Protein AF-A0A2T2NBC7-F1 (afdb_monomer_lite)

Structure (mmCIF, N/CA/C/O backbone):
data_AF-A0A2T2NBC7-F1
#
_entry.id   AF-A0A2T2NBC7-F1
#
loop_
_atom_site.group_PDB
_atom_site.id
_atom_site.type_symbol
_atom_site.label_atom_id
_atom_site.label_alt_id
_atom_site.label_comp_id
_atom_site.label_asym_id
_atom_site.label_entity_id
_atom_site.label_seq_id
_atom_site.pdbx_PDB_ins_code
_atom_site.Cartn_x
_atom_site.Cartn_y
_atom_site.Cartn_z
_atom_site.occupancy
_atom_site.B_iso_or_equiv
_atom_site.auth_seq_id
_atom_site.auth_comp_id
_atom_site.auth_asym_id
_atom_site.auth_atom_id
_atom_site.pdbx_PDB_model_num
ATOM 1 N N . MET A 1 1 ? -47.007 14.100 30.247 1.00 38.25 1 MET A N 1
ATOM 2 C CA . MET A 1 1 ? -46.249 13.167 29.386 1.00 38.25 1 MET A CA 1
ATOM 3 C C . MET A 1 1 ? -46.389 13.642 27.948 1.00 38.25 1 MET A C 1
ATOM 5 O O . MET A 1 1 ? -47.490 13.591 27.414 1.00 38.25 1 MET A O 1
ATOM 9 N N . GLY A 1 2 ? -45.336 14.232 27.379 1.00 38.56 2 GLY A N 1
ATOM 10 C CA . GLY A 1 2 ? -45.371 14.776 26.018 1.00 38.56 2 GLY A CA 1
ATOM 11 C C . GLY A 1 2 ? -45.429 13.658 24.977 1.00 38.56 2 GLY A C 1
ATOM 12 O O . GLY A 1 2 ? -44.711 12.669 25.105 1.00 38.56 2 GLY A O 1
ATOM 13 N N . ARG A 1 3 ? -46.293 13.793 23.962 1.00 38.25 3 ARG A N 1
ATOM 14 C CA . ARG A 1 3 ? -46.306 12.893 22.798 1.00 38.25 3 ARG A CA 1
ATOM 15 C C . ARG A 1 3 ? -44.995 13.084 22.032 1.00 38.25 3 ARG A C 1
ATOM 17 O O . ARG A 1 3 ? -44.809 14.129 21.418 1.00 38.25 3 ARG A O 1
ATOM 24 N N . LEU A 1 4 ? -44.103 12.093 22.077 1.00 42.81 4 LEU A N 1
ATOM 25 C CA . LEU A 1 4 ? -42.958 12.019 21.169 1.00 42.81 4 LEU A CA 1
ATOM 26 C C . LEU A 1 4 ? -43.478 11.937 19.729 1.00 42.81 4 LEU A C 1
ATOM 28 O O . LEU A 1 4 ? -44.280 11.058 19.406 1.00 42.81 4 LEU A O 1
ATOM 32 N N . ASP A 1 5 ? -43.031 12.849 18.866 1.00 46.62 5 ASP A N 1
ATOM 33 C CA . ASP A 1 5 ? -43.326 12.784 17.437 1.00 46.62 5 ASP A CA 1
ATOM 34 C C . ASP A 1 5 ? -42.445 11.704 16.789 1.00 46.62 5 ASP A C 1
ATOM 36 O O . ASP A 1 5 ? -41.335 11.942 16.317 1.00 46.62 5 ASP A O 1
ATOM 40 N N . LEU A 1 6 ? -42.937 10.463 16.824 1.00 54.59 6 LEU A N 1
ATOM 41 C CA . LEU A 1 6 ? -42.244 9.260 16.343 1.00 54.59 6 LEU A CA 1
ATOM 42 C C . LEU A 1 6 ? -42.080 9.213 14.809 1.00 54.59 6 LEU A C 1
ATOM 44 O O . LEU A 1 6 ? -41.597 8.215 14.280 1.00 54.59 6 LEU A O 1
ATOM 48 N N . ARG A 1 7 ? -42.493 10.252 14.068 1.00 54.00 7 ARG A N 1
ATOM 49 C CA . ARG A 1 7 ? -42.494 10.252 12.594 1.00 54.00 7 ARG A CA 1
ATOM 50 C C . ARG A 1 7 ? -41.103 10.410 11.966 1.00 54.00 7 ARG A C 1
ATOM 52 O O . ARG A 1 7 ? -40.968 10.078 10.794 1.00 54.00 7 ARG A O 1
ATOM 59 N N . VAL A 1 8 ? -40.098 10.881 12.714 1.00 52.59 8 VAL A N 1
ATOM 60 C CA . VAL A 1 8 ? -38.752 11.204 12.178 1.00 52.59 8 VAL A CA 1
ATOM 61 C C . VAL A 1 8 ? -37.607 10.538 12.963 1.00 52.59 8 VAL A C 1
ATOM 63 O O . VAL A 1 8 ? -36.457 10.563 12.533 1.00 52.59 8 VAL A O 1
ATOM 66 N N . ALA A 1 9 ? -37.895 9.902 14.100 1.00 59.84 9 ALA A N 1
ATOM 67 C CA . ALA A 1 9 ? -36.867 9.254 14.911 1.00 59.84 9 ALA A CA 1
ATOM 68 C C . ALA A 1 9 ? -36.411 7.925 14.284 1.00 59.84 9 ALA A C 1
ATOM 70 O O . ALA A 1 9 ? -37.238 7.098 13.892 1.00 59.84 9 ALA A O 1
ATOM 71 N N . LEU A 1 10 ? -35.094 7.711 14.221 1.00 68.00 10 LEU A N 1
ATOM 72 C CA . LEU A 1 10 ? -34.526 6.401 13.904 1.00 68.00 10 LEU A CA 1
ATOM 73 C C . LEU A 1 10 ? -34.948 5.375 14.977 1.00 68.00 10 LEU A C 1
ATOM 75 O O . LEU A 1 10 ? -35.116 5.754 16.140 1.00 68.00 10 LEU A O 1
ATOM 79 N N . PRO A 1 11 ? -35.126 4.090 14.616 1.00 74.50 11 PRO A N 1
ATOM 80 C CA . PRO A 1 11 ? -35.441 3.056 15.593 1.00 74.50 11 PRO A CA 1
ATOM 81 C C . PRO A 1 11 ? -34.305 2.948 16.627 1.00 74.50 11 PRO A C 1
ATOM 83 O O . PRO A 1 11 ? -33.142 2.982 16.223 1.00 74.50 11 PRO A O 1
ATOM 86 N N . PRO A 1 12 ? -34.605 2.803 17.929 1.00 79.94 12 PRO A N 1
ATOM 87 C CA . PRO A 1 12 ? -33.582 2.721 18.970 1.00 79.94 12 PRO A CA 1
ATOM 88 C C . PRO A 1 12 ? -32.727 1.449 18.857 1.00 79.94 12 PRO A C 1
ATOM 90 O O . PRO A 1 12 ? -33.165 0.420 18.329 1.00 79.94 12 PRO A O 1
ATOM 93 N N . ASP A 1 13 ? -31.494 1.536 19.369 1.00 73.06 13 ASP A N 1
ATOM 94 C CA . ASP A 1 13 ? -30.495 0.477 19.214 1.00 73.06 13 ASP A CA 1
ATOM 95 C C . ASP A 1 13 ? -30.689 -0.709 20.164 1.00 73.06 13 ASP A C 1
ATOM 97 O O . ASP A 1 13 ? -30.290 -1.835 19.853 1.00 73.06 13 ASP A O 1
ATOM 101 N N . ASP A 1 14 ? -31.339 -0.463 21.292 1.00 85.69 14 ASP A N 1
ATOM 102 C CA . ASP A 1 14 ? -31.694 -1.480 22.266 1.00 85.69 14 ASP A CA 1
ATOM 103 C C . ASP A 1 14 ? -32.938 -2.268 21.815 1.00 85.69 14 ASP A C 1
ATOM 105 O O . ASP A 1 14 ? -33.930 -1.691 21.365 1.00 85.69 14 ASP A O 1
ATOM 109 N N . LEU A 1 15 ? -32.900 -3.601 21.930 1.00 77.44 15 LEU A N 1
ATOM 110 C CA . LEU A 1 15 ? -33.992 -4.474 21.475 1.00 77.44 15 LEU A CA 1
ATOM 111 C C . LEU A 1 15 ? -35.288 -4.240 22.257 1.00 77.44 15 LEU A C 1
ATOM 113 O O . LEU A 1 15 ? -36.369 -4.288 21.666 1.00 77.44 15 LEU A O 1
ATOM 117 N N . VAL A 1 16 ? -35.197 -3.960 23.560 1.00 83.06 16 VAL A N 1
ATOM 118 C CA . VAL A 1 16 ? -36.372 -3.693 24.399 1.00 83.06 16 VAL A CA 1
ATOM 119 C C . VAL A 1 16 ? -37.000 -2.365 23.984 1.00 83.06 16 VAL A C 1
ATOM 121 O O . VAL A 1 16 ? -38.204 -2.299 23.724 1.00 83.06 16 VAL A O 1
ATOM 124 N N . GLN A 1 17 ? -36.187 -1.322 23.810 1.00 84.75 17 GLN A N 1
ATOM 125 C CA . GLN A 1 17 ? -36.647 -0.032 23.301 1.00 84.75 17 GLN A CA 1
ATOM 126 C C . GLN A 1 17 ? -37.212 -0.135 21.882 1.00 84.75 17 GLN A C 1
ATOM 128 O O . GLN A 1 17 ? -38.213 0.512 21.585 1.00 84.75 17 GLN A O 1
ATOM 133 N N . LEU A 1 18 ? -36.631 -0.963 21.008 1.00 84.75 18 LEU A N 1
ATOM 134 C CA . LEU A 1 18 ? -37.111 -1.161 19.638 1.00 84.75 18 LEU A CA 1
ATOM 135 C C . LEU A 1 18 ? -38.503 -1.789 19.619 1.00 84.75 18 LEU A C 1
ATOM 137 O O . LEU A 1 18 ? -39.366 -1.368 18.849 1.00 84.75 18 LEU A O 1
ATOM 141 N N . GLN A 1 19 ? -38.745 -2.774 20.482 1.00 88.62 19 GLN A N 1
ATOM 142 C CA . GLN A 1 19 ? -40.063 -3.383 20.620 1.00 88.62 19 GLN A CA 1
ATOM 143 C C . GLN A 1 19 ? -41.098 -2.381 21.139 1.00 88.62 19 GLN A C 1
ATOM 145 O O . GLN A 1 19 ? -42.183 -2.286 20.565 1.00 88.62 19 GLN A O 1
ATOM 150 N N . VAL A 1 20 ? -40.756 -1.603 22.172 1.00 90.12 20 VAL A N 1
ATOM 151 C CA . VAL A 1 20 ? -41.613 -0.522 22.692 1.00 90.12 20 VAL A CA 1
ATOM 152 C C . VAL A 1 20 ? -41.909 0.505 21.597 1.00 90.12 20 VAL A C 1
ATOM 154 O O . VAL A 1 20 ? -43.051 0.920 21.413 1.00 90.12 20 VAL A O 1
ATOM 157 N N . TRP A 1 21 ? -40.896 0.868 20.814 1.00 88.12 21 TRP A N 1
ATOM 158 C CA . TRP A 1 21 ? -41.012 1.827 19.724 1.00 88.12 21 TRP A CA 1
ATOM 159 C C . TRP A 1 21 ? -41.918 1.322 18.586 1.00 88.12 21 TRP A C 1
ATOM 161 O O . TRP A 1 21 ? -42.786 2.062 18.121 1.00 88.12 21 TRP A O 1
ATOM 171 N N . ILE A 1 22 ? -41.802 0.048 18.184 1.00 89.94 22 ILE A N 1
ATOM 172 C CA . ILE A 1 22 ? -42.686 -0.581 17.181 1.00 89.94 22 ILE A CA 1
ATOM 173 C C . ILE A 1 22 ? -44.147 -0.595 17.653 1.00 89.94 22 ILE A C 1
ATOM 175 O O . ILE A 1 22 ? -45.047 -0.306 16.859 1.00 89.94 22 ILE A O 1
ATOM 179 N N . GLU A 1 23 ? -44.403 -0.885 18.931 1.00 93.00 23 GLU A N 1
ATOM 180 C CA . GLU A 1 23 ? -45.762 -0.811 19.486 1.00 93.00 23 GLU A CA 1
ATOM 181 C C . GLU A 1 23 ? -46.285 0.634 19.509 1.00 93.00 23 GLU A C 1
ATOM 183 O O . GLU A 1 23 ? -47.413 0.883 19.074 1.00 93.00 23 GLU A O 1
ATOM 188 N N . GLY A 1 24 ? -45.441 1.606 19.875 1.00 91.31 24 GLY A N 1
ATOM 189 C CA . GLY A 1 24 ? -45.772 3.034 19.831 1.00 91.31 24 GLY A CA 1
ATOM 190 C C . GLY A 1 24 ? -46.127 3.540 18.424 1.00 91.31 24 GLY A C 1
ATOM 191 O O . GLY A 1 24 ? -47.021 4.377 18.253 1.00 91.31 24 GLY A O 1
ATOM 192 N N . ILE A 1 25 ? -45.509 2.988 17.374 1.00 85.88 25 ILE A N 1
ATOM 193 C CA . ILE A 1 25 ? -45.914 3.261 15.984 1.00 85.88 25 ILE A CA 1
ATOM 194 C C . ILE A 1 25 ? -47.318 2.730 15.698 1.00 85.88 25 ILE A C 1
ATOM 196 O O . ILE A 1 25 ? -48.098 3.390 15.006 1.00 85.88 25 ILE A O 1
ATOM 200 N N . GLY A 1 26 ? -47.646 1.542 16.205 1.00 88.88 26 GLY A N 1
ATOM 201 C CA . GLY A 1 26 ? -48.995 0.996 16.115 1.00 88.88 26 GLY A CA 1
ATOM 202 C C . GLY A 1 26 ? -50.012 1.939 16.756 1.00 88.88 26 GLY A C 1
ATOM 203 O O . GLY A 1 26 ? -51.010 2.303 16.129 1.00 88.88 26 GLY A O 1
ATOM 204 N N . GLU A 1 27 ? -49.725 2.408 17.973 1.00 90.06 27 GLU A N 1
ATOM 205 C CA . GLU A 1 27 ? -50.592 3.297 18.756 1.00 90.06 27 GLU A CA 1
ATOM 206 C C . GLU A 1 27 ? -50.851 4.633 18.057 1.00 90.06 27 GLU A C 1
ATOM 208 O O . GLU A 1 27 ? -51.998 5.081 17.985 1.00 90.06 27 GLU A O 1
ATOM 213 N N . THR A 1 28 ? -49.812 5.220 17.468 1.00 90.19 28 THR A N 1
ATOM 214 C CA . THR A 1 28 ? -49.876 6.522 16.787 1.00 90.19 28 THR A CA 1
ATOM 215 C C . THR A 1 28 ? -50.348 6.450 15.332 1.00 90.19 28 THR A C 1
ATOM 217 O O . THR A 1 28 ? -50.627 7.484 14.724 1.00 90.19 28 THR A O 1
ATOM 220 N N . SER A 1 29 ? -50.457 5.257 14.736 1.00 91.38 29 SER A N 1
ATOM 221 C CA . SER A 1 29 ? -50.901 5.114 13.348 1.00 91.38 29 SER A CA 1
ATOM 222 C C . SER A 1 29 ? -52.424 5.161 13.209 1.00 91.38 29 SER A C 1
ATOM 224 O O . SER A 1 29 ? -53.139 4.382 13.826 1.00 91.38 29 SER A O 1
ATOM 226 N N . GLU A 1 30 ? -52.921 5.985 12.286 1.00 93.75 30 GLU A N 1
ATOM 227 C CA . GLU A 1 30 ? -54.351 6.056 11.925 1.00 93.75 30 GLU A CA 1
ATOM 228 C C . GLU A 1 30 ? -54.795 4.951 10.944 1.00 93.75 30 GLU A C 1
ATOM 230 O O . GLU A 1 30 ? -55.968 4.836 10.593 1.00 93.75 30 GLU A O 1
ATOM 235 N N . SER A 1 31 ? -53.868 4.112 10.472 1.00 95.50 31 SER A N 1
ATOM 236 C CA . SER A 1 31 ? -54.181 3.083 9.481 1.00 95.50 31 SER A CA 1
ATOM 237 C C . SER A 1 31 ? -54.972 1.933 10.102 1.00 95.50 31 SER A C 1
ATOM 239 O O . SER A 1 31 ? -54.478 1.232 10.988 1.00 95.50 31 SER A O 1
ATOM 241 N N . LYS A 1 32 ? -56.163 1.655 9.555 1.00 93.88 32 LYS A N 1
ATOM 242 C CA . LYS A 1 32 ? -56.999 0.509 9.953 1.00 93.88 32 LYS A CA 1
ATOM 243 C C . LYS A 1 32 ? -56.242 -0.822 9.868 1.00 93.88 32 LYS A C 1
ATOM 245 O O . LYS A 1 32 ? -56.415 -1.672 10.732 1.00 93.88 32 LYS A O 1
ATOM 250 N N . ALA A 1 33 ? -55.372 -0.983 8.870 1.00 93.38 33 ALA A N 1
ATOM 251 C CA . ALA A 1 33 ? -54.534 -2.172 8.706 1.00 93.38 33 ALA A CA 1
ATOM 252 C C . ALA A 1 33 ? -53.535 -2.351 9.857 1.00 93.38 33 ALA A C 1
ATOM 254 O O . ALA A 1 33 ? -53.384 -3.446 10.393 1.00 93.38 33 ALA A O 1
ATOM 255 N N . VAL A 1 34 ? -52.880 -1.257 10.253 1.00 95.62 34 VAL A N 1
ATOM 256 C CA . VAL A 1 34 ? -51.930 -1.248 11.371 1.00 95.62 34 VAL A CA 1
ATOM 257 C C . VAL A 1 34 ? -52.658 -1.578 12.670 1.00 95.62 34 VAL A C 1
ATOM 259 O O . VAL A 1 34 ? -52.217 -2.470 13.386 1.00 95.62 34 VAL A O 1
ATOM 262 N N . LYS A 1 35 ? -53.817 -0.954 12.923 1.00 95.62 35 LYS A N 1
ATOM 263 C CA . LYS A 1 35 ? -54.651 -1.241 14.102 1.00 95.62 35 LYS A CA 1
ATOM 264 C C . LYS A 1 35 ? -55.140 -2.686 14.156 1.00 95.62 35 LYS A C 1
ATOM 266 O O . LYS A 1 35 ? -55.132 -3.293 15.221 1.00 95.62 35 LYS A O 1
ATOM 271 N N . MET A 1 36 ? -55.528 -3.248 13.012 1.00 94.44 36 MET A N 1
ATOM 272 C CA . MET A 1 36 ? -56.009 -4.627 12.940 1.00 94.44 36 MET A CA 1
ATOM 273 C C . MET A 1 36 ? -54.915 -5.630 13.314 1.00 94.44 36 MET A C 1
ATOM 275 O O . MET A 1 36 ? -55.177 -6.564 14.064 1.00 94.44 36 MET A O 1
ATOM 279 N N . VAL A 1 37 ? -53.686 -5.424 12.827 1.00 96.06 37 VAL A N 1
ATOM 280 C CA . VAL A 1 37 ? -52.544 -6.269 13.202 1.00 96.06 37 VAL A CA 1
ATOM 281 C C . VAL A 1 37 ? -52.126 -5.995 14.642 1.00 96.06 37 VAL A C 1
ATOM 283 O O . VAL A 1 37 ? -51.900 -6.943 15.379 1.00 96.06 37 VAL A O 1
ATOM 286 N N . GLN A 1 38 ? -52.095 -4.734 15.079 1.00 96.19 38 GLN A N 1
ATOM 287 C CA . GLN A 1 38 ? -51.745 -4.359 16.451 1.00 96.19 38 GLN A CA 1
ATOM 288 C C . GLN A 1 38 ? -52.634 -5.046 17.501 1.00 96.19 38 GLN A C 1
ATOM 290 O O . GLN A 1 38 ? -52.126 -5.456 18.541 1.00 96.19 38 GLN A O 1
ATOM 295 N N . GLY A 1 39 ? -53.930 -5.211 17.215 1.00 92.88 39 GLY A N 1
ATOM 296 C CA . GLY A 1 39 ? -54.883 -5.879 18.107 1.00 92.88 39 GLY A CA 1
ATOM 297 C C . GLY A 1 39 ? -54.693 -7.394 18.256 1.00 92.88 39 GLY A C 1
ATOM 298 O O . GLY A 1 39 ? -55.360 -8.002 19.089 1.00 92.88 39 GLY A O 1
ATOM 299 N N . LEU A 1 40 ? -53.810 -8.024 17.473 1.00 94.75 40 LEU A N 1
ATOM 300 C CA . LEU A 1 40 ? -53.480 -9.441 17.643 1.00 94.75 40 LEU A CA 1
ATOM 301 C C . LEU A 1 40 ? -52.510 -9.630 18.823 1.00 94.75 40 LEU A C 1
ATOM 303 O O . LEU A 1 40 ? -51.653 -8.767 19.047 1.00 94.75 40 LEU A O 1
ATOM 307 N N . PRO A 1 41 ? -52.598 -10.758 19.555 1.00 95.31 41 PRO A N 1
ATOM 308 C CA . PRO A 1 41 ? -51.744 -11.012 20.709 1.00 95.31 41 PRO A CA 1
ATOM 309 C C . PRO A 1 41 ? -50.274 -11.103 20.299 1.00 95.31 41 PRO A C 1
ATOM 311 O O . PRO A 1 41 ? -49.933 -11.740 19.298 1.00 95.31 41 PRO A O 1
ATOM 314 N N . ILE A 1 42 ? -49.402 -10.489 21.099 1.00 96.00 42 ILE A N 1
ATOM 315 C CA . ILE A 1 42 ? -47.953 -10.648 20.976 1.00 96.00 42 ILE A CA 1
ATOM 316 C C . ILE A 1 42 ? -47.618 -12.094 21.346 1.00 96.00 42 ILE A C 1
ATOM 318 O O . ILE A 1 42 ? -47.976 -12.568 22.421 1.00 96.00 42 ILE A O 1
ATOM 322 N N . ARG A 1 43 ? -46.959 -12.803 20.432 1.00 94.31 43 ARG A N 1
ATOM 323 C CA . ARG A 1 43 ? -46.557 -14.205 20.598 1.00 94.31 43 ARG A CA 1
ATOM 324 C C . ARG A 1 43 ? -45.057 -14.364 20.793 1.00 94.31 43 ARG A C 1
ATOM 326 O O . ARG A 1 43 ? -44.620 -15.441 21.187 1.00 94.31 43 ARG A O 1
ATOM 333 N N . ARG A 1 44 ? -44.276 -13.339 20.443 1.00 91.50 44 ARG A N 1
ATOM 334 C CA . ARG A 1 44 ? -42.816 -13.395 20.473 1.00 91.50 44 ARG A CA 1
ATOM 335 C C . ARG A 1 44 ? -42.140 -12.039 20.429 1.00 91.50 44 ARG A C 1
ATOM 337 O O . ARG A 1 44 ? -42.720 -11.024 20.028 1.00 91.50 44 ARG A O 1
ATOM 344 N N . ASP A 1 45 ? -40.864 -12.101 20.764 1.00 89.44 45 ASP A N 1
ATOM 345 C CA . ASP A 1 45 ? -39.914 -11.025 20.583 1.00 89.44 45 ASP A CA 1
ATOM 346 C C . ASP A 1 45 ? -39.477 -10.892 19.129 1.00 89.44 45 ASP A C 1
ATOM 348 O O . ASP A 1 45 ? -39.567 -11.817 18.319 1.00 89.44 45 ASP A O 1
ATOM 352 N N . LEU A 1 46 ? -39.054 -9.678 18.803 1.00 85.69 46 LEU A N 1
ATOM 353 C CA . LEU A 1 46 ? -38.609 -9.290 17.476 1.00 85.69 46 LEU A CA 1
ATOM 354 C C . LEU A 1 46 ? -37.087 -9.292 17.431 1.00 85.69 46 LEU A C 1
ATOM 356 O O . LEU A 1 46 ? -36.452 -8.689 18.295 1.00 85.69 46 LEU A O 1
ATOM 360 N N . ILE A 1 47 ? -36.523 -9.910 16.395 1.00 83.44 47 ILE A N 1
ATOM 361 C CA . ILE A 1 47 ? -35.084 -9.925 16.143 1.00 83.44 47 ILE A CA 1
ATOM 362 C C . ILE A 1 47 ? -34.830 -9.276 14.778 1.00 83.44 47 ILE A C 1
ATOM 364 O O . ILE A 1 47 ? -35.454 -9.615 13.768 1.00 83.44 47 ILE A O 1
ATOM 368 N N . LEU A 1 48 ? -33.941 -8.285 14.767 1.00 83.00 48 LEU A N 1
ATOM 369 C CA . LEU A 1 48 ? -33.627 -7.476 13.595 1.00 83.00 48 LEU A CA 1
ATOM 370 C C . LEU A 1 48 ? -32.236 -7.828 13.057 1.00 83.00 48 LEU A C 1
ATOM 372 O O . LEU A 1 48 ? -31.282 -7.856 13.828 1.00 83.00 48 LEU A O 1
ATOM 376 N N . ILE A 1 49 ? -32.115 -8.044 11.744 1.00 79.06 49 ILE A N 1
ATOM 377 C CA . ILE A 1 49 ? -30.821 -8.212 11.062 1.00 79.06 49 ILE A CA 1
ATOM 378 C C . ILE A 1 49 ? -30.291 -6.861 10.578 1.00 79.06 49 ILE A C 1
ATOM 380 O O . ILE A 1 49 ? -29.112 -6.567 10.763 1.00 79.06 49 ILE A O 1
ATOM 384 N N . ASP A 1 50 ? -31.142 -6.054 9.936 1.00 72.06 50 ASP A N 1
ATOM 385 C CA . ASP A 1 50 ? -30.728 -4.807 9.286 1.00 72.06 50 ASP A CA 1
ATOM 386 C C . ASP A 1 50 ? -31.786 -3.708 9.460 1.00 72.06 50 ASP A C 1
ATOM 388 O O . ASP A 1 50 ? -32.929 -3.828 9.010 1.00 72.06 50 ASP A O 1
ATOM 392 N N . ARG A 1 51 ? -31.397 -2.618 10.134 1.00 71.75 51 ARG A N 1
ATOM 393 C CA . ARG A 1 51 ? -32.256 -1.453 10.411 1.00 71.75 51 ARG A CA 1
ATOM 394 C C . ARG A 1 51 ? -32.499 -0.594 9.179 1.00 71.75 51 ARG A C 1
ATOM 396 O O . ARG A 1 51 ? -33.543 0.049 9.087 1.00 71.75 51 ARG A O 1
ATOM 403 N N . SER A 1 52 ? -31.546 -0.567 8.250 1.00 69.88 52 SER A N 1
ATOM 404 C CA . SER A 1 52 ? -31.536 0.388 7.140 1.00 69.88 52 SER A CA 1
ATOM 405 C C . SER A 1 52 ? -32.648 0.134 6.116 1.00 69.88 52 SER A C 1
ATOM 407 O O . SER A 1 52 ? -33.051 1.045 5.390 1.00 69.88 52 SER A O 1
ATOM 409 N N . GLU A 1 53 ? -33.209 -1.076 6.102 1.00 70.00 53 GLU A N 1
ATOM 410 C CA . GLU A 1 53 ? -34.280 -1.458 5.180 1.00 70.00 53 GLU A CA 1
ATOM 411 C C . GLU A 1 53 ? -35.693 -1.114 5.682 1.00 70.00 53 GLU A C 1
ATOM 413 O O . GLU A 1 53 ? -36.660 -1.145 4.910 1.00 70.00 53 GLU A O 1
ATOM 418 N N . LEU A 1 54 ? -35.848 -0.745 6.959 1.00 75.81 54 LEU A N 1
ATOM 419 C CA . LEU A 1 54 ? -37.152 -0.453 7.551 1.00 75.81 54 LEU A CA 1
ATOM 420 C C . LEU A 1 54 ? -37.502 1.035 7.487 1.00 75.81 54 LEU A C 1
ATOM 422 O O . LEU A 1 54 ? -37.197 1.825 8.374 1.00 75.81 54 LEU A O 1
ATOM 426 N N . SER A 1 55 ? -38.255 1.406 6.451 1.00 83.44 55 SER A N 1
ATOM 427 C CA . SER A 1 55 ? -38.918 2.714 6.380 1.00 83.44 55 SER A CA 1
ATOM 428 C C . SER A 1 55 ? -40.297 2.657 7.043 1.00 83.44 55 SER A C 1
ATOM 430 O O . SER A 1 55 ? -41.273 2.197 6.446 1.00 83.44 55 SER A O 1
ATOM 432 N N . PHE A 1 56 ? -40.397 3.162 8.274 1.00 83.81 56 PHE A N 1
ATOM 433 C CA . PHE A 1 56 ? -41.656 3.233 9.025 1.00 83.81 56 PHE A CA 1
ATOM 434 C C . PHE A 1 56 ? -42.588 4.361 8.573 1.00 83.81 56 PHE A C 1
ATOM 436 O O . PHE A 1 56 ? -43.653 4.542 9.147 1.00 83.81 56 PHE A O 1
ATOM 443 N N . GLU A 1 57 ? -42.276 5.075 7.496 1.00 84.44 57 GLU A N 1
ATOM 444 C CA . GLU A 1 57 ? -43.229 5.983 6.848 1.00 84.44 57 GLU A CA 1
ATOM 445 C C . GLU A 1 57 ? -44.347 5.204 6.135 1.00 84.44 57 GLU A C 1
ATOM 447 O O . GLU A 1 57 ? -45.477 5.675 5.998 1.00 84.44 57 GLU A O 1
ATOM 452 N N . ARG A 1 58 ? -44.061 3.965 5.713 1.00 87.81 58 ARG A N 1
ATOM 453 C CA . ARG A 1 58 ? -44.976 3.145 4.912 1.00 87.81 58 ARG A CA 1
ATOM 454 C C . ARG A 1 58 ? -45.856 2.264 5.783 1.00 87.81 58 ARG A C 1
ATOM 456 O O . ARG A 1 58 ? -45.371 1.490 6.604 1.00 87.81 58 ARG A O 1
ATOM 463 N N . VAL A 1 59 ? -47.161 2.278 5.508 1.00 90.81 59 VAL A N 1
ATOM 464 C CA . VAL A 1 59 ? -48.150 1.409 6.175 1.00 90.81 59 VAL A CA 1
ATOM 465 C C . VAL A 1 59 ? -47.770 -0.073 6.077 1.00 90.81 59 VAL A C 1
ATOM 467 O O . VAL A 1 59 ? -47.926 -0.806 7.047 1.00 90.81 59 VAL A O 1
ATOM 470 N N . THR A 1 60 ? -47.230 -0.523 4.941 1.00 91.81 60 THR A N 1
ATOM 471 C CA . THR A 1 60 ? -46.802 -1.919 4.754 1.00 91.81 60 THR A CA 1
ATOM 472 C C . THR A 1 60 ? -45.646 -2.308 5.666 1.00 91.81 60 THR A C 1
ATOM 474 O O . THR A 1 60 ? -45.662 -3.400 6.226 1.00 91.81 60 THR A O 1
ATOM 477 N N . SER A 1 61 ? -44.681 -1.410 5.863 1.00 91.56 61 SER A N 1
ATOM 478 C CA . SER A 1 61 ? -43.537 -1.640 6.745 1.00 91.56 61 SER A CA 1
ATOM 479 C C . SER A 1 61 ? -43.964 -1.664 8.211 1.00 91.56 61 SER A C 1
ATOM 481 O O . SER A 1 61 ? -43.566 -2.569 8.937 1.00 91.56 61 SER A O 1
ATOM 483 N N . LYS A 1 62 ? -44.866 -0.755 8.618 1.00 93.62 62 LYS A N 1
ATOM 484 C CA . LYS A 1 62 ? -45.495 -0.777 9.953 1.00 93.62 62 LYS A CA 1
ATOM 485 C C . LYS A 1 62 ? -46.223 -2.098 10.213 1.00 93.62 62 LYS A C 1
ATOM 487 O O . LYS A 1 62 ? -46.030 -2.722 11.250 1.00 93.62 62 LYS A O 1
ATOM 492 N N . VAL A 1 63 ? -47.036 -2.540 9.250 1.00 94.75 63 VAL A N 1
ATOM 493 C CA . VAL A 1 63 ? -47.772 -3.809 9.335 1.00 94.75 63 VAL A CA 1
ATOM 494 C C . VAL A 1 63 ? -46.823 -5.001 9.431 1.00 94.75 63 VAL A C 1
ATOM 496 O O . VAL A 1 63 ? -47.020 -5.850 10.293 1.00 94.75 63 VAL A O 1
ATOM 499 N N . GLY A 1 64 ? -45.801 -5.076 8.573 1.00 94.12 64 GLY A N 1
ATOM 500 C CA . GLY A 1 64 ? -44.853 -6.188 8.592 1.00 94.12 64 GLY A CA 1
ATOM 501 C C . GLY A 1 64 ? -44.050 -6.242 9.894 1.00 94.12 64 GLY A C 1
ATOM 502 O O . GLY A 1 64 ? -43.927 -7.314 10.477 1.00 94.12 64 GLY A O 1
ATOM 503 N N . ALA A 1 65 ? -43.607 -5.094 10.414 1.00 93.62 65 ALA A N 1
ATOM 504 C CA . ALA A 1 65 ? -42.911 -5.019 11.698 1.00 93.62 65 ALA A CA 1
ATOM 505 C C . ALA A 1 65 ? -43.792 -5.452 12.886 1.00 93.62 65 ALA A C 1
ATOM 507 O O . ALA A 1 65 ? -43.342 -6.220 13.730 1.00 93.62 65 ALA A O 1
ATOM 508 N N . LEU A 1 66 ? -45.064 -5.038 12.937 1.00 95.69 66 LEU A N 1
ATOM 509 C CA . LEU A 1 66 ? -45.992 -5.508 13.978 1.00 95.69 66 LEU A CA 1
ATOM 510 C C . LEU A 1 66 ? -46.309 -7.003 13.834 1.00 95.69 66 LEU A C 1
ATOM 512 O O . LEU A 1 66 ? -46.420 -7.711 14.837 1.00 95.69 66 LEU A O 1
ATOM 516 N N . ALA A 1 67 ? -46.441 -7.490 12.597 1.00 96.19 67 ALA A N 1
ATOM 517 C CA . ALA A 1 67 ? -46.743 -8.886 12.293 1.00 96.19 67 ALA A CA 1
ATOM 518 C C . ALA A 1 67 ? -45.627 -9.845 12.737 1.00 96.19 67 ALA A C 1
ATOM 520 O O . ALA A 1 67 ? -45.929 -10.961 13.159 1.00 96.19 67 ALA A O 1
ATOM 521 N N . GLN A 1 68 ? -44.365 -9.407 12.721 1.00 95.25 68 GLN A N 1
ATOM 522 C CA . GLN A 1 68 ? -43.220 -10.193 13.200 1.00 95.25 68 GLN A CA 1
ATOM 523 C C . GLN A 1 68 ? -43.381 -10.672 14.650 1.00 95.25 68 GLN A C 1
ATOM 525 O O . GLN A 1 68 ? -43.018 -11.797 14.978 1.00 95.25 68 GLN A O 1
ATOM 530 N N . ARG A 1 69 ? -44.018 -9.865 15.504 1.00 95.00 69 ARG A N 1
ATOM 531 C CA . ARG A 1 69 ? -44.255 -10.209 16.917 1.00 95.00 69 ARG A CA 1
ATOM 532 C C . ARG A 1 69 ? -45.504 -11.051 17.164 1.00 95.00 69 ARG A C 1
ATOM 534 O O . ARG A 1 69 ? -45.700 -11.555 18.266 1.00 95.00 69 ARG A O 1
ATOM 541 N N . ARG A 1 70 ? -46.384 -11.165 16.169 1.00 96.25 70 ARG A N 1
ATOM 542 C CA . ARG A 1 70 ? -47.757 -11.684 16.326 1.00 96.25 70 ARG A CA 1
ATOM 543 C C . ARG A 1 70 ? -48.026 -12.947 15.512 1.00 96.25 70 ARG A C 1
ATOM 545 O O . ARG A 1 70 ? -48.984 -13.664 15.792 1.00 96.25 70 ARG A O 1
ATOM 552 N N . GLY A 1 71 ? -47.200 -13.217 14.504 1.00 94.81 71 GLY A N 1
ATOM 553 C CA . GLY A 1 71 ? -47.310 -14.402 13.661 1.00 94.81 71 GLY A CA 1
ATOM 554 C C . GLY A 1 71 ? -46.641 -15.646 14.248 1.00 94.81 71 GLY A C 1
ATOM 555 O O . GLY A 1 71 ? -46.024 -15.621 15.313 1.00 94.81 71 GLY A O 1
ATOM 556 N N . GLN A 1 72 ? -46.767 -16.752 13.523 1.00 95.75 72 GLN A N 1
ATOM 557 C CA . GLN A 1 72 ? -46.141 -18.035 13.832 1.00 95.75 72 GLN A CA 1
ATOM 558 C C . GLN A 1 72 ? -44.851 -18.209 13.034 1.00 95.75 72 GLN A C 1
ATOM 560 O O . GLN A 1 72 ? -44.676 -17.613 11.973 1.00 95.75 72 GLN A O 1
ATOM 565 N N . LEU A 1 73 ? -43.915 -19.006 13.554 1.00 95.19 73 LEU A N 1
ATOM 566 C CA . LEU A 1 73 ? -42.668 -19.273 12.838 1.00 95.19 73 LEU A CA 1
ATOM 567 C C . LEU A 1 73 ? -43.000 -20.243 11.709 1.00 95.19 73 LEU A C 1
ATOM 569 O O . LEU A 1 73 ? -43.634 -21.268 11.957 1.00 95.19 73 LEU A O 1
ATOM 573 N N . ALA A 1 74 ? -42.601 -19.920 10.483 1.00 95.19 74 ALA A N 1
ATOM 574 C CA . ALA A 1 74 ? -42.764 -20.841 9.373 1.00 95.19 74 ALA A CA 1
ATOM 575 C C . ALA A 1 74 ? -41.942 -22.110 9.641 1.00 95.19 74 ALA A C 1
ATOM 577 O O . ALA A 1 74 ? -40.740 -22.018 9.882 1.00 95.19 74 ALA A O 1
ATOM 578 N N . VAL A 1 75 ? -42.569 -23.286 9.525 1.00 94.50 75 VAL A N 1
ATOM 579 C CA . VAL A 1 75 ? -41.870 -24.587 9.598 1.00 94.50 75 VAL A CA 1
ATOM 580 C C . VAL A 1 75 ? -40.750 -24.657 8.559 1.00 94.50 75 VAL A C 1
ATOM 582 O O . VAL A 1 75 ? -39.688 -25.222 8.795 1.00 94.50 75 VAL A O 1
ATOM 585 N N . THR A 1 76 ? -40.970 -24.048 7.394 1.00 92.31 76 THR A N 1
ATOM 586 C CA . THR A 1 76 ? -39.942 -23.862 6.373 1.00 92.31 76 THR A CA 1
ATOM 587 C C . THR A 1 76 ? -39.915 -22.394 5.958 1.00 92.31 76 THR A C 1
ATOM 589 O O . THR A 1 76 ? -40.936 -21.885 5.492 1.00 92.31 76 THR A O 1
ATOM 592 N N . PRO A 1 77 ? -38.776 -21.693 6.100 1.00 92.56 77 PRO A N 1
ATOM 593 C CA . PRO A 1 77 ? -38.679 -20.300 5.691 1.00 92.56 77 PRO A CA 1
ATOM 594 C C . PRO A 1 77 ? -38.883 -20.154 4.178 1.00 92.56 77 PRO A C 1
ATOM 596 O O . PRO A 1 77 ? -38.441 -21.001 3.395 1.00 92.56 77 PRO A O 1
ATOM 599 N N . CYS A 1 78 ? -39.534 -19.067 3.757 1.00 92.19 78 CYS A N 1
ATOM 600 C CA . CYS A 1 78 ? -39.684 -18.747 2.338 1.00 92.19 78 CYS A CA 1
ATOM 601 C C . CYS A 1 78 ? -38.321 -18.448 1.689 1.00 92.19 78 CYS A C 1
ATOM 603 O O . CYS A 1 78 ? -37.344 -18.151 2.381 1.00 92.19 78 CYS A O 1
ATOM 605 N N . THR A 1 79 ? -38.257 -18.487 0.355 1.00 89.56 79 THR A N 1
ATOM 606 C CA . THR A 1 79 ? -37.017 -18.283 -0.415 1.00 89.56 79 THR A CA 1
ATOM 607 C C . THR A 1 79 ? -36.282 -17.001 -0.017 1.00 89.56 79 THR A C 1
ATOM 609 O O . THR A 1 79 ? -35.081 -17.037 0.227 1.00 89.56 79 THR A O 1
ATOM 612 N N . ASN A 1 80 ? -37.005 -15.894 0.165 1.00 85.75 80 ASN A N 1
ATOM 613 C CA . ASN A 1 80 ? -36.404 -14.612 0.546 1.00 85.75 80 ASN A CA 1
ATOM 614 C C . ASN A 1 80 ? -35.824 -14.626 1.969 1.00 85.75 80 ASN A C 1
ATOM 616 O O . ASN A 1 80 ? -34.740 -14.100 2.202 1.00 85.75 80 ASN A O 1
ATOM 620 N N . CYS A 1 81 ? -36.512 -15.260 2.924 1.00 87.38 81 CYS A N 1
ATOM 621 C CA . CYS A 1 81 ? -35.994 -15.397 4.286 1.00 87.38 81 CYS A CA 1
ATOM 622 C C . CYS A 1 81 ? -34.801 -16.363 4.356 1.00 87.38 81 CYS A C 1
ATOM 624 O O . CYS A 1 81 ? -33.897 -16.137 5.153 1.00 87.38 81 CYS A O 1
ATOM 626 N N . LYS A 1 82 ? -34.749 -17.396 3.499 1.00 87.56 82 LYS A N 1
ATOM 627 C CA . LYS A 1 82 ? -33.575 -18.282 3.385 1.00 87.56 82 LYS A CA 1
ATOM 628 C C . LYS A 1 82 ? -32.323 -17.535 2.923 1.00 87.56 82 LYS A C 1
ATOM 630 O O . LYS A 1 82 ? -31.235 -17.841 3.397 1.00 87.56 82 LYS A O 1
ATOM 635 N N . LEU A 1 83 ? -32.480 -16.554 2.035 1.00 82.88 83 LEU A N 1
ATOM 636 C CA . LEU A 1 83 ? -31.379 -15.750 1.495 1.00 82.88 83 LEU A CA 1
ATOM 637 C C . LEU A 1 83 ? -30.912 -14.620 2.432 1.00 82.88 83 LEU A C 1
ATOM 639 O O . LEU A 1 83 ? -29.928 -13.959 2.121 1.00 82.88 83 LEU A O 1
ATOM 643 N N . ARG A 1 84 ? -31.584 -14.411 3.578 1.00 78.62 84 ARG A N 1
ATOM 644 C CA . ARG A 1 84 ? -31.302 -13.332 4.552 1.00 78.62 84 ARG A CA 1
ATOM 645 C C . ARG A 1 84 ? -31.295 -11.913 3.949 1.00 78.62 84 ARG A C 1
ATOM 647 O O . ARG A 1 84 ? -30.638 -11.025 4.477 1.00 78.62 84 ARG A O 1
ATOM 654 N N . ASP A 1 85 ? -32.058 -11.696 2.880 1.00 75.56 85 ASP A N 1
ATOM 655 C CA . ASP A 1 85 ? -32.163 -10.420 2.145 1.00 75.56 85 ASP A CA 1
ATOM 656 C C . ASP A 1 85 ? -33.317 -9.536 2.665 1.00 75.56 85 ASP A C 1
ATOM 658 O O . ASP A 1 85 ? -34.138 -9.014 1.903 1.00 75.56 85 ASP A O 1
ATOM 662 N N . ARG A 1 86 ? -33.511 -9.517 3.991 1.00 82.06 86 ARG A N 1
ATOM 663 C CA . ARG A 1 86 ? -34.675 -8.904 4.645 1.00 82.06 86 ARG A CA 1
ATOM 664 C C . ARG A 1 86 ? -34.312 -8.372 6.037 1.00 82.06 86 ARG A C 1
ATOM 666 O O . ARG A 1 86 ? -33.408 -8.913 6.674 1.00 82.06 86 ARG A O 1
ATOM 673 N N . PRO A 1 87 ? -35.072 -7.399 6.575 1.00 82.94 87 PRO A N 1
ATOM 674 C CA . PRO A 1 87 ? -34.735 -6.751 7.844 1.00 82.94 87 PRO A CA 1
ATOM 675 C C . PRO A 1 87 ? -34.869 -7.648 9.084 1.00 82.94 87 PRO A C 1
ATOM 677 O O . PRO A 1 87 ? -34.313 -7.312 10.125 1.00 82.94 87 PRO A O 1
ATOM 680 N N . PHE A 1 88 ? -35.578 -8.779 9.006 1.00 89.00 88 PHE A N 1
ATOM 681 C CA . PHE A 1 88 ? -35.799 -9.696 10.135 1.00 89.00 88 PHE A CA 1
ATOM 682 C C . PHE A 1 88 ? -35.165 -11.064 9.889 1.00 89.00 88 PHE A C 1
ATOM 684 O O . PHE A 1 88 ? -35.139 -11.540 8.751 1.00 89.00 88 PHE A O 1
ATOM 691 N N . ASP A 1 89 ? -34.723 -11.714 10.964 1.00 85.44 89 ASP A N 1
ATOM 692 C CA . ASP A 1 89 ? -34.017 -13.001 10.936 1.00 85.44 89 ASP A CA 1
ATOM 693 C C . ASP A 1 89 ? -34.915 -14.220 10.720 1.00 85.44 89 ASP A C 1
ATOM 695 O O . ASP A 1 89 ? -34.461 -15.255 10.226 1.00 85.44 89 ASP A O 1
ATOM 699 N N . GLN A 1 90 ? -36.197 -14.086 11.044 1.00 91.81 90 GLN A N 1
ATOM 700 C CA . GLN A 1 90 ? -37.157 -15.174 11.023 1.00 91.81 90 GLN A CA 1
ATOM 701 C C . GLN A 1 90 ? -38.242 -14.975 9.962 1.00 91.81 90 GLN A C 1
ATOM 703 O O . GLN A 1 90 ? -38.737 -13.876 9.679 1.00 91.81 90 GLN A O 1
ATOM 708 N N . CYS A 1 91 ? -38.656 -16.099 9.373 1.00 95.06 91 CYS A N 1
ATOM 709 C CA . CYS A 1 91 ? -39.801 -16.152 8.476 1.00 95.06 91 CYS A CA 1
ATOM 710 C C . CYS A 1 91 ? -41.079 -16.306 9.302 1.00 95.06 91 CYS A C 1
ATOM 712 O O . CYS A 1 91 ? -41.445 -17.413 9.695 1.00 95.06 91 CYS A O 1
ATOM 714 N N . ILE A 1 92 ? -41.741 -15.187 9.583 1.00 96.62 92 ILE A N 1
ATOM 715 C CA . ILE A 1 92 ? -42.959 -15.169 10.395 1.00 96.62 92 ILE A CA 1
ATOM 716 C C . ILE A 1 92 ? -44.194 -15.097 9.508 1.00 96.62 92 ILE A C 1
ATOM 718 O O . ILE A 1 92 ? -44.306 -14.188 8.688 1.00 96.62 92 ILE A O 1
ATOM 722 N N . LEU A 1 93 ? -45.115 -16.045 9.669 1.00 95.44 93 LEU A N 1
ATOM 723 C CA . LEU A 1 93 ? -46.384 -16.111 8.947 1.00 95.44 93 LEU A CA 1
ATOM 724 C C . LEU A 1 93 ? -47.500 -15.559 9.829 1.00 95.44 93 LEU A C 1
ATOM 726 O O . LEU A 1 93 ? -47.637 -15.966 10.983 1.00 95.44 93 LEU A O 1
ATOM 730 N N . LEU A 1 94 ? -48.303 -14.636 9.300 1.00 96.31 94 LEU A N 1
ATOM 731 C CA . LEU A 1 94 ? -49.460 -14.103 10.020 1.00 96.31 94 LEU A CA 1
ATOM 732 C C . LEU A 1 94 ? -50.761 -14.529 9.336 1.00 96.31 94 LEU A C 1
ATOM 734 O O . LEU A 1 94 ? -51.122 -14.013 8.273 1.00 96.31 94 LEU A O 1
ATOM 738 N N . ASP A 1 95 ? -51.486 -15.442 9.974 1.00 87.12 95 ASP A N 1
ATOM 739 C CA . ASP A 1 95 ? -52.831 -15.819 9.545 1.00 87.12 95 ASP A CA 1
ATOM 740 C C . ASP A 1 95 ? -53.813 -14.650 9.716 1.00 87.12 95 ASP A C 1
ATOM 742 O O . ASP A 1 95 ? -53.642 -13.769 10.563 1.00 87.12 95 ASP A O 1
ATOM 746 N N . GLY A 1 96 ? -54.849 -14.606 8.879 1.00 90.25 96 GLY A N 1
ATOM 747 C CA . GLY A 1 96 ? -55.781 -13.479 8.834 1.00 90.25 96 GLY A CA 1
ATOM 748 C C . GLY A 1 96 ? -55.300 -12.380 7.887 1.00 90.25 96 GLY A C 1
ATOM 749 O O . GLY A 1 96 ? -55.425 -12.541 6.676 1.00 90.25 96 GLY A O 1
ATOM 750 N N . TYR A 1 97 ? -54.763 -11.265 8.406 1.00 88.38 97 TYR A N 1
ATOM 751 C CA . TYR A 1 97 ? -54.478 -10.060 7.597 1.00 88.38 97 TYR A CA 1
ATOM 752 C C . TYR A 1 97 ? -53.530 -10.314 6.419 1.00 88.38 97 TYR A C 1
ATOM 754 O O . TYR A 1 97 ? -53.755 -9.801 5.326 1.00 88.38 97 TYR A O 1
ATOM 762 N N . LEU A 1 98 ? -52.467 -11.096 6.638 1.00 90.69 98 LEU A N 1
ATOM 763 C CA . LEU A 1 98 ? -51.519 -11.457 5.580 1.00 90.69 98 LEU A CA 1
ATOM 764 C C . LEU A 1 98 ? -51.905 -12.759 4.866 1.00 90.69 98 LEU A C 1
ATOM 766 O O . LEU A 1 98 ? -51.170 -13.189 3.983 1.00 90.69 98 LEU A O 1
ATOM 770 N N . GLY A 1 99 ? -53.019 -13.400 5.239 1.00 89.94 99 GLY A N 1
ATOM 771 C CA . GLY A 1 99 ? -53.457 -14.673 4.664 1.00 89.94 99 GLY A CA 1
ATOM 772 C C . GLY A 1 99 ? -52.433 -15.803 4.818 1.00 89.94 99 GLY A C 1
ATOM 773 O O . GLY A 1 99 ? -52.293 -16.607 3.903 1.00 89.94 99 GLY A O 1
ATOM 774 N N . GLY A 1 100 ? -51.664 -15.816 5.915 1.00 90.69 100 GLY A N 1
ATOM 775 C CA . GLY A 1 100 ? -50.546 -16.748 6.112 1.00 90.69 100 GLY A CA 1
ATOM 776 C C . GLY A 1 100 ? -49.253 -16.318 5.406 1.00 90.69 100 GLY A C 1
ATOM 777 O O . GLY A 1 100 ? -48.278 -17.062 5.379 1.00 90.69 100 GLY A O 1
ATOM 778 N N . GLY A 1 101 ? -49.216 -15.116 4.825 1.00 92.19 101 GLY A N 1
ATOM 779 C CA . GLY A 1 101 ? -48.039 -14.554 4.172 1.00 92.19 101 GLY A CA 1
ATOM 780 C C . GLY A 1 101 ? -46.922 -14.163 5.145 1.00 92.19 101 GLY A C 1
ATOM 781 O O . GLY A 1 101 ? -47.154 -13.861 6.318 1.00 92.19 101 GLY A O 1
ATOM 782 N N . CYS A 1 102 ? -45.691 -14.132 4.626 1.00 95.31 102 CYS A N 1
ATOM 783 C CA . CYS A 1 102 ? -44.497 -13.785 5.392 1.00 95.31 102 CYS A CA 1
ATOM 784 C C . CYS A 1 102 ? -44.444 -12.285 5.737 1.00 95.31 102 CYS A C 1
ATOM 786 O O . CYS A 1 102 ? -44.354 -11.435 4.847 1.00 95.31 102 CYS A O 1
ATOM 788 N N . ALA A 1 103 ? -44.404 -11.969 7.031 1.00 94.62 103 ALA A N 1
ATOM 789 C CA . ALA A 1 103 ? -44.284 -10.620 7.575 1.00 94.62 103 ALA A CA 1
ATOM 790 C C . ALA A 1 103 ? -43.013 -9.896 7.095 1.00 94.62 103 ALA A C 1
ATOM 792 O O . ALA A 1 103 ? -43.075 -8.719 6.746 1.00 94.62 103 ALA A O 1
ATOM 793 N N . SER A 1 104 ? -41.887 -10.613 6.998 1.00 91.56 104 SER A N 1
ATOM 794 C CA . SER A 1 104 ? -40.606 -10.075 6.510 1.00 91.56 104 SER A CA 1
ATOM 795 C C . SER A 1 104 ? -40.663 -9.699 5.025 1.00 91.56 104 SER A C 1
ATOM 797 O O . SER A 1 104 ? -40.222 -8.633 4.617 1.00 91.56 104 SER A O 1
ATOM 799 N N . CYS A 1 105 ? -41.301 -10.528 4.193 1.00 91.50 105 CYS A N 1
ATOM 800 C CA . CYS A 1 105 ? -41.509 -10.191 2.778 1.00 91.50 105 CYS A CA 1
ATOM 801 C C . CYS A 1 105 ? -42.504 -9.037 2.602 1.00 91.50 105 CYS A C 1
ATOM 803 O O . CYS A 1 105 ? -42.480 -8.317 1.603 1.00 91.50 105 CYS A O 1
ATOM 805 N N . TYR A 1 106 ? -43.393 -8.849 3.576 1.00 91.25 106 TYR A N 1
ATOM 806 C CA . TYR A 1 106 ? -44.375 -7.782 3.537 1.00 91.25 106 TYR A CA 1
ATOM 807 C C . TYR A 1 106 ? -43.757 -6.393 3.774 1.00 91.25 106 TYR A C 1
ATOM 809 O O . TYR A 1 106 ? -44.337 -5.398 3.337 1.00 91.25 106 TYR A O 1
ATOM 817 N N . THR A 1 107 ? -42.574 -6.289 4.386 1.00 87.81 107 THR A N 1
ATOM 818 C CA . THR A 1 107 ? -41.892 -4.994 4.555 1.00 87.81 107 THR A CA 1
ATOM 819 C C . THR A 1 107 ? -41.180 -4.497 3.290 1.00 87.81 107 THR A C 1
ATOM 821 O O . THR A 1 107 ? -40.913 -3.300 3.185 1.00 87.81 107 THR A O 1
ATOM 824 N N . SER A 1 108 ? -40.939 -5.363 2.298 1.00 80.12 108 SER A N 1
ATOM 825 C CA . SER A 1 108 ? -40.216 -5.026 1.057 1.00 80.12 108 SER A CA 1
ATOM 826 C C . SER A 1 108 ? -41.044 -4.211 0.046 1.00 80.12 108 SER A C 1
ATOM 828 O O . SER A 1 108 ? -42.282 -4.180 0.082 1.00 80.12 108 SER A O 1
ATOM 830 N N . ARG A 1 109 ? -40.355 -3.510 -0.873 1.00 62.09 109 ARG A N 1
ATOM 831 C CA . ARG A 1 109 ? -40.959 -2.543 -1.812 1.00 62.09 109 ARG A CA 1
ATOM 832 C C . ARG A 1 109 ? -41.942 -3.213 -2.797 1.00 62.09 109 ARG A C 1
ATOM 834 O O . ARG A 1 109 ? -41.688 -4.318 -3.266 1.00 62.09 109 ARG A O 1
ATOM 841 N N . PRO A 1 110 ? -43.024 -2.524 -3.217 1.00 51.19 110 PRO A N 1
ATOM 842 C CA . PRO A 1 110 ? -44.004 -3.068 -4.167 1.00 51.19 110 PRO A CA 1
ATOM 843 C C . PRO A 1 110 ? -43.428 -3.511 -5.523 1.00 51.19 110 PRO A C 1
ATOM 845 O O . PRO A 1 110 ? -44.016 -4.374 -6.170 1.00 51.19 110 PRO A O 1
ATOM 848 N N . SER A 1 111 ? -42.295 -2.944 -5.959 1.00 44.38 111 SER A N 1
ATOM 849 C CA . SER A 1 111 ? -41.617 -3.317 -7.210 1.00 44.38 111 SER A CA 1
ATOM 850 C C . SER A 1 111 ? -41.114 -4.764 -7.216 1.00 44.38 111 SER A C 1
ATOM 852 O O . SER A 1 111 ? -41.051 -5.360 -8.283 1.00 44.38 111 SER A O 1
ATOM 854 N N . GLU A 1 112 ? -40.843 -5.354 -6.049 1.00 50.16 112 GLU A N 1
ATOM 855 C CA . GLU A 1 112 ? -40.447 -6.766 -5.916 1.00 50.16 112 GLU A CA 1
ATOM 856 C C . GLU A 1 112 ? -41.656 -7.715 -5.879 1.00 50.16 112 GLU A C 1
ATOM 858 O O . GLU A 1 112 ? -41.551 -8.868 -6.280 1.00 50.16 112 GLU A O 1
ATOM 863 N N . ARG A 1 113 ? -42.847 -7.232 -5.491 1.00 49.25 113 ARG A N 1
ATOM 864 C CA . ARG A 1 113 ? -44.071 -8.060 -5.438 1.00 49.25 113 ARG A CA 1
ATOM 865 C C . ARG A 1 113 ? -44.653 -8.380 -6.820 1.00 49.25 113 ARG A C 1
ATOM 867 O O . ARG A 1 113 ? -45.393 -9.351 -6.966 1.00 49.25 113 ARG A O 1
ATOM 874 N N . LYS A 1 114 ? -44.352 -7.569 -7.843 1.00 36.56 114 LYS A N 1
ATOM 875 C CA . LYS A 1 114 ? -44.894 -7.752 -9.204 1.00 36.56 114 LYS A CA 1
ATOM 876 C C . LYS A 1 114 ? -44.254 -8.907 -9.983 1.00 36.56 114 LYS A C 1
ATOM 878 O O . LYS A 1 114 ? -44.827 -9.302 -10.992 1.00 36.56 114 LYS A O 1
ATOM 883 N N . ALA A 1 115 ? -43.146 -9.482 -9.511 1.00 36.88 115 ALA A N 1
ATOM 884 C CA . ALA A 1 115 ? -42.549 -10.661 -10.138 1.00 36.88 115 ALA A CA 1
ATOM 885 C C . ALA A 1 115 ? -43.314 -11.971 -9.838 1.00 36.88 115 ALA A C 1
ATOM 887 O O . ALA A 1 115 ? -43.178 -12.929 -10.589 1.00 36.88 115 ALA A O 1
ATOM 888 N N . GLU A 1 116 ? -44.167 -12.017 -8.804 1.00 43.81 116 GLU A N 1
ATOM 889 C CA . GLU A 1 116 ? -44.796 -13.275 -8.351 1.00 43.81 116 GLU A CA 1
ATOM 890 C C . GLU A 1 116 ? -46.328 -13.327 -8.506 1.00 43.81 116 GLU A C 1
ATOM 892 O O . GLU A 1 116 ? -46.915 -14.409 -8.517 1.00 43.81 116 GLU A O 1
ATOM 897 N N . ALA A 1 117 ? -47.007 -12.195 -8.735 1.00 35.78 117 ALA A N 1
ATOM 898 C CA . ALA A 1 117 ? -48.459 -12.189 -8.972 1.00 35.78 117 ALA A CA 1
ATOM 899 C C . ALA A 1 117 ? -48.879 -12.795 -10.333 1.00 35.78 117 ALA A C 1
ATOM 901 O O . ALA A 1 117 ? -50.063 -13.049 -10.549 1.00 35.78 117 ALA A O 1
ATOM 902 N N . ALA A 1 118 ? -47.931 -13.075 -11.237 1.00 32.03 118 ALA A N 1
ATOM 903 C CA . ALA A 1 118 ? -48.192 -13.744 -12.515 1.00 32.03 118 ALA A CA 1
ATOM 904 C C . ALA A 1 118 ? -48.263 -15.287 -12.413 1.00 32.03 118 ALA A C 1
ATOM 906 O O . ALA A 1 118 ? -48.601 -15.940 -13.396 1.00 32.03 118 ALA A O 1
ATOM 907 N N . GLY A 1 119 ? -47.975 -15.882 -11.245 1.00 34.78 119 GLY A N 1
ATOM 908 C CA . GLY A 1 119 ? -47.859 -17.341 -11.090 1.00 34.78 119 GLY A CA 1
ATOM 909 C C . GLY A 1 119 ? -48.996 -18.057 -10.354 1.00 34.78 119 GLY A C 1
ATOM 910 O O . GLY A 1 119 ? -49.036 -19.284 -10.372 1.00 34.78 119 GLY A O 1
ATOM 911 N N . SER A 1 120 ? -49.930 -17.351 -9.706 1.00 35.16 120 SER A N 1
ATOM 912 C CA . SER A 1 120 ? -50.932 -18.001 -8.843 1.00 35.16 120 SER A CA 1
ATOM 913 C C . SER A 1 120 ? -52.341 -17.442 -9.032 1.00 35.16 120 SER A C 1
ATOM 915 O O . SER A 1 120 ? -52.908 -16.760 -8.184 1.00 35.16 120 SER A O 1
ATOM 917 N N . THR A 1 121 ? -52.941 -17.769 -10.174 1.00 33.75 121 THR A N 1
ATOM 918 C CA . THR A 1 121 ? -54.402 -17.833 -10.316 1.00 33.75 121 THR A CA 1
ATOM 919 C C . THR A 1 121 ? -54.794 -19.213 -10.831 1.00 33.75 121 THR A C 1
ATOM 921 O O . THR A 1 121 ? -55.220 -19.396 -11.967 1.00 33.75 121 THR A O 1
ATOM 924 N N . LYS A 1 122 ? -54.691 -20.226 -9.964 1.00 29.64 122 LYS A N 1
ATOM 925 C CA . LYS A 1 122 ? -55.516 -21.431 -10.097 1.00 29.64 122 LYS A CA 1
ATOM 926 C C . LYS A 1 122 ? -56.384 -21.590 -8.861 1.00 29.64 122 LYS A C 1
ATOM 928 O O . LYS A 1 122 ? -55.962 -22.009 -7.792 1.00 29.64 122 LYS A O 1
ATOM 933 N N . ARG A 1 123 ? -57.638 -21.209 -9.075 1.00 31.11 123 ARG A N 1
ATOM 934 C CA . ARG A 1 123 ? -58.811 -21.441 -8.244 1.00 31.11 123 ARG A CA 1
ATOM 935 C C . ARG A 1 123 ? -58.972 -22.955 -8.046 1.00 31.11 123 ARG A C 1
ATOM 937 O O . ARG A 1 123 ? -59.546 -23.622 -8.902 1.00 31.11 123 ARG A O 1
ATOM 944 N N . VAL A 1 124 ? -58.450 -23.504 -6.950 1.00 28.72 124 VAL A N 1
ATOM 945 C CA . VAL A 1 124 ? -58.743 -24.886 -6.542 1.00 28.72 124 VAL A CA 1
ATOM 946 C C . VAL A 1 124 ? -60.007 -24.862 -5.692 1.00 28.72 124 VAL A C 1
ATOM 948 O O . VAL A 1 124 ? -60.081 -24.199 -4.659 1.00 28.72 124 VAL A O 1
ATOM 951 N N . LYS A 1 125 ? -61.041 -25.537 -6.196 1.00 28.72 125 LYS A N 1
ATOM 952 C CA . LYS A 1 125 ? -62.311 -25.740 -5.505 1.00 28.72 125 LYS A CA 1
ATOM 953 C C . LYS A 1 125 ? -62.092 -26.606 -4.262 1.00 28.72 125 LYS A C 1
ATOM 955 O O . LYS A 1 125 ? -61.456 -27.651 -4.330 1.00 28.72 125 LYS A O 1
ATOM 960 N N . SER A 1 126 ? -62.694 -26.139 -3.171 1.00 32.91 126 SER A N 1
ATOM 961 C CA . SER A 1 126 ? -63.082 -26.864 -1.959 1.00 32.91 126 SER A CA 1
ATOM 962 C C . SER A 1 126 ? -63.210 -28.380 -2.148 1.00 32.91 126 SER A C 1
ATOM 964 O O . SER A 1 126 ? -64.031 -28.843 -2.939 1.00 32.91 126 SER A O 1
ATOM 966 N N . SER A 1 127 ? -62.427 -29.137 -1.380 1.00 27.81 127 SER A N 1
ATOM 967 C CA . SER A 1 127 ? -62.707 -30.531 -1.037 1.00 27.81 127 SER A CA 1
ATOM 968 C C . SER A 1 127 ? -62.493 -30.682 0.462 1.00 27.81 127 SER A C 1
ATOM 970 O O . SER A 1 127 ? -61.433 -30.375 1.001 1.00 27.81 127 SER A O 1
ATOM 972 N N . ARG A 1 128 ? -63.577 -31.053 1.130 1.00 32.66 128 ARG A N 1
ATOM 973 C CA . ARG A 1 128 ? -63.739 -31.165 2.573 1.00 32.66 128 ARG A CA 1
ATOM 974 C C . ARG A 1 128 ? -63.155 -32.513 3.003 1.00 32.66 128 ARG A C 1
ATOM 976 O O . ARG A 1 128 ? -63.710 -33.541 2.637 1.00 32.66 128 ARG A O 1
ATOM 983 N N . THR A 1 129 ? -62.086 -32.508 3.791 1.00 27.77 129 THR A N 1
ATOM 984 C CA . THR A 1 129 ? -61.614 -33.700 4.511 1.00 27.77 129 THR A CA 1
ATOM 985 C C . THR A 1 129 ? -61.344 -33.330 5.959 1.00 27.77 129 THR A C 1
ATOM 987 O O . THR A 1 129 ? -60.361 -32.679 6.295 1.00 27.77 129 THR A O 1
ATOM 990 N N . THR A 1 130 ? -62.291 -33.720 6.804 1.00 31.44 130 THR A N 1
ATOM 991 C CA . THR A 1 130 ? -62.155 -33.909 8.247 1.00 31.44 130 THR A CA 1
ATOM 992 C C . THR A 1 130 ? -61.103 -34.973 8.534 1.00 31.44 130 THR A C 1
ATOM 994 O O . THR A 1 130 ? -61.253 -36.077 8.024 1.00 31.44 130 THR A O 1
ATOM 997 N N . PHE A 1 131 ? -60.118 -34.678 9.385 1.00 26.92 131 PHE A N 1
ATOM 998 C CA . PHE A 1 131 ? -59.459 -35.687 10.217 1.00 26.92 131 PHE A CA 1
ATOM 999 C C . PHE A 1 131 ? -58.988 -35.091 11.555 1.00 26.92 131 PHE A C 1
ATOM 1001 O O . PHE A 1 131 ? -58.719 -33.901 11.688 1.00 26.92 131 PHE A O 1
ATOM 1008 N N . THR A 1 132 ? -59.023 -35.987 12.527 1.00 29.52 132 THR A N 1
ATOM 1009 C CA . THR A 1 132 ? -59.145 -35.917 13.989 1.00 29.52 132 THR A CA 1
ATOM 1010 C C . THR A 1 132 ? -57.847 -35.471 14.694 1.00 29.52 132 THR A C 1
ATOM 1012 O O . THR A 1 132 ? -56.770 -35.663 14.129 1.00 29.52 132 THR A O 1
ATOM 1015 N N . PRO A 1 133 ? -57.901 -34.900 15.917 1.00 27.16 133 PRO A N 1
ATOM 1016 C CA . PRO A 1 133 ? -56.715 -34.404 16.613 1.00 27.16 133 PRO A CA 1
ATOM 1017 C C . PRO A 1 133 ? -55.933 -35.547 17.275 1.00 27.16 133 PRO A C 1
ATOM 1019 O O . PRO A 1 133 ? -56.517 -36.386 17.959 1.00 27.16 133 PRO A O 1
ATOM 1022 N N . LEU A 1 134 ? -54.610 -35.550 17.099 1.00 28.05 134 LEU A N 1
ATOM 1023 C CA . LEU A 1 134 ? -53.685 -36.365 17.885 1.00 28.05 134 LEU A CA 1
ATOM 1024 C C . LEU A 1 134 ? -53.034 -35.488 18.959 1.00 28.05 134 LEU A C 1
ATOM 1026 O O . LEU A 1 134 ? -52.491 -34.421 18.673 1.00 28.05 134 LEU A O 1
ATOM 1030 N N . THR A 1 135 ? -53.150 -35.951 20.198 1.00 33.44 135 THR A N 1
ATOM 1031 C CA . THR A 1 135 ? -52.503 -35.449 21.413 1.00 33.44 135 THR A CA 1
ATOM 1032 C C . THR A 1 135 ? -50.969 -35.559 21.337 1.00 33.44 135 THR A C 1
ATOM 1034 O O . THR A 1 135 ? -50.452 -36.392 20.590 1.00 33.44 135 THR A O 1
ATOM 1037 N N . PRO A 1 136 ? -50.228 -34.728 22.096 1.00 31.59 136 PRO A N 1
ATOM 1038 C CA . PRO A 1 136 ? -48.772 -34.635 22.006 1.00 31.59 136 PRO A CA 1
ATOM 1039 C C . PRO A 1 136 ? -48.082 -35.733 22.832 1.00 31.59 136 PRO A C 1
ATOM 1041 O O . PRO A 1 136 ? -48.609 -36.099 23.884 1.00 31.59 136 PRO A O 1
ATOM 1044 N N . PRO A 1 137 ? -46.890 -36.220 22.438 1.00 30.78 137 PRO A N 1
ATOM 1045 C CA . PRO A 1 137 ? -46.018 -36.898 23.374 1.00 30.78 137 PRO A CA 1
ATOM 1046 C C . PRO A 1 137 ? -45.222 -35.865 24.179 1.00 30.78 137 PRO A C 1
ATOM 1048 O O . PRO A 1 137 ? -44.678 -34.892 23.651 1.00 30.78 137 PRO A O 1
ATOM 1051 N N . GLU A 1 138 ? -45.205 -36.105 25.481 1.00 31.17 138 GLU A N 1
ATOM 1052 C CA . GLU A 1 138 ? -44.363 -35.470 26.480 1.00 31.17 138 GLU A CA 1
ATOM 1053 C C . GLU A 1 138 ? -42.875 -35.773 26.243 1.00 31.17 138 GLU A C 1
ATOM 1055 O O . GLU A 1 138 ? -42.518 -36.868 25.816 1.00 31.17 138 GLU A O 1
ATOM 1060 N N . GLY A 1 139 ? -42.026 -34.816 26.631 1.00 31.66 139 GLY A N 1
ATOM 1061 C CA . GLY A 1 139 ? -40.672 -35.070 27.123 1.00 31.66 139 GLY A CA 1
ATOM 1062 C C . GLY A 1 139 ? -39.580 -35.290 26.076 1.00 31.66 139 GLY A C 1
ATOM 1063 O O . GLY A 1 139 ? -39.474 -36.358 25.496 1.00 31.66 139 GLY A O 1
ATOM 1064 N N . THR A 1 140 ? -38.694 -34.302 25.933 1.00 29.08 140 THR A N 1
ATOM 1065 C CA . THR A 1 140 ? -37.295 -34.411 26.397 1.00 29.08 140 THR A CA 1
ATOM 1066 C C . THR A 1 140 ? -36.605 -33.062 26.227 1.00 29.08 140 THR A C 1
ATOM 1068 O O . THR A 1 140 ? -36.498 -32.550 25.113 1.00 29.08 140 THR A O 1
ATOM 1071 N N . ASP A 1 141 ? -36.120 -32.513 27.340 1.00 39.31 141 ASP A N 1
ATOM 1072 C CA . ASP A 1 141 ? -35.087 -31.485 27.366 1.00 39.31 141 ASP A CA 1
ATOM 1073 C C . ASP A 1 141 ? -33.834 -32.012 26.657 1.00 39.31 141 ASP A C 1
ATOM 1075 O O . ASP A 1 141 ? -33.207 -32.967 27.119 1.00 39.31 141 ASP A O 1
ATOM 1079 N N . GLN A 1 142 ? -33.442 -31.384 25.550 1.00 29.59 142 GLN A N 1
ATOM 1080 C CA . GLN A 1 142 ? -32.075 -31.471 25.048 1.00 29.59 142 GLN A CA 1
ATOM 1081 C C . GLN A 1 142 ? -31.581 -30.075 24.691 1.00 29.59 142 GLN A C 1
ATOM 1083 O O . GLN A 1 142 ? -32.097 -29.398 23.802 1.00 29.59 142 GLN A O 1
ATOM 1088 N N . ALA A 1 143 ? -30.578 -29.657 25.459 1.00 29.59 143 ALA A N 1
ATOM 1089 C CA . ALA A 1 143 ? -29.767 -28.484 25.228 1.00 29.59 143 ALA A CA 1
ATOM 1090 C C . ALA A 1 143 ? -29.242 -28.473 23.785 1.00 29.59 143 ALA A C 1
ATOM 1092 O O . ALA A 1 143 ? -28.739 -29.477 23.283 1.00 29.59 143 ALA A O 1
ATOM 1093 N N . PHE A 1 144 ? -29.354 -27.319 23.131 1.00 28.47 144 PHE A N 1
ATOM 1094 C CA . PHE A 1 144 ? -28.701 -27.059 21.856 1.00 28.47 144 PHE A CA 1
ATOM 1095 C C . PHE A 1 144 ? -27.182 -27.083 22.060 1.00 28.47 144 PHE A C 1
ATOM 1097 O O . PHE A 1 144 ? -26.611 -26.156 22.633 1.00 28.47 144 PHE A O 1
ATOM 1104 N N . ASP A 1 145 ? -26.542 -28.150 21.585 1.00 27.58 145 ASP A N 1
ATOM 1105 C CA . ASP A 1 145 ? -25.093 -28.247 21.462 1.00 27.58 145 ASP A CA 1
ATOM 1106 C C . ASP A 1 145 ? -24.621 -27.338 20.316 1.00 27.58 145 ASP A C 1
ATOM 1108 O O . ASP A 1 145 ? -24.890 -27.571 19.134 1.00 27.58 145 ASP A O 1
ATOM 1112 N N . ALA A 1 146 ? -23.963 -26.246 20.694 1.00 33.06 146 ALA A N 1
ATOM 1113 C CA . ALA A 1 146 ? -23.380 -25.255 19.810 1.00 33.06 146 ALA A CA 1
ATOM 1114 C C . ALA A 1 146 ? -21.862 -25.458 19.715 1.00 33.06 146 ALA A C 1
ATOM 1116 O O . ALA A 1 146 ? -21.108 -24.567 20.086 1.00 33.06 146 ALA A O 1
ATOM 1117 N N . THR A 1 147 ? -21.387 -26.601 19.209 1.00 38.62 147 THR A N 1
ATOM 1118 C CA . THR A 1 147 ? -19.950 -26.749 18.912 1.00 38.62 147 THR A CA 1
ATOM 1119 C C . THR A 1 147 ? -19.667 -27.736 17.779 1.00 38.62 147 THR A C 1
ATOM 1121 O O . THR A 1 147 ? -19.275 -28.877 17.983 1.00 38.62 147 THR A O 1
ATOM 1124 N N . ALA A 1 148 ? -19.799 -27.272 16.537 1.00 30.28 148 ALA A N 1
ATOM 1125 C CA . ALA A 1 148 ? -19.154 -27.910 15.389 1.00 30.28 148 ALA A CA 1
ATOM 1126 C C . ALA A 1 148 ? -18.455 -26.846 14.532 1.00 30.28 148 ALA A C 1
ATOM 1128 O O . ALA A 1 148 ? -18.743 -26.676 13.350 1.00 30.28 148 ALA A O 1
ATOM 1129 N N . MET A 1 149 ? -17.532 -26.095 15.142 1.00 38.97 149 MET A N 1
ATOM 1130 C CA . MET A 1 149 ? -16.479 -25.437 14.368 1.00 38.97 149 MET A CA 1
ATOM 1131 C C . MET A 1 149 ? -15.507 -26.534 13.944 1.00 38.97 149 MET A C 1
ATOM 1133 O O . MET A 1 149 ? -14.816 -27.121 14.775 1.00 38.97 149 MET A O 1
ATOM 1137 N N . MET A 1 150 ? -15.521 -26.867 12.654 1.00 36.16 150 MET A N 1
ATOM 1138 C CA . MET A 1 150 ? -14.609 -27.850 12.085 1.00 36.16 150 MET A CA 1
ATOM 1139 C C . MET A 1 150 ? -13.170 -27.373 12.270 1.00 36.16 150 MET A C 1
ATOM 1141 O O . MET A 1 150 ? -12.725 -26.442 11.606 1.00 36.16 150 MET A O 1
ATOM 1145 N N . ILE A 1 151 ? -12.438 -28.025 13.171 1.00 43.88 151 ILE A N 1
ATOM 1146 C CA . ILE A 1 151 ? -10.978 -28.019 13.137 1.00 43.88 151 ILE A CA 1
ATOM 1147 C C . ILE A 1 151 ? -10.599 -28.705 11.815 1.00 43.88 151 ILE A C 1
ATOM 1149 O O . ILE A 1 151 ? -11.030 -29.846 11.610 1.00 43.88 151 ILE A O 1
ATOM 1153 N N . PRO A 1 152 ? -9.847 -28.054 10.906 1.00 43.22 152 PRO A N 1
ATOM 1154 C CA . PRO A 1 152 ? -9.397 -28.695 9.680 1.00 43.22 152 PRO A CA 1
ATOM 1155 C C . PRO A 1 152 ? -8.667 -29.989 10.033 1.00 43.22 152 PRO A C 1
ATOM 1157 O O . PRO A 1 152 ? -7.712 -29.998 10.815 1.00 43.22 152 PRO A O 1
ATOM 1160 N N . LYS A 1 153 ? -9.166 -31.106 9.507 1.00 41.50 153 LYS A N 1
ATOM 1161 C CA . LYS A 1 153 ? -8.543 -32.414 9.686 1.00 41.50 153 LYS A CA 1
ATOM 1162 C C . LYS A 1 153 ? -7.186 -32.334 8.989 1.00 41.50 153 LYS A C 1
ATOM 1164 O O . LYS A 1 153 ? -7.156 -32.170 7.776 1.00 41.50 153 LYS A O 1
ATOM 1169 N N . ALA A 1 154 ? -6.093 -32.391 9.750 1.00 48.78 154 ALA A N 1
ATOM 1170 C CA . ALA A 1 154 ? -4.746 -32.284 9.198 1.00 48.78 154 ALA A CA 1
ATOM 1171 C C . ALA A 1 154 ? -4.563 -33.328 8.084 1.00 48.78 154 ALA A C 1
ATOM 1173 O O . ALA A 1 154 ? -4.576 -34.533 8.347 1.00 48.78 154 ALA A O 1
ATOM 1174 N N . LEU A 1 155 ? -4.449 -32.862 6.840 1.00 55.97 155 LEU A N 1
ATOM 1175 C CA . LEU A 1 155 ? -4.057 -33.697 5.713 1.00 55.97 155 LEU A CA 1
ATOM 1176 C C . LEU A 1 155 ? -2.633 -34.187 5.996 1.00 55.97 155 LEU A C 1
ATOM 1178 O O . LEU A 1 155 ? -1.742 -33.393 6.291 1.00 55.97 155 LEU A O 1
ATOM 1182 N N . ALA A 1 156 ? -2.427 -35.502 5.986 1.00 57.31 156 ALA A N 1
ATOM 1183 C CA . ALA A 1 156 ? -1.091 -36.061 6.129 1.00 57.31 156 ALA A CA 1
ATOM 1184 C C . ALA A 1 156 ? -0.302 -35.786 4.842 1.00 57.31 156 ALA A C 1
ATOM 1186 O O . ALA A 1 156 ? -0.796 -36.070 3.751 1.00 57.31 156 ALA A O 1
ATOM 1187 N N . SER A 1 157 ? 0.912 -35.250 4.975 1.00 66.50 157 SER A N 1
ATOM 1188 C CA . SER A 1 157 ? 1.843 -35.066 3.859 1.00 66.50 157 SER A CA 1
ATOM 1189 C C . SER A 1 157 ? 2.061 -36.390 3.119 1.00 66.50 157 SER A C 1
ATOM 1191 O O . SER A 1 157 ? 2.370 -37.409 3.745 1.00 66.50 157 SER A O 1
ATOM 1193 N N . THR A 1 158 ? 1.909 -36.392 1.794 1.00 75.94 158 THR A N 1
ATOM 1194 C CA . THR A 1 158 ? 2.359 -37.513 0.957 1.00 75.94 158 THR A CA 1
ATOM 1195 C C . THR A 1 158 ? 3.872 -37.390 0.716 1.00 75.94 158 THR A C 1
ATOM 1197 O O . THR A 1 158 ? 4.429 -36.313 0.913 1.00 75.94 158 THR A O 1
ATOM 1200 N N . PRO A 1 159 ? 4.587 -38.447 0.283 1.00 71.56 159 PRO A N 1
ATOM 1201 C CA . PRO A 1 159 ? 6.043 -38.386 0.089 1.00 71.56 159 PRO A CA 1
ATOM 1202 C C . PRO A 1 159 ? 6.533 -37.290 -0.874 1.00 71.56 159 PRO A C 1
ATOM 1204 O O . PRO A 1 159 ? 7.709 -36.948 -0.843 1.00 71.56 159 PRO A O 1
ATOM 1207 N N . ASN A 1 160 ? 5.646 -36.754 -1.720 1.00 82.94 160 ASN A N 1
ATOM 1208 C CA . ASN A 1 160 ? 5.966 -35.737 -2.723 1.00 82.94 160 ASN A CA 1
ATOM 1209 C C . ASN A 1 160 ? 5.356 -34.362 -2.408 1.00 82.94 160 ASN A C 1
ATOM 1211 O O . ASN A 1 160 ? 5.530 -33.428 -3.190 1.00 82.94 160 ASN A O 1
ATOM 1215 N N . GLU A 1 161 ? 4.630 -34.226 -1.298 1.00 89.56 161 GLU A N 1
ATOM 1216 C CA . GLU A 1 161 ? 3.879 -33.021 -0.959 1.00 89.56 161 GLU A CA 1
ATOM 1217 C C . GLU A 1 161 ? 4.118 -32.619 0.494 1.00 89.56 161 GLU A C 1
ATOM 1219 O O . GLU A 1 161 ? 4.125 -33.439 1.409 1.00 89.56 161 GLU A O 1
ATOM 1224 N N . LEU A 1 162 ? 4.262 -31.322 0.716 1.00 91.94 162 LEU A N 1
ATOM 1225 C CA . LEU A 1 162 ? 4.438 -30.709 2.013 1.00 91.94 162 LEU A CA 1
ATOM 1226 C C . LEU A 1 162 ? 3.249 -29.797 2.311 1.00 91.94 162 LEU A C 1
ATOM 1228 O O . LEU A 1 162 ? 3.019 -28.797 1.627 1.00 91.94 162 LEU A O 1
ATOM 1232 N N . VAL A 1 163 ? 2.515 -30.116 3.373 1.00 93.56 163 VAL A N 1
ATOM 1233 C CA . VAL A 1 163 ? 1.512 -29.202 3.927 1.00 93.56 163 VAL A CA 1
ATOM 1234 C C . VAL A 1 163 ? 2.242 -28.034 4.585 1.00 93.56 163 VAL A C 1
ATOM 1236 O O . VAL A 1 163 ? 3.060 -28.248 5.477 1.00 93.56 163 VAL A O 1
ATOM 1239 N N . VAL A 1 164 ? 1.961 -26.802 4.167 1.00 94.44 164 VAL A N 1
ATOM 1240 C CA . VAL A 1 164 ? 2.545 -25.593 4.769 1.00 94.44 164 VAL A CA 1
ATOM 1241 C C . VAL A 1 164 ? 1.706 -25.150 5.965 1.00 94.44 164 VAL A C 1
ATOM 1243 O O . VAL A 1 164 ? 2.203 -25.093 7.087 1.00 94.44 164 VAL A O 1
ATOM 1246 N N . MET A 1 165 ? 0.423 -24.862 5.736 1.00 95.31 165 MET A N 1
ATOM 1247 C CA . MET A 1 165 ? -0.569 -24.535 6.764 1.00 95.31 165 MET A CA 1
ATOM 1248 C C . MET A 1 165 ? -1.975 -24.677 6.168 1.00 95.31 165 MET A C 1
ATOM 1250 O O . MET A 1 165 ? -2.188 -24.289 5.021 1.00 95.31 165 MET A O 1
ATOM 1254 N N . GLY A 1 166 ? -2.933 -25.200 6.940 1.00 93.12 166 GLY A N 1
ATOM 1255 C CA . GLY A 1 166 ? -4.292 -25.445 6.442 1.00 93.12 166 GLY A CA 1
ATOM 1256 C C . GLY A 1 166 ? -4.282 -26.385 5.234 1.00 93.12 166 GLY A C 1
ATOM 1257 O O . GLY A 1 166 ? -3.614 -27.417 5.263 1.00 93.12 166 GLY A O 1
ATOM 1258 N N . ASP A 1 167 ? -4.960 -25.978 4.165 1.00 94.19 167 ASP A N 1
ATOM 1259 C CA . ASP A 1 167 ? -5.044 -26.697 2.890 1.00 94.19 167 ASP A CA 1
ATOM 1260 C C . ASP A 1 167 ? -3.997 -26.210 1.868 1.00 94.19 167 ASP A C 1
ATOM 1262 O O . ASP A 1 167 ? -4.031 -26.591 0.696 1.00 94.19 167 ASP A O 1
ATOM 1266 N N . LEU A 1 168 ? -3.047 -25.354 2.275 1.00 95.44 168 LEU A N 1
ATOM 1267 C CA . LEU A 1 168 ? -1.937 -24.962 1.409 1.00 95.44 168 LEU A CA 1
ATOM 1268 C C . LEU A 1 168 ? -0.909 -26.097 1.347 1.00 95.44 168 LEU A C 1
ATOM 1270 O O . LEU A 1 168 ? -0.056 -26.235 2.227 1.00 95.44 168 LEU A O 1
ATOM 1274 N N . VAL A 1 169 ? -0.991 -26.883 0.277 1.00 94.94 169 VAL A N 1
ATOM 1275 C CA . VAL A 1 169 ? -0.077 -27.986 -0.032 1.00 94.94 169 VAL A CA 1
ATOM 1276 C C . VAL A 1 169 ? 0.850 -27.576 -1.174 1.00 94.94 169 VAL A C 1
ATOM 1278 O O . VAL A 1 169 ? 0.388 -27.125 -2.222 1.00 94.94 169 VAL A O 1
ATOM 1281 N N . LEU A 1 170 ? 2.159 -27.725 -0.971 1.00 95.00 170 LEU A N 1
ATOM 1282 C CA . LEU A 1 170 ? 3.192 -27.470 -1.977 1.00 95.00 170 LEU A CA 1
ATOM 1283 C C . LEU A 1 170 ? 3.983 -28.754 -2.261 1.00 95.00 170 LEU A C 1
ATOM 1285 O O . LEU A 1 170 ? 3.982 -29.648 -1.421 1.00 95.00 170 LEU A O 1
ATOM 1289 N N . PRO A 1 171 ? 4.684 -28.877 -3.399 1.00 93.88 171 PRO A N 1
ATOM 1290 C CA . PRO A 1 171 ? 5.573 -30.016 -3.628 1.00 93.88 171 PRO A CA 1
ATOM 1291 C C . PRO A 1 171 ? 6.686 -30.082 -2.570 1.00 93.88 171 PRO A C 1
ATOM 1293 O O . PRO A 1 171 ? 7.032 -29.057 -1.980 1.00 93.88 171 PRO A O 1
ATOM 1296 N N . ASP A 1 172 ? 7.283 -31.251 -2.329 1.00 90.75 172 ASP A N 1
ATOM 1297 C CA . ASP A 1 172 ? 8.429 -31.342 -1.413 1.00 90.75 172 ASP A CA 1
ATOM 1298 C C . ASP A 1 172 ? 9.565 -30.411 -1.899 1.00 90.75 172 ASP A C 1
ATOM 1300 O O . ASP A 1 172 ? 9.954 -30.484 -3.071 1.00 90.75 172 ASP A O 1
ATOM 1304 N N . PRO A 1 173 ? 10.126 -29.535 -1.044 1.00 89.25 173 PRO A N 1
ATOM 1305 C CA . PRO A 1 173 ? 11.154 -28.579 -1.456 1.00 89.25 173 PRO A CA 1
ATOM 1306 C C . PRO A 1 173 ? 12.426 -29.257 -1.996 1.00 89.25 173 PRO A C 1
ATOM 1308 O O . PRO A 1 173 ? 13.095 -28.697 -2.860 1.00 89.25 173 PRO A O 1
ATOM 1311 N N . THR A 1 174 ? 12.738 -30.488 -1.569 1.00 88.44 174 THR A N 1
ATOM 1312 C CA . THR A 1 174 ? 13.856 -31.281 -2.121 1.00 88.44 174 THR A CA 1
ATOM 1313 C C . THR A 1 174 ? 13.631 -31.707 -3.570 1.00 88.44 174 THR A C 1
ATOM 1315 O O . THR A 1 174 ? 14.596 -31.959 -4.285 1.00 88.44 174 THR A O 1
ATOM 1318 N N . SER A 1 175 ? 12.375 -31.750 -4.022 1.00 86.31 175 SER A N 1
ATOM 1319 C CA . SER A 1 175 ? 12.015 -32.068 -5.408 1.00 86.31 175 SER A CA 1
ATOM 1320 C C . SER A 1 175 ? 11.995 -30.845 -6.336 1.00 86.31 175 SER A C 1
ATOM 1322 O O . SER A 1 175 ? 11.834 -31.003 -7.542 1.00 86.31 175 SER A O 1
ATOM 1324 N N . CYS A 1 176 ? 12.172 -29.632 -5.797 1.00 82.00 176 CYS A N 1
ATOM 1325 C CA . CYS A 1 176 ? 11.990 -28.366 -6.519 1.00 82.00 176 CYS A CA 1
ATOM 1326 C C . CYS A 1 176 ? 13.299 -27.680 -6.955 1.00 82.00 176 CYS A C 1
ATOM 1328 O O . CYS A 1 176 ? 13.293 -26.472 -7.169 1.00 82.00 176 CYS A O 1
ATOM 1330 N N . GLU A 1 177 ? 14.418 -28.409 -7.047 1.00 79.50 177 GLU A N 1
ATOM 1331 C CA . GLU A 1 177 ? 15.745 -27.855 -7.401 1.00 79.50 177 GLU A CA 1
ATOM 1332 C C . GLU A 1 177 ? 16.210 -26.682 -6.502 1.00 79.50 177 GLU A C 1
ATOM 1334 O O . GLU A 1 177 ? 17.029 -25.857 -6.903 1.00 79.50 177 GLU A O 1
ATOM 1339 N N . MET A 1 178 ? 15.704 -26.600 -5.266 1.00 79.75 178 MET A N 1
ATOM 1340 C CA . MET A 1 178 ? 16.099 -25.574 -4.295 1.00 79.75 178 MET A CA 1
ATOM 1341 C C . MET A 1 178 ? 17.468 -25.894 -3.678 1.00 79.75 178 MET A C 1
ATOM 1343 O O . MET A 1 178 ? 17.829 -27.064 -3.524 1.00 79.75 178 MET A O 1
ATOM 1347 N N . ASP A 1 179 ? 18.225 -24.871 -3.272 1.00 79.94 179 ASP A N 1
ATOM 1348 C CA . ASP A 1 179 ? 19.494 -25.085 -2.574 1.00 79.94 179 ASP A CA 1
ATOM 1349 C C . ASP A 1 179 ? 19.293 -25.718 -1.187 1.00 79.94 179 ASP A C 1
ATOM 1351 O O . ASP A 1 179 ? 18.243 -25.587 -0.546 1.00 79.94 179 ASP A O 1
ATOM 1355 N N . SER A 1 180 ? 20.331 -26.402 -0.700 1.00 81.94 180 SER A N 1
ATOM 1356 C CA . SER A 1 180 ? 20.291 -27.126 0.572 1.00 81.94 180 SER A CA 1
ATOM 1357 C C . SER A 1 180 ? 19.968 -26.233 1.769 1.00 81.94 180 SER A C 1
ATOM 1359 O O . SER A 1 180 ? 19.303 -26.694 2.700 1.00 81.94 180 SER A O 1
ATOM 1361 N N . ASP A 1 181 ? 20.400 -24.970 1.753 1.00 78.94 181 ASP A N 1
ATOM 1362 C CA . ASP A 1 181 ? 20.187 -24.046 2.865 1.00 78.94 181 ASP A CA 1
ATOM 1363 C C . ASP A 1 181 ? 18.736 -23.565 2.903 1.00 78.94 181 ASP A C 1
ATOM 1365 O O . ASP A 1 181 ? 18.141 -23.513 3.983 1.00 78.94 181 ASP A O 1
ATOM 1369 N N . SER A 1 182 ? 18.140 -23.277 1.744 1.00 80.75 182 SER A N 1
ATOM 1370 C CA . SER A 1 182 ? 16.715 -22.967 1.603 1.00 80.75 182 SER A CA 1
ATOM 1371 C C . SER A 1 182 ? 15.845 -24.140 2.040 1.00 80.75 182 SER A C 1
ATOM 1373 O O . SER A 1 182 ? 14.926 -23.960 2.840 1.00 80.75 182 SER A O 1
ATOM 1375 N N . VAL A 1 183 ? 16.166 -25.359 1.594 1.00 88.50 183 VAL A N 1
ATOM 1376 C CA . VAL A 1 183 ? 15.455 -26.576 2.019 1.00 88.50 183 VAL A CA 1
ATOM 1377 C C . VAL A 1 183 ? 15.549 -26.756 3.534 1.00 88.50 183 VAL A C 1
ATOM 1379 O O . VAL A 1 183 ? 14.537 -27.020 4.186 1.00 88.50 183 VAL A O 1
ATOM 1382 N N . HIS A 1 184 ? 16.743 -26.598 4.112 1.00 88.19 184 HIS A N 1
ATOM 1383 C CA . HIS A 1 184 ? 16.939 -26.689 5.557 1.00 88.19 184 HIS A CA 1
ATOM 1384 C C . HIS A 1 184 ? 16.136 -25.612 6.302 1.00 88.19 184 HIS A C 1
ATOM 1386 O O . HIS A 1 184 ? 15.467 -25.908 7.292 1.00 88.19 184 HIS A O 1
ATOM 1392 N N . HIS A 1 185 ? 16.145 -24.372 5.807 1.00 86.81 185 HIS A N 1
ATOM 1393 C CA . HIS A 1 185 ? 15.380 -23.271 6.382 1.00 86.81 185 HIS A CA 1
ATOM 1394 C C . HIS A 1 185 ? 13.869 -23.541 6.362 1.00 86.81 185 HIS A C 1
ATOM 1396 O O . HIS A 1 185 ? 13.222 -23.442 7.407 1.00 86.81 185 HIS A O 1
ATOM 1402 N N . ILE A 1 186 ? 13.321 -23.971 5.221 1.00 90.75 186 ILE A N 1
ATOM 1403 C CA . ILE A 1 186 ? 11.912 -24.364 5.085 1.00 90.75 186 ILE A CA 1
ATOM 1404 C C . ILE A 1 186 ? 11.581 -25.469 6.089 1.00 90.75 186 ILE A C 1
ATOM 1406 O O . ILE A 1 186 ? 10.667 -25.314 6.899 1.00 90.75 186 ILE A O 1
ATOM 1410 N N . LYS A 1 187 ? 12.362 -26.557 6.102 1.00 91.31 187 LYS A N 1
ATOM 1411 C CA . LYS A 1 187 ? 12.136 -27.692 7.011 1.00 91.31 187 LYS A CA 1
ATOM 1412 C C . LYS A 1 187 ? 12.220 -27.294 8.486 1.00 91.31 187 LYS A C 1
ATOM 1414 O O . LYS A 1 187 ? 11.500 -27.872 9.292 1.00 91.31 187 LYS A O 1
ATOM 1419 N N . SER A 1 188 ? 13.030 -26.292 8.833 1.00 94.00 188 SER A N 1
ATOM 1420 C CA . SER A 1 188 ? 13.100 -25.765 10.202 1.00 94.00 188 SER A CA 1
ATOM 1421 C C . SER A 1 188 ? 11.860 -24.959 10.612 1.00 94.00 188 SER A C 1
ATOM 1423 O O . SER A 1 188 ? 11.487 -24.974 11.780 1.00 94.00 188 SER A O 1
ATOM 1425 N N . ILE A 1 189 ? 11.189 -24.285 9.670 1.00 95.19 189 ILE A N 1
ATOM 1426 C CA . ILE A 1 189 ? 10.021 -23.432 9.946 1.00 95.19 189 ILE A CA 1
ATOM 1427 C C . ILE A 1 189 ? 8.708 -24.222 9.963 1.00 95.19 189 ILE A C 1
ATOM 1429 O O . ILE A 1 189 ? 7.809 -23.909 10.744 1.00 95.19 189 ILE A O 1
ATOM 1433 N N . ILE A 1 190 ? 8.577 -25.239 9.112 1.00 95.19 190 ILE A N 1
ATOM 1434 C CA . ILE A 1 190 ? 7.318 -25.972 8.894 1.00 95.19 190 ILE A CA 1
ATOM 1435 C C . ILE A 1 190 ? 6.673 -26.512 10.184 1.00 95.19 190 ILE A C 1
ATOM 1437 O O . ILE A 1 190 ? 5.469 -26.305 10.351 1.00 95.19 190 ILE A O 1
ATOM 1441 N N . PRO A 1 191 ? 7.411 -27.110 11.143 1.00 95.81 191 PRO A N 1
ATOM 1442 C CA . PRO A 1 191 ? 6.821 -27.546 12.410 1.00 95.81 191 PRO A CA 1
ATOM 1443 C C . PRO A 1 191 ? 6.115 -26.415 13.173 1.00 95.81 191 PRO A C 1
ATOM 1445 O O . PRO A 1 191 ? 5.049 -26.630 13.749 1.00 95.81 191 PRO A O 1
ATOM 1448 N N . HIS A 1 192 ? 6.661 -25.196 13.127 1.00 97.12 192 HIS A N 1
ATOM 1449 C CA . HIS A 1 192 ? 6.077 -24.018 13.773 1.00 97.12 192 HIS A CA 1
ATOM 1450 C C . HIS A 1 192 ? 4.845 -23.484 13.028 1.00 97.12 192 HIS A C 1
ATOM 1452 O O . HIS A 1 192 ? 3.929 -22.950 13.650 1.00 97.12 192 HIS A O 1
ATOM 1458 N N . LEU A 1 193 ? 4.777 -23.653 11.704 1.00 96.62 193 LEU A N 1
ATOM 1459 C CA . LEU A 1 193 ? 3.567 -23.349 10.932 1.00 96.62 193 LEU A CA 1
ATOM 1460 C C . LEU A 1 193 ? 2.450 -24.362 11.194 1.00 96.62 193 LEU A C 1
ATOM 1462 O O . LEU A 1 193 ? 1.287 -23.978 11.302 1.00 96.62 193 LEU A O 1
ATOM 1466 N N . HIS A 1 194 ? 2.785 -25.644 11.355 1.00 95.25 194 HIS A N 1
ATOM 1467 C CA . HIS A 1 194 ? 1.821 -26.679 11.751 1.00 95.25 194 HIS A CA 1
ATOM 1468 C C . HIS A 1 194 ? 1.293 -26.463 13.165 1.00 95.25 194 HIS A C 1
ATOM 1470 O O . HIS A 1 194 ? 0.122 -26.728 13.438 1.00 95.25 194 HIS A O 1
ATOM 1476 N N . ASP A 1 195 ? 2.155 -26.020 14.074 1.00 95.31 195 ASP A N 1
ATOM 1477 C CA . ASP A 1 195 ? 1.776 -25.603 15.420 1.00 95.31 195 ASP A CA 1
ATOM 1478 C C . ASP A 1 195 ? 0.789 -24.421 15.383 1.00 95.31 195 ASP A C 1
ATOM 1480 O O . ASP A 1 195 ? -0.349 -24.554 15.843 1.00 95.31 195 ASP A O 1
ATOM 1484 N N . LEU A 1 196 ? 1.138 -23.332 14.685 1.00 96.00 196 LEU A N 1
ATOM 1485 C CA . LEU A 1 196 ? 0.230 -22.202 14.455 1.00 96.00 196 LEU A CA 1
ATOM 1486 C C . LEU A 1 196 ? -1.097 -22.651 13.817 1.00 96.00 196 LEU A C 1
ATOM 1488 O O . LEU A 1 196 ? -2.178 -22.252 14.256 1.00 96.00 196 LEU A O 1
ATOM 1492 N N . GLY A 1 197 ? -1.041 -23.526 12.811 1.00 94.31 197 GLY A N 1
ATOM 1493 C CA . GLY A 1 197 ? -2.203 -24.078 12.115 1.00 94.31 197 GLY A CA 1
ATOM 1494 C C . GLY A 1 197 ? -3.162 -24.853 13.026 1.00 94.31 197 GLY A C 1
ATOM 1495 O O . GLY A 1 197 ? -4.376 -24.750 12.848 1.00 94.31 197 GLY A O 1
ATOM 1496 N N . ARG A 1 198 ? -2.656 -25.535 14.061 1.00 93.12 198 ARG A N 1
ATOM 1497 C CA . ARG A 1 198 ? -3.463 -26.289 15.042 1.00 93.12 198 ARG A CA 1
ATOM 1498 C C . ARG A 1 198 ? -3.933 -25.450 16.230 1.00 93.12 198 ARG A C 1
ATOM 1500 O O . ARG A 1 198 ? -4.975 -25.754 16.805 1.00 93.12 198 ARG A O 1
ATOM 1507 N N . ARG A 1 199 ? -3.209 -24.383 16.577 1.00 93.25 199 ARG A N 1
ATOM 1508 C CA . ARG A 1 199 ? -3.503 -23.523 17.734 1.00 93.25 199 ARG A CA 1
ATOM 1509 C C . ARG A 1 199 ? -4.894 -22.892 17.665 1.00 93.25 199 ARG A C 1
ATOM 1511 O O . ARG A 1 199 ? -5.295 -22.379 16.622 1.00 93.25 199 ARG A O 1
ATOM 1518 N N . ASN A 1 200 ? -5.630 -22.862 18.773 1.00 93.19 200 ASN A N 1
ATOM 1519 C CA . ASN A 1 200 ? -6.921 -22.178 18.826 1.00 93.19 200 ASN A CA 1
ATOM 1520 C C . ASN A 1 200 ? -6.782 -20.766 19.417 1.00 93.19 200 ASN A C 1
ATOM 1522 O O . ASN A 1 200 ? -6.814 -20.583 20.629 1.00 93.19 200 ASN A O 1
ATOM 1526 N N . LEU A 1 201 ? -6.688 -19.760 18.546 1.00 94.50 201 LEU A N 1
ATOM 1527 C CA . LEU A 1 201 ? -6.519 -18.358 18.944 1.00 94.50 201 LEU A CA 1
ATOM 1528 C C . LEU A 1 201 ? -7.810 -17.687 19.468 1.00 94.50 201 LEU A C 1
ATOM 1530 O O . LEU A 1 201 ? -7.793 -16.509 19.820 1.00 94.50 201 LEU A O 1
ATOM 1534 N N . HIS A 1 202 ? -8.933 -18.405 19.563 1.00 92.12 202 HIS A N 1
ATOM 1535 C CA . HIS A 1 202 ? -10.144 -17.863 20.195 1.00 92.12 202 HIS A CA 1
ATOM 1536 C C . HIS A 1 202 ? -9.971 -17.687 21.710 1.00 92.12 202 HIS A C 1
ATOM 1538 O O . HIS A 1 202 ? -10.604 -16.814 22.305 1.00 92.12 202 HIS A O 1
ATOM 1544 N N . PHE A 1 203 ? -9.090 -18.487 22.319 1.00 89.75 203 PHE A N 1
ATOM 1545 C CA . PHE A 1 203 ? -8.859 -18.525 23.763 1.00 89.75 203 PHE A CA 1
ATOM 1546 C C . PHE A 1 203 ? -7.662 -17.692 24.222 1.00 89.75 203 PHE A C 1
ATOM 1548 O O . PHE A 1 203 ? -7.201 -17.864 25.347 1.00 89.75 203 PHE A O 1
ATOM 1555 N N . LEU A 1 204 ? -7.166 -16.781 23.377 1.00 90.94 204 LEU A N 1
ATOM 1556 C CA . LEU A 1 204 ? -6.090 -15.884 23.784 1.00 90.94 204 LEU A CA 1
ATOM 1557 C C . LEU A 1 204 ? -6.469 -15.110 25.042 1.00 90.94 204 LEU A C 1
ATOM 1559 O O . LEU A 1 204 ? -7.592 -14.619 25.188 1.00 90.94 204 LEU A O 1
ATOM 1563 N N . SER A 1 205 ? -5.502 -14.967 25.940 1.00 87.94 205 SER A N 1
ATOM 1564 C CA . SER A 1 205 ? -5.673 -14.127 27.116 1.00 87.94 205 SER A CA 1
ATOM 1565 C C . SER A 1 205 ? -5.784 -12.649 26.711 1.00 87.94 205 SER A C 1
ATOM 1567 O O . SER A 1 205 ? -5.215 -12.205 25.710 1.00 87.94 205 SER A O 1
ATOM 1569 N N . GLN A 1 206 ? -6.536 -11.873 27.500 1.00 89.25 206 GLN A N 1
ATOM 1570 C CA . GLN A 1 206 ? -6.625 -10.409 27.378 1.00 89.25 206 GLN A CA 1
ATOM 1571 C C . GLN A 1 206 ? -7.103 -9.892 26.004 1.00 89.25 206 GLN A C 1
ATOM 1573 O O . GLN A 1 206 ? -6.649 -8.845 25.531 1.00 89.25 206 GLN A O 1
ATOM 1578 N N . ARG A 1 207 ? -8.028 -10.607 25.350 1.00 94.69 207 ARG A N 1
ATOM 1579 C CA . ARG A 1 207 ? -8.660 -10.125 24.112 1.00 94.69 207 ARG A CA 1
ATOM 1580 C C . ARG A 1 207 ? -9.517 -8.892 24.389 1.00 94.69 207 ARG A C 1
ATOM 1582 O O . ARG A 1 207 ? -10.281 -8.857 25.352 1.00 94.69 207 ARG A O 1
ATOM 1589 N N . ILE A 1 208 ? -9.415 -7.895 23.515 1.00 96.56 208 ILE A N 1
ATOM 1590 C CA . ILE A 1 208 ? -10.273 -6.708 23.568 1.00 96.56 208 ILE A CA 1
ATOM 1591 C C . ILE A 1 208 ? -11.685 -7.017 23.056 1.00 96.56 208 ILE A C 1
ATOM 1593 O O . ILE A 1 208 ? -11.880 -7.885 22.206 1.00 96.56 208 ILE A O 1
ATOM 1597 N N . ASN A 1 209 ? -12.663 -6.218 23.480 1.00 96.06 209 ASN A N 1
ATOM 1598 C CA . ASN A 1 209 ? -13.893 -6.021 22.716 1.00 96.06 209 ASN A CA 1
ATOM 1599 C C . ASN A 1 209 ? -13.677 -4.844 21.749 1.00 96.06 209 ASN A C 1
ATOM 1601 O O . ASN A 1 209 ? -13.361 -3.747 22.209 1.00 96.06 209 ASN A O 1
ATOM 1605 N N . ILE A 1 210 ? -13.841 -5.053 20.433 1.00 95.12 210 ILE A N 1
ATOM 1606 C CA . ILE A 1 210 ? -13.582 -4.005 19.423 1.00 95.12 210 ILE A CA 1
ATOM 1607 C C . ILE A 1 210 ? -14.396 -2.740 19.710 1.00 95.12 210 ILE A C 1
ATOM 1609 O O . ILE A 1 210 ? -13.836 -1.652 19.674 1.00 95.12 210 ILE A O 1
ATOM 1613 N N . SER A 1 211 ? -15.694 -2.858 20.000 1.00 93.56 211 SER A N 1
ATOM 1614 C CA . SER A 1 211 ? -16.576 -1.700 20.188 1.00 93.56 211 SER A CA 1
ATOM 1615 C C . SER A 1 211 ? -16.197 -0.876 21.421 1.00 93.56 211 SER A C 1
ATOM 1617 O O . SER A 1 211 ? -16.117 0.353 21.343 1.00 93.56 211 SER A O 1
ATOM 1619 N N . THR A 1 212 ? -15.907 -1.544 22.541 1.00 96.38 212 THR A N 1
ATOM 1620 C CA . THR A 1 212 ? -15.452 -0.872 23.768 1.00 96.38 212 THR A CA 1
ATOM 1621 C C . THR A 1 212 ? -14.091 -0.218 23.553 1.00 96.38 212 THR A C 1
ATOM 1623 O O . THR A 1 212 ? -13.937 0.981 23.779 1.00 96.38 212 THR A O 1
ATOM 1626 N N . ARG A 1 213 ? -13.122 -0.973 23.025 1.00 97.31 213 ARG A N 1
ATOM 1627 C CA . ARG A 1 213 ? -11.760 -0.476 22.812 1.00 97.31 213 ARG A CA 1
ATOM 1628 C C . ARG A 1 213 ? -11.709 0.641 21.770 1.00 97.31 213 ARG A C 1
ATOM 1630 O O . ARG A 1 213 ? -10.912 1.562 21.917 1.00 97.31 213 ARG A O 1
ATOM 1637 N N . PHE A 1 214 ? -12.568 0.601 20.750 1.00 97.19 214 PHE A N 1
ATOM 1638 C CA . PHE A 1 214 ? -12.701 1.688 19.782 1.00 97.19 214 PHE A CA 1
ATOM 1639 C C . PHE A 1 214 ? -13.187 2.969 20.463 1.00 97.19 214 PHE A C 1
ATOM 1641 O O . PHE A 1 214 ? -12.595 4.017 20.238 1.00 97.19 214 PHE A O 1
ATOM 1648 N N . SER A 1 215 ? -14.187 2.893 21.347 1.00 95.94 215 SER A N 1
ATOM 1649 C CA . SER A 1 215 ? -14.653 4.053 22.130 1.00 95.94 215 SER A CA 1
ATOM 1650 C C . SER A 1 215 ? -13.546 4.653 23.010 1.00 95.94 215 SER A C 1
ATOM 1652 O O . SER A 1 215 ? -13.411 5.872 23.114 1.00 95.94 215 SER A O 1
ATOM 1654 N N . GLU A 1 216 ? -12.709 3.810 23.618 1.00 97.56 216 GLU A N 1
ATOM 1655 C CA . GLU A 1 216 ? -11.521 4.256 24.362 1.00 97.56 216 GLU A CA 1
ATOM 1656 C C . GLU A 1 216 ? -10.512 4.940 23.434 1.00 97.56 216 GLU A C 1
ATOM 1658 O O . GLU A 1 216 ? -10.052 6.045 23.717 1.00 97.56 216 GLU A O 1
ATOM 1663 N N . PHE A 1 217 ? -10.237 4.334 22.279 1.00 97.62 217 PHE A N 1
ATOM 1664 C CA . PHE A 1 217 ? -9.352 4.890 21.262 1.00 97.62 217 PHE A CA 1
ATOM 1665 C C . PHE A 1 217 ? -9.840 6.255 20.745 1.00 97.62 217 PHE A C 1
ATOM 1667 O O . PHE A 1 217 ? -9.027 7.159 20.569 1.00 97.62 217 PHE A O 1
ATOM 1674 N N . GLN A 1 218 ? -11.151 6.461 20.567 1.00 96.12 218 GLN A N 1
ATOM 1675 C CA . GLN A 1 218 ? -11.703 7.770 20.189 1.00 96.12 218 GLN A CA 1
ATOM 1676 C C . GLN A 1 218 ? -11.325 8.860 21.205 1.00 96.12 218 GLN A C 1
ATOM 1678 O O . GLN A 1 218 ? -11.008 9.991 20.828 1.00 96.12 218 GLN A O 1
ATOM 1683 N N . ASN A 1 219 ? -11.327 8.522 22.496 1.00 94.94 219 ASN A N 1
ATOM 1684 C CA . ASN A 1 219 ? -10.902 9.434 23.552 1.00 94.94 219 ASN A CA 1
ATOM 1685 C C . ASN A 1 219 ? -9.384 9.635 23.566 1.00 94.94 219 ASN A C 1
ATOM 1687 O O . ASN A 1 219 ? -8.935 10.778 23.638 1.00 94.94 219 ASN A O 1
ATOM 1691 N N . GLU A 1 220 ? -8.604 8.558 23.466 1.00 97.19 220 GLU A N 1
ATOM 1692 C CA . GLU A 1 220 ? -7.137 8.607 23.413 1.00 97.19 220 GLU A CA 1
ATOM 1693 C C . GLU A 1 220 ? -6.643 9.465 22.250 1.00 97.19 220 GLU A C 1
ATOM 1695 O O . GLU A 1 220 ? -5.764 10.307 22.420 1.00 97.19 220 GLU A O 1
ATOM 1700 N N . GLU A 1 221 ? -7.230 9.291 21.069 1.00 95.69 221 GLU A N 1
ATOM 1701 C CA . GLU A 1 221 ? -6.841 10.036 19.884 1.00 95.69 221 GLU A CA 1
ATOM 1702 C C . GLU A 1 221 ? -7.215 11.519 20.004 1.00 95.69 221 GLU A C 1
ATOM 1704 O O . GLU A 1 221 ? -6.398 12.382 19.688 1.00 95.69 221 GLU A O 1
ATOM 1709 N N . ARG A 1 222 ? -8.400 11.838 20.542 1.00 94.31 222 ARG A N 1
ATOM 1710 C CA . ARG A 1 222 ? -8.786 13.224 20.855 1.00 94.31 222 ARG A CA 1
ATOM 1711 C C . ARG A 1 222 ? -7.788 13.889 21.808 1.00 94.31 222 ARG A C 1
ATOM 1713 O O . ARG A 1 222 ? -7.375 15.019 21.561 1.00 94.31 222 ARG A O 1
ATOM 1720 N N . LEU A 1 223 ? -7.383 13.196 22.872 1.00 94.69 223 LEU A N 1
ATOM 1721 C CA . LEU A 1 223 ? -6.368 13.698 23.804 1.00 94.69 223 LEU A CA 1
ATOM 1722 C C . LEU A 1 223 ? -5.004 13.845 23.118 1.00 94.69 223 LEU A C 1
ATOM 1724 O O . LEU A 1 223 ? -4.297 14.820 23.354 1.00 94.69 223 LEU A O 1
ATOM 1728 N N . ALA A 1 224 ? -4.639 12.914 22.237 1.00 94.25 224 ALA A N 1
ATOM 1729 C CA . ALA A 1 224 ? -3.392 12.979 21.486 1.00 94.25 224 ALA A CA 1
ATOM 1730 C C . ALA A 1 224 ? -3.330 14.201 20.555 1.00 94.25 224 ALA A C 1
ATOM 1732 O O . ALA A 1 224 ? -2.271 14.824 20.448 1.00 94.25 224 ALA A O 1
ATOM 1733 N N . TRP A 1 225 ? -4.454 14.578 19.936 1.00 92.75 225 TRP A N 1
ATOM 1734 C CA . TRP A 1 225 ? -4.576 15.828 19.181 1.00 92.75 225 TRP A CA 1
ATOM 1735 C C . TRP A 1 225 ? -4.332 17.041 20.089 1.00 92.75 225 TRP A C 1
ATOM 1737 O O . TRP A 1 225 ? -3.406 17.812 19.829 1.00 92.75 225 TRP A O 1
ATOM 1747 N N . GLN A 1 226 ? -5.029 17.128 21.226 1.00 91.19 226 GLN A N 1
ATOM 1748 C CA . GLN A 1 226 ? -4.843 18.213 22.201 1.00 91.19 226 GLN A CA 1
ATOM 1749 C C . GLN A 1 226 ? -3.388 18.341 22.680 1.00 91.19 226 GLN A C 1
ATOM 1751 O O . GLN A 1 226 ? -2.827 19.435 22.675 1.00 91.19 226 GLN A O 1
ATOM 1756 N N . ILE A 1 227 ? -2.747 17.221 23.033 1.00 88.19 227 ILE A N 1
ATOM 1757 C CA . ILE A 1 227 ? -1.342 17.181 23.473 1.00 88.19 227 ILE A CA 1
ATOM 1758 C C . ILE A 1 227 ? -0.399 17.674 22.372 1.00 88.19 227 ILE A C 1
ATOM 1760 O O . ILE A 1 227 ? 0.604 18.324 22.656 1.00 88.19 227 ILE A O 1
ATOM 1764 N N . SER A 1 228 ? -0.706 17.371 21.111 1.00 89.19 228 SER A N 1
ATOM 1765 C CA . SER A 1 228 ? 0.110 17.805 19.976 1.00 89.19 228 SER A CA 1
ATOM 1766 C C . SER A 1 228 ? -0.040 19.289 19.623 1.00 89.19 228 SER A C 1
ATOM 1768 O O . SER A 1 228 ? 0.676 19.768 18.745 1.00 89.19 228 SER A O 1
ATOM 1770 N N . GLY A 1 229 ? -0.968 20.015 20.261 1.00 88.56 229 GLY A N 1
ATOM 1771 C CA . GLY A 1 229 ? -1.301 21.397 19.900 1.00 88.56 229 GLY A CA 1
ATOM 1772 C C . GLY A 1 229 ? -1.920 21.527 18.503 1.00 88.56 229 GLY A C 1
ATOM 1773 O O . GLY A 1 229 ? -1.928 22.616 17.933 1.00 88.56 229 GLY A O 1
ATOM 1774 N N . CYS A 1 230 ? -2.399 20.416 17.940 1.00 85.50 230 CYS A N 1
ATOM 1775 C CA . CYS A 1 230 ? -3.005 20.335 16.618 1.00 85.50 230 CYS A CA 1
ATOM 1776 C C . CYS A 1 230 ? -4.453 19.857 16.745 1.00 85.50 230 CYS A C 1
ATOM 1778 O O . CYS A 1 230 ? -4.796 19.119 17.663 1.00 85.50 230 CYS A O 1
ATOM 1780 N N . GLU A 1 231 ? -5.289 20.214 15.778 1.00 84.81 231 GLU A N 1
ATOM 1781 C CA . GLU A 1 231 ? -6.669 19.733 15.699 1.00 84.81 231 GLU A CA 1
ATOM 1782 C C . GLU A 1 231 ? -6.815 18.736 14.544 1.00 84.81 231 GLU A C 1
ATOM 1784 O O . GLU A 1 231 ? -6.146 18.895 13.512 1.00 84.81 231 GLU A O 1
ATOM 1789 N N . PRO A 1 232 ? -7.698 17.726 14.670 1.00 84.31 232 PRO A N 1
ATOM 1790 C CA . PRO A 1 232 ? -8.026 16.868 13.548 1.00 84.31 232 PRO A CA 1
ATOM 1791 C C . PRO A 1 232 ? -8.638 17.696 12.412 1.00 84.31 232 PRO A C 1
ATOM 1793 O O . PRO A 1 232 ? -9.307 18.708 12.625 1.00 84.31 232 PRO A O 1
ATOM 1796 N N . GLU A 1 233 ? -8.445 17.239 11.175 1.00 80.62 233 GLU A N 1
ATOM 1797 C CA . GLU A 1 233 ? -9.011 17.903 10.003 1.00 80.62 233 GLU A CA 1
ATOM 1798 C C . GLU A 1 233 ? -10.538 18.051 10.123 1.00 80.62 233 GLU A C 1
ATOM 1800 O O . GLU A 1 233 ? -11.246 17.102 10.478 1.00 80.62 233 GLU A O 1
ATOM 1805 N N . LEU A 1 234 ? -11.061 19.233 9.787 1.00 77.12 234 LEU A N 1
ATOM 1806 C CA . LEU A 1 234 ? -12.494 19.504 9.849 1.00 77.12 234 LEU A CA 1
ATOM 1807 C C . LEU A 1 234 ? -13.279 18.526 8.960 1.00 77.12 234 LEU A C 1
ATOM 1809 O O . LEU A 1 234 ? -13.000 18.381 7.772 1.00 77.12 234 LEU A O 1
ATOM 1813 N N . GLY A 1 235 ? -14.285 17.872 9.543 1.00 77.62 235 GLY A N 1
ATOM 1814 C CA . GLY A 1 235 ? -15.114 16.879 8.854 1.00 77.62 235 GLY A CA 1
ATOM 1815 C C . GLY A 1 235 ? -14.496 15.480 8.772 1.00 77.62 235 GLY A C 1
ATOM 1816 O O . GLY A 1 235 ? -15.145 14.576 8.247 1.00 77.62 235 GLY A O 1
ATOM 1817 N N . SER A 1 236 ? -13.283 15.274 9.299 1.00 84.75 236 SER A N 1
ATOM 1818 C CA . SER A 1 236 ? -12.705 13.937 9.450 1.00 84.75 236 SER A CA 1
ATOM 1819 C C . SER A 1 236 ? -13.443 13.125 10.514 1.00 84.75 236 SER A C 1
ATOM 1821 O O . SER A 1 236 ? -13.857 13.647 11.552 1.00 84.75 236 SER A O 1
ATOM 1823 N N . THR A 1 237 ? -13.599 11.828 10.266 1.00 89.25 237 THR A N 1
ATOM 1824 C CA . THR A 1 237 ? -14.345 10.921 11.147 1.00 89.25 237 THR A CA 1
ATOM 1825 C C . THR A 1 237 ? -13.545 9.663 11.429 1.00 89.25 237 THR A C 1
ATOM 1827 O O . THR A 1 237 ? -12.814 9.168 10.569 1.00 89.25 237 THR A O 1
ATOM 1830 N N . LEU A 1 238 ? -13.670 9.148 12.651 1.00 93.00 238 LEU A N 1
ATOM 1831 C CA . LEU A 1 238 ? -13.116 7.847 12.998 1.00 93.00 238 LEU A CA 1
ATOM 1832 C C . LEU A 1 238 ? -14.004 6.735 12.443 1.00 93.00 238 LEU A C 1
ATOM 1834 O O . LEU A 1 238 ? -15.230 6.846 12.433 1.00 93.00 238 LEU A O 1
ATOM 1838 N N . VAL A 1 239 ? -13.368 5.666 11.982 1.00 94.25 239 VAL A N 1
ATOM 1839 C CA . VAL A 1 239 ? -13.999 4.520 11.338 1.00 94.25 239 VAL A CA 1
ATOM 1840 C C . VAL A 1 239 ? -13.603 3.272 12.116 1.00 94.25 239 VAL A C 1
ATOM 1842 O O . VAL A 1 239 ? -12.425 2.954 12.241 1.00 94.25 239 VAL A O 1
ATOM 1845 N N . CYS A 1 240 ? -14.598 2.583 12.659 1.00 94.94 240 CYS A N 1
ATOM 1846 C CA . CYS A 1 240 ? -14.440 1.360 13.427 1.00 94.94 240 CYS A CA 1
ATOM 1847 C C . CYS A 1 240 ? -14.117 0.179 12.496 1.00 94.94 240 CYS A C 1
ATOM 1849 O O . CYS A 1 240 ? -14.706 0.065 11.412 1.00 94.94 240 CYS A O 1
ATOM 1851 N N . PRO A 1 241 ? -13.234 -0.741 12.918 1.00 96.88 241 PRO A N 1
ATOM 1852 C CA . PRO A 1 241 ? -13.092 -2.051 12.298 1.00 96.88 241 PRO A CA 1
ATOM 1853 C C . PRO A 1 241 ? -14.433 -2.768 12.093 1.00 96.88 241 PRO A C 1
ATOM 1855 O O . PRO A 1 241 ? -15.400 -2.558 12.827 1.00 96.88 241 PRO A O 1
ATOM 1858 N N . SER A 1 242 ? -14.487 -3.654 11.104 1.00 95.94 242 SER A N 1
ATOM 1859 C CA . SER A 1 242 ? -15.685 -4.439 10.788 1.00 95.94 242 SER A CA 1
ATOM 1860 C C . SER A 1 242 ? -15.374 -5.926 10.790 1.00 95.94 242 SER A C 1
ATOM 1862 O O . SER A 1 242 ? -14.289 -6.331 10.383 1.00 95.94 242 SER A O 1
ATOM 1864 N N . GLY A 1 243 ? -16.349 -6.745 11.181 1.00 94.88 243 GLY A N 1
ATOM 1865 C CA . GLY A 1 243 ? -16.172 -8.190 11.340 1.00 9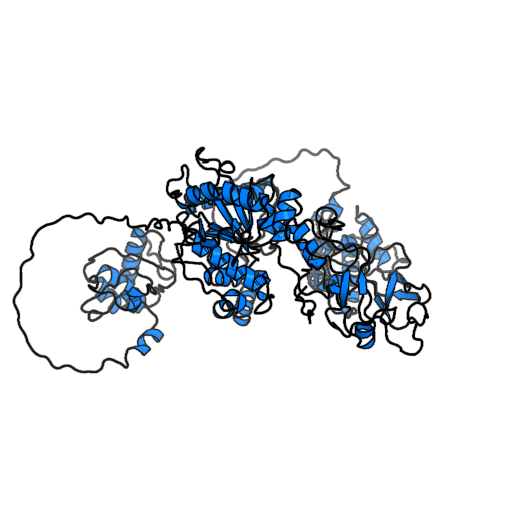4.88 243 GLY A CA 1
ATOM 1866 C C . GLY A 1 243 ? -15.759 -8.585 12.759 1.00 94.88 243 GLY A C 1
ATOM 1867 O O . GLY A 1 243 ? -15.593 -7.734 13.631 1.00 94.88 243 GLY A O 1
ATOM 1868 N N . SER A 1 244 ? -15.644 -9.892 12.998 1.00 95.00 244 SER A N 1
ATOM 1869 C CA . SER A 1 244 ? -15.314 -10.434 14.321 1.00 95.00 244 SER A CA 1
ATOM 1870 C C . SER A 1 244 ? -13.804 -10.584 14.513 1.00 95.00 244 SER A C 1
ATOM 1872 O O . SER A 1 244 ? -13.098 -10.946 13.570 1.00 95.00 244 SER A O 1
ATOM 1874 N N . LEU A 1 245 ? -13.314 -10.416 15.746 1.00 96.75 245 LEU A N 1
ATOM 1875 C CA . LEU A 1 245 ? -11.967 -10.865 16.122 1.00 96.75 245 LEU A CA 1
ATOM 1876 C C . LEU A 1 245 ? -11.811 -12.386 16.018 1.00 96.75 245 LEU A C 1
ATOM 1878 O O . LEU A 1 245 ? -10.687 -12.859 16.010 1.00 96.75 245 LEU A O 1
ATOM 1882 N N . ASP A 1 246 ? -12.902 -13.144 15.934 1.00 96.00 246 ASP A N 1
ATOM 1883 C CA . ASP A 1 246 ? -12.910 -14.602 15.735 1.00 96.00 246 ASP A CA 1
ATOM 1884 C C . ASP A 1 246 ? -12.799 -15.010 14.256 1.00 96.00 246 ASP A C 1
ATOM 1886 O O . ASP A 1 246 ? -12.884 -16.184 13.905 1.00 96.00 246 ASP A O 1
ATOM 1890 N N . SER A 1 247 ? -12.655 -14.038 13.354 1.00 95.38 247 SER A N 1
ATOM 1891 C CA . SER A 1 247 ? -12.538 -14.314 11.922 1.00 95.38 247 SER A CA 1
ATOM 1892 C C . SER A 1 247 ? -11.273 -15.120 11.623 1.00 95.38 247 SER A C 1
ATOM 1894 O O . SER A 1 247 ? -10.203 -14.814 12.142 1.00 95.38 247 SER A O 1
ATOM 1896 N N . ALA A 1 248 ? -11.370 -16.102 10.723 1.00 92.75 248 ALA A N 1
ATOM 1897 C CA . ALA A 1 248 ? -10.217 -16.902 10.298 1.00 92.75 248 ALA A CA 1
ATOM 1898 C C . ALA A 1 248 ? -9.197 -16.082 9.486 1.00 92.75 248 ALA A C 1
ATOM 1900 O O . ALA A 1 248 ? -7.995 -16.353 9.526 1.00 92.75 248 ALA A O 1
ATOM 1901 N N . ILE A 1 249 ? -9.686 -15.061 8.774 1.00 95.56 249 ILE A N 1
ATOM 1902 C CA . ILE A 1 249 ? -8.897 -14.171 7.924 1.00 95.56 249 ILE A CA 1
ATOM 1903 C C . ILE A 1 249 ? -9.151 -12.701 8.273 1.00 95.56 249 ILE A C 1
ATOM 1905 O O . ILE A 1 249 ? -10.282 -12.298 8.575 1.00 95.56 249 ILE A O 1
ATOM 1909 N N . ALA A 1 250 ? -8.088 -11.900 8.204 1.00 97.88 250 ALA A N 1
ATOM 1910 C CA . ALA A 1 250 ? -8.131 -10.455 8.378 1.00 97.88 250 ALA A CA 1
ATOM 1911 C C . ALA A 1 250 ? -7.604 -9.710 7.140 1.00 97.88 250 ALA A C 1
ATOM 1913 O O . ALA A 1 250 ? -6.671 -10.159 6.477 1.00 97.88 250 ALA A O 1
ATOM 1914 N N . HIS A 1 251 ? -8.187 -8.550 6.844 1.00 98.06 251 HIS A N 1
ATOM 1915 C CA . HIS A 1 251 ? -7.725 -7.609 5.827 1.00 98.06 251 HIS A CA 1
ATOM 1916 C C . HIS A 1 251 ? -7.280 -6.321 6.513 1.00 98.06 251 HIS A C 1
ATOM 1918 O O . HIS A 1 251 ? -8.086 -5.648 7.156 1.00 98.06 251 HIS A O 1
ATOM 1924 N N . HIS A 1 252 ? -6.008 -5.975 6.343 1.00 97.94 252 HIS A N 1
ATOM 1925 C CA . HIS A 1 252 ? -5.390 -4.795 6.936 1.00 97.94 252 HIS A CA 1
ATOM 1926 C C . HIS A 1 252 ? -5.037 -3.787 5.843 1.00 97.94 252 HIS A C 1
ATOM 1928 O O . HIS A 1 252 ? -4.172 -4.035 5.002 1.00 97.94 252 HIS A O 1
ATOM 1934 N N . LEU A 1 253 ? -5.744 -2.661 5.824 1.00 95.12 253 LEU A N 1
ATOM 1935 C CA . LEU A 1 253 ? -5.577 -1.587 4.847 1.00 95.12 253 LEU A CA 1
ATOM 1936 C C . LEU A 1 253 ? -4.878 -0.366 5.459 1.00 95.12 253 LEU A C 1
ATOM 1938 O O . LEU A 1 253 ? -4.474 -0.369 6.619 1.00 95.12 253 LEU A O 1
ATOM 1942 N N . HIS A 1 254 ? -4.674 0.673 4.651 1.00 91.31 254 HIS A N 1
ATOM 1943 C CA . HIS A 1 254 ? -3.943 1.865 5.065 1.00 91.31 254 HIS A CA 1
ATOM 1944 C C . HIS A 1 254 ? -4.805 2.847 5.861 1.00 91.31 254 HIS A C 1
ATOM 1946 O O . HIS A 1 254 ? -4.496 3.118 7.020 1.00 91.31 254 HIS A O 1
ATOM 1952 N N . GLN A 1 255 ? -5.846 3.391 5.232 1.00 91.19 255 GLN A N 1
ATOM 1953 C CA . GLN A 1 255 ? -6.665 4.463 5.783 1.00 91.19 255 GLN A CA 1
ATOM 1954 C C . GLN A 1 255 ? -8.035 4.521 5.072 1.00 91.19 255 GLN A C 1
ATOM 1956 O O . GLN A 1 255 ? -8.085 4.429 3.838 1.00 91.19 255 GLN A O 1
ATOM 1961 N N . PRO A 1 256 ? -9.142 4.778 5.796 1.00 90.19 256 PRO A N 1
ATOM 1962 C CA . PRO A 1 256 ? -10.443 5.033 5.199 1.00 90.19 256 PRO A CA 1
ATOM 1963 C C . PRO A 1 256 ? -10.437 6.301 4.336 1.00 90.19 256 PRO A C 1
ATOM 1965 O O . PRO A 1 256 ? -9.872 7.327 4.707 1.00 90.19 256 PRO A O 1
ATOM 1968 N N . SER A 1 257 ? -11.170 6.282 3.220 1.00 84.38 257 SER A N 1
ATOM 1969 C CA . SER A 1 257 ? -11.302 7.447 2.327 1.00 84.38 257 SER A CA 1
ATOM 1970 C C . SER A 1 257 ? -12.726 8.008 2.293 1.00 84.38 257 SER A C 1
ATOM 1972 O O . SER A 1 257 ? -13.690 7.294 2.566 1.00 84.38 257 SER A O 1
ATOM 1974 N N . PHE A 1 258 ? -12.867 9.271 1.878 1.00 83.00 258 PHE A N 1
ATOM 1975 C CA . PHE A 1 258 ? -14.163 9.914 1.610 1.00 83.00 258 PHE A CA 1
ATOM 1976 C C . PHE A 1 258 ? -14.844 9.457 0.314 1.00 83.00 258 PHE A C 1
ATOM 1978 O O . PHE A 1 258 ? -15.950 9.898 0.017 1.00 83.00 258 PHE A O 1
ATOM 1985 N N . SER A 1 259 ? -14.227 8.554 -0.453 1.00 80.50 259 SER A N 1
ATOM 1986 C CA . SER A 1 259 ? -14.834 7.984 -1.663 1.00 80.50 259 SER A CA 1
ATOM 1987 C C . SER A 1 259 ? -15.843 6.882 -1.310 1.00 80.50 259 SER A C 1
ATOM 1989 O O . SER A 1 259 ? -15.698 5.747 -1.749 1.00 80.50 259 SER A O 1
ATOM 1991 N N . THR A 1 260 ? -16.827 7.204 -0.472 1.00 80.25 260 THR A N 1
ATOM 1992 C CA . THR A 1 260 ? -17.929 6.341 -0.014 1.00 80.25 260 THR A CA 1
ATOM 1993 C C . THR A 1 260 ? -19.247 7.111 -0.105 1.00 80.25 260 THR A C 1
ATOM 1995 O O . THR A 1 260 ? -19.256 8.339 -0.041 1.00 80.25 260 THR A O 1
ATOM 1998 N N . ARG A 1 261 ? -20.370 6.399 -0.264 1.00 77.38 261 ARG A N 1
ATOM 1999 C CA . ARG A 1 261 ? -21.715 6.987 -0.252 1.00 77.38 261 ARG A CA 1
ATOM 2000 C C . ARG A 1 261 ? -22.076 7.529 1.126 1.00 77.38 261 ARG A C 1
ATOM 2002 O O . ARG A 1 261 ? -22.880 8.451 1.222 1.00 77.38 261 ARG A O 1
ATOM 2009 N N . PHE A 1 262 ? -21.499 6.958 2.177 1.00 77.56 262 PHE A N 1
ATOM 2010 C CA . PHE A 1 262 ? -21.828 7.296 3.548 1.00 77.56 262 PHE A CA 1
ATOM 2011 C C . PHE A 1 262 ? -20.588 7.820 4.274 1.00 77.56 262 PHE A C 1
ATOM 2013 O O . PHE A 1 262 ? -19.854 7.100 4.941 1.00 77.56 262 PHE A O 1
ATOM 2020 N N . ARG A 1 263 ? -20.339 9.128 4.177 1.00 74.00 263 ARG A N 1
ATOM 2021 C CA . ARG A 1 263 ? -19.170 9.745 4.828 1.00 74.00 263 ARG A CA 1
ATOM 2022 C C . ARG A 1 263 ? -19.184 9.669 6.357 1.00 74.00 263 ARG A C 1
ATOM 2024 O O . ARG A 1 263 ? -18.122 9.762 6.972 1.00 74.00 263 ARG A O 1
ATOM 2031 N N . SER A 1 264 ? -20.355 9.466 6.951 1.00 68.69 264 SER A N 1
ATOM 2032 C CA . SER A 1 264 ? -20.545 9.298 8.390 1.00 68.69 264 SER A CA 1
ATOM 2033 C C . SER A 1 264 ? -20.626 7.838 8.842 1.00 68.69 264 SER A C 1
ATOM 2035 O O . SER A 1 264 ? -20.699 7.613 10.048 1.00 68.69 264 SER A O 1
ATOM 2037 N N . THR A 1 265 ? -20.606 6.840 7.940 1.00 68.00 265 THR A N 1
ATOM 2038 C CA . THR A 1 265 ? -20.544 5.442 8.395 1.00 68.00 265 THR A CA 1
ATOM 2039 C C . THR A 1 265 ? -19.239 5.216 9.133 1.00 68.00 265 THR A C 1
ATOM 2041 O O . THR A 1 265 ? -18.146 5.417 8.601 1.00 68.00 265 THR A O 1
ATOM 2044 N N . GLY A 1 266 ? -19.376 4.780 10.379 1.00 74.19 266 GLY A N 1
ATOM 2045 C CA . GLY A 1 266 ? -18.260 4.487 11.258 1.00 74.19 266 GLY A CA 1
ATOM 2046 C C . GLY A 1 266 ? -17.726 3.074 11.083 1.00 74.19 266 GLY A C 1
ATOM 2047 O O . GLY A 1 266 ? -17.261 2.533 12.068 1.00 74.19 266 GLY A O 1
ATOM 2048 N N . HIS A 1 267 ? -17.817 2.451 9.901 1.00 89.56 267 HIS A N 1
ATOM 2049 C CA . HIS A 1 267 ? -17.355 1.074 9.690 1.00 89.56 267 HIS A CA 1
ATOM 2050 C C . HIS A 1 267 ? -16.514 0.923 8.422 1.00 89.56 267 HIS A C 1
ATOM 2052 O O . HIS A 1 267 ? -16.820 1.507 7.383 1.00 89.56 267 HIS A O 1
ATOM 2058 N N . THR A 1 268 ? -15.453 0.124 8.515 1.00 92.12 268 THR A N 1
ATOM 2059 C CA . THR A 1 268 ? -14.509 -0.151 7.421 1.00 92.12 268 THR A CA 1
ATOM 2060 C C . THR A 1 268 ? -15.093 -0.994 6.282 1.00 92.12 268 THR A C 1
ATOM 2062 O O . THR A 1 268 ? -14.725 -0.767 5.133 1.00 92.12 268 THR A O 1
ATOM 2065 N N . ALA A 1 269 ? -16.017 -1.929 6.547 1.00 92.12 269 ALA A N 1
ATOM 2066 C CA . ALA A 1 269 ? -16.668 -2.780 5.540 1.00 92.12 269 ALA A CA 1
ATOM 2067 C C . ALA A 1 269 ? -17.797 -2.041 4.800 1.00 92.12 269 ALA A C 1
ATOM 2069 O O . ALA A 1 269 ? -18.974 -2.391 4.893 1.00 92.12 269 ALA A O 1
ATOM 2070 N N . ASP A 1 270 ? -17.428 -0.999 4.064 1.00 90.06 270 ASP A N 1
ATOM 2071 C CA . ASP A 1 270 ? -18.338 -0.172 3.284 1.00 90.06 270 ASP A CA 1
ATOM 2072 C C . ASP A 1 270 ? -18.254 -0.495 1.784 1.00 90.06 270 ASP A C 1
ATOM 2074 O O . ASP A 1 270 ? -17.380 -0.006 1.063 1.00 90.06 270 ASP A O 1
ATOM 2078 N N . SER A 1 271 ? -19.206 -1.284 1.283 1.00 89.00 271 SER A N 1
ATOM 2079 C CA . SER A 1 271 ? -19.261 -1.686 -0.129 1.00 89.00 271 SER A CA 1
ATOM 2080 C C . SER A 1 271 ? -19.547 -0.534 -1.098 1.00 89.00 271 SER A C 1
ATOM 2082 O O . SER A 1 271 ? -19.454 -0.716 -2.311 1.00 89.00 271 SER A O 1
ATOM 2084 N N . SER A 1 272 ? -19.909 0.654 -0.606 1.00 86.25 272 SER A N 1
ATOM 2085 C CA . SER A 1 272 ? -20.048 1.841 -1.454 1.00 86.25 272 SER A CA 1
ATOM 2086 C C . SER A 1 272 ? -18.708 2.525 -1.740 1.00 86.25 272 SER A C 1
ATOM 2088 O O . SER A 1 272 ? -18.629 3.381 -2.621 1.00 86.25 272 SER A O 1
ATOM 2090 N N . ASN A 1 273 ? -17.642 2.136 -1.037 1.00 88.62 273 ASN A N 1
ATOM 2091 C CA . ASN A 1 273 ? -16.284 2.518 -1.383 1.00 88.62 273 ASN A CA 1
ATOM 2092 C C . ASN A 1 273 ? -15.710 1.559 -2.436 1.00 88.62 273 ASN A C 1
ATOM 2094 O O . ASN A 1 273 ? -15.731 0.347 -2.255 1.00 88.62 273 ASN A O 1
ATOM 2098 N N . GLY A 1 274 ? -15.154 2.087 -3.531 1.00 86.38 274 GLY A N 1
ATOM 2099 C CA . GLY A 1 274 ? -14.627 1.257 -4.624 1.00 86.38 274 GLY A CA 1
ATOM 2100 C C . GLY A 1 274 ? -13.483 0.317 -4.213 1.00 86.38 274 GLY A C 1
ATOM 2101 O O . GLY A 1 274 ? -13.465 -0.838 -4.632 1.00 86.38 274 GLY A O 1
ATOM 2102 N N . CYS A 1 275 ? -12.551 0.774 -3.371 1.00 89.81 275 CYS A N 1
ATOM 2103 C CA . CYS A 1 275 ? -11.450 -0.054 -2.870 1.00 89.81 275 CYS A CA 1
ATOM 2104 C C . CYS A 1 275 ? -11.958 -1.143 -1.923 1.00 89.81 275 CYS A C 1
ATOM 2106 O O . CYS A 1 275 ? -11.559 -2.299 -2.044 1.00 89.81 275 CYS A O 1
ATOM 2108 N N . ILE A 1 276 ? -12.859 -0.788 -1.008 1.00 93.62 276 ILE A N 1
ATOM 2109 C CA . ILE A 1 276 ? -13.420 -1.749 -0.057 1.00 93.62 276 ILE A CA 1
ATOM 2110 C C . ILE A 1 276 ? -14.337 -2.749 -0.759 1.00 93.62 276 ILE A C 1
ATOM 2112 O O . ILE A 1 276 ? -14.227 -3.935 -0.491 1.00 93.62 276 ILE A O 1
ATOM 2116 N N . SER A 1 277 ? -15.168 -2.325 -1.714 1.00 91.50 277 SER A N 1
ATOM 2117 C CA . SER A 1 277 ? -15.968 -3.237 -2.543 1.00 91.50 277 SER A CA 1
ATOM 2118 C C . SER A 1 277 ? -15.088 -4.242 -3.287 1.00 91.50 277 SER A C 1
ATOM 2120 O O . SER A 1 277 ? -15.380 -5.437 -3.310 1.00 91.50 277 SER A O 1
ATOM 2122 N N . MET A 1 278 ? -13.959 -3.780 -3.838 1.00 91.94 278 MET A N 1
ATOM 2123 C CA . MET A 1 278 ? -12.988 -4.657 -4.488 1.00 91.94 278 MET A CA 1
ATOM 2124 C C . MET A 1 278 ? -12.464 -5.726 -3.521 1.00 91.94 278 MET A C 1
ATOM 2126 O O . MET A 1 278 ? -12.424 -6.895 -3.902 1.00 91.94 278 MET A O 1
ATOM 2130 N N . VAL A 1 279 ? -12.115 -5.341 -2.289 1.00 93.50 279 VAL A N 1
ATOM 2131 C CA . VAL A 1 279 ? -11.683 -6.269 -1.231 1.00 93.50 279 VAL A CA 1
ATOM 2132 C C . VAL A 1 279 ? -12.819 -7.200 -0.809 1.00 93.50 279 VAL A C 1
ATOM 2134 O O . VAL A 1 279 ? -12.647 -8.407 -0.817 1.00 93.50 279 VAL A O 1
ATOM 2137 N N . MET A 1 280 ? -14.009 -6.677 -0.522 1.00 92.50 280 MET A N 1
ATOM 2138 C CA . MET A 1 280 ? -15.172 -7.472 -0.112 1.00 92.50 280 MET A CA 1
ATOM 2139 C C . MET A 1 280 ? -15.647 -8.450 -1.191 1.00 92.50 280 MET A C 1
ATOM 2141 O O . MET A 1 280 ? -16.335 -9.424 -0.898 1.00 92.50 280 MET A O 1
ATOM 2145 N N . GLY A 1 281 ? -15.317 -8.196 -2.455 1.00 89.62 281 GLY A N 1
ATOM 2146 C CA . GLY A 1 281 ? -15.644 -9.103 -3.540 1.00 89.62 281 GLY A CA 1
ATOM 2147 C C . GLY A 1 281 ? -14.670 -10.274 -3.714 1.00 89.62 281 GLY A C 1
ATOM 2148 O O . GLY A 1 281 ? -14.995 -11.130 -4.541 1.00 89.62 281 GLY A O 1
ATOM 2149 N N . GLY A 1 282 ? -13.544 -10.322 -2.980 1.00 86.44 282 GLY A N 1
ATOM 2150 C CA . GLY A 1 282 ? -12.537 -11.391 -3.038 1.00 86.44 282 GLY A CA 1
ATOM 2151 C C . GLY A 1 282 ? -12.013 -11.816 -1.656 1.00 86.44 282 GLY A C 1
ATOM 2152 O O . GLY A 1 282 ? -11.598 -10.983 -0.862 1.00 86.44 282 GLY A O 1
ATOM 2153 N N . ALA A 1 283 ? -12.008 -13.124 -1.373 1.00 88.62 283 ALA A N 1
ATOM 2154 C CA . ALA A 1 283 ? -11.579 -13.702 -0.086 1.00 88.62 283 ALA A CA 1
ATOM 2155 C C . ALA A 1 283 ? -12.248 -13.077 1.164 1.00 88.62 283 ALA A C 1
ATOM 2157 O O . ALA A 1 283 ? -11.665 -13.054 2.243 1.00 88.62 283 ALA A O 1
ATOM 2158 N N . TYR A 1 284 ? -13.489 -12.601 1.028 1.00 92.25 284 TYR A N 1
ATOM 2159 C CA . TYR A 1 284 ? -14.250 -11.962 2.098 1.00 92.25 284 TYR A CA 1
ATOM 2160 C C . TYR A 1 284 ? -15.591 -12.662 2.310 1.00 92.25 284 TYR A C 1
ATOM 2162 O O . TYR A 1 284 ? -16.329 -12.944 1.362 1.00 92.25 284 TYR A O 1
ATOM 2170 N N . ARG A 1 285 ? -15.945 -12.880 3.577 1.00 91.25 285 ARG A N 1
ATOM 2171 C CA . ARG A 1 285 ? -17.259 -13.353 4.007 1.00 91.25 285 ARG A CA 1
ATOM 2172 C C . ARG A 1 285 ? -17.790 -12.419 5.091 1.00 91.25 285 ARG A C 1
ATOM 2174 O O . ARG A 1 285 ? -17.163 -12.240 6.134 1.00 91.25 285 ARG A O 1
ATOM 2181 N N . LYS A 1 286 ? -18.977 -11.844 4.867 1.00 88.31 286 LYS A N 1
ATOM 2182 C CA . LYS A 1 286 ? -19.630 -10.936 5.826 1.00 88.31 286 LYS A CA 1
ATOM 2183 C C . LYS A 1 286 ? -19.675 -11.583 7.217 1.00 88.31 286 LYS A C 1
ATOM 2185 O O . LYS A 1 286 ? -20.066 -12.740 7.337 1.00 88.31 286 LYS A O 1
ATOM 2190 N N . ASN A 1 287 ? -19.266 -10.833 8.242 1.00 85.56 287 ASN A N 1
ATOM 2191 C CA . ASN A 1 287 ? -19.170 -11.236 9.657 1.00 85.56 287 ASN A CA 1
ATOM 2192 C C . ASN A 1 287 ? -18.145 -12.336 10.002 1.00 85.56 287 ASN A C 1
ATOM 2194 O O . ASN A 1 287 ? -17.903 -12.565 11.182 1.00 85.56 287 ASN A O 1
ATOM 2198 N N . HIS A 1 288 ? -17.516 -12.969 9.012 1.00 89.12 288 HIS A N 1
ATOM 2199 C CA . HIS A 1 288 ? -16.496 -14.012 9.197 1.00 89.12 288 HIS A CA 1
ATOM 2200 C C . HIS A 1 288 ? -15.113 -13.594 8.682 1.00 89.12 288 HIS A C 1
ATOM 2202 O O . HIS A 1 288 ? -14.175 -14.390 8.674 1.00 89.12 288 HIS A O 1
ATOM 2208 N N . THR A 1 289 ? -15.001 -12.345 8.240 1.00 94.62 289 THR A N 1
ATOM 2209 C CA . THR A 1 289 ? -13.765 -11.710 7.810 1.00 94.62 289 THR A CA 1
ATOM 2210 C C . THR A 1 289 ? -13.619 -10.395 8.557 1.00 94.62 289 THR A C 1
ATOM 2212 O O . THR A 1 289 ? -14.526 -9.558 8.530 1.00 94.62 289 THR A O 1
ATOM 2215 N N . LEU A 1 290 ? -12.473 -10.218 9.208 1.00 97.50 290 LEU A N 1
ATOM 2216 C CA . LEU A 1 290 ? -12.112 -8.987 9.896 1.00 97.50 290 LEU A CA 1
ATOM 2217 C C . LEU A 1 290 ? -11.510 -8.012 8.879 1.00 97.50 290 LEU A C 1
ATOM 2219 O O . LEU A 1 290 ? -10.667 -8.399 8.075 1.00 97.50 290 LEU A O 1
ATOM 2223 N N . ILE A 1 291 ? -11.916 -6.749 8.904 1.00 97.38 291 ILE A N 1
ATOM 2224 C CA . ILE A 1 291 ? -11.337 -5.695 8.068 1.00 97.38 291 ILE A CA 1
ATOM 2225 C C . ILE A 1 291 ? -11.099 -4.439 8.896 1.00 97.38 291 ILE A C 1
ATOM 2227 O O . ILE A 1 291 ? -12.003 -3.932 9.565 1.00 97.38 291 ILE A O 1
ATOM 2231 N N . TYR A 1 292 ? -9.876 -3.929 8.849 1.00 97.62 292 TYR A N 1
ATOM 2232 C CA . TYR A 1 292 ? -9.476 -2.708 9.538 1.00 97.62 292 TYR A CA 1
ATOM 2233 C C . TYR A 1 292 ? -8.393 -1.973 8.762 1.00 97.62 292 TYR A C 1
ATOM 2235 O O . TYR A 1 292 ? -7.712 -2.535 7.904 1.00 97.62 292 TYR A O 1
ATOM 2243 N N . ASP A 1 293 ? -8.237 -0.701 9.090 1.00 96.00 293 ASP A N 1
ATOM 2244 C CA . ASP A 1 293 ? -7.181 0.145 8.566 1.00 96.00 293 ASP A CA 1
ATOM 2245 C C . ASP A 1 293 ? -6.063 0.301 9.602 1.00 96.00 293 ASP A C 1
ATOM 2247 O O . ASP A 1 293 ? -6.248 0.053 10.791 1.00 96.00 293 ASP A O 1
ATOM 2251 N N . HIS A 1 294 ? -4.878 0.695 9.155 1.00 95.38 294 HIS A N 1
ATOM 2252 C CA . HIS A 1 294 ? -3.774 1.056 10.036 1.00 95.38 294 HIS A CA 1
ATOM 2253 C C . HIS A 1 294 ? -4.011 2.420 10.699 1.00 95.38 294 HIS A C 1
ATOM 2255 O O . HIS A 1 294 ? -3.692 2.619 11.868 1.00 95.38 294 HIS A O 1
ATOM 2261 N N . LEU A 1 295 ? -4.605 3.348 9.947 1.00 94.69 295 LEU A N 1
ATOM 2262 C CA . LEU A 1 295 ? -5.116 4.617 10.442 1.00 94.69 295 LEU A CA 1
ATOM 2263 C C . LEU A 1 295 ? -6.636 4.577 10.409 1.00 94.69 295 LEU A C 1
ATOM 2265 O O . LEU A 1 295 ? -7.239 4.485 9.349 1.00 94.69 295 LEU A O 1
ATOM 2269 N N . HIS A 1 296 ? -7.273 4.725 11.558 1.00 94.81 296 HIS A N 1
ATOM 2270 C CA . HIS A 1 296 ? -8.717 4.573 11.739 1.00 94.81 296 HIS A CA 1
ATOM 2271 C C . HIS A 1 296 ? -9.485 5.880 11.520 1.00 94.81 296 HIS A C 1
ATOM 2273 O O . HIS A 1 296 ? -10.612 6.015 11.983 1.00 94.81 296 HIS A O 1
ATOM 2279 N N . ARG A 1 297 ? -8.891 6.877 10.849 1.00 91.44 297 ARG A N 1
ATOM 2280 C CA . ARG A 1 297 ? -9.515 8.184 10.576 1.00 91.44 297 ARG A CA 1
ATOM 2281 C C . ARG A 1 297 ? -9.624 8.430 9.082 1.00 91.44 297 ARG A C 1
ATOM 2283 O O . ARG A 1 297 ? -8.626 8.421 8.367 1.00 91.44 297 ARG A O 1
ATOM 2290 N N . ARG A 1 298 ? -10.832 8.754 8.634 1.00 88.25 298 ARG A N 1
ATOM 2291 C CA . ARG A 1 298 ? -11.120 9.250 7.293 1.00 88.25 298 ARG A CA 1
ATOM 2292 C C . ARG A 1 298 ? -10.712 10.718 7.189 1.00 88.25 298 ARG A C 1
ATOM 2294 O O . ARG A 1 298 ? -11.288 11.552 7.879 1.00 88.25 298 ARG A O 1
ATOM 2301 N N . SER A 1 299 ? -9.744 11.030 6.332 1.00 79.81 299 SER A N 1
ATOM 2302 C CA . SER A 1 299 ? -9.221 12.389 6.116 1.00 79.81 299 SER A CA 1
ATOM 2303 C C . SER A 1 299 ? -9.176 12.718 4.621 1.00 79.81 299 SER A C 1
ATOM 2305 O O . SER A 1 299 ? -8.978 11.829 3.786 1.00 79.81 299 SER A O 1
ATOM 2307 N N . ALA A 1 300 ? -9.408 13.987 4.271 1.00 68.06 300 ALA A N 1
ATOM 2308 C CA . ALA A 1 300 ? -9.354 14.464 2.892 1.00 68.06 300 ALA A CA 1
ATOM 2309 C C . ALA A 1 300 ? -7.903 14.652 2.431 1.00 68.06 300 ALA A C 1
ATOM 2311 O O . ALA A 1 300 ? -7.622 14.548 1.238 1.00 68.06 300 ALA A O 1
ATOM 2312 N N . ARG A 1 301 ? -6.981 14.832 3.382 1.00 63.12 301 ARG A N 1
ATOM 2313 C CA . ARG A 1 301 ? -5.530 14.744 3.194 1.00 63.12 301 ARG A CA 1
ATOM 2314 C C . ARG A 1 301 ? -5.075 13.313 3.485 1.00 63.12 301 ARG A C 1
ATOM 2316 O O . ARG A 1 301 ? -4.605 12.988 4.568 1.00 63.12 301 ARG A O 1
ATOM 2323 N N . SER A 1 302 ? -5.319 12.412 2.538 1.00 54.47 302 SER A N 1
ATOM 2324 C CA . SER A 1 302 ? -5.157 10.957 2.710 1.00 54.47 302 SER A CA 1
ATOM 2325 C C . SER A 1 302 ? -3.695 10.446 2.723 1.00 54.47 302 SER A C 1
ATOM 2327 O O . SER A 1 302 ? -3.426 9.377 2.176 1.00 54.47 302 SER A O 1
ATOM 2329 N N . GLU A 1 303 ? -2.743 11.165 3.332 1.00 56.84 303 GLU A N 1
ATOM 2330 C CA . GLU A 1 303 ? -1.306 10.793 3.371 1.00 56.84 303 GLU A CA 1
ATOM 2331 C C . GLU A 1 303 ? -0.794 10.484 4.806 1.00 56.84 303 GLU A C 1
ATOM 2333 O O . GLU A 1 303 ? 0.400 10.490 5.105 1.00 56.84 303 GLU A O 1
ATOM 2338 N N . GLY A 1 304 ? -1.722 10.133 5.706 1.00 64.81 304 GLY A N 1
ATOM 2339 C CA . GLY A 1 304 ? -1.630 10.221 7.172 1.00 64.81 304 GLY A CA 1
ATOM 2340 C C . GLY A 1 304 ? -0.611 9.380 7.959 1.00 64.81 304 GLY A C 1
ATOM 2341 O O . GLY A 1 304 ? -0.690 9.380 9.184 1.00 64.81 304 GLY A O 1
ATOM 2342 N N . LEU A 1 305 ? 0.343 8.671 7.352 1.00 75.56 305 LEU A N 1
ATOM 2343 C CA . LEU A 1 305 ? 1.396 7.981 8.126 1.00 75.56 305 LEU A CA 1
ATOM 2344 C C . LEU A 1 305 ? 2.622 8.865 8.398 1.00 75.56 305 LEU A C 1
ATOM 2346 O O . LEU A 1 305 ? 3.305 8.672 9.404 1.00 75.56 305 LEU A O 1
ATOM 2350 N N . GLU A 1 306 ? 2.906 9.814 7.506 1.00 71.75 306 GLU A N 1
ATOM 2351 C CA . GLU A 1 306 ? 4.074 10.704 7.598 1.00 71.75 306 GLU A CA 1
ATOM 2352 C C . GLU A 1 306 ? 3.704 12.081 8.172 1.00 71.75 306 GLU A C 1
ATOM 2354 O O . GLU A 1 306 ? 4.535 12.726 8.806 1.00 71.75 306 GLU A O 1
ATOM 2359 N N . GLU A 1 307 ? 2.447 12.499 8.005 1.00 77.62 307 GLU A N 1
ATOM 2360 C CA . GLU A 1 307 ? 1.960 13.825 8.407 1.00 77.62 307 GLU A CA 1
ATOM 2361 C C . GLU A 1 307 ? 1.344 13.864 9.814 1.00 77.62 307 GLU A C 1
ATOM 2363 O O . GLU A 1 307 ? 1.178 14.939 10.391 1.00 77.62 307 GLU A O 1
ATOM 2368 N N . TYR A 1 308 ? 0.966 12.712 10.380 1.00 85.62 308 TYR A N 1
ATOM 2369 C CA . TYR A 1 308 ? 0.310 12.685 11.687 1.00 85.62 308 TYR A CA 1
ATOM 2370 C C . TYR A 1 308 ? 1.284 13.071 12.803 1.00 85.62 308 TYR A C 1
ATOM 2372 O O . TYR A 1 308 ? 2.398 12.537 12.853 1.00 85.62 308 TYR A O 1
ATOM 2380 N N . PRO A 1 309 ? 0.857 13.907 13.770 1.00 89.94 309 PRO A N 1
ATOM 2381 C CA . PRO A 1 309 ? 1.636 14.121 14.977 1.00 89.94 309 PRO A CA 1
ATOM 2382 C C . PRO A 1 309 ? 1.960 12.786 15.651 1.00 89.94 309 PRO A C 1
ATOM 2384 O O . PRO A 1 309 ? 1.101 11.910 15.771 1.00 89.94 309 PRO A O 1
ATOM 2387 N N . SER A 1 310 ? 3.188 12.635 16.149 1.00 90.31 310 SER A N 1
ATOM 2388 C CA . SER A 1 310 ? 3.677 11.368 16.712 1.00 90.31 310 SER A CA 1
ATOM 2389 C C . SER A 1 310 ? 2.787 10.793 17.821 1.00 90.31 310 SER A C 1
ATOM 2391 O O . SER A 1 310 ? 2.690 9.575 17.954 1.00 90.31 310 SER A O 1
ATOM 2393 N N . ALA A 1 311 ? 2.145 11.648 18.627 1.00 91.50 311 ALA A N 1
ATOM 2394 C CA . ALA A 1 311 ? 1.209 11.221 19.669 1.00 91.50 311 ALA A CA 1
ATOM 2395 C C . ALA A 1 311 ? -0.074 10.616 19.077 1.00 91.50 311 ALA A C 1
ATOM 2397 O O . ALA A 1 311 ? -0.525 9.565 19.527 1.00 91.50 311 ALA A O 1
ATOM 2398 N N . VAL A 1 312 ? -0.623 11.244 18.036 1.00 93.38 312 VAL A N 1
ATOM 2399 C CA . VAL A 1 312 ? -1.830 10.783 17.338 1.00 93.38 312 VAL A CA 1
ATOM 2400 C C . VAL A 1 312 ? -1.538 9.474 16.619 1.00 93.38 312 VAL A C 1
ATOM 2402 O O . VAL A 1 312 ? -2.258 8.496 16.798 1.00 93.38 312 VAL A O 1
ATOM 2405 N N . LEU A 1 313 ? -0.441 9.423 15.861 1.00 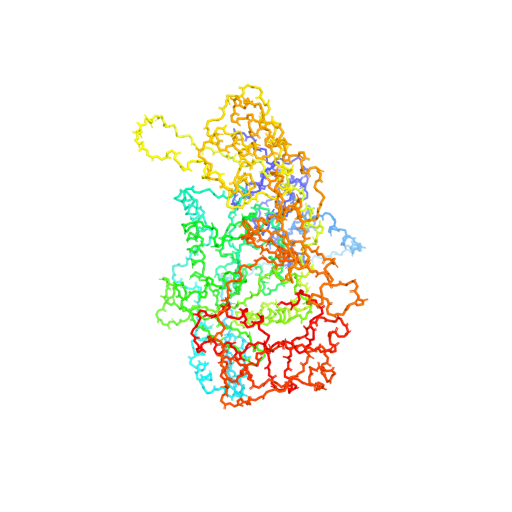92.88 313 LEU A N 1
ATOM 2406 C CA . LEU A 1 313 ? -0.024 8.212 15.161 1.00 92.88 313 LEU A CA 1
ATOM 2407 C C . LEU A 1 313 ? 0.155 7.040 16.133 1.00 92.88 313 LEU A C 1
ATOM 2409 O O . LEU A 1 313 ? -0.305 5.936 15.860 1.00 92.88 313 LEU A O 1
ATOM 2413 N N . ARG A 1 314 ? 0.741 7.294 17.308 1.00 93.50 314 ARG A N 1
ATOM 2414 C CA . ARG A 1 314 ? 0.867 6.286 18.363 1.00 93.50 314 ARG A CA 1
ATOM 2415 C C . ARG A 1 314 ? -0.489 5.776 18.847 1.00 93.50 314 ARG A C 1
ATOM 2417 O O . ARG A 1 314 ? -0.615 4.577 19.032 1.00 93.50 314 ARG A O 1
ATOM 2424 N N . ALA A 1 315 ? -1.490 6.637 19.030 1.00 96.25 315 ALA A N 1
ATOM 2425 C CA . ALA A 1 315 ? -2.828 6.201 19.440 1.00 96.25 315 ALA A CA 1
ATOM 2426 C C . ALA A 1 315 ? -3.460 5.242 18.411 1.00 96.25 315 ALA A C 1
ATOM 2428 O O . ALA A 1 315 ? -3.964 4.181 18.778 1.00 96.25 315 ALA A O 1
ATOM 2429 N N . HIS A 1 316 ? -3.365 5.572 17.116 1.00 96.38 316 HIS A N 1
ATOM 2430 C CA . HIS A 1 316 ? -3.841 4.708 16.022 1.00 96.38 316 HIS A CA 1
ATOM 2431 C C . HIS A 1 316 ? -3.094 3.374 15.971 1.00 96.38 316 HIS A C 1
ATOM 2433 O O . HIS A 1 316 ? -3.703 2.315 15.804 1.00 96.38 316 HIS A O 1
ATOM 2439 N N . GLU A 1 317 ? -1.774 3.412 16.135 1.00 95.19 317 GLU A N 1
ATOM 2440 C CA . GLU A 1 317 ? -0.943 2.212 16.129 1.00 95.19 317 GLU A CA 1
ATOM 2441 C C . GLU A 1 317 ? -1.231 1.324 17.334 1.00 95.19 317 GLU A C 1
ATOM 2443 O O . GLU A 1 317 ? -1.420 0.129 17.144 1.00 95.19 317 GLU A O 1
ATOM 2448 N N . THR A 1 318 ? -1.346 1.882 18.541 1.00 96.50 318 THR A N 1
ATOM 2449 C CA . THR A 1 318 ? -1.729 1.128 19.743 1.00 96.50 318 THR A CA 1
ATOM 2450 C C . THR A 1 318 ? -3.053 0.404 19.526 1.00 96.50 318 THR A C 1
ATOM 2452 O O . THR A 1 318 ? -3.132 -0.801 19.758 1.00 96.50 318 THR A O 1
ATOM 2455 N N . PHE A 1 319 ? -4.070 1.097 19.006 1.00 98.06 319 PHE A N 1
ATOM 2456 C CA . PHE A 1 319 ? -5.358 0.470 18.722 1.00 98.06 319 PHE A CA 1
ATOM 2457 C C . PHE A 1 319 ? -5.251 -0.629 17.650 1.00 98.06 319 PHE A C 1
ATOM 2459 O O . PHE A 1 319 ? -5.790 -1.722 17.820 1.00 98.06 319 PHE A O 1
ATOM 2466 N N . THR A 1 320 ? -4.487 -0.391 16.580 1.00 97.50 320 THR A N 1
ATOM 2467 C CA . THR A 1 320 ? -4.212 -1.404 15.546 1.00 97.50 320 THR A CA 1
ATOM 2468 C C . THR A 1 320 ? -3.509 -2.634 16.126 1.00 97.50 320 THR A C 1
ATOM 2470 O O . THR A 1 320 ? -3.892 -3.765 15.830 1.00 97.50 320 THR A O 1
ATOM 2473 N N . PHE A 1 321 ? -2.514 -2.435 16.990 1.00 96.25 321 PHE A N 1
ATOM 2474 C CA . PHE A 1 321 ? -1.811 -3.518 17.671 1.00 96.25 321 PHE A CA 1
ATOM 2475 C C . PHE A 1 321 ? -2.726 -4.279 18.630 1.00 96.25 321 PHE A C 1
ATOM 2477 O O . PHE A 1 321 ? -2.639 -5.503 18.683 1.00 96.25 321 PHE A O 1
ATOM 2484 N N . ASP A 1 322 ? -3.642 -3.606 19.328 1.00 97.50 322 ASP A N 1
ATOM 2485 C CA . ASP A 1 322 ? -4.631 -4.264 20.184 1.00 97.50 322 ASP A CA 1
ATOM 2486 C C . ASP A 1 322 ? -5.581 -5.172 19.384 1.00 97.50 322 ASP A C 1
ATOM 2488 O O . ASP A 1 322 ? -5.903 -6.276 19.839 1.00 97.50 322 ASP A O 1
ATOM 2492 N N . ILE A 1 323 ? -5.969 -4.763 18.168 1.00 97.94 323 ILE A N 1
ATOM 2493 C CA . ILE A 1 323 ? -6.718 -5.613 17.226 1.00 97.94 323 ILE A CA 1
ATOM 2494 C C . ILE A 1 323 ? -5.864 -6.813 16.813 1.00 97.94 323 ILE A C 1
ATOM 2496 O O . ILE A 1 323 ? -6.309 -7.955 16.940 1.00 97.94 323 ILE A O 1
ATOM 2500 N N . MET A 1 324 ? -4.628 -6.582 16.355 1.00 97.12 324 MET A N 1
ATOM 2501 C CA . MET A 1 324 ? -3.733 -7.656 15.907 1.00 97.12 324 MET A CA 1
ATOM 2502 C C . MET A 1 324 ? -3.473 -8.689 17.009 1.00 97.12 324 MET A C 1
ATOM 2504 O O . MET A 1 324 ? -3.480 -9.884 16.712 1.00 97.12 324 MET A O 1
ATOM 2508 N N . LYS A 1 325 ? -3.281 -8.216 18.248 1.00 95.69 325 LYS A N 1
ATOM 2509 C CA . LYS A 1 325 ? -3.058 -8.983 19.484 1.00 95.69 325 LYS A CA 1
ATOM 2510 C C . LYS A 1 325 ? -4.252 -9.854 19.875 1.00 95.69 325 LYS A C 1
ATOM 2512 O O . LYS A 1 325 ? -4.071 -10.938 20.419 1.00 95.69 325 LYS A O 1
ATOM 2517 N N . SER A 1 326 ? -5.465 -9.364 19.620 1.00 97.56 326 SER A N 1
ATOM 2518 C CA . SER A 1 326 ? -6.714 -10.005 20.056 1.00 97.56 326 SER A CA 1
ATOM 2519 C C . SER A 1 326 ? -7.397 -10.826 18.961 1.00 97.56 326 SER A C 1
ATOM 2521 O O . SER A 1 326 ? -8.378 -11.524 19.231 1.00 97.56 326 SER A O 1
ATOM 2523 N N . SER A 1 327 ? -6.929 -10.714 17.719 1.00 97.38 327 SER A N 1
ATOM 2524 C CA . SER A 1 327 ? -7.502 -11.397 16.564 1.00 97.38 327 SER A CA 1
ATOM 2525 C C . SER A 1 327 ? -7.112 -12.875 16.533 1.00 97.38 327 SER A C 1
ATOM 2527 O O . SER A 1 327 ? -5.940 -13.222 16.659 1.00 97.38 327 SER A O 1
ATOM 2529 N N . ALA A 1 328 ? -8.101 -13.733 16.295 1.00 96.75 328 ALA A N 1
ATOM 2530 C CA . ALA A 1 328 ? -7.932 -15.156 16.044 1.00 96.75 328 ALA A CA 1
ATOM 2531 C C . ALA A 1 328 ? -7.506 -15.458 14.596 1.00 96.75 328 ALA A C 1
ATOM 2533 O O . ALA A 1 328 ? -7.190 -16.606 14.275 1.00 96.75 328 ALA A O 1
ATOM 2534 N N . ALA A 1 329 ? -7.471 -14.441 13.725 1.00 96.94 329 ALA A N 1
ATOM 2535 C CA . ALA A 1 329 ? -7.027 -14.595 12.349 1.00 96.94 329 ALA A CA 1
ATOM 2536 C C . ALA A 1 329 ? -5.538 -14.960 12.311 1.00 96.94 329 ALA A C 1
ATOM 2538 O O . ALA A 1 329 ? -4.664 -14.146 12.632 1.00 96.94 329 ALA A O 1
ATOM 2539 N N . LYS A 1 330 ? -5.255 -16.187 11.869 1.00 96.81 330 LYS A N 1
ATOM 2540 C CA . LYS A 1 330 ? -3.889 -16.687 11.648 1.00 96.81 330 LYS A CA 1
ATOM 2541 C C . LYS A 1 330 ? -3.284 -16.146 10.365 1.00 96.81 330 LYS A C 1
ATOM 2543 O O . LYS A 1 330 ? -2.065 -16.139 10.230 1.00 96.81 330 LYS A O 1
ATOM 2548 N N . VAL A 1 331 ? -4.130 -15.718 9.431 1.00 98.00 331 VAL A N 1
ATOM 2549 C CA . VAL A 1 331 ? -3.725 -15.152 8.149 1.00 98.00 331 VAL A CA 1
ATOM 2550 C C . VAL A 1 331 ? -4.292 -13.751 8.016 1.00 98.00 331 VAL A C 1
ATOM 2552 O O . VAL A 1 331 ? -5.492 -13.521 8.183 1.00 98.00 331 VAL A O 1
ATOM 2555 N N . GLU A 1 332 ? -3.417 -12.817 7.681 1.00 98.19 332 GLU A N 1
ATOM 2556 C CA . GLU A 1 332 ? -3.747 -11.411 7.524 1.00 98.19 332 GLU A CA 1
ATOM 2557 C C . GLU A 1 332 ? -3.209 -10.903 6.184 1.00 98.19 332 GLU A C 1
ATOM 2559 O O . GLU A 1 332 ? -2.017 -11.003 5.892 1.00 98.19 332 GLU A O 1
ATOM 2564 N N . ILE A 1 333 ? -4.090 -10.376 5.335 1.00 98.12 333 ILE A N 1
ATOM 2565 C CA . ILE A 1 333 ? -3.703 -9.791 4.052 1.00 98.12 333 ILE A CA 1
ATOM 2566 C C . ILE A 1 333 ? -3.473 -8.294 4.258 1.00 98.12 333 ILE A C 1
ATOM 2568 O O . ILE A 1 333 ? -4.406 -7.558 4.581 1.00 98.12 333 ILE A O 1
ATOM 2572 N N . VAL A 1 334 ? -2.240 -7.840 4.034 1.00 97.19 334 VAL A N 1
ATOM 2573 C CA . VAL A 1 334 ? -1.804 -6.458 4.275 1.00 97.19 334 VAL A CA 1
ATOM 2574 C C . VAL A 1 334 ? -1.692 -5.699 2.959 1.00 97.19 334 VAL A C 1
ATOM 2576 O O . VAL A 1 334 ? -0.824 -5.980 2.127 1.00 97.19 334 VAL A O 1
ATOM 2579 N N . TYR A 1 335 ? -2.535 -4.688 2.783 1.00 93.75 335 TYR A N 1
ATOM 2580 C CA . TYR A 1 335 ? -2.668 -3.944 1.538 1.00 93.75 335 TYR A CA 1
ATOM 2581 C C . TYR A 1 335 ? -1.865 -2.640 1.547 1.00 93.75 335 TYR A C 1
ATOM 2583 O O . TYR A 1 335 ? -2.167 -1.701 2.281 1.00 93.75 335 TYR A O 1
ATOM 2591 N N . GLY A 1 336 ? -0.919 -2.531 0.612 1.00 85.88 336 GLY A N 1
ATOM 2592 C CA . GLY A 1 336 ? -0.257 -1.271 0.275 1.00 85.88 336 GLY A CA 1
ATOM 2593 C C . GLY A 1 336 ? 1.090 -1.023 0.950 1.00 85.88 336 GLY A C 1
ATOM 2594 O O . GLY A 1 336 ? 1.346 -1.411 2.086 1.00 85.88 336 GLY A O 1
ATOM 2595 N N . LEU A 1 337 ? 1.964 -0.329 0.217 1.00 78.12 337 LEU A N 1
ATOM 2596 C CA . LEU A 1 337 ? 3.386 -0.213 0.545 1.00 78.12 337 LEU A CA 1
ATOM 2597 C C . LEU A 1 337 ? 3.658 0.504 1.875 1.00 78.12 337 LEU A C 1
ATOM 2599 O O . LEU A 1 337 ? 4.587 0.124 2.579 1.00 78.12 337 LEU A O 1
ATOM 2603 N N . HIS A 1 338 ? 2.877 1.529 2.226 1.00 82.19 338 HIS A N 1
ATOM 2604 C CA . HIS A 1 338 ? 3.112 2.294 3.455 1.00 82.19 338 HIS A CA 1
ATOM 2605 C C . HIS A 1 338 ? 2.895 1.437 4.709 1.00 82.19 338 HIS A C 1
ATOM 2607 O O . HIS A 1 338 ? 3.761 1.406 5.582 1.00 82.19 338 HIS A O 1
ATOM 2613 N N . VAL A 1 339 ? 1.804 0.665 4.753 1.00 87.06 339 VAL A N 1
ATOM 2614 C CA . VAL A 1 339 ? 1.522 -0.267 5.857 1.00 87.06 339 VAL A CA 1
ATOM 2615 C C . VAL A 1 339 ? 2.560 -1.382 5.892 1.00 87.06 339 VAL A C 1
ATOM 2617 O O . VAL A 1 339 ? 3.097 -1.691 6.949 1.00 87.06 339 VAL A O 1
ATOM 2620 N N . GLN A 1 340 ? 2.914 -1.937 4.730 1.00 87.69 340 GLN A N 1
ATOM 2621 C CA . GLN A 1 340 ? 3.926 -2.991 4.636 1.00 87.69 340 GLN A CA 1
ATOM 2622 C C . GLN A 1 340 ? 5.278 -2.532 5.185 1.00 87.69 340 GLN A C 1
ATOM 2624 O O . GLN A 1 340 ? 5.846 -3.210 6.031 1.00 87.69 340 GLN A O 1
ATOM 2629 N N . LYS A 1 341 ? 5.769 -1.354 4.780 1.00 81.31 341 LYS A N 1
ATOM 2630 C CA . LYS A 1 341 ? 7.009 -0.781 5.329 1.00 81.31 341 LYS A CA 1
ATOM 2631 C C . LYS A 1 341 ? 6.928 -0.593 6.839 1.00 81.31 341 LYS A C 1
ATOM 2633 O O . LYS A 1 341 ? 7.908 -0.832 7.535 1.00 81.31 341 LYS A O 1
ATOM 2638 N N . ARG A 1 342 ? 5.767 -0.165 7.341 1.00 86.94 342 ARG A N 1
ATOM 2639 C CA . ARG A 1 342 ? 5.553 0.063 8.770 1.00 86.94 342 ARG A CA 1
ATOM 2640 C C . ARG A 1 342 ? 5.570 -1.234 9.580 1.00 86.94 342 ARG A C 1
ATOM 2642 O O . ARG A 1 342 ? 6.137 -1.239 10.667 1.00 86.94 342 ARG A O 1
ATOM 2649 N N . LEU A 1 343 ? 4.982 -2.309 9.053 1.00 88.00 343 LEU A N 1
ATOM 2650 C CA . LEU A 1 343 ? 4.937 -3.627 9.699 1.00 88.00 343 LEU A CA 1
ATOM 2651 C C . LEU A 1 343 ? 6.231 -4.431 9.534 1.00 88.00 343 LEU A C 1
ATOM 2653 O O . LEU A 1 343 ? 6.518 -5.282 10.365 1.00 88.00 343 LEU A O 1
ATOM 2657 N N . LEU A 1 344 ? 7.004 -4.188 8.476 1.00 84.06 344 LEU A N 1
ATOM 2658 C CA . LEU A 1 344 ? 8.290 -4.854 8.254 1.00 84.06 344 LEU A CA 1
ATOM 2659 C C . LEU A 1 344 ? 9.462 -4.152 8.947 1.00 84.06 344 LEU A C 1
ATOM 2661 O O . LEU A 1 344 ? 10.557 -4.705 8.989 1.00 84.06 344 LEU A O 1
ATOM 2665 N N . ASP A 1 345 ? 9.248 -2.960 9.512 1.00 83.81 345 ASP A N 1
ATOM 2666 C CA . ASP A 1 345 ? 10.272 -2.265 10.287 1.00 83.81 345 ASP A CA 1
ATOM 2667 C C . ASP A 1 345 ? 10.708 -3.139 11.483 1.00 83.81 345 ASP A C 1
ATOM 2669 O O . ASP A 1 345 ? 9.909 -3.366 12.402 1.00 83.81 345 ASP A O 1
ATOM 2673 N N . PRO A 1 346 ? 11.974 -3.602 11.528 1.00 78.25 346 PRO A N 1
ATOM 2674 C CA . PRO A 1 346 ? 12.457 -4.491 12.581 1.00 78.25 346 PRO A CA 1
ATOM 2675 C C . PRO A 1 346 ? 12.468 -3.824 13.961 1.00 78.25 346 PRO A C 1
ATOM 2677 O O . PRO A 1 346 ? 12.559 -4.515 14.973 1.00 78.25 346 PRO A O 1
ATOM 2680 N N . LYS A 1 347 ? 12.356 -2.489 14.031 1.00 83.81 347 LYS A N 1
ATOM 2681 C CA . LYS A 1 347 ? 12.188 -1.760 15.298 1.00 83.81 347 LYS A CA 1
ATOM 2682 C C . LYS A 1 347 ? 10.771 -1.863 15.863 1.00 83.81 347 LYS A C 1
ATOM 2684 O O . LYS A 1 347 ? 10.555 -1.475 17.007 1.00 83.81 347 LYS A O 1
ATOM 2689 N N . ARG A 1 348 ? 9.808 -2.317 15.058 1.00 86.25 348 ARG A N 1
ATOM 2690 C CA . ARG A 1 348 ? 8.381 -2.380 15.400 1.00 86.25 348 ARG A CA 1
ATOM 2691 C C . ARG A 1 348 ? 7.897 -3.805 15.556 1.00 86.25 348 ARG A C 1
ATOM 2693 O O . ARG A 1 348 ? 7.181 -4.095 16.506 1.00 86.25 348 ARG A O 1
ATOM 2700 N N . LEU A 1 349 ? 8.272 -4.672 14.620 1.00 90.75 349 LEU A N 1
ATOM 2701 C CA . LEU A 1 349 ? 7.840 -6.059 14.599 1.00 90.75 349 LEU A CA 1
ATOM 2702 C C . LEU A 1 349 ? 8.999 -6.976 14.237 1.00 90.75 349 LEU A C 1
ATOM 2704 O O . LEU A 1 349 ? 9.616 -6.867 13.178 1.00 90.75 349 LEU A O 1
ATOM 2708 N N . LYS A 1 350 ? 9.239 -7.953 15.106 1.00 93.19 350 LYS A N 1
ATOM 2709 C CA . LYS A 1 350 ? 10.109 -9.080 14.808 1.00 93.19 350 LYS A CA 1
ATOM 2710 C C . LYS A 1 350 ? 9.382 -10.029 13.859 1.00 93.19 350 LYS A C 1
ATOM 2712 O O . LYS A 1 350 ? 8.343 -10.597 14.210 1.00 93.19 350 LYS A O 1
ATOM 2717 N N . THR A 1 351 ? 9.927 -10.207 12.663 1.00 93.75 351 THR A N 1
ATOM 2718 C CA . THR A 1 351 ? 9.338 -11.054 11.621 1.00 93.75 351 THR A CA 1
ATOM 2719 C C . THR A 1 351 ? 10.363 -12.031 11.049 1.00 93.75 351 THR A C 1
ATOM 2721 O O . THR A 1 351 ? 11.566 -11.776 11.066 1.00 93.75 351 THR A O 1
ATOM 2724 N N . THR A 1 352 ? 9.883 -13.171 10.555 1.00 91.81 352 THR A N 1
ATOM 2725 C CA . THR A 1 352 ? 10.654 -14.109 9.725 1.00 91.81 352 THR A CA 1
ATOM 2726 C C . THR A 1 352 ? 9.982 -14.207 8.368 1.00 91.81 352 THR A C 1
ATOM 2728 O O . THR A 1 352 ? 8.762 -14.295 8.302 1.00 91.81 352 THR A O 1
ATOM 2731 N N . ILE A 1 353 ? 10.751 -14.192 7.284 1.00 87.62 353 ILE A N 1
ATOM 2732 C CA . ILE A 1 353 ? 10.201 -14.311 5.933 1.00 87.62 353 ILE A CA 1
ATOM 2733 C C . ILE A 1 353 ? 10.434 -15.727 5.425 1.00 87.62 353 ILE A C 1
ATOM 2735 O O . ILE A 1 353 ? 11.567 -16.196 5.420 1.00 87.62 353 ILE A O 1
ATOM 2739 N N . LEU A 1 354 ? 9.364 -16.370 4.963 1.00 89.62 354 LEU A N 1
ATOM 2740 C CA . LEU A 1 354 ? 9.410 -17.652 4.275 1.00 89.62 354 LEU A CA 1
ATOM 2741 C C . LEU A 1 354 ? 8.921 -17.466 2.827 1.00 89.62 354 LEU A C 1
ATOM 2743 O O . LEU A 1 354 ? 7.731 -17.201 2.621 1.00 89.62 354 LEU A O 1
ATOM 2747 N N . PRO A 1 355 ? 9.798 -17.576 1.815 1.00 86.38 355 PRO A N 1
ATOM 2748 C CA . PRO A 1 355 ? 9.360 -17.675 0.428 1.00 86.38 355 PRO A CA 1
ATOM 2749 C C . PRO A 1 355 ? 8.536 -18.945 0.189 1.00 86.38 355 PRO A C 1
ATOM 2751 O O . PRO A 1 355 ? 8.890 -20.020 0.671 1.00 86.38 355 PRO A O 1
ATOM 2754 N N . LEU A 1 356 ? 7.448 -18.821 -0.571 1.00 88.75 356 LEU A N 1
ATOM 2755 C CA . LEU A 1 356 ? 6.722 -19.966 -1.116 1.00 88.75 356 LEU A CA 1
ATOM 2756 C C . LEU A 1 356 ? 7.334 -20.401 -2.449 1.00 88.75 356 LEU A C 1
ATOM 2758 O O . LEU A 1 356 ? 7.930 -19.593 -3.156 1.00 88.75 356 LEU A O 1
ATOM 2762 N N . TRP A 1 357 ? 7.132 -21.669 -2.798 1.00 90.94 357 TRP A N 1
ATOM 2763 C CA . TRP A 1 357 ? 7.681 -22.303 -3.997 1.00 90.94 357 TRP A CA 1
ATOM 2764 C C . TRP A 1 357 ? 6.583 -22.993 -4.825 1.00 90.94 357 TRP A C 1
ATOM 2766 O O . TRP A 1 357 ? 5.388 -22.936 -4.509 1.00 90.94 357 TRP A O 1
ATOM 2776 N N . GLY A 1 358 ? 6.979 -23.627 -5.931 1.00 90.00 358 GLY A N 1
ATOM 2777 C CA . GLY A 1 358 ? 6.058 -24.316 -6.835 1.00 90.00 358 GLY A CA 1
ATOM 2778 C C . GLY A 1 358 ? 5.037 -23.357 -7.456 1.00 90.00 358 GLY A C 1
ATOM 2779 O O . GLY A 1 358 ? 5.394 -22.309 -7.991 1.00 90.00 358 GLY A O 1
ATOM 2780 N N . ALA A 1 359 ? 3.746 -23.694 -7.374 1.00 89.56 359 ALA A N 1
ATOM 2781 C CA . ALA A 1 359 ? 2.669 -22.877 -7.947 1.00 89.56 359 ALA A CA 1
ATOM 2782 C C . ALA A 1 359 ? 2.539 -21.476 -7.311 1.00 89.56 359 ALA A C 1
ATOM 2784 O O . ALA A 1 359 ? 1.958 -20.578 -7.922 1.00 89.56 359 ALA A O 1
ATOM 2785 N N . PHE A 1 360 ? 3.099 -21.287 -6.112 1.00 92.12 360 PHE A N 1
ATOM 2786 C CA . PHE A 1 360 ? 3.074 -20.031 -5.362 1.00 92.12 360 PHE A CA 1
ATOM 2787 C C . PHE A 1 360 ? 4.438 -19.322 -5.338 1.00 92.12 360 PHE A C 1
ATOM 2789 O O . PHE A 1 360 ? 4.633 -18.410 -4.534 1.00 92.12 360 PHE A O 1
ATOM 2796 N N . ALA A 1 361 ? 5.362 -19.700 -6.229 1.00 82.69 361 ALA A N 1
ATOM 2797 C CA . ALA A 1 361 ? 6.645 -19.017 -6.394 1.00 82.69 361 ALA A CA 1
ATOM 2798 C C . ALA A 1 361 ? 6.463 -17.493 -6.557 1.00 82.69 361 ALA A C 1
ATOM 2800 O O . ALA A 1 361 ? 5.597 -17.015 -7.301 1.00 82.69 361 ALA A O 1
ATOM 2801 N N . GLY A 1 362 ? 7.272 -16.719 -5.830 1.00 73.31 362 GLY A N 1
ATOM 2802 C CA . GLY A 1 362 ? 7.172 -15.253 -5.755 1.00 73.31 362 GLY A CA 1
ATOM 2803 C C . GLY A 1 362 ? 6.151 -14.698 -4.747 1.00 73.31 362 GLY A C 1
ATOM 2804 O O . GLY A 1 362 ? 5.978 -13.471 -4.650 1.00 73.31 362 GLY A O 1
ATOM 2805 N N . ILE A 1 363 ? 5.483 -15.560 -3.977 1.00 87.06 363 ILE A N 1
ATOM 2806 C CA . ILE A 1 363 ? 4.713 -15.175 -2.786 1.00 87.06 363 ILE A CA 1
ATOM 2807 C C . ILE A 1 363 ? 5.576 -15.362 -1.537 1.00 87.06 363 ILE A C 1
ATOM 2809 O O . ILE A 1 363 ? 6.340 -16.314 -1.427 1.00 87.06 363 ILE A O 1
ATOM 2813 N N . PHE A 1 364 ? 5.447 -14.439 -0.586 1.00 87.88 364 PHE A N 1
ATOM 2814 C CA . PHE A 1 364 ? 6.211 -14.451 0.658 1.00 87.88 364 PHE A CA 1
ATOM 2815 C C . PHE A 1 364 ? 5.262 -14.500 1.845 1.00 87.88 364 PHE A C 1
ATOM 2817 O O . PHE A 1 364 ? 4.335 -13.690 1.927 1.00 87.88 364 PHE A O 1
ATOM 2824 N N . LEU A 1 365 ? 5.524 -15.420 2.768 1.00 95.12 365 LEU A N 1
ATOM 2825 C CA . LEU A 1 365 ? 4.891 -15.451 4.077 1.00 95.12 365 LEU A CA 1
ATOM 2826 C C . LEU A 1 365 ? 5.734 -14.627 5.045 1.00 95.12 365 LEU A C 1
ATOM 2828 O O . LEU A 1 365 ? 6.908 -14.925 5.262 1.00 95.12 365 LEU A O 1
ATOM 2832 N N . VAL A 1 366 ? 5.140 -13.602 5.647 1.00 95.19 366 VAL A N 1
ATOM 2833 C CA . VAL A 1 366 ? 5.780 -12.839 6.722 1.00 95.19 366 VAL A CA 1
ATOM 2834 C C . VAL A 1 366 ? 5.249 -13.364 8.048 1.00 95.19 366 VAL A C 1
ATOM 2836 O O . VAL A 1 366 ? 4.113 -13.105 8.431 1.00 95.19 366 VAL A O 1
ATOM 2839 N N . LEU A 1 367 ? 6.070 -14.137 8.741 1.00 97.38 367 LEU A N 1
ATOM 2840 C CA . LEU A 1 367 ? 5.739 -14.790 9.999 1.00 97.38 367 LEU A CA 1
ATOM 2841 C C . LEU A 1 367 ? 5.979 -13.814 11.148 1.00 97.38 367 LEU A C 1
ATOM 2843 O O . LEU A 1 367 ? 7.121 -13.448 11.440 1.00 97.38 367 LEU A O 1
ATOM 2847 N N . VAL A 1 368 ? 4.903 -13.375 11.794 1.00 97.38 368 VAL A N 1
ATOM 2848 C CA . VAL A 1 368 ? 4.976 -12.463 12.939 1.00 97.38 368 VAL A CA 1
ATOM 2849 C C . VAL A 1 368 ? 5.275 -13.277 14.186 1.00 97.38 368 VAL A C 1
ATOM 2851 O O . VAL A 1 368 ? 4.528 -14.197 14.522 1.00 97.38 368 VAL A O 1
ATOM 2854 N N . HIS A 1 369 ? 6.361 -12.935 14.879 1.00 97.25 369 HIS A N 1
ATOM 2855 C CA . HIS A 1 369 ? 6.758 -13.634 16.102 1.00 97.25 369 HIS A CA 1
ATOM 2856 C C . HIS A 1 369 ? 5.724 -13.423 17.208 1.00 97.25 369 HIS A C 1
ATOM 2858 O O . HIS A 1 369 ? 5.189 -12.323 17.367 1.00 97.25 369 HIS A O 1
ATOM 2864 N N . GLU A 1 370 ? 5.482 -14.475 17.985 1.00 97.25 370 GLU A N 1
ATOM 2865 C CA . GLU A 1 370 ? 4.624 -14.456 19.174 1.00 97.25 370 GLU A CA 1
ATOM 2866 C C . GLU A 1 370 ? 5.115 -13.421 20.196 1.00 97.25 370 GLU A C 1
ATOM 2868 O O . GLU A 1 370 ? 4.324 -12.659 20.748 1.00 97.25 370 GLU A O 1
ATOM 2873 N N . SER A 1 371 ? 6.438 -13.291 20.336 1.00 96.31 371 SER A N 1
ATOM 2874 C CA . SER A 1 371 ? 7.102 -12.361 21.257 1.00 96.31 371 SER A CA 1
ATOM 2875 C C . SER A 1 371 ? 6.829 -10.874 20.990 1.00 96.31 371 SER A C 1
ATOM 2877 O O . SER A 1 371 ? 7.277 -10.030 21.758 1.00 96.31 371 SER A O 1
ATOM 2879 N N . ASN A 1 372 ? 6.162 -10.521 19.886 1.00 95.88 372 ASN A N 1
ATOM 2880 C CA . ASN A 1 372 ? 5.761 -9.136 19.621 1.00 95.88 372 ASN A CA 1
ATOM 2881 C C . ASN A 1 372 ? 4.559 -8.691 20.465 1.00 95.88 372 ASN A C 1
ATOM 2883 O O . ASN A 1 372 ? 4.257 -7.499 20.514 1.00 95.88 372 ASN A O 1
ATOM 2887 N N . PHE A 1 373 ? 3.833 -9.629 21.074 1.00 95.81 373 PHE A N 1
ATOM 2888 C CA . PHE A 1 373 ? 2.551 -9.357 21.711 1.00 95.81 373 PHE A CA 1
ATOM 2889 C C . PHE A 1 373 ? 2.656 -9.422 23.232 1.00 95.81 373 PHE A C 1
ATOM 2891 O O . PHE A 1 373 ? 3.277 -10.318 23.789 1.00 95.81 373 PHE A O 1
ATOM 2898 N N . ALA A 1 374 ? 1.994 -8.489 23.919 1.00 92.50 374 ALA A N 1
ATOM 2899 C CA . ALA A 1 374 ? 1.986 -8.447 25.384 1.00 92.50 374 ALA A CA 1
ATOM 2900 C C . ALA A 1 374 ? 1.280 -9.657 26.033 1.00 92.50 374 ALA A C 1
ATOM 2902 O O . ALA A 1 374 ? 1.531 -9.956 27.193 1.00 92.50 374 ALA A O 1
ATOM 2903 N N . ASN A 1 375 ? 0.412 -10.349 25.286 1.00 93.81 375 ASN A N 1
ATOM 2904 C CA . ASN A 1 375 ? -0.249 -11.597 25.677 1.00 93.81 375 ASN A CA 1
ATOM 2905 C C . ASN A 1 375 ? 0.400 -12.826 25.003 1.00 93.81 375 ASN A C 1
ATOM 2907 O O . ASN A 1 375 ? -0.299 -13.760 24.605 1.00 93.81 375 ASN A O 1
ATOM 2911 N N . ALA A 1 376 ? 1.715 -12.776 24.769 1.00 94.44 376 ALA A N 1
ATOM 2912 C CA . ALA A 1 376 ? 2.475 -13.893 24.216 1.00 94.44 376 ALA A CA 1
ATOM 2913 C C . ALA A 1 376 ? 2.356 -15.146 25.096 1.00 94.44 376 ALA A C 1
ATOM 2915 O O . ALA A 1 376 ? 2.327 -15.051 26.322 1.00 94.44 376 ALA A O 1
ATOM 2916 N N . GLU A 1 377 ? 2.309 -16.308 24.452 1.00 93.12 377 GLU A N 1
ATOM 2917 C CA . GLU A 1 377 ? 2.409 -17.618 25.097 1.00 93.12 377 GLU A CA 1
ATOM 2918 C C . GLU A 1 377 ? 3.774 -18.233 24.736 1.00 93.12 377 GLU A C 1
ATOM 2920 O O . GLU A 1 377 ? 4.136 -18.303 23.561 1.00 93.12 377 GLU A O 1
ATOM 2925 N N . ASP A 1 378 ? 4.565 -18.617 25.744 1.00 89.75 378 ASP A N 1
ATOM 2926 C CA . ASP A 1 378 ? 5.990 -18.971 25.584 1.00 89.75 378 ASP A CA 1
ATOM 2927 C C . ASP A 1 378 ? 6.240 -20.246 24.755 1.00 89.75 378 ASP A C 1
ATOM 2929 O O . ASP A 1 378 ? 7.354 -20.482 24.283 1.00 89.75 378 ASP A O 1
ATOM 2933 N N . ASP A 1 379 ? 5.220 -21.081 24.574 1.00 93.44 379 ASP A N 1
ATOM 2934 C CA . ASP A 1 379 ? 5.261 -22.335 23.821 1.00 93.44 379 ASP A CA 1
ATOM 2935 C C . ASP A 1 379 ? 5.133 -22.146 22.302 1.00 93.44 379 ASP A C 1
ATOM 2937 O O . ASP A 1 379 ? 5.391 -23.080 21.537 1.00 93.44 379 ASP A O 1
ATOM 2941 N N . HIS A 1 380 ? 4.808 -20.935 21.847 1.00 95.06 380 HIS A N 1
ATOM 2942 C CA . HIS A 1 380 ? 4.556 -20.643 20.444 1.00 95.06 380 HIS A CA 1
ATOM 2943 C C . HIS A 1 380 ? 5.585 -19.672 19.857 1.00 95.06 380 HIS A C 1
ATOM 2945 O O . HIS A 1 380 ? 5.883 -18.618 20.410 1.00 95.06 380 HIS A O 1
ATOM 2951 N N . LEU A 1 381 ? 6.113 -19.992 18.669 1.00 96.88 381 LEU A N 1
ATOM 2952 C CA . LEU A 1 381 ? 7.083 -19.120 17.992 1.00 96.88 381 LEU A CA 1
ATOM 2953 C C . LEU A 1 381 ? 6.407 -17.997 17.191 1.00 96.88 381 LEU A C 1
ATOM 2955 O O . LEU A 1 381 ? 6.900 -16.866 17.152 1.00 96.88 381 LEU A O 1
ATOM 2959 N N . TYR A 1 382 ? 5.284 -18.299 16.540 1.00 97.81 382 TYR A N 1
ATOM 2960 C CA . TYR A 1 382 ? 4.604 -17.388 15.622 1.00 97.81 382 TYR A CA 1
ATOM 2961 C C . TYR A 1 382 ? 3.150 -17.160 16.034 1.00 97.81 382 TYR A C 1
ATOM 2963 O O . TYR A 1 382 ? 2.432 -18.102 16.366 1.00 97.81 382 TYR A O 1
ATOM 2971 N N . ARG A 1 383 ? 2.701 -15.904 15.934 1.00 96.88 383 ARG A N 1
ATOM 2972 C CA . ARG A 1 383 ? 1.309 -15.506 16.186 1.00 96.88 383 ARG A CA 1
ATOM 2973 C C . ARG A 1 383 ? 0.434 -15.648 14.948 1.00 96.88 383 ARG A C 1
ATOM 2975 O O . ARG A 1 383 ? -0.729 -16.023 15.055 1.00 96.88 383 ARG A O 1
ATOM 2982 N N . LYS A 1 384 ? 0.960 -15.234 13.793 1.00 96.94 384 LYS A N 1
ATOM 2983 C CA . LYS A 1 384 ? 0.212 -15.125 12.534 1.00 96.94 384 LYS A CA 1
ATOM 2984 C C . LYS A 1 384 ? 1.130 -14.985 11.321 1.00 96.94 384 LYS A C 1
ATOM 2986 O O . LYS A 1 384 ? 2.312 -14.662 11.449 1.00 96.94 384 LYS A O 1
ATOM 2991 N N . VAL A 1 385 ? 0.541 -15.175 10.147 1.00 98.31 385 VAL A N 1
ATOM 2992 C CA . VAL A 1 385 ? 1.142 -15.031 8.822 1.00 98.31 385 VAL A CA 1
ATOM 2993 C C . VAL A 1 385 ? 0.569 -13.790 8.139 1.00 98.31 385 VAL A C 1
ATOM 2995 O O . VAL A 1 385 ? -0.645 -13.690 7.962 1.00 98.31 385 VAL A O 1
ATOM 2998 N N . LEU A 1 386 ? 1.431 -12.861 7.719 1.00 98.19 386 LEU A N 1
ATOM 2999 C CA . LEU A 1 386 ? 1.043 -11.742 6.861 1.00 98.19 386 LEU A CA 1
ATOM 3000 C C . LEU A 1 386 ? 1.350 -12.064 5.400 1.00 98.19 386 LEU A C 1
ATOM 3002 O O . LEU A 1 386 ? 2.441 -12.530 5.062 1.00 98.19 386 LEU A O 1
ATOM 3006 N N . LEU A 1 387 ? 0.399 -11.742 4.531 1.00 96.81 387 LEU A N 1
ATOM 3007 C CA . LEU A 1 387 ? 0.543 -11.794 3.084 1.00 96.81 387 LEU A CA 1
ATOM 3008 C C . LEU A 1 387 ? 0.473 -10.379 2.510 1.00 96.81 387 LEU A C 1
ATOM 3010 O O . LEU A 1 387 ? -0.515 -9.665 2.682 1.00 96.81 387 LEU A O 1
ATOM 3014 N N . LEU A 1 388 ? 1.534 -9.964 1.821 1.00 92.00 388 LEU A N 1
ATOM 3015 C CA . LEU A 1 388 ? 1.695 -8.583 1.370 1.00 92.00 388 LEU A CA 1
ATOM 3016 C C . LEU A 1 388 ? 1.025 -8.370 0.008 1.00 92.00 388 LEU A C 1
ATOM 3018 O O . LEU A 1 388 ? 1.535 -8.797 -1.027 1.00 92.00 388 LEU A O 1
ATOM 3022 N N . ALA A 1 389 ? -0.110 -7.679 0.016 1.00 91.75 389 ALA A N 1
ATOM 3023 C CA . ALA A 1 389 ? -0.949 -7.392 -1.139 1.00 91.75 389 ALA A CA 1
ATOM 3024 C C . ALA A 1 389 ? -0.748 -5.980 -1.707 1.00 91.75 389 ALA A C 1
ATOM 3026 O O . ALA A 1 389 ? -0.465 -5.008 -1.004 1.00 91.75 389 ALA A O 1
ATOM 3027 N N . THR A 1 390 ? -0.981 -5.830 -3.007 1.00 86.06 390 THR A N 1
ATOM 3028 C CA . THR A 1 390 ? -1.045 -4.517 -3.652 1.00 86.06 390 THR A CA 1
ATOM 3029 C C . THR A 1 390 ? -2.261 -3.743 -3.147 1.00 86.06 390 THR A C 1
ATOM 3031 O O . THR A 1 390 ? -3.348 -4.299 -3.019 1.00 86.06 390 THR A O 1
ATOM 3034 N N . HIS A 1 391 ? -2.104 -2.441 -2.882 1.00 88.88 391 HIS A N 1
ATOM 3035 C CA . HIS A 1 391 ? -3.229 -1.608 -2.452 1.00 88.88 391 HIS A CA 1
ATOM 3036 C C . HIS A 1 391 ? -4.361 -1.618 -3.506 1.00 88.88 391 HIS A C 1
ATOM 3038 O O . HIS A 1 391 ? -4.064 -1.398 -4.686 1.00 88.88 391 HIS A O 1
ATOM 3044 N N . PRO A 1 392 ? -5.647 -1.777 -3.127 1.00 87.50 392 PRO A N 1
ATOM 3045 C CA . PRO A 1 392 ? -6.758 -1.873 -4.081 1.00 87.50 392 PRO A CA 1
ATOM 3046 C C . PRO A 1 392 ? -6.846 -0.686 -5.047 1.00 87.50 392 PRO A C 1
ATOM 3048 O O . PRO A 1 392 ? -7.161 -0.856 -6.220 1.00 87.50 392 PRO A O 1
ATOM 3051 N N . GLN A 1 393 ? -6.482 0.521 -4.601 1.00 83.06 393 GLN A N 1
ATOM 3052 C CA . GLN A 1 393 ? -6.469 1.709 -5.463 1.00 83.06 393 GLN A CA 1
ATOM 3053 C C . GLN A 1 393 ? -5.537 1.560 -6.676 1.00 83.06 393 GLN A C 1
ATOM 3055 O O . GLN A 1 393 ? -5.848 2.057 -7.755 1.00 83.06 393 GLN A O 1
ATOM 3060 N N . ARG A 1 394 ? -4.406 0.861 -6.526 1.00 78.31 394 ARG A N 1
ATOM 3061 C CA . ARG A 1 394 ? -3.475 0.618 -7.636 1.00 78.31 394 ARG A CA 1
ATOM 3062 C C . ARG A 1 394 ? -4.068 -0.348 -8.662 1.00 78.31 394 ARG A C 1
ATOM 3064 O O . ARG A 1 394 ? -3.860 -0.161 -9.855 1.00 78.31 394 ARG A O 1
ATOM 3071 N N . MET A 1 395 ? -4.874 -1.313 -8.219 1.00 81.31 395 MET A N 1
ATOM 3072 C CA . MET A 1 395 ? -5.499 -2.314 -9.092 1.00 81.31 395 MET A CA 1
ATOM 3073 C C . MET A 1 395 ? -6.457 -1.713 -10.128 1.00 81.31 395 MET A C 1
ATOM 3075 O O . MET A 1 395 ? -6.687 -2.326 -11.171 1.00 81.31 395 MET A O 1
ATOM 3079 N N . PHE A 1 396 ? -6.968 -0.497 -9.901 1.00 74.81 396 PHE A N 1
ATOM 3080 C CA . PHE A 1 396 ? -7.737 0.222 -10.920 1.00 74.81 396 PHE A CA 1
ATOM 3081 C C . PHE A 1 396 ? -6.925 0.473 -12.196 1.00 74.81 396 PHE A C 1
ATOM 3083 O O . PHE A 1 396 ? -7.466 0.334 -13.296 1.00 74.81 396 PHE A O 1
ATOM 3090 N N . TYR A 1 397 ? -5.633 0.763 -12.044 1.00 77.12 397 TYR A N 1
ATOM 3091 C CA . TYR A 1 397 ? -4.733 1.159 -13.127 1.00 77.12 397 TYR A CA 1
ATOM 3092 C C . TYR A 1 397 ? -3.966 -0.013 -13.748 1.00 77.12 397 TYR A C 1
ATOM 3094 O O . TYR A 1 397 ? -3.504 0.092 -14.876 1.00 77.12 397 TYR A O 1
ATOM 3102 N N . GLU A 1 398 ? -3.863 -1.146 -13.053 1.00 74.94 398 GLU A N 1
ATOM 3103 C CA . GLU A 1 398 ? -3.189 -2.342 -13.574 1.00 74.94 398 GLU A CA 1
ATOM 3104 C C . GLU A 1 398 ? -3.910 -2.896 -14.815 1.00 74.94 398 GLU A C 1
ATOM 3106 O O . GLU A 1 398 ? -5.138 -2.933 -14.852 1.00 74.94 398 GLU A O 1
ATOM 3111 N N . ALA A 1 399 ? -3.192 -3.351 -15.843 1.00 70.38 399 ALA A N 1
ATOM 3112 C CA . ALA A 1 399 ? -3.812 -3.989 -17.008 1.00 70.38 399 ALA A CA 1
ATOM 3113 C C . ALA A 1 399 ? -4.432 -5.361 -16.657 1.00 70.38 399 ALA A C 1
ATOM 3115 O O . ALA A 1 399 ? -4.017 -6.028 -15.708 1.00 70.38 399 ALA A O 1
ATOM 3116 N N . ARG A 1 400 ? -5.420 -5.822 -17.442 1.00 82.25 400 ARG A N 1
ATOM 3117 C CA . ARG A 1 400 ? -5.891 -7.220 -17.345 1.00 82.25 400 ARG A CA 1
ATOM 3118 C C . ARG A 1 400 ? -4.733 -8.167 -17.647 1.00 82.25 400 ARG A C 1
ATOM 3120 O O . ARG A 1 400 ? -3.985 -7.930 -18.591 1.00 82.25 400 ARG A O 1
ATOM 3127 N N . GLY A 1 401 ? -4.611 -9.237 -16.870 1.00 78.62 401 GLY A N 1
ATOM 3128 C CA . GLY A 1 401 ? -3.513 -10.188 -17.031 1.00 78.62 401 GLY A CA 1
ATOM 3129 C C . GLY A 1 401 ? -2.145 -9.684 -16.565 1.00 78.62 401 GLY A C 1
ATOM 3130 O O . GLY A 1 401 ? -1.159 -10.362 -16.839 1.00 78.62 401 GLY A O 1
ATOM 3131 N N . SER A 1 402 ? -2.049 -8.522 -15.900 1.00 76.12 402 SER A N 1
ATOM 3132 C CA . SER A 1 402 ? -0.754 -8.037 -15.410 1.00 76.12 402 SER A CA 1
ATOM 3133 C C . SER A 1 402 ? -0.161 -8.985 -14.364 1.00 76.12 402 SER A C 1
ATOM 3135 O O . SER A 1 402 ? -0.887 -9.638 -13.609 1.00 76.12 402 SER A O 1
ATOM 3137 N N . ASP A 1 403 ? 1.173 -9.025 -14.276 1.00 72.25 403 ASP A N 1
ATOM 3138 C CA . ASP A 1 403 ? 1.876 -9.812 -13.254 1.00 72.25 403 ASP A CA 1
ATOM 3139 C C . ASP A 1 403 ? 1.430 -9.417 -11.838 1.00 72.25 403 ASP A C 1
ATOM 3141 O O . ASP A 1 403 ? 1.299 -10.273 -10.966 1.00 72.25 403 ASP A O 1
ATOM 3145 N N . THR A 1 404 ? 1.162 -8.124 -11.610 1.00 76.44 404 THR A N 1
ATOM 3146 C CA . THR A 1 404 ? 0.641 -7.606 -10.338 1.00 76.44 404 THR A CA 1
ATOM 3147 C C . THR A 1 404 ? -0.720 -8.217 -10.019 1.00 76.44 404 THR A C 1
ATOM 3149 O O . THR A 1 404 ? -0.931 -8.671 -8.898 1.00 76.44 404 THR A O 1
ATOM 3152 N N . ALA A 1 405 ? -1.631 -8.267 -10.997 1.00 82.81 405 ALA A N 1
ATOM 3153 C CA . ALA A 1 405 ? -2.962 -8.839 -10.819 1.00 82.81 405 ALA A CA 1
ATOM 3154 C C . ALA A 1 405 ? -2.916 -10.351 -10.584 1.00 82.81 405 ALA A C 1
ATOM 3156 O O . ALA A 1 405 ? -3.550 -10.838 -9.651 1.00 82.81 405 ALA A O 1
ATOM 3157 N N . ARG A 1 406 ? -2.085 -11.073 -11.342 1.00 85.38 406 ARG A N 1
ATOM 3158 C CA . ARG A 1 406 ? -1.872 -12.510 -11.133 1.00 85.38 406 ARG A CA 1
ATOM 3159 C C . ARG A 1 406 ? -1.287 -12.802 -9.753 1.00 85.38 406 ARG A C 1
ATOM 3161 O O . ARG A 1 406 ? -1.734 -13.716 -9.070 1.00 85.38 406 ARG A O 1
ATOM 3168 N N . ARG A 1 407 ? -0.302 -12.011 -9.322 1.00 85.94 407 ARG A N 1
ATOM 3169 C CA . ARG A 1 407 ? 0.284 -12.129 -7.981 1.00 85.94 407 ARG A CA 1
ATOM 3170 C C . ARG A 1 407 ? -0.754 -11.854 -6.896 1.00 85.94 407 ARG A C 1
ATOM 3172 O O . ARG A 1 407 ? -0.781 -12.558 -5.895 1.00 85.94 407 ARG A O 1
ATOM 3179 N N . GLN A 1 408 ? -1.607 -10.854 -7.103 1.00 92.31 408 GLN A N 1
ATOM 3180 C CA . GLN A 1 408 ? -2.697 -10.526 -6.192 1.00 92.31 408 GLN A CA 1
ATOM 3181 C C . GLN A 1 408 ? -3.675 -11.703 -6.037 1.00 92.31 408 GLN A C 1
ATOM 3183 O O . GLN A 1 408 ? -4.047 -12.023 -4.910 1.00 92.31 408 GLN A O 1
ATOM 3188 N N . ASP A 1 409 ? -4.037 -12.380 -7.132 1.00 94.88 409 ASP A N 1
ATOM 3189 C CA . ASP A 1 409 ? -4.885 -13.579 -7.082 1.00 94.88 409 ASP A CA 1
ATOM 3190 C C . ASP A 1 409 ? -4.213 -14.731 -6.315 1.00 94.88 409 ASP A C 1
ATOM 3192 O O . ASP A 1 409 ? -4.833 -15.330 -5.436 1.00 94.88 409 ASP A O 1
ATOM 3196 N N . LEU A 1 410 ? -2.925 -14.992 -6.569 1.00 94.56 410 LEU A N 1
ATOM 3197 C CA . LEU A 1 410 ? -2.161 -16.023 -5.850 1.00 94.56 410 LEU A CA 1
ATOM 3198 C C . LEU A 1 410 ? -2.059 -15.741 -4.346 1.00 94.56 410 LEU A C 1
ATOM 3200 O O . LEU A 1 410 ? -2.116 -16.670 -3.544 1.00 94.56 410 LEU A O 1
ATOM 3204 N N . ILE A 1 411 ? -1.943 -14.469 -3.950 1.00 95.19 411 ILE A N 1
ATOM 3205 C CA . ILE A 1 411 ? -1.945 -14.066 -2.538 1.00 95.19 411 ILE A CA 1
ATOM 3206 C C . ILE A 1 411 ? -3.272 -14.436 -1.873 1.00 95.19 411 ILE A C 1
ATOM 3208 O O . ILE A 1 411 ? -3.265 -15.048 -0.808 1.00 95.19 411 ILE A O 1
ATOM 3212 N N . LEU A 1 412 ? -4.407 -14.093 -2.488 1.00 95.50 412 LEU A N 1
ATOM 3213 C CA . LEU A 1 412 ? -5.720 -14.419 -1.923 1.00 95.50 412 LEU A CA 1
ATOM 3214 C C . LEU A 1 412 ? -5.978 -15.930 -1.918 1.00 95.50 412 LEU A C 1
ATOM 3216 O O . LEU A 1 412 ? -6.553 -16.451 -0.961 1.00 95.50 412 LEU A O 1
ATOM 3220 N N . GLN A 1 413 ? -5.515 -16.646 -2.941 1.00 95.62 413 GLN A N 1
ATOM 3221 C CA . GLN A 1 413 ? -5.592 -18.102 -2.973 1.00 95.62 413 GLN A CA 1
ATOM 3222 C C . GLN A 1 413 ? -4.777 -18.734 -1.838 1.00 95.62 413 GLN A C 1
ATOM 3224 O O . GLN A 1 413 ? -5.299 -19.573 -1.111 1.00 95.62 413 GLN A O 1
ATOM 3229 N N . ALA A 1 414 ? -3.527 -18.307 -1.633 1.00 95.94 414 ALA A N 1
ATOM 3230 C CA . ALA A 1 414 ? -2.715 -18.789 -0.518 1.00 95.94 414 ALA A CA 1
ATOM 3231 C C . ALA A 1 414 ? -3.383 -18.467 0.827 1.00 95.94 414 ALA A C 1
ATOM 3233 O O . ALA A 1 414 ? -3.425 -19.314 1.716 1.00 95.94 414 ALA A O 1
ATOM 3234 N N . ALA A 1 415 ? -3.949 -17.263 0.963 1.00 96.56 415 ALA A N 1
ATOM 3235 C CA . ALA A 1 415 ? -4.609 -16.841 2.189 1.00 96.56 415 ALA A CA 1
ATOM 3236 C C . ALA A 1 415 ? -5.819 -17.716 2.539 1.00 96.56 415 ALA A C 1
ATOM 3238 O O . ALA A 1 415 ? -5.965 -18.140 3.683 1.00 96.56 415 ALA A O 1
ATOM 3239 N N . THR A 1 416 ? -6.672 -17.995 1.550 1.00 94.88 416 THR A N 1
ATOM 3240 C CA . THR A 1 416 ? -7.883 -18.808 1.729 1.00 94.88 416 THR A CA 1
ATOM 3241 C C . THR A 1 416 ? -7.548 -20.266 2.015 1.00 94.88 416 THR A C 1
ATOM 3243 O O . THR A 1 416 ? -8.069 -20.806 2.984 1.00 94.88 416 THR A O 1
ATOM 3246 N N . LEU A 1 417 ? -6.610 -20.868 1.275 1.00 95.19 417 LEU A N 1
ATOM 3247 C CA . LEU A 1 417 ? -6.138 -22.233 1.544 1.00 95.19 417 LEU A CA 1
ATOM 3248 C C . LEU A 1 417 ? -5.568 -22.381 2.961 1.00 95.19 417 LEU A C 1
ATOM 3250 O O . LEU A 1 417 ? -5.836 -23.368 3.637 1.00 95.19 417 LEU A O 1
ATOM 3254 N N . MET A 1 418 ? -4.812 -21.392 3.439 1.00 96.12 418 MET A N 1
ATOM 3255 C CA . MET A 1 418 ? -4.223 -21.434 4.778 1.00 96.12 418 MET A CA 1
ATOM 3256 C C . MET A 1 418 ? -5.225 -21.189 5.916 1.00 96.12 418 MET A C 1
ATOM 3258 O O . MET A 1 418 ? -5.054 -21.749 6.998 1.00 96.12 418 MET A O 1
ATOM 3262 N N . ALA A 1 419 ? -6.210 -20.308 5.714 1.00 93.31 419 ALA A N 1
ATOM 3263 C CA . ALA A 1 419 ? -7.087 -19.823 6.783 1.00 93.31 419 ALA A CA 1
ATOM 3264 C C . ALA A 1 419 ? -8.435 -20.543 6.853 1.00 93.31 419 ALA A C 1
ATOM 3266 O O . ALA A 1 419 ? -8.834 -21.011 7.917 1.00 93.31 419 ALA A O 1
ATOM 3267 N N . ASP A 1 420 ? -9.159 -20.566 5.736 1.00 87.62 420 ASP A N 1
ATOM 3268 C CA . ASP A 1 420 ? -10.489 -21.155 5.616 1.00 87.62 420 ASP A CA 1
ATOM 3269 C C . ASP A 1 420 ? -10.768 -21.440 4.125 1.00 87.62 420 ASP A C 1
ATOM 3271 O O . ASP A 1 420 ? -11.171 -20.529 3.387 1.00 87.62 420 ASP A O 1
ATOM 3275 N N . PRO A 1 421 ? -10.591 -22.694 3.670 1.00 82.12 421 PRO A N 1
ATOM 3276 C CA . PRO A 1 421 ? -10.794 -23.086 2.273 1.00 82.12 421 PRO A CA 1
ATOM 3277 C C . PRO A 1 421 ? -12.261 -22.959 1.837 1.00 82.12 421 PRO A C 1
ATOM 3279 O O . PRO A 1 421 ? -12.568 -22.992 0.647 1.00 82.12 421 PRO A O 1
ATOM 3282 N N . THR A 1 422 ? -13.196 -22.799 2.781 1.00 85.44 422 THR A N 1
ATOM 3283 C CA . THR A 1 422 ? -14.612 -22.610 2.459 1.00 85.44 422 THR A CA 1
ATOM 3284 C C . THR A 1 422 ? -14.911 -21.189 1.974 1.00 85.44 422 THR A C 1
ATOM 3286 O O . THR A 1 422 ? -15.988 -20.943 1.413 1.00 85.44 422 THR A O 1
ATOM 3289 N N . ILE A 1 423 ? -14.008 -20.225 2.202 1.00 84.38 423 ILE A N 1
ATOM 3290 C CA . ILE A 1 423 ? -14.154 -18.863 1.682 1.00 84.38 423 ILE A CA 1
ATOM 3291 C C . ILE A 1 423 ? -14.039 -18.927 0.161 1.00 84.38 423 ILE A C 1
ATOM 3293 O O . ILE A 1 423 ? -12.973 -19.181 -0.392 1.00 84.38 423 ILE A O 1
ATOM 3297 N N . GLN A 1 424 ? -15.157 -18.674 -0.521 1.00 77.31 424 GLN A N 1
ATOM 3298 C CA . GLN A 1 424 ? -15.184 -18.668 -1.977 1.00 77.31 424 GLN A CA 1
ATOM 3299 C C . GLN A 1 424 ? -14.270 -17.565 -2.512 1.00 77.31 424 GLN A C 1
ATOM 3301 O O . GLN A 1 424 ? -14.439 -16.380 -2.210 1.00 77.31 424 GLN A O 1
ATOM 3306 N N . PHE A 1 425 ? -13.314 -17.975 -3.336 1.00 82.50 425 PHE A N 1
ATOM 3307 C CA . PHE A 1 425 ? -12.405 -17.099 -4.047 1.00 82.50 425 PHE A CA 1
ATOM 3308 C C . PHE A 1 425 ? -12.395 -17.486 -5.524 1.00 82.50 425 PHE A C 1
ATOM 3310 O O . PHE A 1 425 ? -12.379 -18.662 -5.876 1.00 82.50 425 PHE A O 1
ATOM 3317 N N . ASP A 1 426 ? -12.448 -16.476 -6.384 1.00 86.50 426 ASP A N 1
ATOM 3318 C CA . ASP A 1 426 ? -12.409 -16.653 -7.828 1.00 86.50 426 ASP A CA 1
ATOM 3319 C C . ASP A 1 426 ? -10.958 -16.498 -8.304 1.00 86.50 426 ASP A C 1
ATOM 3321 O O . ASP A 1 426 ? -10.362 -15.438 -8.120 1.00 86.50 426 ASP A O 1
ATOM 3325 N N . HIS A 1 427 ? -10.379 -17.558 -8.872 1.00 87.62 427 HIS A N 1
ATOM 3326 C CA . HIS A 1 427 ? -8.932 -17.683 -9.099 1.00 87.62 427 HIS A CA 1
ATOM 3327 C C . HIS A 1 427 ? -8.325 -16.653 -10.067 1.00 87.62 427 HIS A C 1
ATOM 3329 O O . HIS A 1 427 ? -7.108 -16.493 -10.097 1.00 87.62 427 HIS A O 1
ATOM 3335 N N . ASP A 1 428 ? -9.142 -15.957 -10.855 1.00 91.50 428 ASP A N 1
ATOM 3336 C CA . ASP A 1 428 ? -8.734 -14.878 -11.763 1.00 91.50 428 ASP A CA 1
ATOM 3337 C C . ASP A 1 428 ? -9.449 -13.549 -11.440 1.00 91.50 428 ASP A C 1
ATOM 3339 O O . ASP A 1 428 ? -9.590 -12.682 -12.308 1.00 91.50 428 ASP A O 1
ATOM 3343 N N . TYR A 1 429 ? -9.925 -13.367 -10.203 1.00 94.19 429 TYR A N 1
ATOM 3344 C CA . TYR A 1 429 ? -10.713 -12.207 -9.778 1.00 94.19 429 TYR A CA 1
ATOM 3345 C C . TYR A 1 429 ? -10.063 -10.862 -10.137 1.00 94.19 429 TYR A C 1
ATOM 3347 O O . TYR A 1 429 ? -10.713 -9.985 -10.729 1.00 94.19 429 TYR A O 1
ATOM 3355 N N . TYR A 1 430 ? -8.780 -10.691 -9.816 1.00 91.88 430 TYR A N 1
ATOM 3356 C CA . TYR A 1 430 ? -8.009 -9.499 -10.155 1.00 91.88 430 TYR A CA 1
ATOM 3357 C C . TYR A 1 430 ? -7.497 -9.548 -11.591 1.00 91.88 430 TYR A C 1
ATOM 3359 O O . TYR A 1 430 ? -7.616 -8.549 -12.306 1.00 91.88 430 TYR A O 1
ATOM 3367 N N . THR A 1 431 ? -6.988 -10.699 -12.034 1.00 90.44 431 THR A N 1
ATOM 3368 C CA . THR A 1 431 ? -6.433 -10.921 -13.379 1.00 90.44 431 THR A CA 1
ATOM 3369 C C . THR A 1 431 ? -7.438 -10.562 -14.477 1.00 90.44 431 THR A C 1
ATOM 3371 O O . THR A 1 431 ? -7.103 -9.832 -15.416 1.00 90.44 431 THR A O 1
ATOM 3374 N N . ALA A 1 432 ? -8.691 -10.998 -14.338 1.00 91.69 432 ALA A N 1
ATOM 3375 C CA . ALA A 1 432 ? -9.788 -10.711 -15.260 1.00 91.69 432 ALA A CA 1
ATOM 3376 C C . ALA A 1 432 ? -10.551 -9.412 -14.922 1.00 91.69 432 ALA A C 1
ATOM 3378 O O . ALA A 1 432 ? -11.439 -8.994 -15.676 1.00 91.69 432 ALA A O 1
ATOM 3379 N N . LYS A 1 433 ? -10.191 -8.725 -13.827 1.00 90.38 433 LYS A N 1
ATOM 3380 C CA . LYS A 1 433 ? -10.885 -7.541 -13.289 1.00 90.38 433 LYS A CA 1
ATOM 3381 C C . LYS A 1 433 ? -12.382 -7.768 -13.034 1.00 90.38 433 LYS A C 1
ATOM 3383 O O . LYS A 1 433 ? -13.207 -6.888 -13.296 1.00 90.38 433 LYS A O 1
ATOM 3388 N N . LYS A 1 434 ? -12.754 -8.938 -12.511 1.00 91.06 434 LYS A N 1
ATOM 3389 C CA . LYS A 1 434 ? -14.158 -9.287 -12.216 1.00 91.06 434 LYS A CA 1
ATOM 3390 C C . LYS A 1 434 ? -14.782 -8.350 -11.177 1.00 91.06 434 LYS A C 1
ATOM 3392 O O . LYS A 1 434 ? -15.981 -8.071 -11.229 1.00 91.06 434 LYS A O 1
ATOM 3397 N N . TRP A 1 435 ? -13.951 -7.775 -10.308 1.00 86.88 435 TRP A N 1
ATOM 3398 C CA . TRP A 1 435 ? -14.330 -6.762 -9.324 1.00 86.88 435 TRP A CA 1
ATOM 3399 C C . TRP A 1 435 ? -14.962 -5.496 -9.919 1.00 86.88 435 TRP A C 1
ATOM 3401 O O . TRP A 1 435 ? -15.764 -4.865 -9.238 1.00 86.88 435 TRP A O 1
ATOM 3411 N N . MET A 1 436 ? -14.684 -5.134 -11.180 1.00 84.75 436 MET A N 1
ATOM 3412 C CA . MET A 1 436 ? -15.256 -3.919 -11.790 1.00 84.75 436 MET A CA 1
ATOM 3413 C C . MET A 1 436 ? -16.787 -3.950 -11.856 1.00 84.75 436 MET A C 1
ATOM 3415 O O . MET A 1 436 ? -17.425 -2.904 -11.825 1.00 84.75 436 MET A O 1
ATOM 3419 N N . SER A 1 437 ? -17.376 -5.147 -11.932 1.00 80.50 437 SER A N 1
ATOM 3420 C CA . SER A 1 437 ? -18.833 -5.330 -11.899 1.00 80.50 437 SER A CA 1
ATOM 3421 C C . SER A 1 437 ? -19.446 -5.078 -10.516 1.00 80.50 437 SER A C 1
ATOM 3423 O O . SER A 1 437 ? -20.647 -4.845 -10.414 1.00 80.50 437 SER A O 1
ATOM 3425 N N . LYS A 1 438 ? -18.625 -5.122 -9.460 1.00 75.56 438 LYS A N 1
ATOM 3426 C CA . LYS A 1 438 ? -19.021 -4.949 -8.056 1.00 75.56 438 LYS A CA 1
ATOM 3427 C C . LYS A 1 438 ? -18.710 -3.541 -7.531 1.00 75.56 438 LYS A C 1
ATOM 3429 O O . LYS A 1 438 ? -19.254 -3.131 -6.507 1.00 75.56 438 LYS A O 1
ATOM 3434 N N . THR A 1 439 ? -17.837 -2.792 -8.206 1.00 73.25 439 THR A N 1
ATOM 3435 C CA . THR A 1 439 ? -17.470 -1.424 -7.817 1.00 73.25 439 THR A CA 1
ATOM 3436 C C . THR A 1 439 ? -18.463 -0.390 -8.351 1.00 73.25 439 THR A C 1
ATOM 3438 O O . THR A 1 439 ? -18.885 -0.518 -9.501 1.00 73.25 439 THR A O 1
ATOM 3441 N N . PRO A 1 440 ? -18.779 0.671 -7.583 1.00 67.25 440 PRO A N 1
ATOM 3442 C CA . PRO A 1 440 ? -19.599 1.777 -8.070 1.00 67.25 440 PRO A CA 1
ATOM 3443 C C . PRO A 1 440 ? -19.026 2.388 -9.353 1.00 67.25 440 PRO A C 1
ATOM 3445 O O . PRO A 1 440 ? -17.815 2.582 -9.488 1.00 67.25 440 PRO A O 1
ATOM 3448 N N . THR A 1 441 ? -19.902 2.717 -10.296 1.00 63.47 441 THR A N 1
ATOM 3449 C CA . THR A 1 441 ? -19.526 3.316 -11.580 1.00 63.47 441 THR A CA 1
ATOM 3450 C C . THR A 1 441 ? -18.951 4.725 -11.400 1.00 63.47 441 THR A C 1
ATOM 3452 O O . THR A 1 441 ? -19.260 5.433 -10.439 1.00 63.47 441 THR A O 1
ATOM 3455 N N . ALA A 1 442 ? -18.161 5.198 -12.371 1.00 56.16 442 ALA A N 1
ATOM 3456 C CA . ALA A 1 442 ? -17.627 6.567 -12.365 1.00 56.16 442 ALA A CA 1
ATOM 3457 C C . ALA A 1 442 ? -18.733 7.641 -12.251 1.00 56.16 442 ALA A C 1
ATOM 3459 O O . ALA A 1 442 ? -18.540 8.666 -11.600 1.00 56.16 442 ALA A O 1
ATOM 3460 N N . ASN A 1 443 ? -19.917 7.378 -12.818 1.00 50.72 443 ASN A N 1
ATOM 3461 C CA . ASN A 1 443 ? -21.086 8.257 -12.721 1.00 50.72 443 ASN A CA 1
ATOM 3462 C C . ASN A 1 443 ? -21.737 8.248 -11.329 1.00 50.72 443 ASN A C 1
ATOM 3464 O O . ASN A 1 443 ? -22.359 9.234 -10.934 1.00 50.72 443 ASN A O 1
ATOM 3468 N N . GLU A 1 444 ? -21.644 7.145 -10.588 1.00 57.50 444 GLU A N 1
ATOM 3469 C CA . GLU A 1 444 ? -22.095 7.070 -9.194 1.00 57.50 444 GLU A CA 1
ATOM 3470 C C . GLU A 1 444 ? -21.102 7.784 -8.275 1.00 57.50 444 GLU A C 1
ATOM 3472 O O . GLU A 1 444 ? -21.513 8.647 -7.503 1.00 57.50 444 GLU A O 1
ATOM 3477 N N . LEU A 1 445 ? -19.799 7.549 -8.459 1.00 55.59 445 LEU A N 1
ATOM 3478 C CA . LEU A 1 445 ? -18.730 8.259 -7.744 1.00 55.59 445 LEU A CA 1
ATOM 3479 C C . LEU A 1 445 ? -18.762 9.777 -8.001 1.00 55.59 445 LEU A C 1
ATOM 3481 O O . LEU A 1 445 ? -18.571 10.568 -7.077 1.00 55.59 445 LEU A O 1
ATOM 3485 N N . GLY A 1 446 ? -19.038 10.198 -9.240 1.00 48.88 446 GLY A N 1
ATOM 3486 C CA . GLY A 1 446 ? -19.187 11.609 -9.610 1.00 48.88 446 GLY A CA 1
ATOM 3487 C C . GLY A 1 446 ? -20.407 12.275 -8.968 1.00 48.88 446 GLY A C 1
ATOM 3488 O O . GLY A 1 446 ? -20.303 13.396 -8.472 1.00 48.88 446 GLY A O 1
ATOM 3489 N N . ARG A 1 447 ? -21.548 11.574 -8.903 1.00 51.72 447 ARG A N 1
ATOM 3490 C CA . ARG A 1 447 ? -22.754 12.062 -8.210 1.00 51.72 447 ARG A CA 1
ATOM 3491 C C . ARG A 1 447 ? -22.550 12.165 -6.701 1.00 51.72 447 ARG A C 1
ATOM 3493 O O . ARG A 1 447 ? -23.007 13.132 -6.097 1.00 51.72 447 ARG A O 1
ATOM 3500 N N . MET A 1 448 ? -21.820 11.224 -6.109 1.00 53.97 448 MET A N 1
ATOM 3501 C CA . MET A 1 448 ? -21.477 11.254 -4.686 1.00 53.97 448 MET A CA 1
ATOM 3502 C C . MET A 1 448 ? -20.656 12.504 -4.341 1.00 53.97 448 MET A C 1
ATOM 3504 O O . MET A 1 448 ? -21.086 13.275 -3.491 1.00 53.97 448 MET A O 1
ATOM 3508 N N . ARG A 1 449 ? -19.591 12.798 -5.105 1.00 50.28 449 ARG A N 1
ATOM 3509 C CA . ARG A 1 449 ? -18.773 14.017 -4.920 1.00 50.28 449 ARG A CA 1
ATOM 3510 C C . ARG A 1 449 ? -19.563 15.324 -5.072 1.00 50.28 449 ARG A C 1
ATOM 3512 O O . ARG A 1 449 ? -19.249 16.304 -4.404 1.00 50.28 449 ARG A O 1
ATOM 3519 N N . ALA A 1 450 ? -20.564 15.357 -5.954 1.00 41.56 450 ALA A N 1
ATOM 3520 C CA . ALA A 1 450 ? -21.359 16.557 -6.227 1.00 41.56 450 ALA A CA 1
ATOM 3521 C C . ALA A 1 450 ? -22.398 16.877 -5.135 1.00 41.56 450 ALA A C 1
ATOM 3523 O O . ALA A 1 450 ? -22.793 18.030 -4.991 1.00 41.56 450 ALA A O 1
ATOM 3524 N N . THR A 1 451 ? -22.828 15.883 -4.351 1.00 42.84 451 THR A N 1
ATOM 3525 C CA . THR A 1 451 ? -23.901 16.043 -3.347 1.00 42.84 451 THR A CA 1
ATOM 3526 C C . THR A 1 451 ? -23.387 16.661 -2.026 1.00 42.84 451 THR A C 1
ATOM 3528 O O . THR A 1 451 ? -24.163 16.942 -1.120 1.00 42.84 451 THR A O 1
ATOM 3531 N N . GLU A 1 452 ? -22.078 16.915 -1.900 1.00 44.44 452 GLU A N 1
ATOM 3532 C CA . GLU A 1 452 ? -21.402 17.152 -0.610 1.00 44.44 452 GLU A CA 1
ATOM 3533 C C . GLU A 1 452 ? -20.906 18.584 -0.371 1.00 44.44 452 GLU A C 1
ATOM 3535 O O . GLU A 1 452 ? -20.518 18.913 0.747 1.00 44.44 452 GLU A O 1
ATOM 3540 N N . LEU A 1 453 ? -20.976 19.479 -1.358 1.00 35.72 453 LEU A N 1
ATOM 3541 C CA . LEU A 1 453 ? -20.617 20.889 -1.141 1.00 35.72 453 LEU A CA 1
ATOM 3542 C C . LEU A 1 453 ? -21.682 21.683 -0.358 1.00 35.72 453 LEU A C 1
ATOM 3544 O O . LEU A 1 453 ? -21.370 22.767 0.123 1.00 35.72 453 LEU A O 1
ATOM 3548 N N . SER A 1 454 ? -22.905 21.159 -0.181 1.00 31.55 454 SER A N 1
ATOM 3549 C CA . SER A 1 454 ? -23.987 21.877 0.521 1.00 31.55 454 SER A CA 1
ATOM 3550 C C . SER A 1 454 ? -24.260 21.423 1.962 1.00 31.55 454 SER A C 1
ATOM 3552 O O . SER A 1 454 ? -24.977 22.127 2.664 1.00 31.55 454 SER A O 1
ATOM 3554 N N . HIS A 1 455 ? -23.718 20.286 2.422 1.00 32.06 455 HIS A N 1
ATOM 3555 C CA . HIS A 1 455 ? -24.116 19.668 3.704 1.00 32.06 455 HIS A CA 1
ATOM 3556 C C . HIS A 1 455 ? -22.984 19.439 4.722 1.00 32.06 455 HIS A C 1
ATOM 3558 O O . HIS A 1 455 ? -23.251 18.958 5.818 1.00 32.06 455 HIS A O 1
ATOM 3564 N N . CYS A 1 456 ? -21.733 19.812 4.426 1.00 25.39 456 CYS A N 1
ATOM 3565 C CA . CYS A 1 456 ? -20.619 19.693 5.384 1.00 25.39 456 CYS A CA 1
ATOM 3566 C C . CYS A 1 456 ? -20.457 20.901 6.331 1.00 25.39 456 CYS A C 1
ATOM 3568 O O . CYS A 1 456 ? -19.435 21.014 7.006 1.00 25.39 456 CYS A O 1
ATOM 3570 N N . LEU A 1 457 ? -21.448 21.795 6.410 1.00 28.83 457 LEU A N 1
ATOM 3571 C CA . LEU A 1 457 ? -21.519 22.833 7.437 1.00 28.83 457 LEU A CA 1
ATOM 3572 C C . LEU A 1 457 ? -22.565 22.420 8.479 1.00 28.83 457 LEU A C 1
ATOM 3574 O O . LEU A 1 457 ? -23.739 22.298 8.150 1.00 28.83 457 LEU A O 1
ATOM 3578 N N . SER A 1 458 ? -22.121 22.279 9.728 1.00 30.83 458 SER A N 1
ATOM 3579 C CA . SER A 1 458 ? -22.935 22.089 10.938 1.00 30.83 458 SER A CA 1
ATOM 3580 C C . SER A 1 458 ? -23.413 20.665 11.250 1.00 30.83 458 SER A C 1
ATOM 3582 O O . SER A 1 458 ? -24.512 20.266 10.881 1.00 30.83 458 SER A O 1
ATOM 3584 N N . ILE A 1 459 ? -22.607 19.945 12.041 1.00 24.23 459 ILE A N 1
ATOM 3585 C CA . ILE A 1 459 ? -23.109 19.166 13.185 1.00 24.23 459 ILE A CA 1
ATOM 3586 C C . ILE A 1 459 ? -22.118 19.381 14.339 1.00 24.23 459 ILE A C 1
ATOM 3588 O O . ILE A 1 459 ? -21.171 18.622 14.527 1.00 24.23 459 ILE A O 1
ATOM 3592 N N . GLN A 1 460 ? -22.311 20.463 15.083 1.00 26.67 460 GLN A N 1
ATOM 3593 C CA . GLN A 1 460 ? -21.944 20.522 16.495 1.00 26.67 460 GLN A CA 1
ATOM 3594 C C . GLN A 1 460 ? -23.227 20.806 17.269 1.00 26.67 460 GLN A C 1
ATOM 3596 O O . GLN A 1 460 ? -23.989 21.661 16.829 1.00 26.67 460 GLN A O 1
ATOM 3601 N N . GLU A 1 461 ? -23.443 20.054 18.356 1.00 26.61 461 GLU A N 1
ATOM 3602 C CA . GLU A 1 461 ? -24.044 20.433 19.660 1.00 26.61 461 GLU A CA 1
ATOM 3603 C C . GLU A 1 461 ? -24.656 19.196 20.371 1.00 26.61 461 GLU A C 1
ATOM 3605 O O . GLU A 1 461 ? -24.927 18.220 19.663 1.00 26.61 461 GLU A O 1
ATOM 3610 N N . PRO A 1 462 ? -24.942 19.185 21.708 1.00 35.09 462 PRO A N 1
ATOM 3611 C CA . PRO A 1 462 ? -24.811 20.252 22.736 1.00 35.09 462 PRO A CA 1
ATOM 3612 C C . PRO A 1 462 ? -24.170 19.860 24.117 1.00 35.09 462 PRO A C 1
ATOM 3614 O O . PRO A 1 462 ? -24.147 18.688 24.478 1.00 35.09 462 PRO A O 1
ATOM 3617 N N . PHE A 1 463 ? -23.817 20.902 24.912 1.00 21.89 463 PHE A N 1
ATOM 3618 C CA . PHE A 1 463 ? -23.655 21.029 26.400 1.00 21.89 463 PHE A CA 1
ATOM 3619 C C . PHE A 1 463 ? -22.503 20.265 27.118 1.00 21.89 463 PHE A C 1
ATOM 3621 O O . PHE A 1 463 ? -22.213 19.127 26.793 1.00 21.89 463 PHE A O 1
ATOM 3628 N N . GLU A 1 464 ? -21.749 20.817 28.089 1.00 25.22 464 GLU A N 1
ATOM 3629 C CA . GLU A 1 464 ? -22.098 21.716 29.209 1.00 25.22 464 GLU A CA 1
ATOM 3630 C C . GLU A 1 464 ? -21.094 22.863 29.468 1.00 25.22 464 GLU A C 1
ATOM 3632 O O . GLU A 1 464 ? -19.901 22.791 29.175 1.00 25.22 464 GLU A O 1
ATOM 3637 N N . ALA A 1 465 ? -21.621 23.928 30.076 1.00 27.89 465 ALA A N 1
ATOM 3638 C CA . ALA A 1 465 ? -20.924 25.131 30.499 1.00 27.89 465 ALA A CA 1
ATOM 3639 C C . ALA A 1 465 ? -20.006 24.898 31.712 1.00 27.89 465 ALA A C 1
ATOM 3641 O O . ALA A 1 465 ? -20.459 24.456 32.765 1.00 27.89 465 ALA A O 1
ATOM 3642 N N . ILE A 1 466 ? -18.747 25.332 31.608 1.00 24.50 466 ILE A N 1
ATOM 3643 C CA . ILE A 1 466 ? -17.940 25.720 32.769 1.00 24.50 466 ILE A CA 1
ATOM 3644 C C . ILE A 1 466 ? -17.390 27.120 32.506 1.00 24.50 466 ILE A C 1
ATOM 3646 O O . ILE A 1 466 ? -16.470 27.331 31.721 1.00 24.50 466 ILE A O 1
ATOM 3650 N N . THR A 1 467 ? -17.989 28.084 33.194 1.00 30.59 467 THR A N 1
ATOM 3651 C CA . THR A 1 467 ? -17.441 29.412 33.457 1.00 30.59 467 THR A CA 1
ATOM 3652 C C . THR A 1 467 ? -16.127 29.293 34.223 1.00 30.59 467 THR A C 1
ATOM 3654 O O . THR A 1 467 ? -16.139 28.733 35.318 1.00 30.59 467 THR A O 1
ATOM 3657 N N . LYS A 1 468 ? -15.037 29.894 33.731 1.00 25.44 468 LYS A N 1
ATOM 3658 C CA . LYS A 1 468 ? -14.008 30.476 34.604 1.00 25.44 468 LYS A CA 1
ATOM 3659 C C . LYS A 1 468 ? -13.413 31.743 33.997 1.00 25.44 468 LYS A C 1
ATOM 3661 O O . LYS A 1 468 ? -12.846 31.735 32.909 1.00 25.44 468 LYS A O 1
ATOM 3666 N N . ASP A 1 469 ? -13.594 32.803 34.771 1.00 24.05 469 ASP A N 1
ATOM 3667 C CA . ASP A 1 469 ? -12.967 34.109 34.679 1.00 24.05 469 ASP A CA 1
ATOM 3668 C C . ASP A 1 469 ? -11.438 34.051 34.809 1.00 24.05 469 ASP A C 1
ATOM 3670 O O . ASP A 1 469 ? -10.886 33.218 35.525 1.00 24.05 469 ASP A O 1
ATOM 3674 N N . GLN A 1 470 ? -10.823 35.034 34.147 1.00 27.89 470 GLN A N 1
ATOM 3675 C CA . GLN A 1 470 ? -9.630 35.799 34.524 1.00 27.89 470 GLN A CA 1
ATOM 3676 C C . GLN A 1 470 ? -8.387 35.051 35.034 1.00 27.89 470 GLN A C 1
ATOM 3678 O O . GLN A 1 470 ? -8.301 34.662 36.193 1.00 27.89 470 GLN A O 1
ATOM 3683 N N . GLN A 1 471 ? -7.329 35.083 34.215 1.00 23.98 471 GLN A N 1
ATOM 3684 C CA . GLN A 1 471 ? -6.114 35.847 34.539 1.00 23.98 471 GLN A CA 1
ATOM 3685 C C . GLN A 1 471 ? -5.203 35.985 33.305 1.00 23.98 471 GLN A C 1
ATOM 3687 O O . GLN A 1 471 ? -4.836 35.022 32.643 1.00 23.98 471 GLN A O 1
ATOM 3692 N N . SER A 1 472 ? -4.836 37.226 33.011 1.00 24.78 472 SER A N 1
ATOM 3693 C CA . SER A 1 472 ? -3.654 37.648 32.248 1.00 24.78 472 SER A CA 1
ATOM 3694 C C . SER A 1 472 ? -2.910 38.655 33.139 1.00 24.78 472 SER A C 1
ATOM 3696 O O . SER A 1 472 ? -3.542 39.182 34.058 1.00 24.78 472 SER A O 1
ATOM 3698 N N . PRO A 1 473 ? -1.669 39.074 32.840 1.00 40.38 473 PRO A N 1
ATOM 3699 C CA . PRO A 1 473 ? -0.622 38.465 32.014 1.00 40.38 473 PRO A CA 1
ATOM 3700 C C . PRO A 1 473 ? 0.727 38.393 32.772 1.00 40.38 473 PRO A C 1
ATOM 3702 O O . PRO A 1 473 ? 0.962 39.135 33.721 1.00 40.38 473 PRO A O 1
ATOM 3705 N N . MET A 1 474 ? 1.672 37.580 32.299 1.00 24.70 474 MET A N 1
ATOM 3706 C CA . MET A 1 474 ? 3.095 37.857 32.530 1.00 24.70 474 MET A CA 1
ATOM 3707 C C . MET A 1 474 ? 3.792 37.962 31.181 1.00 24.70 474 MET A C 1
ATOM 3709 O O . MET A 1 474 ? 3.927 36.985 30.447 1.00 24.70 474 MET A O 1
ATOM 3713 N N . ALA A 1 475 ? 4.153 39.197 30.851 1.00 34.41 475 ALA A N 1
ATOM 3714 C CA . ALA A 1 475 ? 5.053 39.536 29.770 1.00 34.41 475 ALA A CA 1
ATOM 3715 C C . ALA A 1 475 ? 6.494 39.446 30.282 1.00 34.41 475 ALA A C 1
ATOM 3717 O O . ALA A 1 475 ? 6.776 39.964 31.355 1.00 34.41 475 ALA A O 1
ATOM 3718 N N . GLU A 1 476 ? 7.361 38.829 29.485 1.00 29.75 476 GLU A N 1
ATOM 3719 C CA . GLU A 1 476 ? 8.796 39.116 29.333 1.00 29.75 476 GLU A CA 1
ATOM 3720 C C . GLU A 1 476 ? 9.193 38.453 27.998 1.00 29.75 476 GLU A C 1
ATOM 3722 O O . GLU A 1 476 ? 9.176 37.236 27.847 1.00 29.75 476 GLU A O 1
ATOM 3727 N N . GLU A 1 477 ? 9.032 39.188 26.898 1.00 36.69 477 GLU A N 1
ATOM 3728 C CA . GLU A 1 477 ? 10.105 39.877 26.163 1.00 36.69 477 GLU A CA 1
ATOM 3729 C C . GLU A 1 477 ? 11.162 38.934 25.574 1.00 36.69 477 GLU A C 1
ATOM 3731 O O . GLU A 1 477 ? 12.048 38.431 26.257 1.00 36.69 477 GLU A O 1
ATOM 3736 N N . GLY A 1 478 ? 11.093 38.746 24.246 1.00 34.22 478 GLY A N 1
ATOM 3737 C CA . GLY A 1 478 ? 12.211 38.150 23.523 1.00 34.22 478 GLY A CA 1
ATOM 3738 C C . GLY A 1 478 ? 12.032 37.715 22.068 1.00 34.22 478 GLY A C 1
ATOM 3739 O O . GLY A 1 478 ? 13.046 37.374 21.480 1.00 34.22 478 GLY A O 1
ATOM 3740 N N . HIS A 1 479 ? 10.850 37.688 21.428 1.00 38.59 479 HIS A N 1
ATOM 3741 C CA . HIS A 1 479 ? 10.700 36.984 20.125 1.00 38.59 479 HIS A CA 1
ATOM 3742 C C . HIS A 1 479 ? 9.909 37.726 19.021 1.00 38.59 479 HIS A C 1
ATOM 3744 O O . HIS A 1 479 ? 9.154 37.119 18.266 1.00 38.59 479 HIS A O 1
ATOM 3750 N N . GLY A 1 480 ? 10.123 39.033 18.835 1.00 41.09 480 GLY A N 1
ATOM 3751 C CA . GLY A 1 480 ? 9.463 39.799 17.756 1.00 41.09 480 GLY A CA 1
ATOM 3752 C C . GLY A 1 480 ? 9.853 39.406 16.315 1.00 41.09 480 GLY A C 1
ATOM 3753 O O . GLY A 1 480 ? 9.159 39.768 15.371 1.00 41.09 480 GLY A O 1
ATOM 3754 N N . ASN A 1 481 ? 10.934 38.641 16.121 1.00 46.75 481 ASN A N 1
ATOM 3755 C CA . ASN A 1 481 ? 11.506 38.382 14.791 1.00 46.75 481 ASN A CA 1
ATOM 3756 C C . ASN A 1 481 ? 10.961 37.134 14.062 1.00 46.75 481 ASN A C 1
ATOM 3758 O O . ASN A 1 481 ? 11.304 36.948 12.896 1.00 46.75 481 ASN A O 1
ATOM 3762 N N . GLN A 1 482 ? 10.144 36.280 14.699 1.00 53.19 482 GLN A N 1
ATOM 3763 C CA . GLN A 1 482 ? 9.648 35.027 14.090 1.00 53.19 482 GLN A CA 1
ATOM 3764 C C . GLN A 1 482 ? 8.166 35.040 13.674 1.00 53.19 482 GLN A C 1
ATOM 3766 O O . GLN A 1 482 ? 7.772 34.203 12.865 1.00 53.19 482 GLN A O 1
ATOM 3771 N N . LEU A 1 483 ? 7.350 35.984 14.156 1.00 68.75 483 LEU A N 1
ATOM 3772 C CA . LEU A 1 483 ? 5.891 35.939 13.961 1.00 68.75 483 LEU A CA 1
ATOM 3773 C C . LEU A 1 483 ? 5.458 36.012 12.488 1.00 68.75 483 LEU A C 1
ATOM 3775 O O . LEU A 1 483 ? 4.560 35.288 12.082 1.00 68.75 483 LEU A O 1
ATOM 3779 N N . TRP A 1 484 ? 6.107 36.828 11.655 1.00 83.62 484 TRP A N 1
ATOM 3780 C CA . TRP A 1 484 ? 5.670 37.039 10.267 1.00 83.62 484 TRP A CA 1
ATOM 3781 C C . TRP A 1 484 ? 5.903 35.838 9.342 1.00 83.62 484 TRP A C 1
ATOM 3783 O O . TRP A 1 484 ? 5.060 35.542 8.493 1.00 83.62 484 TRP A O 1
ATOM 3793 N N . GLU A 1 485 ? 7.033 35.146 9.509 1.00 82.94 485 GLU A N 1
ATOM 3794 C CA . GLU A 1 485 ? 7.410 33.988 8.687 1.00 82.94 485 GLU A CA 1
ATOM 3795 C C . GLU A 1 485 ? 6.638 32.722 9.072 1.00 82.94 485 GLU A C 1
ATOM 3797 O O . GLU A 1 485 ? 6.354 31.899 8.206 1.00 82.94 485 GLU A O 1
ATOM 3802 N N . GLN A 1 486 ? 6.229 32.589 10.340 1.00 84.31 486 GLN A N 1
ATOM 3803 C CA . GLN A 1 486 ? 5.422 31.461 10.832 1.00 84.31 486 GLN A CA 1
ATOM 3804 C C . GLN A 1 486 ? 4.060 31.344 10.132 1.00 84.31 486 GLN A C 1
ATOM 3806 O O . GLN A 1 486 ? 3.434 30.286 10.146 1.00 84.31 486 GLN A O 1
ATOM 3811 N N . HIS A 1 487 ? 3.592 32.426 9.508 1.00 87.19 487 HIS A N 1
ATOM 3812 C CA . HIS A 1 487 ? 2.337 32.441 8.770 1.00 87.19 487 HIS A CA 1
ATOM 3813 C C . HIS A 1 487 ? 2.481 32.053 7.297 1.00 87.19 487 HIS A C 1
ATOM 3815 O O . HIS A 1 487 ? 1.466 32.041 6.604 1.00 87.19 487 HIS A O 1
ATOM 3821 N N . PHE A 1 488 ? 3.679 31.738 6.798 1.00 89.81 488 PHE A N 1
ATOM 3822 C CA . PHE A 1 488 ? 3.837 31.188 5.455 1.00 89.81 488 PHE A CA 1
ATOM 3823 C C . PHE A 1 488 ? 3.646 29.671 5.435 1.00 89.81 488 PHE A C 1
ATOM 3825 O O . PHE A 1 488 ? 4.014 28.954 6.358 1.00 89.81 488 PHE A O 1
ATOM 3832 N N . SER A 1 489 ? 3.066 29.177 4.348 1.00 84.56 489 SER A N 1
ATOM 3833 C CA . SER A 1 489 ? 3.017 27.756 4.033 1.00 84.56 489 SER A CA 1
ATOM 3834 C C . SER A 1 489 ? 4.337 27.309 3.411 1.00 84.56 489 SER A C 1
ATOM 3836 O O . SER A 1 489 ? 4.986 28.069 2.689 1.00 84.56 489 SER A O 1
ATOM 3838 N N . GLU A 1 490 ? 4.713 26.054 3.661 1.00 79.75 490 GLU A N 1
ATOM 3839 C CA . GLU A 1 490 ? 5.919 25.446 3.083 1.00 79.75 490 GLU A CA 1
ATOM 3840 C C . GLU A 1 490 ? 5.862 25.397 1.549 1.00 79.75 490 GLU A C 1
ATOM 3842 O O . GLU A 1 490 ? 6.885 25.530 0.877 1.00 79.75 490 GLU A O 1
ATOM 3847 N N . THR A 1 491 ? 4.658 25.266 0.985 1.00 84.56 491 THR A N 1
ATOM 3848 C CA . THR A 1 491 ? 4.410 25.257 -0.458 1.00 84.56 491 THR A CA 1
ATOM 3849 C C . THR A 1 491 ? 3.782 26.575 -0.930 1.00 84.56 491 THR A C 1
ATOM 3851 O O . THR A 1 491 ? 2.889 27.119 -0.271 1.00 84.56 491 THR A O 1
ATOM 3854 N N . PRO A 1 492 ? 4.224 27.130 -2.075 1.00 92.19 492 PRO A N 1
ATOM 3855 C CA . PRO A 1 492 ? 3.603 28.317 -2.643 1.00 92.19 492 PRO A CA 1
ATOM 3856 C C . PRO A 1 492 ? 2.259 27.999 -3.286 1.00 92.19 492 PRO A C 1
ATOM 3858 O O . PRO A 1 492 ? 2.061 26.927 -3.864 1.00 92.19 492 PRO A O 1
ATOM 3861 N N . HIS A 1 493 ? 1.370 28.992 -3.281 1.00 94.31 493 HIS A N 1
ATOM 3862 C CA . HIS A 1 493 ? 0.104 28.900 -4.005 1.00 94.31 493 HIS A CA 1
ATOM 3863 C C . HIS A 1 493 ? 0.353 28.788 -5.505 1.00 94.31 493 HIS A C 1
ATOM 3865 O O . HIS A 1 493 ? 1.118 29.563 -6.079 1.00 94.31 493 HIS A O 1
ATOM 3871 N N . SER A 1 494 ? -0.326 27.839 -6.144 1.00 94.56 494 SER A N 1
ATOM 3872 C CA . SER A 1 494 ? -0.330 27.734 -7.600 1.00 94.56 494 SER A CA 1
ATOM 3873 C C . SER A 1 494 ? -1.032 28.932 -8.238 1.00 94.56 494 SER A C 1
ATOM 3875 O O . SER A 1 494 ? -1.829 29.621 -7.593 1.00 94.56 494 SER A O 1
ATOM 3877 N N . ASN A 1 495 ? -0.780 29.178 -9.523 1.00 93.81 495 ASN A N 1
ATOM 3878 C CA . ASN A 1 495 ? -1.483 30.239 -10.241 1.00 93.81 495 ASN A CA 1
ATOM 3879 C C . ASN A 1 495 ? -3.009 30.009 -10.265 1.00 93.81 495 ASN A C 1
ATOM 3881 O O . ASN A 1 495 ? -3.754 30.987 -10.233 1.00 93.81 495 ASN A O 1
ATOM 3885 N N . ASP A 1 496 ? -3.481 28.756 -10.279 1.00 90.94 496 ASP A N 1
ATOM 3886 C CA . ASP A 1 496 ? -4.916 28.443 -10.180 1.00 90.94 496 ASP A CA 1
ATOM 3887 C C . ASP A 1 496 ? -5.467 28.724 -8.778 1.00 90.94 496 ASP A C 1
ATOM 3889 O O . ASP A 1 496 ? -6.471 29.420 -8.640 1.00 90.94 496 ASP A O 1
ATOM 3893 N N . THR A 1 497 ? -4.745 28.320 -7.731 1.00 92.31 497 THR A N 1
ATOM 3894 C CA . THR A 1 497 ? -5.098 28.641 -6.339 1.00 92.31 497 THR A CA 1
ATOM 3895 C C . THR A 1 497 ? -5.168 30.155 -6.113 1.00 92.31 497 THR A C 1
ATOM 3897 O O . THR A 1 497 ? -6.077 30.650 -5.449 1.00 92.31 497 THR A O 1
ATOM 3900 N N . LEU A 1 498 ? -4.253 30.935 -6.699 1.00 95.00 498 LEU A N 1
ATOM 3901 C CA . LEU A 1 498 ? -4.295 32.397 -6.599 1.00 95.00 498 LEU A CA 1
ATOM 3902 C C . LEU A 1 498 ? -5.541 33.000 -7.261 1.00 95.00 498 LEU A C 1
ATOM 3904 O O . LEU A 1 498 ? -6.084 33.967 -6.729 1.00 95.00 498 LEU A O 1
ATOM 3908 N N . ARG A 1 499 ? -6.032 32.444 -8.379 1.00 93.44 499 ARG A N 1
ATOM 3909 C CA . ARG A 1 499 ? -7.271 32.922 -9.026 1.00 93.44 499 ARG A CA 1
ATOM 3910 C C . ARG A 1 499 ? -8.493 32.757 -8.129 1.00 93.44 499 ARG A C 1
ATOM 3912 O O . ARG A 1 499 ? -9.386 33.597 -8.178 1.00 93.44 499 ARG A O 1
ATOM 3919 N N . GLU A 1 500 ? -8.517 31.711 -7.313 1.00 93.00 500 GLU A N 1
ATOM 3920 C CA . GLU A 1 500 ? -9.595 31.459 -6.354 1.00 93.00 500 GLU A CA 1
ATOM 3921 C C . GLU A 1 500 ? -9.493 32.372 -5.124 1.00 93.00 500 GLU A C 1
ATOM 3923 O O . GLU A 1 500 ? -10.501 32.885 -4.639 1.00 93.00 500 GLU A O 1
ATOM 3928 N N . LEU A 1 501 ? -8.273 32.605 -4.625 1.00 94.19 501 LEU A N 1
ATOM 3929 C CA . LEU A 1 501 ? -8.045 33.342 -3.378 1.00 94.19 501 LEU A CA 1
ATOM 3930 C C . LEU A 1 501 ? -8.056 34.869 -3.537 1.00 94.19 501 LEU A C 1
ATOM 3932 O O . LEU A 1 501 ? -8.409 35.572 -2.590 1.00 94.19 501 LEU A O 1
ATOM 3936 N N . LEU A 1 502 ? -7.672 35.401 -4.701 1.00 95.44 502 LEU A N 1
ATOM 3937 C CA . LEU A 1 502 ? -7.542 36.847 -4.911 1.00 95.44 502 LEU A CA 1
ATOM 3938 C C . LEU A 1 502 ? -8.874 37.616 -4.835 1.00 95.44 502 LEU A C 1
ATOM 3940 O O . LEU A 1 502 ? -8.903 38.617 -4.119 1.00 95.44 502 LEU A O 1
ATOM 3944 N N . PRO A 1 503 ? -9.980 37.195 -5.486 1.00 96.06 503 PRO A N 1
ATOM 3945 C CA . PRO A 1 503 ? -11.236 37.944 -5.435 1.00 96.06 503 PRO A CA 1
ATOM 3946 C C . PRO A 1 503 ? -11.769 38.197 -4.009 1.00 96.06 503 PRO A C 1
ATOM 3948 O O . PRO A 1 503 ? -12.035 39.360 -3.686 1.00 96.06 503 PRO A O 1
ATOM 3951 N N . PRO A 1 504 ? -11.882 37.187 -3.116 1.00 93.31 504 PRO A N 1
ATOM 3952 C CA . PRO A 1 504 ? -12.331 37.434 -1.747 1.00 93.31 504 PRO A CA 1
ATOM 3953 C C . PRO A 1 504 ? -11.301 38.221 -0.922 1.00 93.31 504 PRO A C 1
ATOM 3955 O O . PRO A 1 504 ? -11.690 39.065 -0.118 1.00 93.31 504 PRO A O 1
ATOM 3958 N N . ALA A 1 505 ? -9.996 38.013 -1.132 1.00 94.31 505 ALA A N 1
ATOM 3959 C CA . ALA A 1 505 ? -8.959 38.749 -0.406 1.00 94.31 505 ALA A CA 1
ATOM 3960 C C . ALA A 1 505 ? -8.942 40.248 -0.763 1.00 94.31 505 ALA A C 1
ATOM 3962 O O . ALA A 1 505 ? -8.838 41.096 0.125 1.00 94.31 505 ALA A O 1
ATOM 3963 N N . ILE A 1 506 ? -9.123 40.590 -2.044 1.00 95.00 506 ILE A N 1
ATOM 3964 C CA . ILE A 1 506 ? -9.236 41.979 -2.517 1.00 95.00 506 ILE A CA 1
ATOM 3965 C C . ILE A 1 506 ? -10.496 42.644 -1.954 1.00 95.00 506 ILE A C 1
ATOM 3967 O O . ILE A 1 506 ? -10.440 43.805 -1.544 1.00 95.00 506 ILE A O 1
ATOM 3971 N N . ALA A 1 507 ? -11.625 41.929 -1.925 1.00 93.56 507 ALA A N 1
ATOM 3972 C CA . ALA A 1 507 ? -12.873 42.448 -1.370 1.00 93.56 507 ALA A CA 1
ATOM 3973 C C . ALA A 1 507 ? -12.724 42.816 0.116 1.00 93.56 507 ALA A C 1
ATOM 3975 O O . ALA A 1 507 ? -13.104 43.916 0.515 1.00 93.56 507 ALA A O 1
ATOM 3976 N N . GLU A 1 508 ? -12.101 41.943 0.913 1.00 91.75 508 GLU A N 1
ATOM 3977 C CA . GLU A 1 508 ? -11.808 42.209 2.327 1.00 91.75 508 GLU A CA 1
ATOM 3978 C C . GLU A 1 508 ? -10.830 43.376 2.506 1.00 91.75 508 GLU A C 1
ATOM 3980 O O . GLU A 1 508 ? -11.077 44.284 3.299 1.00 91.75 508 GLU A O 1
ATOM 3985 N N . ALA A 1 509 ? -9.754 43.418 1.717 1.00 89.56 509 ALA A N 1
ATOM 3986 C CA . ALA A 1 509 ? -8.754 44.476 1.804 1.00 89.56 509 ALA A CA 1
ATOM 3987 C C . ALA A 1 509 ? -9.292 45.871 1.418 1.00 89.56 509 ALA A C 1
ATOM 3989 O O . ALA A 1 509 ? -8.712 46.879 1.822 1.00 89.56 509 ALA A O 1
ATOM 3990 N N . ARG A 1 510 ? -10.406 45.970 0.676 1.00 91.50 510 ARG A N 1
ATOM 3991 C CA . ARG A 1 510 ? -11.037 47.247 0.282 1.00 91.50 510 ARG A CA 1
ATOM 3992 C C . ARG A 1 510 ? -11.964 47.862 1.334 1.00 91.50 510 ARG A C 1
ATOM 3994 O O . ARG A 1 510 ? -12.281 49.040 1.206 1.00 91.50 510 ARG A O 1
ATOM 4001 N N . LYS A 1 511 ? -12.379 47.128 2.370 1.00 88.38 511 LYS A N 1
ATOM 4002 C CA . LYS A 1 511 ? -13.332 47.627 3.381 1.00 88.38 511 LYS A CA 1
ATOM 4003 C C . LYS A 1 511 ? -12.786 48.859 4.115 1.00 88.38 511 LYS A C 1
ATOM 4005 O O . LYS A 1 511 ? -11.778 48.765 4.808 1.00 88.38 511 LYS A O 1
ATOM 4010 N N . ALA A 1 512 ? -13.413 50.021 3.923 1.00 59.47 512 ALA A N 1
ATOM 4011 C CA . ALA A 1 512 ? -12.874 51.328 4.316 1.00 59.47 512 ALA A CA 1
ATOM 4012 C C . ALA A 1 512 ? -12.582 51.473 5.825 1.00 59.47 512 ALA A C 1
ATOM 4014 O O . ALA A 1 512 ? -11.600 52.124 6.168 1.00 59.47 512 ALA A O 1
ATOM 4015 N N . ASP A 1 513 ? -13.332 50.785 6.691 1.00 65.50 513 ASP A N 1
ATOM 4016 C CA . ASP A 1 513 ? -13.326 51.016 8.146 1.00 65.50 513 ASP A CA 1
ATOM 4017 C C . ASP A 1 513 ? -12.315 50.169 8.949 1.00 65.50 513 ASP A C 1
ATOM 4019 O O . ASP A 1 513 ? -12.288 50.232 10.176 1.00 65.50 513 ASP A O 1
ATOM 4023 N N . SER A 1 514 ? -11.476 49.356 8.294 1.00 66.25 514 SER A N 1
ATOM 4024 C CA . SER A 1 514 ? -10.483 48.533 9.005 1.00 66.25 514 SER A CA 1
ATOM 4025 C C . SER A 1 514 ? -9.227 49.343 9.360 1.00 66.25 514 SER A C 1
ATOM 4027 O O . SER A 1 514 ? -8.652 49.954 8.447 1.00 66.25 514 SER A O 1
ATOM 4029 N N . PRO A 1 515 ? -8.730 49.280 10.618 1.00 77.56 515 PRO A N 1
ATOM 4030 C CA . PRO A 1 515 ? -7.419 49.824 10.974 1.00 77.56 515 PRO A CA 1
ATOM 4031 C C . PRO A 1 515 ? -6.313 49.166 10.135 1.00 77.56 515 PRO A C 1
ATOM 4033 O O . PRO A 1 515 ? -6.496 48.058 9.616 1.00 77.56 515 PRO A O 1
ATOM 4036 N N . ASP A 1 516 ? -5.177 49.857 9.978 1.00 85.56 516 ASP A N 1
ATOM 4037 C CA . ASP A 1 516 ? -4.019 49.293 9.275 1.00 85.56 516 ASP A CA 1
ATOM 4038 C C . ASP A 1 516 ? -3.456 48.079 10.023 1.00 85.56 516 ASP A C 1
ATOM 4040 O O . ASP A 1 516 ? -3.512 48.004 11.253 1.00 85.56 516 ASP A O 1
ATOM 4044 N N . TRP A 1 517 ? -2.904 47.135 9.268 1.00 88.12 517 TRP A N 1
ATOM 4045 C CA . TRP A 1 517 ? -2.402 45.876 9.798 1.00 88.12 517 TRP A CA 1
ATOM 4046 C C . TRP A 1 517 ? -0.941 46.022 10.213 1.00 88.12 517 TRP A C 1
ATOM 4048 O O . TRP A 1 517 ? -0.075 46.360 9.399 1.00 88.12 517 TRP A O 1
ATOM 4058 N N . LYS A 1 518 ? -0.670 45.755 11.491 1.00 84.38 518 LYS A N 1
ATOM 4059 C CA . LYS A 1 518 ? 0.676 45.805 12.078 1.00 84.38 518 LYS A CA 1
ATOM 4060 C C . LYS A 1 518 ? 1.373 44.451 12.105 1.00 84.38 518 LYS A C 1
ATOM 4062 O O . LYS A 1 518 ? 2.591 44.421 12.235 1.00 84.38 518 LYS A O 1
ATOM 4067 N N . ASP A 1 519 ? 0.619 43.363 11.994 1.00 84.94 519 ASP A N 1
ATOM 4068 C CA . ASP A 1 519 ? 1.120 41.991 11.981 1.00 84.94 519 ASP A CA 1
ATOM 4069 C C . ASP A 1 519 ? 0.094 41.039 11.321 1.00 84.94 519 ASP A C 1
ATOM 4071 O O . ASP A 1 519 ? -1.078 41.411 11.174 1.00 84.94 519 ASP A O 1
ATOM 4075 N N . PRO A 1 520 ? 0.489 39.815 10.915 1.00 87.69 520 PRO A N 1
ATOM 4076 C CA . PRO A 1 520 ? -0.405 38.922 10.181 1.00 87.69 520 PRO A CA 1
ATOM 4077 C C . PRO A 1 520 ? -1.590 38.362 10.971 1.00 87.69 520 PRO A C 1
ATOM 4079 O O . PRO A 1 520 ? -2.533 37.872 10.349 1.00 87.69 520 PRO A O 1
ATOM 4082 N N . THR A 1 521 ? -1.591 38.429 12.307 1.00 84.94 521 THR A N 1
ATOM 4083 C CA . THR A 1 521 ? -2.746 37.992 13.115 1.00 84.94 521 THR A CA 1
ATOM 4084 C C . THR A 1 521 ? -3.946 38.923 12.939 1.00 84.94 521 THR A C 1
ATOM 4086 O O . THR A 1 521 ? -5.087 38.513 13.142 1.00 84.94 521 THR A O 1
ATOM 4089 N N . GLN A 1 522 ? -3.698 40.152 12.477 1.00 88.06 522 GLN A N 1
ATOM 4090 C CA . GLN A 1 522 ? -4.715 41.162 12.183 1.00 88.06 522 GLN A CA 1
ATOM 4091 C C . GLN A 1 522 ? -5.293 41.033 10.766 1.00 88.06 522 GLN A C 1
ATOM 4093 O O . GLN A 1 522 ? -6.215 41.767 10.403 1.00 88.06 522 GLN A O 1
ATOM 4098 N N . PHE A 1 523 ? -4.763 40.126 9.937 1.00 90.19 523 PHE A N 1
ATOM 4099 C CA . PHE A 1 523 ? -5.243 39.953 8.572 1.00 90.19 523 PHE A CA 1
ATOM 4100 C C . PHE A 1 523 ? -6.634 39.308 8.559 1.00 90.19 523 PHE A C 1
ATOM 4102 O O . PHE A 1 523 ? -6.830 38.251 9.168 1.00 90.19 523 PHE A O 1
ATOM 4109 N N . PRO A 1 524 ? -7.591 39.855 7.785 1.00 92.31 524 PRO A N 1
ATOM 4110 C CA . PRO A 1 524 ? -8.836 39.159 7.499 1.00 92.31 524 PRO A CA 1
ATOM 4111 C C . PRO A 1 524 ? -8.560 37.759 6.946 1.00 92.31 524 PRO A C 1
ATOM 4113 O O . PRO A 1 524 ? -7.603 37.553 6.197 1.00 92.31 524 PRO A O 1
ATOM 4116 N N . SER A 1 525 ? -9.420 36.791 7.261 1.00 90.44 525 SER A N 1
ATOM 4117 C CA . SER A 1 525 ? -9.186 35.376 6.937 1.00 90.44 525 SER A CA 1
ATOM 4118 C C . SER A 1 525 ? -8.885 35.122 5.452 1.00 90.44 525 SER A C 1
ATOM 4120 O O . SER A 1 525 ? -8.019 34.306 5.131 1.00 90.44 525 SER A O 1
ATOM 4122 N N . ALA A 1 526 ? -9.542 35.845 4.537 1.00 92.44 526 ALA A N 1
ATOM 4123 C CA . ALA A 1 526 ? -9.280 35.761 3.100 1.00 92.44 526 ALA A CA 1
ATOM 4124 C C . ALA A 1 526 ? -7.887 36.300 2.723 1.00 92.44 526 ALA A C 1
ATOM 4126 O O . ALA A 1 526 ? -7.169 35.671 1.945 1.00 92.44 526 ALA A O 1
ATOM 4127 N N . VAL A 1 527 ? -7.474 37.420 3.324 1.00 94.00 527 VAL A N 1
ATOM 4128 C CA . VAL A 1 527 ? -6.151 38.029 3.122 1.00 94.00 527 VAL A CA 1
ATOM 4129 C C . VAL A 1 527 ? -5.052 37.135 3.696 1.00 94.00 527 VAL A C 1
ATOM 4131 O O . VAL A 1 527 ? -4.042 36.912 3.034 1.00 94.00 527 VAL A O 1
ATOM 4134 N N . LEU A 1 528 ? -5.266 36.546 4.877 1.00 93.19 528 LEU A N 1
ATOM 4135 C CA . LEU A 1 528 ? -4.316 35.616 5.491 1.00 93.19 528 LEU A CA 1
ATOM 4136 C C . LEU A 1 528 ? -4.143 34.337 4.658 1.00 93.19 528 LEU A C 1
ATOM 4138 O O . LEU A 1 528 ? -3.021 33.867 4.466 1.00 93.19 528 LEU A O 1
ATOM 4142 N N . LYS A 1 529 ? -5.240 33.781 4.124 1.00 91.88 529 LYS A N 1
ATOM 4143 C CA . LYS A 1 529 ? -5.191 32.623 3.215 1.00 91.88 529 LYS A CA 1
ATOM 4144 C C . LYS A 1 529 ? -4.374 32.925 1.965 1.00 91.88 529 LYS A C 1
ATOM 4146 O O . LYS A 1 529 ? -3.552 32.099 1.579 1.00 91.88 529 LYS A O 1
ATOM 4151 N N . TRP A 1 530 ? -4.560 34.097 1.361 1.00 96.62 530 TRP A N 1
ATOM 4152 C CA . TRP A 1 530 ? -3.734 34.544 0.242 1.00 96.62 530 TRP A CA 1
ATOM 4153 C C . TRP A 1 530 ? -2.261 34.708 0.648 1.00 96.62 530 TRP A C 1
ATOM 4155 O O . TRP A 1 530 ? -1.386 34.165 -0.030 1.00 96.62 530 TRP A O 1
ATOM 4165 N N . TYR A 1 531 ? -1.994 35.392 1.766 1.00 95.38 531 TYR A N 1
ATOM 4166 C CA . TYR A 1 531 ? -0.649 35.706 2.261 1.00 95.38 531 TYR A CA 1
ATOM 4167 C C . TYR A 1 531 ? 0.203 34.450 2.500 1.00 95.38 531 TYR A C 1
ATOM 4169 O O . TYR A 1 531 ? 1.372 34.417 2.116 1.00 95.38 531 TYR A O 1
ATOM 4177 N N . ARG A 1 532 ? -0.402 33.384 3.042 1.00 94.94 532 ARG A N 1
ATOM 4178 C CA . ARG A 1 532 ? 0.258 32.106 3.365 1.00 94.94 532 ARG A CA 1
ATOM 4179 C C . ARG A 1 532 ? 1.126 31.537 2.239 1.00 94.94 532 ARG A C 1
ATOM 4181 O O . ARG A 1 532 ? 2.234 31.092 2.500 1.00 94.94 532 ARG A O 1
ATOM 4188 N N . GLY A 1 533 ? 0.687 31.591 0.984 1.00 93.12 533 GLY A N 1
ATOM 4189 C CA . GLY A 1 533 ? 1.452 31.023 -0.133 1.00 93.12 533 GLY A CA 1
ATOM 4190 C C . GLY A 1 533 ? 2.406 31.997 -0.822 1.00 93.12 533 GLY A C 1
ATOM 4191 O O . GLY A 1 533 ? 2.950 31.650 -1.867 1.00 93.12 533 GLY A O 1
ATOM 4192 N N . GLN A 1 534 ? 2.608 33.212 -0.296 1.00 94.75 534 GLN A N 1
ATOM 4193 C CA . GLN A 1 534 ? 3.371 34.255 -0.996 1.00 94.75 534 GLN A CA 1
ATOM 4194 C C . GLN A 1 534 ? 4.885 34.182 -0.790 1.00 94.75 534 GLN A C 1
ATOM 4196 O O . GLN A 1 534 ? 5.612 34.881 -1.504 1.00 94.75 534 GLN A O 1
ATOM 4201 N N . LYS A 1 535 ? 5.382 33.344 0.134 1.00 93.75 535 LYS A N 1
ATOM 4202 C CA . LYS A 1 535 ? 6.810 33.300 0.489 1.00 93.75 535 LYS A CA 1
ATOM 4203 C C . LYS A 1 535 ? 7.715 33.153 -0.727 1.00 93.75 535 LYS A C 1
ATOM 4205 O O . LYS A 1 535 ? 8.665 33.901 -0.879 1.00 93.75 535 LYS A O 1
ATOM 4210 N N . GLN A 1 536 ? 7.394 32.229 -1.624 1.00 91.44 536 GLN A N 1
ATOM 4211 C CA . GLN A 1 536 ? 8.222 31.924 -2.800 1.00 91.44 536 GLN A CA 1
ATOM 4212 C C . GLN A 1 536 ? 7.773 32.679 -4.058 1.00 91.44 536 GLN A C 1
ATOM 4214 O O . GLN A 1 536 ? 8.383 32.555 -5.121 1.00 91.44 536 GLN A O 1
ATOM 4219 N N . ILE A 1 537 ? 6.711 33.474 -3.928 1.00 93.56 537 ILE A N 1
ATOM 4220 C CA . ILE A 1 537 ? 6.075 34.229 -5.003 1.00 93.56 537 ILE A CA 1
ATOM 4221 C C . ILE A 1 537 ? 6.561 35.675 -4.948 1.00 93.56 537 ILE A C 1
ATOM 4223 O O . ILE A 1 537 ? 7.324 36.100 -5.807 1.00 93.56 537 ILE A O 1
ATOM 4227 N N . LEU A 1 538 ? 6.156 36.409 -3.910 1.00 93.00 538 LEU A N 1
ATOM 4228 C CA . LEU A 1 538 ? 6.437 37.836 -3.744 1.00 93.00 538 LEU A CA 1
ATOM 4229 C C . LEU A 1 538 ? 7.657 38.090 -2.849 1.00 93.00 538 LEU A C 1
ATOM 4231 O O . LEU A 1 538 ? 8.343 39.100 -3.015 1.00 93.00 538 LEU A O 1
ATOM 4235 N N . PHE A 1 539 ? 7.947 37.171 -1.921 1.00 91.31 539 PHE A N 1
ATOM 4236 C CA . PHE A 1 539 ? 8.961 37.335 -0.870 1.00 91.31 539 PHE A CA 1
ATOM 4237 C C . PHE A 1 539 ? 10.155 36.377 -1.010 1.00 91.31 539 PHE A C 1
ATOM 4239 O O . PHE A 1 539 ? 10.848 36.089 -0.039 1.00 91.31 539 PHE A O 1
ATOM 4246 N N . TYR A 1 540 ? 10.408 35.874 -2.220 1.00 86.94 540 TYR A N 1
ATOM 4247 C CA . TYR A 1 540 ? 11.355 34.777 -2.461 1.00 86.94 540 TYR A CA 1
ATOM 4248 C C . TYR A 1 540 ? 12.822 35.120 -2.148 1.00 86.94 540 TYR A C 1
ATOM 4250 O O . TYR A 1 540 ? 13.626 34.222 -1.927 1.00 86.94 540 TYR A O 1
ATOM 4258 N N . GLU A 1 541 ? 13.162 36.409 -2.123 1.00 81.06 541 GLU A N 1
ATOM 4259 C CA . GLU A 1 541 ? 14.506 36.941 -1.853 1.00 81.06 541 GLU A CA 1
ATOM 4260 C C . GLU A 1 541 ? 14.649 37.573 -0.461 1.00 81.06 541 GLU A C 1
ATOM 4262 O O . GLU A 1 541 ? 15.739 38.007 -0.097 1.00 81.06 541 GLU A O 1
ATOM 4267 N N . ALA A 1 542 ? 13.568 37.663 0.320 1.00 81.75 542 ALA A N 1
ATOM 4268 C CA . ALA A 1 542 ? 13.571 38.409 1.574 1.00 81.75 542 ALA A CA 1
ATOM 4269 C C . ALA A 1 542 ? 12.868 37.655 2.704 1.00 81.75 542 ALA A C 1
ATOM 4271 O O . ALA A 1 542 ? 11.839 37.003 2.517 1.00 81.75 542 ALA A O 1
ATOM 4272 N N . THR A 1 543 ? 13.412 37.780 3.910 1.00 84.88 543 THR A N 1
ATOM 4273 C CA . THR A 1 543 ? 12.688 37.449 5.139 1.00 84.88 543 THR A CA 1
ATOM 4274 C C . THR A 1 543 ? 11.740 38.596 5.460 1.00 84.88 543 THR A C 1
ATOM 4276 O O . THR A 1 543 ? 12.191 39.730 5.596 1.00 84.88 543 THR A O 1
ATOM 4279 N N . VAL A 1 544 ? 10.447 38.311 5.584 1.00 87.50 544 VAL A N 1
ATOM 4280 C CA . VAL A 1 544 ? 9.437 39.297 5.967 1.00 87.50 544 VAL A CA 1
ATOM 4281 C C . VAL A 1 544 ? 9.468 39.427 7.478 1.00 87.50 544 VAL A C 1
ATOM 4283 O O . VAL A 1 544 ? 9.136 38.489 8.196 1.00 87.50 544 VAL A O 1
ATOM 4286 N N . LYS A 1 545 ? 9.908 40.585 7.962 1.00 85.00 545 LYS A N 1
ATOM 4287 C CA . LYS A 1 545 ? 9.999 40.902 9.393 1.00 85.00 545 LYS A CA 1
ATOM 4288 C C . LYS A 1 545 ? 9.065 42.039 9.775 1.00 85.00 545 LYS A C 1
ATOM 4290 O O . LYS A 1 545 ? 8.737 42.202 10.944 1.00 85.00 545 LYS A O 1
ATOM 4295 N N . SER A 1 546 ? 8.676 42.850 8.798 1.00 83.94 546 SER A N 1
ATOM 4296 C CA . SER A 1 546 ? 7.871 44.038 9.020 1.00 83.94 546 SER A CA 1
ATOM 4297 C C . SER A 1 546 ? 7.109 44.451 7.766 1.00 83.94 546 SER A C 1
ATOM 4299 O O . SER A 1 546 ? 7.360 43.988 6.652 1.00 83.94 546 SER A O 1
ATOM 4301 N N . CYS A 1 547 ? 6.228 45.428 7.940 1.00 81.69 547 CYS A N 1
ATOM 4302 C CA . CYS A 1 547 ? 5.494 46.068 6.857 1.00 81.69 547 CYS A CA 1
ATOM 4303 C C . CYS A 1 547 ? 6.411 46.727 5.808 1.00 81.69 547 CYS A C 1
ATOM 4305 O O . CYS A 1 547 ? 6.024 46.848 4.647 1.00 81.69 547 CYS A O 1
ATOM 4307 N N . VAL A 1 548 ? 7.644 47.102 6.181 1.00 83.44 548 VAL A N 1
ATOM 4308 C CA . VAL A 1 548 ? 8.647 47.646 5.247 1.00 83.44 548 VAL A CA 1
ATOM 4309 C C . VAL A 1 548 ? 8.996 46.619 4.167 1.00 83.44 548 VAL A C 1
ATOM 4311 O O . VAL A 1 548 ? 9.113 46.968 2.993 1.00 83.44 548 VAL A O 1
ATOM 4314 N N . 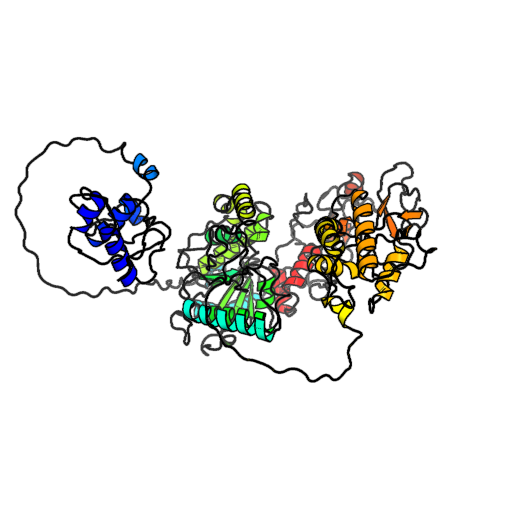ASP A 1 549 ? 9.074 45.337 4.525 1.00 86.62 549 ASP A N 1
ATOM 4315 C CA . ASP A 1 549 ? 9.398 44.256 3.588 1.00 86.62 549 ASP A CA 1
ATOM 4316 C C . ASP A 1 549 ? 8.268 44.017 2.574 1.00 86.62 549 ASP A C 1
ATOM 4318 O O . ASP A 1 549 ? 8.517 43.676 1.413 1.00 86.62 549 ASP A O 1
ATOM 4322 N N . ILE A 1 550 ? 7.022 44.268 2.986 1.00 86.69 550 ILE A N 1
ATOM 4323 C CA . ILE A 1 550 ? 5.842 44.224 2.114 1.00 86.69 550 ILE A CA 1
ATOM 4324 C C . ILE A 1 550 ? 5.869 45.378 1.115 1.00 86.69 550 ILE A C 1
ATOM 4326 O O . ILE A 1 550 ? 5.677 45.155 -0.083 1.00 86.69 550 ILE A O 1
ATOM 4330 N N . SER A 1 551 ? 6.167 46.591 1.576 1.00 84.50 551 SER A N 1
ATOM 4331 C CA . SER A 1 551 ? 6.343 47.750 0.696 1.00 84.50 551 SER A CA 1
ATOM 4332 C C . SER A 1 551 ? 7.479 47.526 -0.305 1.00 84.50 551 SER A C 1
ATOM 4334 O O . SER A 1 551 ? 7.322 47.810 -1.492 1.00 84.50 551 SER A O 1
ATOM 4336 N N . ASN A 1 552 ? 8.589 46.919 0.125 1.00 84.38 552 ASN A N 1
ATOM 4337 C CA . ASN A 1 552 ? 9.693 46.552 -0.764 1.00 84.38 552 ASN A CA 1
ATOM 4338 C C . ASN A 1 552 ? 9.256 45.551 -1.845 1.00 84.38 552 ASN A C 1
ATOM 4340 O O . ASN A 1 552 ? 9.600 45.718 -3.017 1.00 84.38 552 ASN A O 1
ATOM 4344 N N . ALA A 1 553 ? 8.465 44.533 -1.487 1.00 86.69 553 ALA A N 1
ATOM 4345 C CA . ALA A 1 553 ? 7.909 43.593 -2.462 1.00 86.69 553 ALA A CA 1
ATOM 4346 C C . ALA A 1 553 ? 6.968 44.280 -3.462 1.00 86.69 553 ALA A C 1
ATOM 4348 O O . ALA A 1 553 ? 7.022 43.987 -4.659 1.00 86.69 553 ALA A O 1
ATOM 4349 N N . PHE A 1 554 ? 6.155 45.232 -3.000 1.00 85.62 554 PHE A N 1
ATOM 4350 C CA . PHE A 1 554 ? 5.311 46.043 -3.874 1.00 85.62 554 PHE A CA 1
ATOM 4351 C C . PHE A 1 554 ? 6.134 46.877 -4.863 1.00 85.62 554 PHE A C 1
ATOM 4353 O O . PHE A 1 554 ? 5.875 46.814 -6.064 1.00 85.62 554 PHE A O 1
ATOM 4360 N N . HIS A 1 555 ? 7.167 47.586 -4.400 1.00 83.31 555 HIS A N 1
ATOM 4361 C CA . HIS A 1 555 ? 8.028 48.390 -5.274 1.00 83.31 555 HIS A CA 1
ATOM 4362 C C . HIS A 1 555 ? 8.763 47.555 -6.334 1.00 83.31 555 HIS A C 1
ATOM 4364 O O . HIS A 1 555 ? 9.014 48.049 -7.433 1.00 83.31 555 HIS A O 1
ATOM 4370 N N . ARG A 1 556 ? 9.065 46.277 -6.053 1.00 84.88 556 ARG A N 1
ATOM 4371 C CA . ARG A 1 556 ? 9.586 45.352 -7.076 1.00 84.88 556 ARG A CA 1
ATOM 4372 C C . ARG A 1 556 ? 8.550 45.029 -8.154 1.00 84.88 556 ARG A C 1
ATOM 4374 O O . ARG A 1 556 ? 8.906 44.953 -9.328 1.00 84.88 556 ARG A O 1
ATOM 4381 N N . CYS A 1 557 ? 7.292 44.837 -7.758 1.00 83.12 557 CYS A N 1
ATOM 4382 C CA . CYS A 1 557 ? 6.205 44.461 -8.664 1.00 83.12 557 CYS A CA 1
ATOM 4383 C C . CYS A 1 557 ? 5.676 45.630 -9.501 1.00 83.12 557 CYS A C 1
ATOM 4385 O O . CYS A 1 557 ? 5.216 45.411 -10.622 1.00 83.12 557 CYS A O 1
ATOM 4387 N N . ASP A 1 558 ? 5.781 46.863 -9.002 1.00 80.06 558 ASP A N 1
ATOM 4388 C CA . ASP A 1 558 ? 5.385 48.066 -9.729 1.00 80.06 558 ASP A CA 1
ATOM 4389 C C . ASP A 1 558 ? 6.543 49.059 -9.898 1.00 80.06 558 ASP A C 1
ATOM 4391 O O . ASP A 1 558 ? 6.743 49.995 -9.119 1.00 80.06 558 ASP A O 1
ATOM 4395 N N . LYS A 1 559 ? 7.288 48.882 -10.994 1.00 68.81 559 LYS A N 1
ATOM 4396 C CA . LYS A 1 559 ? 8.414 49.752 -11.368 1.00 68.81 559 LYS A CA 1
ATOM 4397 C C . LYS A 1 559 ? 7.977 51.168 -11.777 1.00 68.81 559 LYS A C 1
ATOM 4399 O O . LYS A 1 559 ? 8.833 52.043 -11.895 1.00 68.81 559 LYS A O 1
ATOM 4404 N N . SER A 1 560 ? 6.681 51.411 -12.008 1.00 61.62 560 SER A N 1
ATOM 4405 C CA . SER A 1 560 ? 6.166 52.715 -12.456 1.00 61.62 560 SER A CA 1
ATOM 4406 C C . SER A 1 560 ? 5.947 53.710 -11.307 1.00 61.62 560 SER A C 1
ATOM 4408 O O . SER A 1 560 ? 6.028 54.919 -11.524 1.00 61.62 560 SER A O 1
ATOM 4410 N N . LEU A 1 561 ? 5.770 53.212 -10.075 1.00 55.09 561 LEU A N 1
ATOM 4411 C CA . LEU A 1 561 ? 5.459 54.005 -8.875 1.00 55.09 561 LEU A CA 1
ATOM 4412 C C . LEU A 1 561 ? 6.663 54.308 -7.963 1.00 55.09 561 LEU A C 1
ATOM 4414 O O . LEU A 1 561 ? 6.505 54.982 -6.948 1.00 55.09 561 LEU A O 1
ATOM 4418 N N . VAL A 1 562 ? 7.884 53.904 -8.336 1.00 52.88 562 VAL A N 1
ATOM 4419 C CA . VAL A 1 562 ? 9.127 54.184 -7.572 1.00 52.88 562 VAL A CA 1
ATOM 4420 C C . VAL A 1 562 ? 9.411 55.696 -7.428 1.00 52.88 562 VAL A C 1
ATOM 4422 O O . VAL A 1 562 ? 10.222 56.104 -6.606 1.00 52.88 562 VAL A O 1
ATOM 4425 N N . LYS A 1 563 ? 8.715 56.557 -8.186 1.00 50.34 563 LYS A N 1
ATOM 4426 C CA . LYS A 1 563 ? 8.872 58.021 -8.137 1.00 50.34 563 LYS A CA 1
ATOM 4427 C C . LYS A 1 563 ? 7.927 58.752 -7.169 1.00 50.34 563 LYS A C 1
ATOM 4429 O O . LYS A 1 563 ? 8.095 59.956 -7.001 1.00 50.34 563 LYS A O 1
ATOM 4434 N N . SER A 1 564 ? 6.973 58.080 -6.515 1.00 50.69 564 SER A N 1
ATOM 4435 C CA . SER A 1 564 ? 6.072 58.716 -5.536 1.00 50.69 564 SER A CA 1
ATOM 4436 C C . SER A 1 564 ? 6.095 57.988 -4.187 1.00 50.69 564 SER A C 1
ATOM 4438 O O . SER A 1 564 ? 5.519 56.910 -4.047 1.00 50.69 564 SER A O 1
ATOM 4440 N N . ASN A 1 565 ? 6.736 58.602 -3.187 1.00 49.94 565 ASN A N 1
ATOM 4441 C CA . ASN A 1 565 ? 6.820 58.153 -1.788 1.00 49.94 565 ASN A CA 1
ATOM 4442 C C . ASN A 1 565 ? 5.464 58.202 -1.055 1.00 49.94 565 ASN A C 1
ATOM 4444 O O . ASN A 1 565 ? 5.280 58.997 -0.138 1.00 49.94 565 ASN A O 1
ATOM 4448 N N . SER A 1 566 ? 4.488 57.381 -1.431 1.00 58.69 566 SER A N 1
ATOM 4449 C CA . SER A 1 566 ? 3.200 57.384 -0.727 1.00 58.69 566 SER A CA 1
ATOM 4450 C C . SER A 1 566 ? 2.528 56.015 -0.722 1.00 58.69 566 SER A C 1
ATOM 4452 O O . SER A 1 566 ? 1.413 55.847 -1.215 1.00 58.69 566 SER A O 1
ATOM 4454 N N . ILE A 1 567 ? 3.184 55.027 -0.118 1.00 61.22 567 ILE A N 1
ATOM 4455 C CA . ILE A 1 567 ? 2.453 53.912 0.492 1.00 61.22 567 ILE A CA 1
ATOM 4456 C C . ILE A 1 567 ? 2.291 54.275 1.960 1.00 61.22 567 ILE A C 1
ATOM 4458 O O . ILE A 1 567 ? 3.258 54.286 2.713 1.00 61.22 567 ILE A O 1
ATOM 4462 N N . THR A 1 568 ? 1.071 54.629 2.344 1.00 63.75 568 THR A N 1
ATOM 4463 C CA . THR A 1 568 ? 0.741 55.123 3.685 1.00 63.75 568 THR A CA 1
ATOM 4464 C C . THR A 1 568 ? 0.393 54.012 4.678 1.00 63.75 568 THR A C 1
ATOM 4466 O O . THR A 1 568 ? 0.277 54.298 5.863 1.00 63.75 568 THR A O 1
ATOM 4469 N N . SER A 1 569 ? 0.215 52.762 4.224 1.00 83.81 569 SER A N 1
ATOM 4470 C CA . SER A 1 569 ? -0.211 51.638 5.075 1.00 83.81 569 SER A CA 1
ATOM 4471 C C . SER A 1 569 ? 0.151 50.254 4.512 1.00 83.81 569 SER A C 1
ATOM 4473 O O . SER A 1 569 ? 0.205 50.060 3.291 1.00 83.81 569 SER A O 1
ATOM 4475 N N . THR A 1 570 ? 0.342 49.270 5.398 1.00 85.88 570 THR A N 1
ATOM 4476 C CA . THR A 1 570 ? 0.585 47.849 5.056 1.00 85.88 570 THR A CA 1
ATOM 4477 C C . THR A 1 570 ? -0.566 47.279 4.244 1.00 85.88 570 THR A C 1
ATOM 4479 O O . THR A 1 570 ? -0.372 46.600 3.233 1.00 85.88 570 THR A O 1
ATOM 4482 N N . ARG A 1 571 ? -1.788 47.604 4.671 1.00 89.00 571 ARG A N 1
ATOM 4483 C CA . ARG A 1 571 ? -3.022 47.205 4.006 1.00 89.00 571 ARG A CA 1
ATOM 4484 C C . ARG A 1 571 ? -3.051 47.676 2.554 1.00 89.00 571 ARG A C 1
ATOM 4486 O O . ARG A 1 571 ? -3.371 46.885 1.666 1.00 89.00 571 ARG A O 1
ATOM 4493 N N . GLN A 1 572 ? -2.675 48.931 2.294 1.00 87.06 572 GLN A N 1
ATOM 4494 C CA . GLN A 1 572 ? -2.634 49.461 0.931 1.00 87.06 572 GLN A CA 1
ATOM 4495 C C . GLN A 1 572 ? -1.553 48.776 0.084 1.00 87.06 572 GLN A C 1
ATOM 4497 O O . GLN A 1 572 ? -1.802 48.468 -1.083 1.00 87.06 572 GLN A O 1
ATOM 4502 N N . ALA A 1 573 ? -0.384 48.479 0.664 1.00 87.31 573 ALA A N 1
ATOM 4503 C CA . ALA A 1 573 ? 0.681 47.744 -0.021 1.00 87.31 573 ALA A CA 1
ATOM 4504 C C . ALA A 1 573 ? 0.219 46.341 -0.454 1.00 87.31 573 ALA A C 1
ATOM 4506 O O . ALA A 1 573 ? 0.382 45.953 -1.613 1.00 87.31 573 ALA A O 1
ATOM 4507 N N . MET A 1 574 ? -0.419 45.597 0.457 1.00 90.94 574 MET A N 1
ATOM 4508 C CA . MET A 1 574 ? -0.949 44.258 0.181 1.00 90.94 574 MET A CA 1
ATOM 4509 C C . MET A 1 574 ? -2.100 44.290 -0.829 1.00 90.94 574 MET A C 1
ATOM 4511 O O . MET A 1 574 ? -2.128 43.465 -1.740 1.00 90.94 574 MET A O 1
ATOM 4515 N N . LEU A 1 575 ? -3.022 45.254 -0.716 1.00 91.81 575 LEU A N 1
ATOM 4516 C CA . LEU A 1 575 ? -4.100 45.448 -1.690 1.00 91.81 575 LEU A CA 1
ATOM 4517 C C . LEU A 1 575 ? -3.542 45.663 -3.097 1.00 91.81 575 LEU A C 1
ATOM 4519 O O . LEU A 1 575 ? -3.998 45.029 -4.049 1.00 91.81 575 LEU A O 1
ATOM 4523 N N . ASN A 1 576 ? -2.529 46.514 -3.233 1.00 89.81 576 ASN A N 1
ATOM 4524 C CA . ASN A 1 576 ? -1.933 46.777 -4.533 1.00 89.81 576 ASN A CA 1
ATOM 4525 C C . ASN A 1 576 ? -1.195 45.545 -5.088 1.00 89.81 576 ASN A C 1
ATOM 4527 O O . ASN A 1 576 ? -1.340 45.241 -6.272 1.00 89.81 576 ASN A O 1
ATOM 4531 N N . LEU A 1 577 ? -0.472 44.793 -4.248 1.00 92.38 577 LEU A N 1
ATOM 4532 C CA . LEU A 1 577 ? 0.142 43.514 -4.634 1.00 92.38 577 LEU A CA 1
ATOM 4533 C C . LEU A 1 577 ? -0.899 42.513 -5.158 1.00 92.38 577 LEU A C 1
ATOM 4535 O O . LEU A 1 577 ? -0.702 41.924 -6.222 1.00 92.38 577 LEU A O 1
ATOM 4539 N N . MET A 1 578 ? -2.029 42.369 -4.462 1.00 95.12 578 MET A N 1
ATOM 4540 C CA . MET A 1 578 ? -3.132 41.505 -4.894 1.00 95.12 578 MET A CA 1
ATOM 4541 C C . MET A 1 578 ? -3.717 41.950 -6.242 1.00 95.12 578 MET A C 1
ATOM 4543 O O . MET A 1 578 ? -3.942 41.119 -7.120 1.00 95.12 578 MET A O 1
ATOM 4547 N N . ILE A 1 579 ? -3.911 43.256 -6.450 1.00 92.56 579 ILE A N 1
ATOM 4548 C CA . ILE A 1 579 ? -4.404 43.804 -7.726 1.00 92.56 579 ILE A CA 1
ATOM 4549 C C . ILE A 1 579 ? -3.415 43.525 -8.868 1.00 92.56 579 ILE A C 1
ATOM 4551 O O . ILE A 1 579 ? -3.835 43.150 -9.965 1.00 92.56 579 ILE A O 1
ATOM 4555 N N . ILE A 1 580 ? -2.107 43.668 -8.624 1.00 90.62 580 ILE A N 1
ATOM 4556 C CA . ILE A 1 580 ? -1.066 43.356 -9.614 1.00 90.62 580 ILE A CA 1
ATOM 4557 C C . ILE A 1 580 ? -1.114 41.873 -9.993 1.00 90.62 580 ILE A C 1
ATOM 4559 O O . ILE A 1 580 ? -1.111 41.541 -11.182 1.00 90.62 580 ILE A O 1
ATOM 4563 N N . GLN A 1 581 ? -1.200 40.978 -9.005 1.00 93.38 581 GLN A N 1
ATOM 4564 C CA . GLN A 1 581 ? -1.321 39.542 -9.255 1.00 93.38 581 GLN A CA 1
ATOM 4565 C C . GLN A 1 581 ? -2.597 39.206 -10.032 1.00 93.38 581 GLN A C 1
ATOM 4567 O O . GLN A 1 581 ? -2.524 38.470 -11.013 1.00 93.38 581 GLN A O 1
ATOM 4572 N N . GLU A 1 582 ? -3.746 39.782 -9.665 1.00 93.94 582 GLU A N 1
ATOM 4573 C CA . GLU A 1 582 ? -5.020 39.535 -10.349 1.00 93.94 582 GLU A CA 1
ATOM 4574 C C . GLU A 1 582 ? -4.972 39.989 -11.817 1.00 93.94 582 GLU A C 1
ATOM 4576 O O . GLU A 1 582 ? -5.378 39.252 -12.721 1.00 93.94 582 GLU A O 1
ATOM 4581 N N . LYS A 1 583 ? -4.420 41.182 -12.075 1.00 91.25 583 LYS A N 1
ATOM 4582 C CA . LYS A 1 583 ? -4.254 41.722 -13.430 1.00 91.25 583 LYS A CA 1
ATOM 4583 C C . LYS A 1 583 ? -3.358 40.828 -14.288 1.00 91.25 583 LYS A C 1
ATOM 4585 O O . LYS A 1 583 ? -3.710 40.540 -15.430 1.00 91.25 583 LYS A O 1
ATOM 4590 N N . ASN A 1 584 ? -2.232 40.373 -13.744 1.00 88.88 584 ASN A N 1
ATOM 4591 C CA . ASN A 1 584 ? -1.286 39.525 -14.468 1.00 88.88 584 ASN A CA 1
ATOM 4592 C C . ASN A 1 584 ? -1.808 38.088 -14.648 1.00 88.88 584 ASN A C 1
ATOM 4594 O O . ASN A 1 584 ? -1.603 37.481 -15.692 1.00 88.88 584 ASN A O 1
ATOM 4598 N N . LEU A 1 585 ? -2.546 37.529 -13.686 1.00 89.75 585 LEU A N 1
ATOM 4599 C CA . LEU A 1 585 ? -3.134 36.189 -13.814 1.00 89.75 585 LEU A CA 1
ATOM 4600 C C . LEU A 1 585 ? -4.203 36.100 -14.906 1.00 89.75 585 LEU A C 1
ATOM 4602 O O . LEU A 1 585 ? -4.340 35.038 -15.525 1.00 89.75 585 LEU A O 1
ATOM 4606 N N . LYS A 1 586 ? -4.927 37.198 -15.164 1.00 86.12 586 LYS A N 1
ATOM 4607 C CA . LYS A 1 586 ? -5.902 37.311 -16.264 1.00 86.12 586 LYS A CA 1
ATOM 4608 C C . LYS A 1 586 ? -5.241 37.222 -17.642 1.00 86.12 586 LYS A C 1
ATOM 4610 O O . LYS A 1 586 ? -5.874 36.759 -18.584 1.00 86.12 586 LYS A O 1
ATOM 4615 N N . THR A 1 587 ? -3.977 37.628 -17.766 1.00 81.81 587 THR A N 1
ATOM 4616 C CA . THR A 1 587 ? -3.240 37.631 -19.039 1.00 81.81 587 THR A CA 1
ATOM 4617 C C . THR A 1 587 ? -2.351 36.403 -19.239 1.00 81.81 587 THR A C 1
ATOM 4619 O O . THR A 1 587 ? -1.726 36.295 -20.290 1.00 81.81 587 THR A O 1
ATOM 4622 N N . LEU A 1 588 ? -2.298 35.467 -18.280 1.00 81.88 588 LEU A N 1
ATOM 4623 C CA . LEU A 1 588 ? -1.446 34.273 -18.331 1.00 81.88 588 LEU A CA 1
ATOM 4624 C C . LEU A 1 588 ? -2.168 33.047 -18.933 1.00 81.88 588 LEU A C 1
ATOM 4626 O O . LEU A 1 588 ? -2.892 32.344 -18.218 1.00 81.88 588 LEU A O 1
ATOM 4630 N N . PRO A 1 589 ? -1.931 32.700 -20.215 1.00 68.19 589 PRO A N 1
ATOM 4631 C CA . PRO A 1 589 ? -2.398 31.446 -20.793 1.00 68.19 589 PRO A CA 1
ATOM 4632 C C . PRO A 1 589 ? -1.483 30.273 -20.405 1.00 68.19 589 PRO A C 1
ATOM 4634 O O . PRO A 1 589 ? -0.250 30.373 -20.397 1.00 68.19 589 PRO A O 1
ATOM 4637 N N . GLY A 1 590 ? -2.070 29.105 -20.149 1.00 65.06 590 GLY A N 1
ATOM 4638 C CA . GLY A 1 590 ? -1.290 27.898 -19.885 1.00 65.06 590 GLY A CA 1
ATOM 4639 C C . GLY A 1 590 ? -2.116 26.724 -19.381 1.00 65.06 590 GLY A C 1
ATOM 4640 O O . GLY A 1 590 ? -3.128 26.921 -18.719 1.00 65.06 590 GLY A O 1
ATOM 4641 N N . LYS A 1 591 ? -1.652 25.511 -19.696 1.00 68.56 591 LYS A N 1
ATOM 4642 C CA . LYS A 1 591 ? -2.082 24.257 -19.063 1.00 68.56 591 LYS A CA 1
ATOM 4643 C C . LYS A 1 591 ? -1.235 24.008 -17.810 1.00 68.56 591 LYS A C 1
ATOM 4645 O O . LYS A 1 591 ? -0.074 24.426 -17.796 1.00 68.56 591 LYS A O 1
ATOM 4650 N N . PHE A 1 592 ? -1.782 23.269 -16.846 1.00 76.94 592 PHE A N 1
ATOM 4651 C CA . PHE A 1 592 ? -1.098 22.830 -15.620 1.00 76.94 592 PHE A CA 1
ATOM 4652 C C . PHE A 1 592 ? -0.711 23.970 -14.659 1.00 76.94 592 PHE A C 1
ATOM 4654 O O . PHE A 1 592 ? 0.368 23.947 -14.067 1.00 76.94 592 PHE A O 1
ATOM 4661 N N . GLN A 1 593 ? -1.539 25.018 -14.578 1.00 84.19 593 GLN A N 1
ATOM 4662 C CA . GLN A 1 593 ? -1.283 26.184 -13.719 1.00 84.19 593 GLN A CA 1
ATOM 4663 C C . GLN A 1 593 ? -1.501 25.890 -12.229 1.00 84.19 593 GLN A C 1
ATOM 4665 O O . GLN A 1 593 ? -1.082 26.685 -11.392 1.00 84.19 593 GLN A O 1
ATOM 4670 N N . ASP A 1 594 ? -2.080 24.736 -11.918 1.00 81.81 594 ASP A N 1
ATOM 4671 C CA . ASP A 1 594 ? -2.173 24.107 -10.606 1.00 81.81 594 ASP A CA 1
ATOM 4672 C C . ASP A 1 594 ? -0.811 23.612 -10.085 1.00 81.81 594 ASP A C 1
ATOM 4674 O O . ASP A 1 594 ? -0.623 23.466 -8.881 1.00 81.81 594 ASP A O 1
ATOM 4678 N N . LEU A 1 595 ? 0.175 23.406 -10.969 1.00 81.69 595 LEU A N 1
ATOM 4679 C CA . LEU A 1 595 ? 1.478 22.825 -10.609 1.00 81.69 595 LEU A CA 1
ATOM 4680 C C . LEU A 1 595 ? 2.632 23.841 -10.558 1.00 81.69 595 LEU A C 1
ATOM 4682 O O . LEU A 1 595 ? 3.773 23.483 -10.232 1.00 81.69 595 LEU A O 1
ATOM 4686 N N . TYR A 1 596 ? 2.374 25.101 -10.915 1.00 90.00 596 TYR A N 1
ATOM 4687 C CA . TYR A 1 596 ? 3.390 26.149 -10.928 1.00 90.00 596 TYR A CA 1
ATOM 4688 C C . TYR A 1 596 ? 2.847 27.521 -10.537 1.00 90.00 596 TYR A C 1
ATOM 4690 O O . TYR A 1 596 ? 1.660 27.811 -10.677 1.00 90.00 596 TYR A O 1
ATOM 4698 N N . HIS A 1 597 ? 3.759 28.397 -10.122 1.00 93.38 597 HIS A N 1
ATOM 4699 C CA . HIS A 1 597 ? 3.474 29.795 -9.834 1.00 93.38 597 HIS A CA 1
ATOM 4700 C C . HIS A 1 597 ? 4.395 30.739 -10.624 1.00 93.38 597 HIS A C 1
ATOM 4702 O O . HIS A 1 597 ? 5.459 30.353 -11.125 1.00 93.38 597 HIS A O 1
ATOM 4708 N N . SER A 1 598 ? 3.968 31.993 -10.746 1.00 92.56 598 SER A N 1
ATOM 4709 C CA . SER A 1 598 ? 4.757 33.115 -11.278 1.00 92.56 598 SER A CA 1
ATOM 4710 C C . SER A 1 598 ? 5.162 34.056 -10.138 1.00 92.56 598 SER A C 1
ATOM 4712 O O . SER A 1 598 ? 4.551 34.008 -9.082 1.00 92.56 598 SER A O 1
ATOM 4714 N N . ARG A 1 599 ? 6.198 34.891 -10.305 1.00 90.56 599 ARG A N 1
ATOM 4715 C CA . ARG A 1 599 ? 6.652 35.833 -9.250 1.00 90.56 599 ARG A CA 1
ATOM 4716 C C . ARG A 1 599 ? 6.060 37.242 -9.357 1.00 90.56 599 ARG A C 1
ATOM 4718 O O . ARG A 1 599 ? 6.092 37.987 -8.390 1.00 90.56 599 ARG A O 1
ATOM 4725 N N . PHE A 1 600 ? 5.469 37.587 -10.504 1.00 89.06 600 PHE A N 1
ATOM 4726 C CA . PHE A 1 600 ? 4.748 38.850 -10.756 1.00 89.06 600 PHE A CA 1
ATOM 4727 C C . PHE A 1 600 ? 5.561 40.149 -10.590 1.00 89.06 600 PHE A C 1
ATOM 4729 O O . PHE A 1 600 ? 4.998 41.232 -10.703 1.00 89.06 600 PHE A O 1
ATOM 4736 N N . ASP A 1 601 ? 6.877 40.052 -10.411 1.00 85.88 601 ASP A N 1
ATOM 4737 C CA . ASP A 1 601 ? 7.816 41.174 -10.280 1.00 85.88 601 ASP A CA 1
ATOM 4738 C C . ASP A 1 601 ? 8.357 41.689 -11.632 1.00 85.88 601 ASP A C 1
ATOM 4740 O O . ASP A 1 601 ? 9.218 42.570 -11.704 1.00 85.88 601 ASP A O 1
ATOM 4744 N N . GLY A 1 602 ? 7.878 41.105 -12.735 1.00 83.06 602 GLY A N 1
ATOM 4745 C CA . GLY A 1 602 ? 8.375 41.382 -14.080 1.00 83.06 602 GLY A CA 1
ATOM 4746 C C . GLY A 1 602 ? 9.846 40.998 -14.271 1.00 83.06 602 GLY A C 1
ATOM 4747 O O . GLY A 1 602 ? 10.495 41.528 -15.178 1.00 83.06 602 GLY A O 1
ATOM 4748 N N . SER A 1 603 ? 10.397 40.137 -13.407 1.00 85.69 603 SER A N 1
ATOM 4749 C CA . SER A 1 603 ? 11.725 39.565 -13.602 1.00 85.69 603 SER A CA 1
ATOM 4750 C C . SER A 1 603 ? 11.723 38.642 -14.819 1.00 85.69 603 SER A C 1
ATOM 4752 O O . SER A 1 603 ? 10.784 37.885 -15.066 1.00 85.69 603 SER A O 1
ATOM 4754 N N . SER A 1 604 ? 12.795 38.721 -15.602 1.00 90.44 604 SER A N 1
ATOM 4755 C CA . SER A 1 604 ? 13.029 37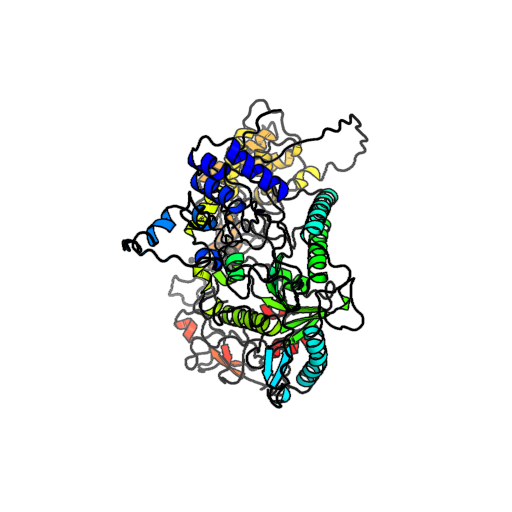.831 -16.733 1.00 90.44 604 SER A CA 1
ATOM 4756 C C . SER A 1 604 ? 14.270 36.996 -16.474 1.00 90.44 604 SER A C 1
ATOM 4758 O O . SER A 1 604 ? 15.264 37.524 -15.979 1.00 90.44 604 SER A O 1
ATOM 4760 N N . ILE A 1 605 ? 14.244 35.724 -16.861 1.00 90.94 605 ILE A N 1
ATOM 4761 C CA . ILE A 1 605 ? 15.391 34.827 -16.704 1.00 90.94 605 ILE A CA 1
ATOM 4762 C C . ILE A 1 605 ? 16.064 34.638 -18.058 1.00 90.94 605 ILE A C 1
ATOM 4764 O O . ILE A 1 605 ? 15.437 34.203 -19.027 1.00 90.94 605 ILE A O 1
ATOM 4768 N N . THR A 1 606 ? 17.358 34.941 -18.129 1.00 94.50 606 THR A N 1
ATOM 4769 C CA . THR A 1 606 ? 18.171 34.561 -19.285 1.00 94.50 606 THR A CA 1
ATOM 4770 C C . THR A 1 606 ? 18.373 33.057 -19.254 1.00 94.50 606 THR A C 1
ATOM 4772 O O . THR A 1 606 ? 18.878 32.501 -18.281 1.00 94.50 606 THR A O 1
ATOM 4775 N N . THR A 1 607 ? 17.961 32.400 -20.329 1.00 93.25 607 THR A N 1
ATOM 4776 C CA . THR A 1 607 ? 18.087 30.958 -20.493 1.00 93.25 607 THR A CA 1
ATOM 4777 C C . THR A 1 607 ? 18.948 30.629 -21.698 1.00 93.25 607 THR A C 1
ATOM 4779 O O . THR A 1 607 ? 18.912 31.334 -22.709 1.00 93.25 607 THR A O 1
ATOM 4782 N N . SER A 1 608 ? 19.692 29.536 -21.623 1.00 91.75 608 SER A N 1
ATOM 4783 C CA . SER A 1 608 ? 20.506 29.032 -22.716 1.00 91.75 608 SER A CA 1
ATOM 4784 C C . SER A 1 608 ? 20.241 27.558 -22.976 1.00 91.75 608 SER A C 1
ATOM 4786 O O . SER A 1 608 ? 19.840 26.776 -22.114 1.00 91.75 608 SER A O 1
ATOM 4788 N N . CYS A 1 609 ? 20.407 27.163 -24.232 1.00 87.31 609 CYS A N 1
ATOM 4789 C CA . CYS A 1 609 ? 20.483 25.756 -24.583 1.00 87.31 609 CYS A CA 1
ATOM 4790 C C . CYS A 1 609 ? 21.760 25.157 -23.980 1.00 87.31 609 CYS A C 1
ATOM 4792 O O . CYS A 1 609 ? 22.744 25.863 -23.805 1.00 87.31 609 CYS A O 1
ATOM 4794 N N . ILE A 1 610 ? 21.781 23.842 -23.758 1.00 81.88 610 ILE A N 1
ATOM 4795 C CA . ILE A 1 610 ? 22.936 23.119 -23.194 1.00 81.88 610 ILE A CA 1
ATOM 4796 C C . ILE A 1 610 ? 24.235 23.363 -23.985 1.00 81.88 610 ILE A C 1
ATOM 4798 O O . ILE A 1 610 ? 25.309 23.395 -23.401 1.00 81.88 610 ILE A O 1
ATOM 4802 N N . CYS A 1 611 ? 24.158 23.585 -25.302 1.00 81.56 611 CYS A N 1
ATOM 4803 C CA . CYS A 1 611 ? 25.338 23.939 -26.105 1.00 81.56 611 CYS A CA 1
ATOM 4804 C C . CYS A 1 611 ? 25.812 25.396 -25.945 1.00 81.56 611 CYS A C 1
ATOM 4806 O O . CYS A 1 611 ? 26.751 25.798 -26.621 1.00 81.56 611 CYS A O 1
ATOM 4808 N N . GLY A 1 612 ? 25.118 26.231 -25.169 1.00 83.31 612 GLY A N 1
ATOM 4809 C CA . GLY A 1 612 ? 25.406 27.657 -24.977 1.00 83.31 612 GLY A CA 1
ATOM 4810 C C . GLY A 1 612 ? 25.074 28.572 -26.166 1.00 83.31 612 GLY A C 1
ATOM 4811 O O . GLY A 1 612 ? 24.945 29.780 -25.989 1.00 83.31 612 GLY A O 1
ATOM 4812 N N . LEU A 1 613 ? 24.878 28.024 -27.372 1.00 81.75 613 LEU A N 1
ATOM 4813 C CA . LEU A 1 613 ? 24.754 28.810 -28.612 1.00 81.75 613 LEU A CA 1
ATOM 4814 C C . LEU A 1 613 ? 23.386 29.466 -28.828 1.00 81.75 613 LEU A C 1
ATOM 4816 O O . LEU A 1 613 ? 23.267 30.424 -29.583 1.00 81.75 613 LEU A O 1
ATOM 4820 N N . THR A 1 614 ? 22.326 28.941 -28.215 1.00 85.50 614 THR A N 1
ATOM 4821 C CA . THR A 1 614 ? 20.985 29.538 -28.297 1.00 85.50 614 THR A CA 1
ATOM 4822 C C . THR A 1 614 ? 20.621 30.107 -26.950 1.00 85.50 614 THR A C 1
ATOM 4824 O O . THR A 1 614 ? 20.419 29.343 -26.010 1.00 85.50 614 THR A O 1
ATOM 4827 N N . LYS A 1 615 ? 20.498 31.430 -26.885 1.00 90.62 615 LYS A N 1
ATOM 4828 C CA . LYS A 1 615 ? 20.060 32.151 -25.695 1.00 90.62 615 LYS A CA 1
ATOM 4829 C C . LYS A 1 615 ? 18.687 32.760 -25.924 1.00 90.62 615 LYS A C 1
ATOM 4831 O O . LYS A 1 615 ? 18.370 33.212 -27.025 1.00 90.62 615 LYS A O 1
ATOM 4836 N N . ARG A 1 616 ? 17.858 32.754 -24.889 1.00 90.00 616 ARG A N 1
ATOM 4837 C CA . ARG A 1 616 ? 16.533 33.365 -24.900 1.00 90.00 616 ARG A CA 1
ATOM 4838 C C . ARG A 1 616 ? 16.234 33.944 -23.531 1.00 90.00 616 ARG A C 1
ATOM 4840 O O . ARG A 1 616 ? 16.457 33.298 -22.515 1.00 90.00 616 ARG A O 1
ATOM 4847 N N . VAL A 1 617 ? 15.661 35.135 -23.521 1.00 92.62 617 VAL A N 1
ATOM 4848 C CA . VAL A 1 617 ? 15.111 35.729 -22.306 1.00 92.62 617 VAL A CA 1
ATOM 4849 C C . VAL A 1 617 ? 13.692 35.191 -22.114 1.00 92.62 617 VAL A C 1
ATOM 4851 O O . VAL A 1 617 ? 12.821 35.428 -22.958 1.00 92.62 617 VAL A O 1
ATOM 4854 N N . ASP A 1 618 ? 13.470 34.425 -21.045 1.00 90.56 618 ASP A N 1
ATOM 4855 C CA . ASP A 1 618 ? 12.133 34.038 -20.597 1.00 90.56 618 ASP A CA 1
ATOM 4856 C C . ASP A 1 618 ? 11.529 35.214 -19.831 1.00 90.56 618 ASP A C 1
ATOM 4858 O O . ASP A 1 618 ? 11.948 35.526 -18.717 1.00 90.56 618 ASP A O 1
ATOM 4862 N N . LYS A 1 619 ? 10.583 35.902 -20.475 1.00 88.88 619 LYS A N 1
ATOM 4863 C CA . LYS A 1 619 ? 9.894 37.068 -19.908 1.00 88.88 619 LYS A CA 1
ATOM 4864 C C . LYS A 1 619 ? 8.849 36.680 -18.862 1.00 88.88 619 LYS A C 1
ATOM 4866 O O . LYS A 1 619 ? 8.479 37.527 -18.063 1.00 88.88 619 LYS A O 1
ATOM 4871 N N . ASP A 1 620 ? 8.427 35.415 -18.858 1.00 87.12 620 ASP A N 1
ATOM 4872 C CA . ASP A 1 620 ? 7.390 34.892 -17.971 1.00 87.12 620 ASP A CA 1
ATOM 4873 C C . ASP A 1 620 ? 7.901 33.620 -17.276 1.00 87.12 620 ASP A C 1
ATOM 4875 O O . ASP A 1 620 ? 7.425 32.510 -17.572 1.00 87.12 620 ASP A O 1
ATOM 4879 N N . PRO A 1 621 ? 8.906 33.736 -16.388 1.00 91.19 621 PRO A N 1
ATOM 4880 C CA . PRO A 1 621 ? 9.473 32.581 -15.718 1.00 91.19 621 PRO A CA 1
ATOM 4881 C C . PRO A 1 621 ? 8.430 31.888 -14.835 1.00 91.19 621 PRO A C 1
ATOM 4883 O O . PRO A 1 621 ? 7.581 32.518 -14.197 1.00 91.19 621 PRO A O 1
ATOM 4886 N N . ARG A 1 622 ? 8.493 30.554 -14.816 1.00 92.19 622 ARG A N 1
ATOM 4887 C CA . ARG A 1 622 ? 7.583 29.694 -14.050 1.00 92.19 622 ARG A CA 1
ATOM 4888 C C . ARG A 1 622 ? 8.379 28.896 -13.038 1.00 92.19 622 ARG A C 1
ATOM 4890 O O . ARG A 1 622 ? 9.446 28.382 -13.375 1.00 92.19 622 ARG A O 1
ATOM 4897 N N . PHE A 1 623 ? 7.833 28.756 -11.840 1.00 92.62 623 PHE A N 1
ATOM 4898 C CA . PHE A 1 623 ? 8.474 28.062 -10.730 1.00 92.62 623 PHE A CA 1
ATOM 4899 C C . PHE A 1 623 ? 7.564 26.965 -10.198 1.00 92.62 623 PHE A C 1
ATOM 4901 O O . PHE A 1 623 ? 6.343 27.107 -10.191 1.00 92.62 623 PHE A O 1
ATOM 4908 N N . SER A 1 624 ? 8.155 25.844 -9.803 1.00 88.25 624 SER A N 1
ATOM 4909 C CA . SER A 1 624 ? 7.398 24.680 -9.353 1.00 88.25 624 SER A CA 1
ATOM 4910 C C . SER A 1 624 ? 6.763 24.909 -7.984 1.00 88.25 624 SER A C 1
ATOM 4912 O O . SER A 1 624 ? 7.450 25.314 -7.050 1.00 88.25 624 SER A O 1
ATOM 4914 N N . CYS A 1 625 ? 5.483 24.554 -7.844 1.00 84.19 625 CYS A N 1
ATOM 4915 C CA . CYS A 1 625 ? 4.846 24.468 -6.527 1.00 84.19 625 CYS A CA 1
ATOM 4916 C C . CYS A 1 625 ? 5.341 23.259 -5.718 1.00 84.19 625 CYS A C 1
ATOM 4918 O O . CYS A 1 625 ? 5.371 23.310 -4.495 1.00 84.19 625 CYS A O 1
ATOM 4920 N N . LEU A 1 626 ? 5.772 22.193 -6.404 1.00 76.88 626 LEU A N 1
ATOM 4921 C CA . LEU A 1 626 ? 6.223 20.935 -5.795 1.00 76.88 626 LEU A CA 1
ATOM 4922 C C . LEU A 1 626 ? 7.701 20.964 -5.385 1.00 76.88 626 LEU A C 1
ATOM 4924 O O . LEU A 1 626 ? 8.107 20.300 -4.437 1.00 76.88 626 LEU A O 1
ATOM 4928 N N . ARG A 1 627 ? 8.534 21.704 -6.126 1.00 74.88 627 ARG A N 1
ATOM 4929 C CA . ARG A 1 627 ? 9.947 21.929 -5.796 1.00 74.88 627 ARG A CA 1
ATOM 4930 C C . ARG A 1 627 ? 10.199 23.410 -5.637 1.00 74.88 627 ARG A C 1
ATOM 4932 O O . ARG A 1 627 ? 10.540 24.103 -6.595 1.00 74.88 627 ARG A O 1
ATOM 4939 N N . VAL A 1 628 ? 10.023 23.858 -4.405 1.00 80.44 628 VAL A N 1
ATOM 4940 C CA . VAL A 1 628 ? 10.169 25.249 -4.000 1.00 80.44 628 VAL A CA 1
ATOM 4941 C C . VAL A 1 628 ? 11.475 25.848 -4.527 1.00 80.44 628 VAL A C 1
ATOM 4943 O O . VAL A 1 628 ? 12.553 25.290 -4.336 1.00 80.44 628 VAL A O 1
ATOM 4946 N N . GLY A 1 629 ? 11.365 26.974 -5.233 1.00 79.69 629 GLY A N 1
ATOM 4947 C CA . GLY A 1 629 ? 12.507 27.698 -5.795 1.00 79.69 629 GLY A CA 1
ATOM 4948 C C . GLY A 1 629 ? 13.033 27.165 -7.133 1.00 79.69 629 GLY A C 1
ATOM 4949 O O . GLY A 1 629 ? 13.872 27.827 -7.742 1.00 79.69 629 GLY A O 1
ATOM 4950 N N . PHE A 1 630 ? 12.535 26.029 -7.642 1.00 87.94 630 PHE A N 1
ATOM 4951 C CA . PHE A 1 630 ? 13.005 25.477 -8.915 1.00 87.94 630 PHE A CA 1
ATOM 4952 C C . PHE A 1 630 ? 12.299 26.120 -10.112 1.00 87.94 630 PHE A C 1
ATOM 4954 O O . PHE A 1 630 ? 11.074 26.053 -10.245 1.00 87.94 630 PHE A O 1
ATOM 4961 N N . TYR A 1 631 ? 13.090 26.668 -11.032 1.00 91.56 631 TYR A N 1
ATOM 4962 C CA . TYR A 1 631 ? 12.633 27.159 -12.329 1.00 91.56 631 TYR A CA 1
ATOM 4963 C C . TYR A 1 631 ? 12.206 26.008 -13.253 1.00 91.56 631 TYR A C 1
ATOM 4965 O O . TYR A 1 631 ? 12.840 24.954 -13.312 1.00 91.56 631 TYR A O 1
ATOM 4973 N N . ILE A 1 632 ? 11.140 26.212 -14.022 1.00 90.25 632 ILE A N 1
ATOM 4974 C CA . ILE A 1 632 ? 10.628 25.227 -14.976 1.00 90.25 632 ILE A CA 1
ATOM 4975 C C . ILE A 1 632 ? 11.216 25.516 -16.356 1.00 90.25 632 ILE A C 1
ATOM 4977 O O . ILE A 1 632 ? 10.800 26.449 -17.046 1.00 90.25 632 ILE A O 1
ATOM 4981 N N . ALA A 1 633 ? 12.155 24.671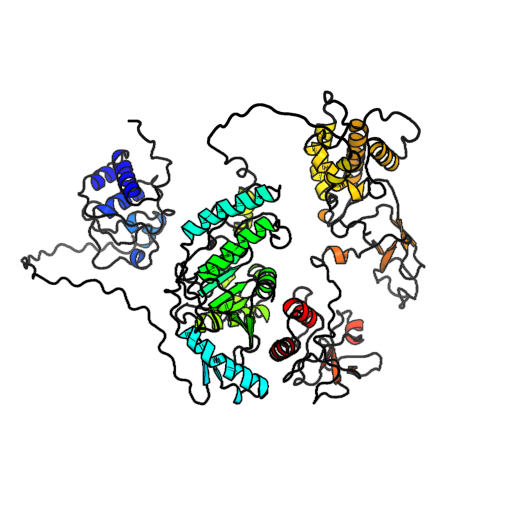 -16.777 1.00 89.44 633 ALA A N 1
ATOM 4982 C CA . ALA A 1 633 ? 12.884 24.824 -18.027 1.00 89.44 633 ALA A CA 1
ATOM 4983 C C . ALA A 1 633 ? 11.947 24.826 -19.243 1.00 89.44 633 ALA A C 1
ATOM 4985 O O . ALA A 1 633 ? 11.190 23.875 -19.481 1.00 89.44 633 ALA A O 1
ATOM 4986 N N . ARG A 1 634 ? 12.044 25.885 -20.055 1.00 86.69 634 ARG A N 1
ATOM 4987 C CA . ARG A 1 634 ? 11.300 26.014 -21.314 1.00 86.69 634 ARG A CA 1
ATOM 4988 C C . ARG A 1 634 ? 11.849 25.074 -22.371 1.00 86.69 634 ARG A C 1
ATOM 4990 O O . ARG A 1 634 ? 12.989 24.629 -22.315 1.00 86.69 634 ARG A O 1
ATOM 4997 N N . GLN A 1 635 ? 11.031 24.805 -23.375 1.00 85.06 635 GLN A N 1
ATOM 4998 C CA . GLN A 1 635 ? 11.401 23.995 -24.523 1.00 85.06 635 GLN A CA 1
ATOM 4999 C C . GLN A 1 635 ? 11.498 24.860 -25.787 1.00 85.06 635 GLN A C 1
ATOM 5001 O O . GLN A 1 635 ? 10.688 25.761 -25.998 1.00 85.06 635 GLN A O 1
ATOM 5006 N N . THR A 1 636 ? 12.493 24.600 -26.636 1.00 81.69 636 THR A N 1
ATOM 5007 C CA . THR A 1 636 ? 12.720 25.301 -27.905 1.00 81.69 636 THR A CA 1
ATOM 5008 C C . THR A 1 636 ? 13.119 24.334 -29.013 1.00 81.69 636 THR A C 1
ATOM 5010 O O . THR A 1 636 ? 13.850 23.380 -28.776 1.00 81.69 636 THR A O 1
ATOM 5013 N N . LYS A 1 637 ? 12.686 24.608 -30.245 1.00 81.31 637 LYS A N 1
ATOM 5014 C CA . LYS A 1 637 ? 13.174 23.935 -31.464 1.00 81.31 637 LYS A CA 1
ATOM 5015 C C . LYS A 1 637 ? 14.164 24.800 -32.255 1.00 81.31 637 LYS A C 1
ATOM 5017 O O . LYS A 1 637 ? 14.616 24.404 -33.319 1.00 81.31 637 LYS A O 1
ATOM 5022 N N . ALA A 1 638 ? 14.470 26.001 -31.758 1.00 76.56 638 ALA A N 1
ATOM 5023 C CA . ALA A 1 638 ? 15.213 27.016 -32.503 1.00 76.56 638 ALA A CA 1
ATOM 5024 C C . ALA A 1 638 ? 16.740 26.844 -32.453 1.00 76.56 638 ALA A C 1
ATOM 5026 O O . ALA A 1 638 ? 17.446 27.521 -33.196 1.00 76.56 638 ALA A O 1
ATOM 5027 N N . CYS A 1 639 ? 17.266 25.964 -31.594 1.00 79.25 639 CYS A N 1
ATOM 5028 C CA . CYS A 1 639 ? 18.701 25.702 -31.568 1.00 79.25 639 CYS A CA 1
ATOM 5029 C C . CYS A 1 639 ? 19.116 25.006 -32.865 1.00 79.25 639 CYS A C 1
ATOM 5031 O O . CYS A 1 639 ? 18.504 24.007 -33.224 1.00 79.25 639 CYS A O 1
ATOM 5033 N N . ARG A 1 640 ? 20.141 25.524 -33.554 1.00 76.88 640 ARG A N 1
ATOM 5034 C CA . ARG A 1 640 ? 20.696 24.963 -34.806 1.00 76.88 640 ARG A CA 1
ATOM 5035 C C . ARG A 1 640 ? 22.122 24.434 -34.659 1.00 76.88 640 ARG A C 1
ATOM 5037 O O . ARG A 1 640 ? 22.738 24.052 -35.644 1.00 76.88 640 ARG A O 1
ATOM 5044 N N . SER A 1 641 ? 22.652 24.430 -33.437 1.00 76.56 641 SER A N 1
ATOM 5045 C CA . SER A 1 641 ? 23.989 23.904 -33.161 1.00 76.56 641 SER A CA 1
ATOM 5046 C C . SER A 1 641 ? 24.103 22.455 -33.622 1.00 76.56 641 SER A C 1
ATOM 5048 O O . SER A 1 641 ? 23.233 21.655 -33.277 1.00 76.56 641 SER A O 1
ATOM 5050 N N . ALA A 1 642 ? 25.198 22.108 -34.302 1.00 71.69 642 ALA A N 1
ATOM 5051 C CA . ALA A 1 642 ? 25.516 20.728 -34.667 1.00 71.69 642 ALA A CA 1
ATOM 5052 C C . ALA A 1 642 ? 25.648 19.813 -33.431 1.00 71.69 642 ALA A C 1
ATOM 5054 O O . ALA A 1 642 ? 25.327 18.633 -33.499 1.00 71.69 642 ALA A O 1
ATOM 5055 N N . GLN A 1 643 ? 26.023 20.355 -32.264 1.00 72.62 643 GLN A N 1
ATOM 5056 C CA . GLN A 1 643 ? 26.061 19.589 -31.008 1.00 72.62 643 GLN A CA 1
ATOM 5057 C C . GLN A 1 643 ? 24.658 19.218 -30.507 1.00 72.62 643 GLN A C 1
ATOM 5059 O O . GLN A 1 643 ? 24.459 18.174 -29.894 1.00 72.62 643 GLN A O 1
ATOM 5064 N N . CYS A 1 644 ? 23.669 20.082 -30.746 1.00 70.06 644 CYS A N 1
ATOM 5065 C CA . CYS A 1 644 ? 22.285 19.844 -30.336 1.00 70.06 644 CYS A CA 1
ATOM 5066 C C . CYS A 1 644 ? 21.421 19.239 -31.448 1.00 70.06 644 CYS A C 1
ATOM 5068 O O . CYS A 1 644 ? 20.392 18.642 -31.134 1.00 70.06 644 CYS A O 1
ATOM 5070 N N . ASN A 1 645 ? 21.814 19.379 -32.714 1.00 69.81 645 ASN A N 1
ATOM 5071 C CA . ASN A 1 645 ? 21.137 18.852 -33.899 1.00 69.81 645 ASN A CA 1
ATOM 5072 C C . ASN A 1 645 ? 22.202 18.456 -34.940 1.00 69.81 645 ASN A C 1
ATOM 5074 O O . ASN A 1 645 ? 22.482 19.229 -35.856 1.00 69.81 645 ASN A O 1
ATOM 5078 N N . PRO A 1 646 ? 22.840 17.286 -34.774 1.00 60.69 646 PRO A N 1
ATOM 5079 C CA . PRO A 1 646 ? 23.932 16.851 -35.647 1.00 60.69 646 PRO A CA 1
ATOM 5080 C C . PRO A 1 646 ? 23.491 16.607 -37.099 1.00 60.69 646 PRO A C 1
ATOM 5082 O O . PRO A 1 646 ? 24.289 16.795 -38.011 1.00 60.69 646 PRO A O 1
ATOM 5085 N N . ASP A 1 647 ? 22.210 16.301 -37.330 1.00 57.84 647 ASP A N 1
ATOM 5086 C CA . ASP A 1 647 ? 21.618 16.224 -38.667 1.00 57.84 647 ASP A CA 1
ATOM 5087 C C . ASP A 1 647 ? 21.016 17.581 -39.059 1.00 57.84 647 ASP A C 1
ATOM 5089 O O . ASP A 1 647 ? 19.848 17.878 -38.800 1.00 57.84 647 ASP A O 1
ATOM 5093 N N . SER A 1 648 ? 21.821 18.420 -39.713 1.00 48.66 648 SER A N 1
ATOM 5094 C CA . SER A 1 648 ? 21.505 19.800 -40.130 1.00 48.66 648 SER A CA 1
ATOM 5095 C C . SER A 1 648 ? 20.305 19.960 -41.085 1.00 48.66 648 SER A C 1
ATOM 5097 O O . SER A 1 648 ? 20.013 21.074 -41.521 1.00 48.66 648 SER A O 1
ATOM 5099 N N . ARG A 1 649 ? 19.584 18.876 -41.408 1.00 50.69 649 ARG A N 1
ATOM 5100 C CA . ARG A 1 649 ? 18.497 18.843 -42.401 1.00 50.69 649 ARG A CA 1
ATOM 5101 C C . ARG A 1 649 ? 17.081 18.768 -41.814 1.00 50.69 649 ARG A C 1
ATOM 5103 O O . ARG A 1 649 ? 16.133 18.925 -42.575 1.00 50.69 649 ARG A O 1
ATOM 5110 N N . ALA A 1 650 ? 16.901 18.586 -40.500 1.00 50.12 650 ALA A N 1
ATOM 5111 C CA . ALA A 1 650 ? 15.567 18.513 -39.888 1.00 50.12 650 ALA A CA 1
ATOM 5112 C C . ALA A 1 650 ? 15.380 19.513 -38.729 1.00 50.12 650 ALA A C 1
ATOM 5114 O O . ALA A 1 650 ? 15.976 19.388 -37.661 1.00 50.12 650 ALA A O 1
ATOM 5115 N N . LEU A 1 651 ? 14.476 20.482 -38.912 1.00 53.03 651 LEU A N 1
ATOM 5116 C CA . LEU A 1 651 ? 13.879 21.292 -37.839 1.00 53.03 651 LEU A CA 1
ATOM 5117 C C . LEU A 1 651 ? 13.037 20.376 -36.924 1.00 53.03 651 LEU A C 1
ATOM 5119 O O . LEU A 1 651 ? 11.834 20.246 -37.132 1.00 53.03 651 LEU A O 1
ATOM 5123 N N . GLY A 1 652 ? 13.650 19.684 -35.955 1.00 53.72 652 GLY A N 1
ATOM 5124 C CA . GLY A 1 652 ? 12.966 18.573 -35.271 1.00 53.72 652 GLY A CA 1
ATOM 5125 C C . GLY A 1 652 ? 13.078 18.496 -33.751 1.00 53.72 652 GLY A C 1
ATOM 5126 O O . GLY A 1 652 ? 12.055 18.377 -33.074 1.00 53.72 652 GLY A O 1
ATOM 5127 N N . THR A 1 653 ? 14.285 18.530 -33.183 1.00 61.38 653 THR A N 1
ATOM 5128 C CA . THR A 1 653 ? 14.473 18.156 -31.773 1.00 61.38 653 THR A CA 1
ATOM 5129 C C . THR A 1 653 ? 14.209 19.305 -30.808 1.00 61.38 653 THR A C 1
ATOM 5131 O O . THR A 1 653 ? 14.957 20.277 -30.729 1.00 61.38 653 THR A O 1
ATOM 5134 N N . THR A 1 654 ? 13.145 19.166 -30.019 1.00 74.88 654 THR A N 1
ATOM 5135 C CA . THR A 1 654 ? 12.847 20.053 -28.895 1.00 74.88 654 THR A CA 1
ATOM 5136 C C . THR A 1 654 ? 13.940 19.933 -27.826 1.00 74.88 654 THR A C 1
ATOM 5138 O O . THR A 1 654 ? 14.186 18.854 -27.291 1.00 74.88 654 THR A O 1
ATOM 5141 N N . ARG A 1 655 ? 14.599 21.044 -27.497 1.00 82.94 655 ARG A N 1
ATOM 5142 C CA . ARG A 1 655 ? 15.641 21.152 -26.467 1.00 82.94 655 ARG A CA 1
ATOM 5143 C C . ARG A 1 655 ? 15.162 21.995 -25.300 1.00 82.94 655 ARG A C 1
ATOM 5145 O O . ARG A 1 655 ? 14.373 22.916 -25.489 1.00 82.94 655 ARG A O 1
ATOM 5152 N N . SER A 1 656 ? 15.664 21.704 -24.106 1.00 85.88 656 SER A N 1
ATOM 5153 C CA . SER A 1 656 ? 15.414 22.555 -22.947 1.00 85.88 656 SER A CA 1
ATOM 5154 C C . SER A 1 656 ? 16.330 23.774 -22.937 1.00 85.88 656 SER A C 1
ATOM 5156 O O . SER A 1 656 ? 17.498 23.694 -23.320 1.00 85.88 656 SER A O 1
ATOM 5158 N N . LEU A 1 657 ? 15.757 24.893 -22.518 1.00 88.75 657 LEU A N 1
ATOM 5159 C CA . LEU A 1 657 ? 16.432 26.137 -22.201 1.00 88.75 657 LEU A CA 1
ATOM 5160 C C . LEU A 1 657 ? 16.583 26.203 -20.681 1.00 88.75 657 LEU A C 1
ATOM 5162 O O . LEU A 1 657 ? 15.584 26.186 -19.958 1.00 88.75 657 LEU A O 1
ATOM 5166 N N . LEU A 1 658 ? 17.829 26.207 -20.223 1.00 89.94 658 LEU A N 1
ATOM 5167 C CA . LEU A 1 658 ? 18.218 26.192 -18.817 1.00 89.94 658 LEU A CA 1
ATOM 5168 C C . LEU A 1 658 ? 18.548 27.620 -18.367 1.00 89.94 658 LEU A C 1
ATOM 5170 O O . LEU A 1 658 ? 19.044 28.381 -19.193 1.00 89.94 658 LEU A O 1
ATOM 5174 N N . PRO A 1 659 ? 18.281 28.013 -17.114 1.00 90.88 659 PRO A N 1
ATOM 5175 C CA . PRO A 1 659 ? 18.664 29.333 -16.617 1.00 90.88 659 PRO A CA 1
ATOM 5176 C C . PRO A 1 659 ? 20.195 29.483 -16.616 1.00 90.88 659 PRO A C 1
ATOM 5178 O O . PRO A 1 659 ? 20.900 28.537 -16.280 1.00 90.88 659 PRO A O 1
ATOM 5181 N N . GLU A 1 660 ? 20.708 30.653 -17.011 1.00 86.38 660 GLU A N 1
ATOM 5182 C CA . GLU A 1 660 ? 22.153 30.954 -16.938 1.00 86.38 660 GLU A CA 1
ATOM 5183 C C . GLU A 1 660 ? 22.603 31.351 -15.528 1.00 86.38 660 GLU A C 1
ATOM 5185 O O . GLU A 1 660 ? 23.766 31.192 -15.177 1.00 86.38 660 GLU A O 1
ATOM 5190 N N . SER A 1 661 ? 21.682 31.873 -14.723 1.00 81.94 661 SER A N 1
ATOM 5191 C CA . SER A 1 661 ? 21.871 32.100 -13.290 1.00 81.94 661 SER A CA 1
ATOM 5192 C C . SER A 1 661 ? 21.891 30.777 -12.517 1.00 81.94 661 SER A C 1
ATOM 5194 O O . SER A 1 661 ? 21.230 29.831 -12.946 1.00 81.94 661 SER A O 1
ATOM 5196 N N . ASP A 1 662 ? 22.480 30.762 -11.315 1.00 78.56 662 ASP A N 1
ATOM 5197 C CA . ASP A 1 662 ? 22.523 29.622 -10.364 1.00 78.56 662 ASP A CA 1
ATOM 5198 C C . ASP A 1 662 ? 21.152 29.188 -9.790 1.00 78.56 662 ASP A C 1
ATOM 5200 O O . ASP A 1 662 ? 21.035 28.565 -8.734 1.00 78.56 662 ASP A O 1
ATOM 5204 N N . ILE A 1 663 ? 20.066 29.498 -10.493 1.00 82.69 663 ILE A N 1
ATOM 5205 C CA . ILE A 1 663 ? 18.719 29.078 -10.140 1.00 82.69 663 ILE A CA 1
ATOM 5206 C C . ILE A 1 663 ? 18.577 27.592 -10.473 1.00 82.69 663 ILE A C 1
ATOM 5208 O O . ILE A 1 663 ? 18.689 27.165 -11.625 1.00 82.69 663 ILE A O 1
ATOM 5212 N N . SER A 1 664 ? 18.266 26.802 -9.449 1.00 85.75 664 SER A N 1
ATOM 5213 C CA . SER A 1 664 ? 17.933 25.387 -9.611 1.00 85.75 664 SER A CA 1
ATOM 5214 C C . SER A 1 664 ? 16.733 25.213 -10.547 1.00 85.75 664 SER A C 1
ATOM 5216 O O . SER A 1 664 ? 15.800 26.013 -10.527 1.00 85.75 664 SER A O 1
ATOM 5218 N N . TRP A 1 665 ? 16.724 24.168 -11.378 1.00 87.31 665 TRP A N 1
ATOM 5219 C CA . TRP A 1 665 ? 15.695 23.999 -12.408 1.00 87.31 665 TRP A CA 1
ATOM 5220 C C . TRP A 1 665 ? 15.221 22.553 -12.573 1.00 87.31 665 TRP A C 1
ATOM 5222 O O . TRP A 1 665 ? 15.898 21.597 -12.193 1.00 87.31 665 TRP A O 1
ATOM 5232 N N . ILE A 1 666 ? 14.026 22.394 -13.144 1.00 80.56 666 ILE A N 1
ATOM 5233 C CA . ILE A 1 666 ? 13.422 21.108 -13.505 1.00 80.56 666 ILE A CA 1
ATOM 5234 C C . ILE A 1 666 ? 12.818 21.141 -14.908 1.00 80.56 666 ILE A C 1
ATOM 5236 O O . ILE A 1 666 ? 12.442 22.194 -15.421 1.00 80.56 666 ILE A O 1
ATOM 5240 N N . HIS A 1 667 ? 12.665 19.972 -15.529 1.00 78.25 667 HIS A N 1
ATOM 5241 C CA . HIS A 1 667 ? 11.913 19.855 -16.776 1.00 78.25 667 HIS A CA 1
ATOM 5242 C C . HIS A 1 667 ? 10.404 19.918 -16.529 1.00 78.25 667 HIS A C 1
ATOM 5244 O O . HIS A 1 667 ? 9.896 19.325 -15.580 1.00 78.25 667 HIS A O 1
ATOM 5250 N N . GLN A 1 668 ? 9.673 20.543 -17.456 1.00 68.19 668 GLN A N 1
ATOM 5251 C CA . GLN A 1 668 ? 8.208 20.587 -17.430 1.00 68.19 668 GLN A CA 1
ATOM 5252 C C . GLN A 1 668 ? 7.566 19.187 -17.395 1.00 68.19 668 GLN A C 1
ATOM 5254 O O . GLN A 1 668 ? 6.561 18.991 -16.720 1.00 68.19 668 GLN A O 1
ATOM 5259 N N . SER A 1 669 ? 8.165 18.192 -18.058 1.00 60.22 669 SER A N 1
ATOM 5260 C CA . SER A 1 669 ? 7.697 16.799 -18.017 1.00 60.22 669 SER A CA 1
ATOM 5261 C C . SER A 1 669 ? 7.876 16.139 -16.647 1.00 60.22 669 SER A C 1
ATOM 5263 O O . SER A 1 669 ? 7.095 15.256 -16.306 1.00 60.22 669 SER A O 1
ATOM 5265 N N . CYS A 1 670 ? 8.850 16.576 -15.838 1.00 51.31 670 CYS A N 1
ATOM 5266 C CA . CYS A 1 670 ? 9.080 16.054 -14.487 1.00 51.31 670 CYS A CA 1
ATOM 5267 C C . CYS A 1 670 ? 8.022 16.510 -13.479 1.00 51.31 670 CYS A C 1
ATOM 5269 O O . CYS A 1 670 ? 7.908 15.903 -12.422 1.00 51.31 670 CYS A O 1
ATOM 5271 N N . ILE A 1 671 ? 7.264 17.561 -13.792 1.00 53.03 671 ILE A N 1
ATOM 5272 C CA . ILE A 1 671 ? 6.170 18.047 -12.945 1.00 53.03 671 ILE A CA 1
ATOM 5273 C C . ILE A 1 671 ? 4.961 17.112 -13.058 1.00 53.03 671 ILE A C 1
ATOM 5275 O O . ILE A 1 671 ? 4.317 16.819 -12.062 1.00 53.03 671 ILE A O 1
ATOM 5279 N N . ALA A 1 672 ? 4.708 16.573 -14.256 1.00 45.72 672 ALA A N 1
ATOM 5280 C CA . ALA A 1 672 ? 3.607 15.643 -14.515 1.00 45.72 672 ALA A CA 1
ATOM 5281 C C . ALA A 1 672 ? 3.897 14.193 -14.077 1.00 45.72 672 ALA A C 1
ATOM 5283 O O . ALA A 1 672 ? 2.985 13.379 -14.030 1.00 45.72 672 ALA A O 1
ATOM 5284 N N . THR A 1 673 ? 5.158 13.845 -13.796 1.00 41.56 673 THR A N 1
ATOM 5285 C CA . THR A 1 673 ? 5.599 12.443 -13.641 1.00 41.56 673 THR A CA 1
ATOM 5286 C C . THR A 1 673 ? 6.210 12.120 -12.279 1.00 41.56 673 THR A C 1
ATOM 5288 O O . THR A 1 673 ? 6.769 11.037 -12.111 1.00 41.56 673 THR A O 1
ATOM 5291 N N . ARG A 1 674 ? 6.155 13.021 -11.289 1.00 43.12 674 ARG A N 1
ATOM 5292 C CA . ARG A 1 674 ? 6.965 12.852 -10.075 1.00 43.12 674 ARG A CA 1
ATOM 5293 C C . ARG A 1 674 ? 6.216 13.134 -8.779 1.00 43.12 674 ARG A C 1
ATOM 5295 O O . ARG A 1 674 ? 6.527 14.081 -8.071 1.00 43.12 674 ARG A O 1
ATOM 5302 N N . ASN A 1 675 ? 5.343 12.191 -8.442 1.00 37.91 675 ASN A N 1
ATOM 5303 C CA . ASN A 1 675 ? 4.865 11.958 -7.081 1.00 37.91 675 ASN A CA 1
ATOM 5304 C C . ASN A 1 675 ? 5.878 11.215 -6.182 1.00 37.91 675 ASN A C 1
ATOM 5306 O O . ASN A 1 675 ? 5.501 10.741 -5.125 1.00 37.91 675 ASN A O 1
ATOM 5310 N N . GLU A 1 676 ? 7.166 11.093 -6.536 1.00 38.84 676 GLU A N 1
ATOM 5311 C CA . GLU A 1 676 ? 8.146 10.492 -5.616 1.00 38.84 676 GLU A CA 1
ATOM 5312 C C . GLU A 1 676 ? 9.538 11.139 -5.700 1.00 38.84 676 GLU A C 1
ATOM 5314 O O . GLU A 1 676 ? 10.249 11.101 -6.719 1.00 38.84 676 GLU A O 1
ATOM 5319 N N . GLY A 1 677 ? 9.972 11.697 -4.569 1.00 34.44 677 GLY A N 1
ATOM 5320 C CA . GLY A 1 677 ? 11.362 12.030 -4.287 1.00 34.44 677 GLY A CA 1
ATOM 5321 C C . GLY A 1 677 ? 12.228 10.769 -4.218 1.00 34.44 677 GLY A C 1
ATOM 5322 O O . GLY A 1 677 ? 12.427 10.177 -3.166 1.00 34.44 677 GLY A O 1
ATOM 5323 N N . LEU A 1 678 ? 12.779 10.346 -5.353 1.00 42.09 678 LEU A N 1
ATOM 5324 C CA . LEU A 1 678 ? 13.827 9.324 -5.402 1.00 42.09 678 LEU A CA 1
ATOM 5325 C C . LEU A 1 678 ? 15.145 9.896 -4.849 1.00 42.09 678 LEU A C 1
ATOM 5327 O O . LEU A 1 678 ? 15.909 10.512 -5.597 1.00 42.09 678 LEU A O 1
ATOM 5331 N N . LYS A 1 679 ? 15.436 9.651 -3.563 1.00 44.62 679 LYS A N 1
ATOM 5332 C CA . LYS A 1 679 ? 16.829 9.465 -3.119 1.00 44.62 679 LYS A CA 1
ATOM 5333 C C . LYS A 1 679 ? 17.452 8.379 -4.007 1.00 44.62 679 LYS A C 1
ATOM 5335 O O . LYS A 1 679 ? 16.772 7.422 -4.384 1.00 44.62 679 LYS A O 1
ATOM 5340 N N . ARG A 1 680 ? 18.713 8.559 -4.407 1.00 51.00 680 ARG A N 1
ATOM 5341 C CA . ARG A 1 680 ? 19.448 7.579 -5.216 1.00 51.00 680 ARG A CA 1
ATOM 5342 C C . ARG A 1 680 ? 19.560 6.304 -4.377 1.00 51.00 680 ARG A C 1
ATOM 5344 O O . ARG A 1 680 ? 20.245 6.309 -3.365 1.00 51.00 680 ARG A O 1
ATOM 5351 N N . VAL A 1 681 ? 18.804 5.281 -4.757 1.00 62.12 681 VAL A N 1
ATOM 5352 C CA . VAL A 1 681 ? 18.828 3.971 -4.108 1.00 62.12 681 VAL A CA 1
ATOM 5353 C C . VAL A 1 681 ? 20.184 3.331 -4.381 1.00 62.12 681 VAL A C 1
ATOM 5355 O O . VAL A 1 681 ? 20.580 3.221 -5.546 1.00 62.12 681 VAL A O 1
ATOM 5358 N N . ASP A 1 682 ? 20.888 2.968 -3.314 1.00 75.81 682 ASP A N 1
ATOM 5359 C CA . ASP A 1 682 ? 22.130 2.215 -3.396 1.00 75.81 682 ASP A CA 1
ATOM 5360 C C . ASP A 1 682 ? 21.799 0.752 -3.707 1.00 75.81 682 ASP A C 1
ATOM 5362 O O . ASP A 1 682 ? 21.231 0.034 -2.886 1.00 75.81 682 ASP A O 1
ATOM 5366 N N . LEU A 1 683 ? 22.094 0.336 -4.938 1.00 84.62 683 LEU A N 1
ATOM 5367 C CA . LEU A 1 683 ? 21.822 -1.022 -5.393 1.00 84.62 683 LEU A CA 1
ATOM 5368 C C . LEU A 1 683 ? 22.956 -1.984 -5.038 1.00 84.62 683 LEU A C 1
ATOM 5370 O O . LEU A 1 683 ? 22.754 -3.186 -5.163 1.00 84.62 683 LEU A O 1
ATOM 5374 N N . ASP A 1 684 ? 24.106 -1.509 -4.557 1.00 83.88 684 ASP A N 1
ATOM 5375 C CA . ASP A 1 684 ? 25.292 -2.352 -4.368 1.00 83.88 684 ASP A CA 1
ATOM 5376 C C . ASP A 1 684 ? 25.037 -3.485 -3.358 1.00 83.88 684 ASP A C 1
ATOM 5378 O O . ASP A 1 684 ? 25.630 -4.555 -3.450 1.00 83.88 684 ASP A O 1
ATOM 5382 N N . ARG A 1 685 ? 24.072 -3.304 -2.447 1.00 83.44 685 ARG A N 1
ATOM 5383 C CA . ARG A 1 685 ? 23.643 -4.322 -1.472 1.00 83.44 685 ARG A CA 1
ATOM 5384 C C . ARG A 1 685 ? 22.827 -5.474 -2.060 1.00 83.44 685 ARG A C 1
ATOM 5386 O O . ARG A 1 685 ? 22.692 -6.498 -1.403 1.00 83.44 685 ARG A O 1
ATOM 5393 N N . VAL A 1 686 ? 22.246 -5.308 -3.248 1.00 87.56 686 VAL A N 1
ATOM 5394 C CA . VAL A 1 686 ? 21.402 -6.317 -3.920 1.00 87.56 686 VAL A CA 1
ATOM 5395 C C . VAL A 1 686 ? 22.008 -6.799 -5.239 1.00 87.56 686 VAL A C 1
ATOM 5397 O O . VAL A 1 686 ? 21.361 -7.550 -5.972 1.00 87.56 686 VAL A O 1
ATOM 5400 N N . VAL A 1 687 ? 23.238 -6.374 -5.540 1.00 89.62 687 VAL A N 1
ATOM 5401 C CA . VAL A 1 687 ? 23.976 -6.706 -6.760 1.00 89.62 687 VAL A CA 1
ATOM 5402 C C . VAL A 1 687 ? 25.232 -7.501 -6.412 1.00 89.62 687 VAL A C 1
ATOM 5404 O O . VAL A 1 687 ? 25.968 -7.160 -5.494 1.00 89.62 687 VAL A O 1
ATOM 5407 N N . GLN A 1 688 ? 25.508 -8.540 -7.192 1.00 85.56 688 GLN A N 1
ATOM 5408 C CA . GLN A 1 688 ? 26.776 -9.257 -7.211 1.00 85.56 688 GLN A CA 1
ATOM 5409 C C . GLN A 1 688 ? 27.390 -9.189 -8.613 1.00 85.56 688 GLN A C 1
ATOM 5411 O O . GLN A 1 688 ? 26.687 -9.172 -9.626 1.00 85.56 688 GLN A O 1
ATOM 5416 N N . LYS A 1 689 ? 28.724 -9.113 -8.676 1.00 73.44 689 LYS A N 1
ATOM 5417 C CA . LYS A 1 689 ? 29.441 -8.932 -9.948 1.00 73.44 689 LYS A CA 1
ATOM 5418 C C . LYS A 1 689 ? 29.462 -10.200 -10.794 1.00 73.44 689 LYS A C 1
ATOM 5420 O O . LYS A 1 689 ? 29.309 -10.110 -12.001 1.00 73.44 689 LYS A O 1
ATOM 5425 N N . ILE A 1 690 ? 29.664 -11.364 -10.182 1.00 73.81 690 ILE A N 1
ATOM 5426 C CA . ILE A 1 690 ? 29.747 -12.642 -10.893 1.00 73.81 690 ILE A CA 1
ATOM 5427 C C . ILE A 1 690 ? 29.140 -13.717 -9.981 1.00 73.81 690 ILE A C 1
ATOM 5429 O O . ILE A 1 690 ? 29.675 -13.925 -8.891 1.00 73.81 690 ILE A O 1
ATOM 5433 N N . PRO A 1 691 ? 28.031 -14.374 -10.365 1.00 65.94 691 PRO A N 1
ATOM 5434 C CA . PRO A 1 691 ? 27.541 -15.539 -9.638 1.00 65.94 691 PRO A CA 1
ATOM 5435 C C . PRO A 1 691 ? 28.510 -16.714 -9.832 1.00 65.94 691 PRO A C 1
ATOM 5437 O O . PRO A 1 691 ? 29.218 -16.763 -10.834 1.00 65.94 691 PRO A O 1
ATOM 5440 N N . ALA A 1 692 ? 28.532 -17.684 -8.912 1.00 58.59 692 ALA A N 1
ATOM 5441 C CA . ALA A 1 692 ? 29.495 -18.798 -8.928 1.00 58.59 692 ALA A CA 1
ATOM 5442 C C . ALA A 1 692 ? 29.547 -19.583 -10.263 1.00 58.59 692 ALA A C 1
ATOM 5444 O O . ALA A 1 692 ? 30.596 -20.109 -10.619 1.00 58.59 692 ALA A O 1
ATOM 5445 N N . ASN A 1 693 ? 28.444 -19.584 -11.025 1.00 59.12 693 ASN A N 1
ATOM 5446 C CA . ASN A 1 693 ? 28.307 -20.229 -12.339 1.00 59.12 693 ASN A CA 1
ATOM 5447 C C . ASN A 1 693 ? 28.110 -19.225 -13.500 1.00 59.12 693 ASN A C 1
ATOM 5449 O O . ASN A 1 693 ? 27.663 -19.599 -14.582 1.00 59.12 693 ASN A O 1
ATOM 5453 N N . GLY A 1 694 ? 28.361 -17.933 -13.272 1.00 60.03 694 GLY A N 1
ATOM 5454 C CA . GLY A 1 694 ? 28.100 -16.865 -14.237 1.00 60.03 694 GLY A CA 1
ATOM 5455 C C . GLY A 1 694 ? 29.132 -16.791 -15.356 1.00 60.03 694 GLY A C 1
ATOM 5456 O O . GLY A 1 694 ? 30.329 -16.970 -15.136 1.00 60.03 694 GLY A O 1
ATOM 5457 N N . THR A 1 695 ? 28.683 -16.462 -16.566 1.00 68.50 695 THR A N 1
ATOM 5458 C CA . THR A 1 695 ? 29.587 -16.169 -17.680 1.00 68.50 695 THR A CA 1
ATOM 5459 C C . THR A 1 695 ? 30.221 -14.788 -17.511 1.00 68.50 695 THR A C 1
ATOM 5461 O O . THR A 1 695 ? 29.573 -13.828 -17.093 1.00 68.50 695 THR A O 1
ATOM 5464 N N . SER A 1 696 ? 31.497 -14.666 -17.885 1.00 78.25 696 SER A N 1
ATOM 5465 C CA . SER A 1 696 ? 32.235 -13.393 -17.883 1.00 78.25 696 SER A CA 1
ATOM 5466 C C . SER A 1 696 ? 31.714 -12.388 -18.913 1.00 78.25 696 SER A C 1
ATOM 5468 O O . SER A 1 696 ? 32.035 -11.210 -18.836 1.00 78.25 696 SER A O 1
ATOM 5470 N N . SER A 1 697 ? 30.897 -12.834 -19.868 1.00 88.62 697 SER A N 1
ATOM 5471 C CA . SER A 1 697 ? 30.184 -11.972 -20.806 1.00 88.62 697 SER A CA 1
ATOM 5472 C C . SER A 1 697 ? 28.802 -12.537 -21.122 1.00 88.62 697 SER A C 1
ATOM 5474 O O . SER A 1 697 ? 28.573 -13.746 -21.012 1.00 88.62 697 SER A O 1
ATOM 5476 N N . LEU A 1 698 ? 27.863 -11.669 -21.500 1.00 91.94 698 LEU A N 1
ATOM 5477 C CA . LEU A 1 698 ? 26.496 -12.063 -21.828 1.00 91.94 698 LEU A CA 1
ATOM 5478 C C . LEU A 1 698 ? 26.012 -11.384 -23.107 1.00 91.94 698 LEU A C 1
ATOM 5480 O O . LEU A 1 698 ? 26.064 -10.163 -23.243 1.00 91.94 698 LEU A O 1
ATOM 5484 N N . VAL A 1 699 ? 25.501 -12.177 -24.045 1.00 94.81 699 VAL A N 1
ATOM 5485 C CA . VAL A 1 699 ? 24.941 -11.661 -25.296 1.00 94.81 699 VAL A CA 1
ATOM 5486 C C . VAL A 1 699 ? 23.475 -11.292 -25.091 1.00 94.81 699 VAL A C 1
ATOM 5488 O O . VAL A 1 699 ? 22.673 -12.096 -24.614 1.00 94.81 699 VAL A O 1
ATOM 5491 N N . CYS A 1 700 ? 23.115 -10.076 -25.492 1.00 95.81 700 CYS A N 1
ATOM 5492 C CA . CYS A 1 700 ? 21.803 -9.483 -25.291 1.00 95.81 700 CYS A CA 1
ATOM 5493 C C . CYS A 1 700 ? 21.220 -8.893 -26.584 1.00 95.81 700 CYS A C 1
ATOM 5495 O O . CYS A 1 700 ? 21.930 -8.341 -27.430 1.00 95.81 700 CYS A O 1
ATOM 5497 N N . TRP A 1 701 ? 19.892 -8.902 -26.688 1.00 95.75 701 TRP A N 1
ATOM 5498 C CA . TRP A 1 701 ? 19.141 -8.196 -27.727 1.00 95.75 701 TRP A CA 1
ATOM 5499 C C . TRP A 1 701 ? 18.272 -7.092 -27.150 1.00 95.75 701 TRP A C 1
ATOM 5501 O O . TRP A 1 701 ? 17.807 -7.154 -26.013 1.00 95.75 701 TRP A O 1
ATOM 5511 N N . CYS A 1 702 ? 17.996 -6.080 -27.969 1.00 94.25 702 CYS A N 1
ATOM 5512 C CA . CYS A 1 702 ? 16.981 -5.090 -27.658 1.00 94.25 702 CYS A CA 1
ATOM 5513 C C . CYS A 1 702 ? 15.616 -5.780 -27.593 1.00 94.25 702 CYS A C 1
ATOM 5515 O O . CYS A 1 702 ? 15.202 -6.407 -28.566 1.00 94.25 702 CYS A O 1
ATOM 5517 N N . VAL A 1 703 ? 14.874 -5.601 -26.497 1.00 93.19 703 VAL A N 1
ATOM 5518 C CA . VAL A 1 703 ? 13.575 -6.267 -26.289 1.00 93.19 703 VAL A CA 1
ATOM 5519 C C . VAL A 1 703 ? 12.581 -6.041 -27.443 1.00 93.19 703 VAL A C 1
ATOM 5521 O O . VAL A 1 703 ? 11.808 -6.934 -27.773 1.00 93.19 703 VAL A O 1
ATOM 5524 N N . TRP A 1 704 ? 12.628 -4.870 -28.094 1.00 91.44 704 TRP A N 1
ATOM 5525 C CA . TRP A 1 704 ? 11.768 -4.517 -29.232 1.00 91.44 704 TRP A CA 1
ATOM 5526 C C . TRP A 1 704 ? 12.185 -5.164 -30.545 1.00 91.44 704 TRP A C 1
ATOM 5528 O O . TRP A 1 704 ? 11.331 -5.539 -31.345 1.00 91.44 704 TRP A O 1
ATOM 5538 N N . CYS A 1 705 ? 13.491 -5.199 -30.809 1.00 92.75 705 CYS A N 1
ATOM 5539 C CA . CYS A 1 705 ? 14.020 -5.595 -32.110 1.00 92.75 705 CYS A CA 1
ATOM 5540 C C . CYS A 1 705 ? 14.422 -7.069 -32.150 1.00 92.75 705 CYS A C 1
ATOM 5542 O O . CYS A 1 705 ? 14.415 -7.641 -33.233 1.00 92.75 705 CYS A O 1
ATOM 5544 N N . LYS A 1 706 ? 14.737 -7.682 -31.004 1.00 93.00 706 LYS A N 1
ATOM 5545 C CA . LYS A 1 706 ? 15.183 -9.076 -30.887 1.00 93.00 706 LYS A CA 1
ATOM 5546 C C . LYS A 1 706 ? 16.326 -9.379 -31.864 1.00 93.00 706 LYS A C 1
ATOM 5548 O O . LYS A 1 706 ? 17.300 -8.629 -31.870 1.00 93.00 706 LYS A O 1
ATOM 5553 N N . GLU A 1 707 ? 16.183 -10.378 -32.731 1.00 93.44 707 GLU A N 1
ATOM 5554 C CA . GLU A 1 707 ? 17.164 -10.786 -33.750 1.00 93.44 707 GLU A CA 1
ATOM 5555 C C . GLU A 1 707 ? 17.529 -9.638 -34.708 1.00 93.44 707 GLU A C 1
ATOM 5557 O O . GLU A 1 707 ? 18.573 -9.642 -35.352 1.00 93.44 707 GLU A O 1
ATOM 5562 N N . LYS A 1 708 ? 16.655 -8.631 -34.804 1.00 93.31 708 LYS A N 1
ATOM 5563 C CA . LYS A 1 708 ? 16.814 -7.439 -35.639 1.00 93.31 708 LYS A CA 1
ATOM 5564 C C . LYS A 1 708 ? 17.465 -6.267 -34.903 1.00 93.31 708 LYS A C 1
ATOM 5566 O O . LYS A 1 708 ? 17.345 -5.123 -35.348 1.00 93.31 708 LYS A O 1
ATOM 5571 N N . THR A 1 709 ? 18.040 -6.503 -33.728 1.00 94.00 709 THR A N 1
ATOM 5572 C CA . THR A 1 709 ? 18.794 -5.483 -32.994 1.00 94.00 709 THR A CA 1
ATOM 5573 C C . THR A 1 709 ? 19.949 -5.000 -33.859 1.00 94.00 709 THR A C 1
ATOM 5575 O O . THR A 1 709 ? 20.512 -5.764 -34.624 1.00 94.00 709 THR A O 1
ATOM 5578 N N . GLU A 1 710 ? 20.292 -3.722 -33.761 1.00 93.56 710 GLU A N 1
ATOM 5579 C CA . GLU A 1 710 ? 21.461 -3.170 -34.441 1.00 93.56 710 GLU A CA 1
ATOM 5580 C C . GLU A 1 710 ? 22.208 -2.289 -33.454 1.00 93.56 710 GLU A C 1
ATOM 5582 O O . GLU A 1 710 ? 21.609 -1.399 -32.841 1.00 93.56 710 GLU A O 1
ATOM 5587 N N . THR A 1 711 ? 23.497 -2.543 -33.277 1.00 91.25 711 THR A N 1
ATOM 5588 C CA . THR A 1 711 ? 24.360 -1.753 -32.393 1.00 91.25 711 THR A CA 1
ATOM 5589 C C . THR A 1 711 ? 25.328 -0.892 -33.206 1.00 91.25 711 THR A C 1
ATOM 5591 O O . THR A 1 711 ? 25.446 -1.044 -34.421 1.00 91.25 711 THR A O 1
ATOM 5594 N N . ASN A 1 712 ? 26.058 0.008 -32.540 1.00 83.94 712 ASN A N 1
ATOM 5595 C CA . ASN A 1 712 ? 27.062 0.861 -33.188 1.00 83.94 712 ASN A CA 1
ATOM 5596 C C . ASN A 1 712 ? 28.176 0.075 -33.911 1.00 83.94 712 ASN A C 1
ATOM 5598 O O . ASN A 1 712 ? 28.830 0.647 -34.774 1.00 83.94 712 ASN A O 1
ATOM 5602 N N . GLY A 1 713 ? 28.380 -1.209 -33.592 1.00 81.00 713 GLY A N 1
ATOM 5603 C CA . GLY A 1 713 ? 29.363 -2.074 -34.255 1.00 81.00 713 GLY A CA 1
ATOM 5604 C C . GLY A 1 713 ? 28.832 -2.826 -35.480 1.00 81.00 713 GLY A C 1
ATOM 5605 O O . GLY A 1 713 ? 29.523 -3.699 -35.990 1.00 81.00 713 GLY A O 1
ATOM 5606 N N . GLY A 1 714 ? 27.593 -2.565 -35.916 1.00 84.56 714 GLY A N 1
ATOM 5607 C CA . GLY A 1 714 ? 26.941 -3.319 -36.997 1.00 84.56 714 GLY A CA 1
ATOM 5608 C C . GLY A 1 714 ? 26.511 -4.739 -36.604 1.00 84.56 714 GLY A C 1
ATOM 5609 O O . GLY A 1 714 ? 25.934 -5.453 -37.421 1.00 84.56 714 GLY A O 1
ATOM 5610 N N . SER A 1 715 ? 26.749 -5.149 -35.355 1.00 88.06 715 SER A N 1
ATOM 5611 C CA . SER A 1 715 ? 26.320 -6.444 -34.833 1.00 88.06 715 SER A CA 1
ATOM 5612 C C . SER A 1 715 ? 24.809 -6.489 -34.613 1.00 88.06 715 SER A C 1
ATOM 5614 O O . SER A 1 715 ? 24.168 -5.485 -34.272 1.00 88.06 715 SER A O 1
ATOM 5616 N N . THR A 1 716 ? 24.249 -7.695 -34.728 1.00 92.00 716 THR A N 1
ATOM 5617 C CA . THR A 1 716 ? 22.837 -7.963 -34.434 1.00 92.00 716 THR A CA 1
ATOM 5618 C C . THR A 1 716 ? 22.555 -8.170 -32.946 1.00 92.00 716 THR A C 1
ATOM 5620 O O . THR A 1 716 ? 21.430 -8.462 -32.560 1.00 92.00 716 THR A O 1
ATOM 5623 N N . PHE A 1 717 ? 23.566 -8.017 -32.088 1.00 91.81 717 PHE A N 1
ATOM 5624 C CA . PHE A 1 717 ? 23.493 -8.204 -30.642 1.00 91.81 717 PHE A CA 1
ATOM 5625 C C . PHE A 1 717 ? 24.458 -7.289 -29.894 1.00 91.81 717 PHE A C 1
ATOM 5627 O O . PHE A 1 717 ? 25.434 -6.799 -30.457 1.00 91.81 717 PHE A O 1
ATOM 5634 N N . PHE A 1 718 ? 24.182 -7.060 -28.616 1.00 93.62 718 PHE A N 1
ATOM 5635 C CA . PHE A 1 718 ? 25.074 -6.374 -27.688 1.00 93.62 718 PHE A CA 1
ATOM 5636 C C . PHE A 1 718 ? 25.723 -7.402 -26.766 1.00 93.62 718 PHE A C 1
ATOM 5638 O O . PHE A 1 718 ? 25.007 -8.164 -26.123 1.00 93.62 718 PHE A O 1
ATOM 5645 N N . THR A 1 719 ? 27.047 -7.401 -26.677 1.00 93.88 719 THR A N 1
ATOM 5646 C CA . THR A 1 719 ? 27.773 -8.200 -25.687 1.00 93.88 719 THR A CA 1
ATOM 5647 C C . THR A 1 719 ? 28.024 -7.339 -24.458 1.00 93.88 719 THR A C 1
ATOM 5649 O O . THR A 1 719 ? 28.706 -6.320 -24.542 1.00 93.88 719 THR A O 1
ATOM 5652 N N . ASP A 1 720 ? 27.449 -7.731 -23.326 1.00 92.38 720 ASP A N 1
ATOM 5653 C CA . ASP A 1 720 ? 27.783 -7.166 -22.025 1.00 92.38 720 ASP A CA 1
ATOM 5654 C C . ASP A 1 720 ? 29.047 -7.856 -21.510 1.00 92.38 720 ASP A C 1
ATOM 5656 O O . ASP A 1 720 ? 29.000 -9.018 -21.115 1.00 92.38 720 ASP A O 1
ATOM 5660 N N . GLU A 1 721 ? 30.179 -7.159 -21.564 1.00 91.69 721 GLU A N 1
ATOM 5661 C CA . GLU A 1 721 ? 31.473 -7.661 -21.075 1.00 91.69 721 GLU A CA 1
ATOM 5662 C C . GLU A 1 721 ? 31.583 -7.635 -19.547 1.00 91.69 721 GLU A C 1
ATOM 5664 O O . GLU A 1 721 ? 32.510 -8.207 -18.989 1.00 91.69 721 GLU A O 1
ATOM 5669 N N . ASN A 1 722 ? 30.660 -6.953 -18.863 1.00 89.88 722 ASN A N 1
ATOM 5670 C CA . ASN A 1 722 ? 30.639 -6.861 -17.407 1.00 89.88 722 ASN A CA 1
ATOM 5671 C C . ASN A 1 722 ? 29.199 -7.050 -16.913 1.00 89.88 722 ASN A C 1
ATOM 5673 O O . ASN A 1 722 ? 28.587 -6.087 -16.434 1.00 89.88 722 ASN A O 1
ATOM 5677 N N . PRO A 1 723 ? 28.615 -8.252 -17.065 1.00 91.69 723 PRO A N 1
ATOM 5678 C CA . PRO A 1 723 ? 27.241 -8.486 -16.654 1.00 91.69 723 PRO A CA 1
ATOM 5679 C C . PRO A 1 723 ? 27.106 -8.324 -15.135 1.00 91.69 723 PRO A C 1
ATOM 5681 O O . PRO A 1 723 ? 27.909 -8.842 -14.369 1.00 91.69 723 PRO A O 1
ATOM 5684 N N . GLU A 1 724 ? 26.080 -7.596 -14.697 1.00 92.25 724 GLU A N 1
ATOM 5685 C CA . GLU A 1 724 ? 25.723 -7.479 -13.280 1.00 92.25 724 GLU A CA 1
ATOM 5686 C C . GLU A 1 724 ? 24.541 -8.394 -12.970 1.00 92.25 724 GLU A C 1
ATOM 5688 O O . GLU A 1 724 ? 23.625 -8.540 -13.786 1.00 92.25 724 GLU A O 1
ATOM 5693 N N . TRP A 1 725 ? 24.537 -8.963 -11.770 1.00 92.75 725 TRP A N 1
ATOM 5694 C CA . TRP A 1 725 ? 23.550 -9.946 -11.343 1.00 92.75 725 TRP A CA 1
ATOM 5695 C C . TRP A 1 725 ? 22.967 -9.565 -9.991 1.00 92.75 725 TRP A C 1
ATOM 5697 O O . TRP A 1 725 ? 23.614 -8.887 -9.198 1.00 92.75 725 TRP A O 1
ATOM 5707 N N . THR A 1 726 ? 21.743 -9.987 -9.699 1.00 92.81 726 THR A N 1
ATOM 5708 C CA . THR A 1 726 ? 21.185 -9.827 -8.352 1.00 92.81 726 THR A CA 1
ATOM 5709 C C . THR A 1 726 ? 21.823 -10.803 -7.361 1.00 92.81 726 THR A C 1
ATOM 5711 O O . THR A 1 726 ? 22.326 -11.847 -7.767 1.00 92.81 726 THR A O 1
ATOM 5714 N N . LEU A 1 727 ? 21.764 -10.490 -6.062 1.00 90.25 727 LEU A N 1
ATOM 5715 C CA . LEU A 1 727 ? 22.319 -11.279 -4.942 1.00 90.25 727 LEU A CA 1
ATOM 5716 C C . LEU A 1 727 ? 21.702 -12.690 -4.749 1.00 90.25 727 LEU A C 1
ATOM 5718 O O . LEU A 1 727 ? 22.038 -13.364 -3.787 1.00 90.25 727 LEU A O 1
ATOM 5722 N N . GLY A 1 728 ? 20.793 -13.144 -5.617 1.00 82.06 728 GLY A N 1
ATOM 5723 C CA . GLY A 1 728 ? 20.152 -14.461 -5.487 1.00 82.06 728 GLY A CA 1
ATOM 5724 C C . GLY A 1 728 ? 21.159 -15.621 -5.429 1.00 82.06 728 GLY A C 1
ATOM 5725 O O . GLY A 1 728 ? 22.190 -15.567 -6.112 1.00 82.06 728 GLY A O 1
ATOM 5726 N N . TYR A 1 729 ? 20.878 -16.642 -4.611 1.00 75.81 729 TYR A N 1
ATOM 5727 C CA . TYR A 1 729 ? 21.729 -17.823 -4.435 1.00 75.81 729 TYR A CA 1
ATOM 5728 C C . TYR A 1 729 ? 21.507 -18.852 -5.543 1.00 75.81 729 TYR A C 1
ATOM 5730 O O . TYR A 1 729 ? 22.466 -19.326 -6.153 1.00 75.81 729 TYR A O 1
ATOM 5738 N N . THR A 1 730 ? 20.246 -19.186 -5.810 1.00 74.44 730 THR A N 1
ATOM 5739 C CA . THR A 1 730 ? 19.852 -20.231 -6.769 1.00 74.44 730 THR A CA 1
ATOM 5740 C C . THR A 1 730 ? 19.549 -19.670 -8.146 1.00 74.44 730 THR A C 1
ATOM 5742 O O . THR A 1 730 ? 19.857 -20.297 -9.160 1.00 74.44 730 THR A O 1
ATOM 5745 N N . ARG A 1 731 ? 18.967 -18.470 -8.205 1.00 83.12 731 ARG A N 1
ATOM 5746 C CA . ARG A 1 731 ? 18.451 -17.880 -9.437 1.00 83.12 731 ARG A CA 1
ATOM 5747 C C . ARG A 1 731 ? 18.794 -16.391 -9.536 1.00 83.12 731 ARG A C 1
ATOM 5749 O O . ARG A 1 731 ? 17.899 -15.541 -9.588 1.00 83.12 731 ARG A O 1
ATOM 5756 N N . PRO A 1 732 ? 20.091 -16.046 -9.624 1.00 88.94 732 PRO A N 1
ATOM 5757 C CA . PRO A 1 732 ? 20.508 -14.671 -9.851 1.00 88.94 732 PRO A CA 1
ATOM 5758 C C . PRO A 1 732 ? 19.930 -14.138 -11.171 1.00 88.94 732 PRO A C 1
ATOM 5760 O O . PRO A 1 732 ? 20.026 -14.762 -12.228 1.00 88.94 732 PRO A O 1
ATOM 5763 N N . LEU A 1 733 ? 19.328 -12.952 -11.113 1.00 92.12 733 LEU A N 1
ATOM 5764 C CA . LEU A 1 733 ? 18.708 -12.286 -12.254 1.00 92.12 733 LEU A CA 1
ATOM 5765 C C . LEU A 1 733 ? 19.723 -11.340 -12.896 1.00 92.12 733 LEU A C 1
ATOM 5767 O O . LEU A 1 733 ? 20.291 -10.482 -12.217 1.00 92.12 733 LEU A O 1
ATOM 5771 N N . TYR A 1 734 ? 19.907 -11.438 -14.210 1.00 94.31 734 TYR A N 1
ATOM 5772 C CA . TYR A 1 734 ? 20.740 -10.494 -14.952 1.00 94.31 734 TYR A CA 1
ATOM 5773 C C . TYR A 1 734 ? 20.137 -9.084 -14.923 1.00 94.31 734 TYR A C 1
ATOM 5775 O O . TYR A 1 734 ? 18.954 -8.895 -15.222 1.00 94.31 734 TYR A O 1
ATOM 5783 N N . ILE A 1 735 ? 20.946 -8.074 -14.613 1.00 94.12 735 ILE A N 1
ATOM 5784 C CA . ILE A 1 735 ? 20.507 -6.679 -14.549 1.00 94.12 735 ILE A CA 1
ATO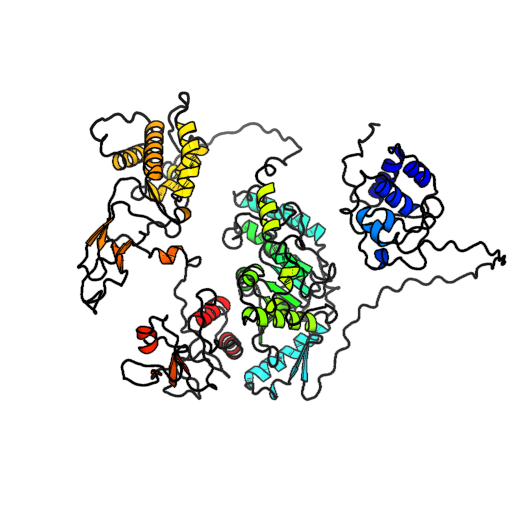M 5785 C C . ILE A 1 735 ? 20.574 -6.056 -15.938 1.00 94.12 735 ILE A C 1
ATOM 5787 O O . ILE A 1 735 ? 21.633 -5.742 -16.477 1.00 94.12 735 ILE A O 1
ATOM 5791 N N . GLU A 1 736 ? 19.397 -5.822 -16.505 1.00 94.50 736 GLU A N 1
ATOM 5792 C CA . GLU A 1 736 ? 19.249 -5.400 -17.894 1.00 94.50 736 GLU A CA 1
ATOM 5793 C C . GLU A 1 736 ? 19.917 -4.052 -18.187 1.00 94.50 736 GLU A C 1
ATOM 5795 O O . GLU A 1 736 ? 19.687 -3.039 -17.509 1.00 94.50 736 GLU A O 1
ATOM 5800 N N . ARG A 1 737 ? 20.677 -4.015 -19.285 1.00 92.56 737 ARG A N 1
ATOM 5801 C CA . ARG A 1 737 ? 21.352 -2.809 -19.773 1.00 92.56 737 ARG A CA 1
ATOM 5802 C C . ARG A 1 737 ? 20.458 -1.999 -20.712 1.00 92.56 737 ARG A C 1
ATOM 5804 O O . ARG A 1 737 ? 19.409 -2.445 -21.184 1.00 92.56 737 ARG A O 1
ATOM 5811 N N . ARG A 1 738 ? 20.874 -0.764 -20.995 1.00 90.94 738 ARG A N 1
ATOM 5812 C CA . ARG A 1 738 ? 20.199 0.135 -21.950 1.00 90.94 738 ARG A CA 1
ATOM 5813 C C . ARG A 1 738 ? 21.172 0.767 -22.957 1.00 90.94 738 ARG A C 1
ATOM 5815 O O . ARG A 1 738 ? 21.233 1.993 -23.040 1.00 90.94 738 ARG A O 1
ATOM 5822 N N . PRO A 1 739 ? 21.961 -0.025 -23.706 1.00 90.25 739 PRO A N 1
ATOM 5823 C CA . PRO A 1 739 ? 22.732 0.514 -24.817 1.00 90.25 739 PRO A CA 1
ATOM 5824 C C . PRO A 1 739 ? 21.803 1.030 -25.929 1.00 90.25 739 PRO A C 1
ATOM 5826 O O . PRO A 1 739 ? 20.608 0.728 -25.984 1.00 90.25 739 PRO A O 1
ATOM 5829 N N . LYS A 1 740 ? 22.350 1.836 -26.842 1.00 90.75 740 LYS A N 1
ATOM 5830 C CA . LYS A 1 740 ? 21.590 2.404 -27.961 1.00 90.75 740 LYS A CA 1
ATOM 5831 C C . LYS A 1 740 ? 21.357 1.340 -29.044 1.00 90.75 740 LYS A C 1
ATOM 5833 O O . LYS A 1 740 ? 22.306 0.885 -29.670 1.00 90.75 740 LYS A O 1
ATOM 5838 N N . CYS A 1 741 ? 20.094 1.001 -29.312 1.00 93.88 741 CYS A N 1
ATOM 5839 C CA . CYS A 1 741 ? 19.697 0.219 -30.489 1.00 93.88 741 CYS A CA 1
ATOM 5840 C C . CYS A 1 741 ? 19.472 1.154 -31.690 1.00 93.88 741 CYS A C 1
ATOM 5842 O O . CYS A 1 741 ? 18.563 1.990 -31.664 1.00 93.88 741 CYS A O 1
ATOM 5844 N N . LEU A 1 742 ? 20.281 1.013 -32.740 1.00 93.00 742 LEU A N 1
ATOM 5845 C CA . LEU A 1 742 ? 20.224 1.825 -33.957 1.00 93.00 742 LEU A CA 1
ATOM 5846 C C . LEU A 1 742 ? 18.923 1.631 -34.728 1.00 93.00 742 LEU A C 1
ATOM 5848 O O . LEU A 1 742 ? 18.369 2.603 -35.233 1.00 93.00 742 LEU A O 1
ATOM 5852 N N . ARG A 1 743 ? 18.380 0.411 -34.757 1.00 91.12 743 ARG A N 1
ATOM 5853 C CA . ARG A 1 743 ? 17.090 0.148 -35.395 1.00 91.12 743 ARG A CA 1
ATOM 5854 C C . ARG A 1 743 ? 15.938 0.848 -34.682 1.00 91.12 743 ARG A C 1
ATOM 5856 O O . ARG A 1 743 ? 15.156 1.524 -35.335 1.00 91.12 743 ARG A O 1
ATOM 5863 N N . CYS A 1 744 ? 15.866 0.758 -33.350 1.00 90.44 744 CYS A N 1
ATOM 5864 C CA . CYS A 1 744 ? 14.879 1.527 -32.582 1.00 90.44 744 CYS A CA 1
ATOM 5865 C C . CYS A 1 744 ? 15.035 3.031 -32.825 1.00 90.44 744 CYS A C 1
ATOM 5867 O O . CYS A 1 744 ? 14.035 3.722 -32.987 1.00 90.44 744 CYS A O 1
ATOM 5869 N N . ALA A 1 745 ? 16.275 3.528 -32.876 1.00 88.69 745 ALA A N 1
ATOM 5870 C CA . ALA A 1 745 ? 16.541 4.934 -33.160 1.00 88.69 745 ALA A CA 1
ATOM 5871 C C . ALA A 1 745 ? 16.081 5.344 -34.573 1.00 88.69 745 ALA A C 1
ATOM 5873 O O . ALA A 1 745 ? 15.461 6.392 -34.721 1.00 88.69 745 ALA A O 1
ATOM 5874 N N . ARG A 1 746 ? 16.332 4.511 -35.590 1.00 90.94 746 ARG A N 1
ATOM 5875 C CA . ARG A 1 746 ? 15.914 4.727 -36.986 1.00 90.94 746 ARG A CA 1
ATOM 5876 C C . ARG A 1 746 ? 14.399 4.656 -37.164 1.00 90.94 746 ARG A C 1
ATOM 5878 O O . ARG A 1 746 ? 13.834 5.499 -37.847 1.00 90.94 746 ARG A O 1
ATOM 5885 N N . ASP A 1 747 ? 13.747 3.711 -36.493 1.00 86.62 747 ASP A N 1
ATOM 5886 C CA . ASP A 1 747 ? 12.287 3.559 -36.494 1.00 86.62 747 ASP A CA 1
ATOM 5887 C C . ASP A 1 747 ? 11.586 4.597 -35.585 1.00 86.62 747 ASP A C 1
ATOM 5889 O O . ASP A 1 747 ? 10.375 4.519 -35.383 1.00 86.62 747 ASP A O 1
ATOM 5893 N N . ASN A 1 748 ? 12.336 5.540 -34.993 1.00 82.50 748 ASN A N 1
ATOM 5894 C CA . ASN A 1 748 ? 11.865 6.541 -34.030 1.00 82.50 748 ASN A CA 1
ATOM 5895 C C . ASN A 1 748 ? 11.057 5.940 -32.858 1.00 82.50 748 ASN A C 1
ATOM 5897 O O . ASN A 1 748 ? 10.101 6.532 -32.353 1.00 82.50 748 ASN A O 1
ATOM 5901 N N . ARG A 1 749 ? 11.435 4.730 -32.430 1.00 79.19 749 ARG A N 1
ATOM 5902 C CA . ARG A 1 749 ? 10.846 4.019 -31.290 1.00 79.19 749 ARG A CA 1
ATOM 5903 C C . ARG A 1 749 ? 11.591 4.365 -30.004 1.00 79.19 749 ARG A C 1
ATOM 5905 O O . ARG A 1 749 ? 12.779 4.693 -30.009 1.00 79.19 749 ARG A O 1
ATOM 5912 N N . ARG A 1 750 ? 10.903 4.228 -28.868 1.00 78.56 750 ARG A N 1
ATOM 5913 C CA . ARG A 1 750 ? 11.512 4.370 -27.537 1.00 78.56 750 ARG A CA 1
ATOM 5914 C C . ARG A 1 750 ? 12.656 3.362 -27.381 1.00 78.56 750 ARG A C 1
ATOM 5916 O O . ARG A 1 750 ? 12.520 2.207 -27.783 1.00 78.56 750 ARG A O 1
ATOM 5923 N N . GLN A 1 751 ? 13.778 3.783 -26.790 1.00 81.06 751 GLN A N 1
ATOM 5924 C CA . GLN A 1 751 ? 14.906 2.876 -26.568 1.00 81.06 751 GLN A CA 1
ATOM 5925 C C . GLN A 1 751 ? 14.480 1.697 -25.688 1.00 81.06 751 GLN A C 1
ATOM 5927 O O . GLN A 1 751 ? 13.973 1.878 -24.580 1.00 81.06 751 GLN A O 1
ATOM 5932 N N . GLY A 1 752 ? 14.681 0.483 -26.200 1.00 80.44 752 GLY A N 1
ATOM 5933 C CA . GLY A 1 752 ? 14.443 -0.739 -25.446 1.00 80.44 752 GLY A CA 1
ATOM 5934 C C . GLY A 1 752 ? 15.550 -1.025 -24.449 1.00 80.44 752 GLY A C 1
ATOM 5935 O O . GLY A 1 752 ? 16.715 -0.725 -24.695 1.00 80.44 752 GLY A O 1
ATOM 5936 N N . ARG A 1 753 ? 15.178 -1.685 -23.354 1.00 91.38 753 ARG A N 1
ATOM 5937 C CA . ARG A 1 753 ? 16.135 -2.437 -22.539 1.00 91.38 753 ARG A CA 1
ATOM 5938 C C . ARG A 1 753 ? 16.682 -3.623 -23.330 1.00 91.38 753 ARG A C 1
ATOM 5940 O O . ARG A 1 753 ? 16.013 -4.130 -24.237 1.00 91.38 753 ARG A O 1
ATOM 5947 N N . PHE A 1 754 ? 17.896 -4.021 -22.991 1.00 94.12 754 PHE A N 1
ATOM 5948 C CA . PHE A 1 754 ? 18.563 -5.170 -23.568 1.00 94.12 754 PHE A CA 1
ATOM 5949 C C . PHE A 1 754 ? 18.435 -6.340 -22.604 1.00 94.12 754 PHE A C 1
ATOM 5951 O O . PHE A 1 754 ? 18.790 -6.226 -21.432 1.00 94.12 754 PHE A O 1
ATOM 5958 N N . ILE A 1 755 ? 17.858 -7.422 -23.110 1.00 94.31 755 ILE A N 1
ATOM 5959 C CA . ILE A 1 755 ? 17.614 -8.663 -22.378 1.00 94.31 755 ILE A CA 1
ATOM 5960 C C . ILE A 1 755 ? 18.538 -9.753 -22.930 1.00 94.31 755 ILE A C 1
ATOM 5962 O O . ILE A 1 755 ? 18.915 -9.656 -24.104 1.00 94.31 755 ILE A O 1
ATOM 5966 N N . PRO A 1 756 ? 18.875 -10.786 -22.142 1.00 95.25 756 PRO A N 1
ATOM 5967 C CA . PRO A 1 756 ? 19.696 -11.895 -22.614 1.00 95.25 756 PRO A CA 1
ATOM 5968 C C . PRO A 1 756 ? 19.101 -12.526 -23.879 1.00 95.25 756 PRO A C 1
ATOM 5970 O O . PRO A 1 756 ? 17.878 -12.554 -24.053 1.00 95.25 756 PRO A O 1
ATOM 5973 N N . VAL A 1 757 ? 19.951 -13.017 -24.778 1.00 94.25 757 VAL A N 1
ATOM 5974 C CA . VAL A 1 757 ? 19.497 -13.807 -25.936 1.00 94.25 757 VAL A CA 1
ATOM 5975 C C . VAL A 1 757 ? 19.024 -15.181 -25.480 1.00 94.25 757 VAL A C 1
ATOM 5977 O O . VAL A 1 757 ? 17.963 -15.632 -25.904 1.00 94.25 757 VAL A O 1
ATOM 5980 N N . ASP A 1 758 ? 19.767 -15.799 -24.563 1.00 92.12 758 ASP A N 1
ATOM 5981 C CA . ASP A 1 758 ? 19.419 -17.094 -23.994 1.00 92.12 758 ASP A CA 1
ATOM 5982 C C . ASP A 1 758 ? 18.104 -17.000 -23.188 1.00 92.12 758 ASP A C 1
ATOM 5984 O O . ASP A 1 758 ? 18.032 -16.237 -22.210 1.00 92.12 758 ASP A O 1
ATOM 5988 N N . PRO A 1 759 ? 17.037 -17.726 -23.585 1.00 86.75 759 PRO A N 1
ATOM 5989 C CA . PRO A 1 759 ? 15.767 -17.737 -22.871 1.00 86.75 759 PRO A CA 1
ATOM 5990 C C . PRO A 1 759 ? 15.869 -18.280 -21.439 1.00 86.75 759 PRO A C 1
ATOM 5992 O O . PRO A 1 759 ? 15.033 -17.915 -20.611 1.00 86.75 759 PRO A O 1
ATOM 5995 N N . LEU A 1 760 ? 16.882 -19.097 -21.142 1.00 86.88 760 LEU A N 1
ATOM 5996 C CA . LEU A 1 760 ? 17.101 -19.696 -19.827 1.00 86.88 760 LEU A CA 1
ATOM 5997 C C . LEU A 1 760 ? 17.713 -18.717 -18.828 1.00 86.88 760 LEU A C 1
ATOM 5999 O O . LEU A 1 760 ? 17.559 -18.912 -17.629 1.00 86.88 760 LEU A O 1
ATOM 6003 N N . VAL A 1 761 ? 18.351 -17.641 -19.299 1.00 90.62 761 VAL A N 1
ATOM 6004 C CA . VAL A 1 761 ? 18.900 -16.604 -18.421 1.00 90.62 761 VAL A CA 1
ATOM 6005 C C . VAL A 1 761 ? 17.781 -15.632 -18.029 1.00 90.62 761 VAL A C 1
ATOM 6007 O O . VAL A 1 761 ? 17.289 -14.883 -18.889 1.00 90.62 761 VAL A O 1
ATOM 6010 N N . PRO A 1 762 ? 17.349 -15.613 -16.754 1.00 90.62 762 PRO A N 1
ATOM 6011 C CA . PRO A 1 762 ? 16.333 -14.683 -16.295 1.00 90.62 762 PRO A CA 1
ATOM 6012 C C . PRO A 1 762 ? 16.941 -13.288 -16.107 1.00 90.62 762 PRO A C 1
ATOM 6014 O O . PRO A 1 762 ? 18.101 -13.137 -15.725 1.00 90.62 762 PRO A O 1
ATOM 6017 N N . SER A 1 763 ? 16.156 -12.240 -16.362 1.00 93.00 763 SER A N 1
ATOM 6018 C CA . SER A 1 763 ? 16.625 -10.857 -16.239 1.00 93.00 763 SER A CA 1
ATOM 6019 C C . SER A 1 763 ? 15.664 -9.979 -15.454 1.00 93.00 763 SER A C 1
ATOM 6021 O O . SER A 1 763 ? 14.455 -10.212 -15.425 1.00 93.00 763 SER A O 1
ATOM 6023 N N . ILE A 1 764 ? 16.197 -8.933 -14.832 1.00 92.56 764 ILE A N 1
ATOM 6024 C CA . ILE A 1 764 ? 15.445 -7.915 -14.112 1.00 92.56 764 ILE A CA 1
ATOM 6025 C C . ILE A 1 764 ? 15.829 -6.522 -14.606 1.00 92.56 764 ILE A C 1
ATOM 6027 O O . ILE A 1 764 ? 16.990 -6.177 -14.813 1.00 92.56 764 ILE A O 1
ATOM 6031 N N . SER A 1 765 ? 14.821 -5.676 -14.791 1.00 90.31 765 SER A N 1
ATOM 6032 C CA . SER A 1 765 ? 15.032 -4.283 -15.161 1.00 90.31 765 SER A CA 1
ATOM 6033 C C . SER A 1 765 ? 15.457 -3.481 -13.937 1.00 90.31 765 SER A C 1
ATOM 6035 O O . SER A 1 765 ? 14.930 -3.676 -12.839 1.00 90.31 765 SER A O 1
ATOM 6037 N N . ARG A 1 766 ? 16.339 -2.498 -14.136 1.00 87.25 766 ARG A N 1
ATOM 6038 C CA . ARG A 1 766 ? 16.808 -1.623 -13.050 1.00 87.25 766 ARG A CA 1
ATOM 6039 C C . ARG A 1 766 ? 15.666 -0.962 -12.263 1.00 87.25 766 ARG A C 1
ATOM 6041 O O . ARG A 1 766 ? 15.770 -0.823 -11.053 1.00 87.25 766 ARG A O 1
ATOM 6048 N N . SER A 1 767 ? 14.561 -0.604 -12.922 1.00 80.31 767 SER A N 1
ATOM 6049 C CA . SER A 1 767 ? 13.368 -0.046 -12.263 1.00 80.31 767 SER A CA 1
ATOM 6050 C C . SER A 1 767 ? 12.720 -1.031 -11.281 1.00 80.31 767 SER A C 1
ATOM 6052 O O . SER A 1 767 ? 12.418 -0.647 -10.154 1.00 80.31 767 SER A O 1
ATOM 6054 N N . ARG A 1 768 ? 12.558 -2.306 -11.671 1.00 81.81 768 ARG A N 1
ATOM 6055 C CA . ARG A 1 768 ? 12.019 -3.355 -10.783 1.00 81.81 768 ARG A CA 1
ATOM 6056 C C . ARG A 1 768 ? 12.967 -3.655 -9.625 1.00 81.81 768 ARG A C 1
ATOM 6058 O O . ARG A 1 768 ? 12.500 -3.866 -8.513 1.00 81.81 768 ARG A O 1
ATOM 6065 N N . LEU A 1 769 ? 14.277 -3.629 -9.865 1.00 87.31 769 LEU A N 1
ATOM 6066 C CA . LEU A 1 769 ? 15.266 -3.836 -8.807 1.00 87.31 769 LEU A CA 1
ATOM 6067 C C . LEU A 1 769 ? 15.285 -2.677 -7.792 1.00 87.31 769 LEU A C 1
ATOM 6069 O O . LEU A 1 769 ? 15.367 -2.912 -6.593 1.00 87.31 769 LEU A O 1
ATOM 6073 N N . ILE A 1 770 ? 15.119 -1.430 -8.246 1.00 81.38 770 ILE A N 1
ATOM 6074 C CA . ILE A 1 770 ? 14.937 -0.271 -7.353 1.00 81.38 770 ILE A CA 1
ATOM 6075 C C . ILE A 1 770 ? 13.670 -0.428 -6.505 1.00 81.38 770 ILE A C 1
ATOM 6077 O O . ILE A 1 770 ? 13.681 -0.123 -5.317 1.00 81.38 770 ILE A O 1
ATOM 6081 N N . GLN A 1 771 ? 12.570 -0.905 -7.094 1.00 71.94 771 GLN A N 1
ATOM 6082 C CA . GLN A 1 771 ? 11.346 -1.179 -6.341 1.00 71.94 771 GLN A CA 1
ATOM 6083 C C . GLN A 1 771 ? 11.564 -2.271 -5.284 1.00 71.94 771 GLN A C 1
ATOM 6085 O O . GLN A 1 771 ? 11.077 -2.134 -4.162 1.00 71.94 771 GLN A O 1
ATOM 6090 N N . PHE A 1 772 ? 12.303 -3.325 -5.633 1.00 82.00 772 PHE A N 1
ATOM 6091 C CA . PHE A 1 772 ? 12.680 -4.382 -4.704 1.00 82.00 772 PHE A CA 1
ATOM 6092 C C . PHE A 1 772 ? 13.474 -3.828 -3.515 1.00 82.00 772 PHE A C 1
ATOM 6094 O O . PHE A 1 772 ? 13.052 -4.007 -2.376 1.00 82.00 772 PHE A O 1
ATOM 6101 N N . GLU A 1 773 ? 14.555 -3.083 -3.766 1.00 82.19 773 GLU A N 1
ATOM 6102 C CA . GLU A 1 773 ? 15.374 -2.485 -2.703 1.00 82.19 773 GLU A CA 1
ATOM 6103 C C . GLU A 1 773 ? 14.539 -1.563 -1.810 1.00 82.19 773 GLU A C 1
ATOM 6105 O O . GLU A 1 773 ? 14.579 -1.678 -0.591 1.00 82.19 773 GLU A O 1
ATOM 6110 N N . ARG A 1 774 ? 13.676 -0.726 -2.390 1.00 67.88 774 ARG A N 1
ATOM 6111 C CA . ARG A 1 774 ? 12.825 0.178 -1.603 1.00 67.88 774 ARG A CA 1
ATOM 6112 C C . ARG A 1 774 ? 11.852 -0.550 -0.684 1.00 67.88 774 ARG A C 1
ATOM 6114 O O . ARG A 1 774 ? 11.351 0.053 0.267 1.00 67.88 774 ARG A O 1
ATOM 6121 N N . THR A 1 775 ? 11.514 -1.788 -1.029 1.00 62.69 775 THR A N 1
ATOM 6122 C CA . THR A 1 775 ? 10.552 -2.609 -0.295 1.00 62.69 775 THR A CA 1
ATOM 6123 C C . THR A 1 775 ? 11.261 -3.452 0.759 1.00 62.69 775 THR A C 1
ATOM 6125 O O . THR A 1 775 ? 10.822 -3.470 1.902 1.00 62.69 775 THR A O 1
ATOM 6128 N N . TYR A 1 776 ? 12.380 -4.087 0.406 1.00 73.88 776 TYR A N 1
ATOM 6129 C CA . TYR A 1 776 ? 13.027 -5.116 1.227 1.00 73.88 776 TYR A CA 1
ATOM 6130 C C . TYR A 1 776 ? 14.443 -4.762 1.681 1.00 73.88 776 TYR A C 1
ATOM 6132 O O . TYR A 1 776 ? 14.985 -5.454 2.528 1.00 73.88 776 TYR A O 1
ATOM 6140 N N . GLY A 1 777 ? 15.045 -3.684 1.174 1.00 76.44 777 GLY A N 1
ATOM 6141 C CA . GLY A 1 777 ? 16.456 -3.313 1.370 1.00 76.44 777 GLY A CA 1
ATOM 6142 C C . GLY A 1 777 ? 16.885 -3.090 2.823 1.00 76.44 777 GLY A C 1
ATOM 6143 O O . GLY A 1 777 ? 18.077 -3.005 3.116 1.00 76.44 777 GLY A O 1
ATOM 6144 N N . HIS A 1 778 ? 15.935 -3.019 3.753 1.00 67.50 778 HIS A N 1
ATOM 6145 C CA . HIS A 1 778 ? 16.194 -2.970 5.189 1.00 67.50 778 HIS A CA 1
ATOM 6146 C C . HIS A 1 778 ? 16.516 -4.348 5.799 1.00 67.50 778 HIS A C 1
ATOM 6148 O O . HIS A 1 778 ? 17.058 -4.394 6.901 1.00 67.50 778 HIS A O 1
ATOM 6154 N N . HIS A 1 779 ? 16.226 -5.451 5.103 1.00 66.25 779 HIS A N 1
ATOM 6155 C CA . HIS A 1 779 ? 16.612 -6.796 5.522 1.00 66.25 779 HIS A CA 1
ATOM 6156 C C . HIS A 1 779 ? 18.110 -7.054 5.305 1.00 66.25 779 HIS A C 1
ATOM 6158 O O . HIS A 1 779 ? 18.802 -6.333 4.574 1.00 66.25 779 HIS A O 1
ATOM 6164 N N . ASP A 1 780 ? 18.625 -8.085 5.972 1.00 76.38 780 ASP A N 1
ATOM 6165 C CA . ASP A 1 780 ? 19.994 -8.540 5.775 1.00 76.38 780 ASP A CA 1
ATOM 6166 C C . ASP A 1 780 ? 20.174 -9.223 4.410 1.00 76.38 780 ASP A C 1
ATOM 6168 O O . ASP A 1 780 ? 19.221 -9.651 3.753 1.00 76.38 780 ASP A O 1
ATOM 6172 N N . SER A 1 781 ? 21.431 -9.329 3.983 1.00 76.19 781 SER A N 1
ATOM 6173 C CA . SER A 1 781 ? 21.814 -9.855 2.674 1.00 76.19 781 SER A CA 1
ATOM 6174 C C . SER A 1 781 ? 21.305 -11.275 2.400 1.00 76.19 781 SER A C 1
ATOM 6176 O O . SER A 1 781 ? 21.023 -11.590 1.247 1.00 76.19 781 SER A O 1
ATOM 6178 N N . ARG A 1 782 ? 21.143 -12.123 3.426 1.00 71.50 782 ARG A N 1
ATOM 6179 C CA . ARG A 1 782 ? 20.666 -13.501 3.251 1.00 71.50 782 ARG A CA 1
ATOM 6180 C C . ARG A 1 782 ? 19.182 -13.527 2.917 1.00 71.50 782 ARG A C 1
ATOM 6182 O O . ARG A 1 782 ? 18.777 -14.202 1.976 1.00 71.50 782 ARG A O 1
ATOM 6189 N N . ILE A 1 783 ? 18.376 -12.754 3.644 1.00 68.75 783 ILE A N 1
ATOM 6190 C CA . ILE A 1 783 ? 16.947 -12.606 3.340 1.00 68.75 783 ILE A CA 1
ATOM 6191 C C . ILE A 1 783 ? 16.763 -11.950 1.968 1.00 68.75 783 ILE A C 1
ATOM 6193 O O . ILE A 1 783 ? 15.940 -12.403 1.178 1.00 68.75 783 ILE A O 1
ATOM 6197 N N . LEU A 1 784 ? 17.552 -10.918 1.648 1.00 82.44 784 LEU A N 1
ATOM 6198 C CA . LEU A 1 784 ? 17.508 -10.266 0.337 1.00 82.44 784 LEU A CA 1
ATOM 6199 C C . LEU A 1 784 ? 17.794 -11.242 -0.810 1.00 82.44 784 LEU A C 1
ATOM 6201 O O . LEU A 1 784 ? 17.093 -11.200 -1.817 1.00 82.44 784 LEU A O 1
ATOM 6205 N N . ALA A 1 785 ? 18.787 -12.119 -0.654 1.00 79.88 785 ALA A N 1
ATOM 6206 C CA . ALA A 1 785 ? 19.123 -13.144 -1.637 1.00 79.88 785 ALA A CA 1
ATOM 6207 C C . ALA A 1 785 ? 17.966 -14.132 -1.861 1.00 79.88 785 ALA A C 1
ATOM 6209 O O . ALA A 1 785 ? 17.537 -14.309 -2.999 1.00 79.88 785 ALA A O 1
ATOM 6210 N N . LEU A 1 786 ? 17.386 -14.676 -0.784 1.00 69.75 786 LEU A N 1
ATOM 6211 C CA . LEU A 1 786 ? 16.223 -15.576 -0.855 1.00 69.75 786 LEU A CA 1
ATOM 6212 C C . LEU A 1 786 ? 15.011 -14.907 -1.518 1.00 69.75 786 LEU A C 1
ATOM 6214 O O . LEU A 1 786 ? 14.329 -15.489 -2.359 1.00 69.75 786 LEU A O 1
ATOM 6218 N N . LEU A 1 787 ? 14.750 -13.648 -1.162 1.00 76.75 787 LEU A N 1
ATOM 6219 C CA . LEU A 1 787 ? 13.677 -12.859 -1.760 1.00 76.75 787 LEU A CA 1
ATOM 6220 C C . LEU A 1 787 ? 13.906 -12.608 -3.260 1.00 76.75 787 LEU A C 1
ATOM 6222 O O . LEU A 1 787 ? 12.939 -12.546 -4.018 1.00 76.75 787 LEU A O 1
ATOM 6226 N N . LEU A 1 788 ? 15.161 -12.432 -3.687 1.00 83.81 788 LEU A N 1
ATOM 6227 C CA . LEU A 1 788 ? 15.533 -12.223 -5.089 1.00 83.81 788 LEU A CA 1
ATOM 6228 C C . LEU A 1 788 ? 15.441 -13.502 -5.919 1.00 83.81 788 LEU A C 1
ATOM 6230 O O . LEU A 1 788 ? 15.028 -13.413 -7.076 1.00 83.81 788 LEU A O 1
ATOM 6234 N N . ASP A 1 789 ? 15.767 -14.659 -5.341 1.00 76.94 789 ASP A N 1
ATOM 6235 C CA . ASP A 1 789 ? 15.638 -15.960 -6.008 1.00 76.94 789 ASP A CA 1
ATOM 6236 C C . ASP A 1 789 ? 14.194 -16.236 -6.428 1.00 76.94 789 ASP A C 1
ATOM 6238 O O . ASP A 1 789 ? 13.936 -16.630 -7.568 1.00 76.94 789 ASP A O 1
ATOM 6242 N N . GLU A 1 790 ? 13.232 -15.889 -5.577 1.00 71.44 790 GLU A N 1
ATOM 6243 C CA . GLU A 1 790 ? 11.802 -16.012 -5.879 1.00 71.44 790 GLU A CA 1
ATOM 6244 C C . GLU A 1 790 ? 11.215 -14.794 -6.610 1.00 71.44 790 GLU A C 1
ATOM 6246 O O . GLU A 1 790 ? 10.058 -14.796 -7.041 1.00 71.44 790 GLU A O 1
ATOM 6251 N N . TRP A 1 791 ? 11.984 -13.717 -6.789 1.00 79.75 791 TRP A N 1
ATOM 6252 C CA . TRP A 1 791 ? 11.461 -12.508 -7.413 1.00 79.75 791 TRP A CA 1
ATOM 6253 C C . TRP A 1 791 ? 11.205 -12.708 -8.907 1.00 79.75 791 TRP A C 1
ATOM 6255 O O . TRP A 1 791 ? 12.093 -13.077 -9.678 1.00 79.75 791 TRP A O 1
ATOM 6265 N N . LEU A 1 792 ? 9.987 -12.410 -9.365 1.00 77.56 792 LEU A N 1
ATOM 6266 C CA . LEU A 1 792 ? 9.625 -12.622 -10.766 1.00 77.56 792 LEU A CA 1
ATOM 6267 C C . LEU A 1 792 ? 10.529 -11.807 -11.718 1.00 77.56 792 LEU A C 1
ATOM 6269 O O . LEU A 1 792 ? 10.606 -10.572 -11.570 1.00 77.56 792 LEU A O 1
ATOM 6273 N N . PRO A 1 793 ? 11.141 -12.458 -12.733 1.00 84.50 793 PRO A N 1
ATOM 6274 C CA . PRO A 1 793 ? 11.901 -11.781 -13.775 1.00 84.50 793 PRO A CA 1
ATOM 6275 C C . PRO A 1 793 ? 11.057 -10.719 -14.475 1.00 84.50 793 PRO A C 1
ATOM 6277 O O . PRO A 1 793 ? 9.825 -10.766 -14.495 1.00 84.50 793 PRO A O 1
ATOM 6280 N N . SER A 1 794 ? 11.715 -9.749 -15.098 1.00 85.06 794 SER A N 1
ATOM 6281 C CA . SER A 1 794 ? 11.025 -8.887 -16.046 1.00 85.06 794 SER A CA 1
ATOM 6282 C C . SER A 1 794 ? 10.451 -9.724 -17.186 1.00 85.06 794 SER A C 1
ATOM 6284 O O . SER A 1 794 ? 11.131 -10.591 -17.734 1.00 85.06 794 SER A O 1
ATOM 6286 N N . SER A 1 795 ? 9.247 -9.367 -17.639 1.00 82.81 795 SER A N 1
ATOM 6287 C CA . SER A 1 795 ? 8.717 -9.842 -18.921 1.00 82.81 795 SER A CA 1
ATOM 6288 C C . SER A 1 795 ? 9.766 -9.711 -20.037 1.00 82.81 795 SER A C 1
ATOM 6290 O O . SER A 1 795 ? 10.548 -8.764 -20.043 1.00 82.81 795 SER A O 1
ATOM 6292 N N . ARG A 1 796 ? 9.786 -10.620 -21.013 1.00 85.19 796 ARG A N 1
ATOM 6293 C CA . ARG A 1 796 ? 10.606 -10.482 -22.239 1.00 85.19 796 ARG A CA 1
ATOM 6294 C C . ARG A 1 796 ? 9.840 -9.795 -23.373 1.00 85.19 796 ARG A C 1
ATOM 6296 O O . ARG A 1 796 ? 10.348 -9.669 -24.485 1.00 85.19 796 ARG A O 1
ATOM 6303 N N . VAL A 1 797 ? 8.615 -9.350 -23.095 1.00 81.88 797 VAL A N 1
ATOM 6304 C CA . VAL A 1 797 ? 7.764 -8.616 -24.030 1.00 81.88 797 VAL A CA 1
ATOM 6305 C C . VAL A 1 797 ? 8.041 -7.112 -23.893 1.00 81.88 797 VAL A C 1
ATOM 6307 O O . VAL A 1 797 ? 8.257 -6.608 -22.779 1.00 81.88 797 VAL A O 1
ATOM 6310 N N . PRO A 1 798 ? 8.078 -6.369 -25.009 1.00 76.12 798 PRO A N 1
ATOM 6311 C CA . PRO A 1 798 ? 8.175 -4.921 -24.956 1.00 76.12 798 PRO A CA 1
ATOM 6312 C C . PRO A 1 798 ? 6.951 -4.277 -24.299 1.00 76.12 798 PRO A C 1
ATOM 6314 O O . PRO A 1 798 ? 5.825 -4.692 -24.547 1.00 76.12 798 PRO A O 1
ATOM 6317 N N . ARG A 1 799 ? 7.166 -3.229 -23.500 1.00 67.88 799 ARG A N 1
ATOM 6318 C CA . ARG A 1 799 ? 6.079 -2.471 -22.859 1.00 67.88 799 ARG A CA 1
ATOM 6319 C C . ARG A 1 799 ? 5.645 -1.326 -23.765 1.00 67.88 799 ARG A C 1
ATOM 6321 O O . ARG A 1 799 ? 6.457 -0.450 -24.057 1.00 67.88 799 ARG A O 1
ATOM 6328 N N . THR A 1 800 ? 4.402 -1.343 -24.237 1.00 54.81 800 THR A N 1
ATOM 6329 C CA . THR A 1 800 ? 3.876 -0.387 -25.229 1.00 54.81 800 THR A CA 1
ATOM 6330 C C . THR A 1 800 ? 3.498 0.979 -24.662 1.00 54.81 800 THR A C 1
ATOM 6332 O O . THR A 1 800 ? 3.365 1.920 -25.441 1.00 54.81 800 THR A O 1
ATOM 6335 N N . THR A 1 801 ? 3.407 1.136 -23.340 1.00 43.19 801 THR A N 1
ATOM 6336 C CA . THR A 1 801 ? 3.040 2.398 -22.674 1.00 43.19 801 THR A CA 1
ATOM 6337 C C . THR A 1 801 ? 3.923 2.682 -21.448 1.00 43.19 801 THR A C 1
ATOM 6339 O O . THR A 1 801 ? 4.601 1.799 -20.921 1.00 43.19 801 THR A O 1
ATOM 6342 N N . GLU A 1 802 ? 3.978 3.950 -21.018 1.00 37.62 802 GLU A N 1
ATOM 6343 C CA . GLU A 1 802 ? 4.657 4.364 -19.773 1.00 37.62 802 GLU A CA 1
ATOM 6344 C C . GLU A 1 802 ? 3.926 3.909 -18.501 1.00 37.62 802 GLU A C 1
ATOM 6346 O O . GLU A 1 802 ? 4.555 3.866 -17.451 1.00 37.62 802 GLU A O 1
ATOM 6351 N N . GLU A 1 803 ? 2.655 3.517 -18.610 1.00 33.44 803 GLU A N 1
ATOM 6352 C CA . GLU A 1 803 ? 1.797 3.072 -17.500 1.00 33.44 803 GLU A CA 1
ATOM 6353 C C . GLU A 1 803 ? 2.133 1.655 -16.991 1.00 33.44 803 GLU A C 1
ATOM 6355 O O . GLU A 1 803 ? 1.797 1.324 -15.861 1.00 33.44 803 GLU A O 1
ATOM 6360 N N . ASP A 1 804 ? 2.862 0.848 -17.776 1.00 35.06 804 ASP A N 1
ATOM 6361 C CA . ASP A 1 804 ? 3.330 -0.499 -17.396 1.00 35.06 804 ASP A CA 1
ATOM 6362 C C . ASP A 1 804 ? 4.730 -0.499 -16.726 1.00 35.06 804 ASP A C 1
ATOM 6364 O O . ASP A 1 804 ? 5.367 -1.553 -16.576 1.00 35.06 804 ASP A O 1
ATOM 6368 N N . MET A 1 805 ? 5.302 0.673 -16.416 1.00 34.97 805 MET A N 1
ATOM 6369 C CA . MET A 1 805 ? 6.609 0.817 -15.744 1.00 34.97 805 MET A CA 1
ATOM 6370 C C . MET A 1 805 ? 6.488 0.898 -14.235 1.00 34.97 805 MET A C 1
ATOM 6372 O O . MET A 1 805 ? 7.375 0.275 -13.601 1.00 34.97 805 MET A O 1
#

pLDDT: mean 79.68, std 19.56, range [21.89, 98.31]

Radius of gyration: 34.74 Å; chains: 1; bounding box: 96×97×77 Å

Organism: NCBI:txid1448308

Sequence (805 aa):
MGRLDLRVALPPDDLVQLQVWIEGIGETSESKAVKMVQGLPIRRDLILIDRSELSFERVTSKVGALAQRRGQLAVTPCTNCKLRDRPFDQCILLDGYLGGGCASCYTSRPSERKAEAAGSTKRVKSSRTTFTPLTPPEGTDQAFDATAMMIPKALASTPNELVVMGDLVLPDPTSCEMDSDSVHHIKSIIPHLHDLGRRNLHFLSQRINISTRFSEFQNEERLAWQISGCEPELGSTLVCPSGSLDSAIAHHLHQPSFSTRFRSTGHTADSSNGCISMVMGGAYRKNHTLIYDHLHRRSARSEGLEEYPSAVLRAHETFTFDIMKSSAAKVEIVYGLHVQKRLLDPKRLKTTILPLWGAFAGIFLVLVHESNFANAEDDHLYRKVLLLATHPQRMFYEARGSDTARRQDLILQAATLMADPTIQFDHDYYTAKKWMSKTPTANELGRMRATELSHCLSIQEPFEAITKDQQSPMAEEGHGNQLWEQHFSETPHSNDTLRELLPPAIAEARKADSPDWKDPTQFPSAVLKWYRGQKQILFYEATVKSCVDISNAFHRCDKSLVKSNSITSTRQAMLNLMIIQEKNLKTLPGKFQDLYHSRFDGSSITTSCICGLTKRVDKDPRFSCLRVGFYIARQTKACRSAQCNPDSRALGTTRSLLPESDISWIHQSCIATRNEGLKRVDLDRVVQKIPANGTSSLVCWCVWCKEKTETNGGSTFFTDENPEWTLGYTRPLYIERRPKCLRCARDNRRQGRFIPVDPLVPSISRSRLIQFERTYGHHDSRILALLLDEWLPSSRVPRTTEEDM

Foldseek 3Di:
DDDDPLQPDQQDPDQVSNVVSLLSLLVPDPDPLSVVLSPADFPDGFAWDDSVLQDSVDPQSSNLRSQRRRFDFPPDADPCLVVVVFGGNTQGFDPDSCVRHGSRVSRDDVVVVVVPVVPDDDDDDDDDDDDDDDDDDDDDDDDPDDDDPDLQDDDDADPQWDDQFFQDIDGQVVVFLDDPVLNVVSVVCRVQRHVLRRDFLQPFPPADDQVVVVVVLVVQLCVLCVVLVHDPDQLKDFAGKFADLAALEEEEAAEDEPLALCSHHNHPCGLRRLLNLLVCVFLHDHNRYIYDYLARMYDPPSPPPVPPDPSNNVSSNVSVLSSLQNHSHQEYEYEAQVVLCVAPPCVQFDWDWRADDDPLQLWIWTFTALVNHPSRDPVHGGNHTYTYAYRSVVLVLADQQDPNQLNNLSSSVSSCSRRPVPRDGDSNCSNRVVSVVSHDDPVRSVVSVVVPPPPSPDDDDDDDDDDDDDDDDDDDDDDLQCQQVVLADPFAFFLVSLLVLLPVQLVQLPDPPQDFDWGLVSRDPSVSSNSRRCCLAQVVPHDDRTLVSLLVSLCLLDVPCPPDPDPPGSSSSSSSVSVLSNVVSVVDDDDPSRFKHWNNSQDWFWWAFPVRPDIDIHRTWIDTSVDRQATEWDWDLPDQDCVQVVPNPDSDDITTTGGPDPGHYDYPVCSVPDPDDDDPQDLVLFKDFAAPPGDQKFKWAFLVQQQHFQAPVRDSIDIGNGWMWTLANSQTATEWDFHDGVVCVVVVHDGGTIDTNDPPHFHAYPVVSSVLCVRDVVDHSVVSRVSNRSNHGDDSHDDPDPSSD

Secondary structure (DSSP, 8-state):
-----TTSPPPPSSHHHHHHHHHHHHHH---HHHHHHHTSPP-S---BS-STT--TTSHHHHHHHHHHTTSEEPSS--HHHHTT-SSBSS-EEETTTTTTEEHHHHTS-HHHHTTTTTS------------PPPPPPP----------------PPPPTTEEEEETTEEEE-GGGTT--HHHHHHHHHHHHHHHHHHH--GGG-TTPPPHHHHHHHHHHHHHHHHHHTT--PPTT-EE-B-BS-TT-SEEEEES---S-SS-TT--BS--TTSHHHHHHHTSS--TTTEEEEESS-EE-SS--TTTSS-HHHHHHHHHHHHHHHHH---SEEEEESHHHHHHHH-TTT--EEEEE--GGGTT-EEEEEEGGGSTT--TT-SEEEEEEEEPPHHHHTTSPTT-HHHHHHHHHHHHHHHHH-TTS---TTTTTTTGGGGTSPPHHHHHHHHHTSTTT-S----------------------TTSTTGGGS-SSPPPHHHHHHHHHHHHHHHT-TTPPPPSSGGGS-HHHHHHHHT-TTTTSTTS---SHHHHHHHHHHH-TTSTT------HHHHHHHHHHHHHHHHHT---S-TTSEE---S---EEEEETTSS-EEEESS--EESSSTT-EEEEEES----TTT-SSTT-----EEEEESSS--EEEHHHHHS-S--------GGGEESS-TT--SSEEEEETTTGGG---TTS-SSEEESS--EES-SS-PPEE-B-PPPHHHHHTTPPPPPEEESSTTS-EE-HHHHHHHHHHHTTS-HHHHHHHHHSSPPPPSSPP-SGGG-

InterPro domains:
  IPR022190 Protein of unknown function DUF3716 [PF12511] (65-109)